Protein AF-0000000068717340 (afdb_homodimer)

Nearest PDB structures (foldseek):
  3ja6-assembly1_I  TM=9.117E-01  e=2.652E-09  Escherichia coli
  8c5v-assembly1_I  TM=5.045E-01  e=3.802E-14  Escherichia coli
  3ja6-assembly1_H  TM=8.418E-01  e=7.827E-09  Escherichia coli
  3g67-assembly1_B  TM=6.249E-01  e=1.106E-03  Thermotoga maritima
  6z9l-assembly1_A  TM=1.836E-01  e=1.788E+00  Enterococcus faecalis

InterPro domains:
  IPR003660 HAMP domain [PF00672] (213-261)
  IPR003660 HAMP domain [PS50885] (212-264)
  IPR003660 HAMP domain [SM00304] (212-264)
  IPR004089 Methyl-accepting chemotaxis protein (MCP) signalling domain [PF00015] (366-519)
  IPR004089 Methyl-accepting chemotaxis protein (MCP) signalling domain [PS50111] (283-519)
  IPR004089 Methyl-accepting chemotaxis protein (MCP) signalling domain [SM00283] (293-568)
  IPR004090 Chemotaxis methyl-accepting receptor [PR00260] (7-32)
  IPR004090 Chemotaxis methyl-accepting receptor [PR00260] (391-418)
  IPR004090 Chemotaxis methyl-accepting receptor [PR00260] (420-449)
  IPR024478 Chemotaxis methyl-accepting receptor HlyB-like, 4HB MCP domain [PF12729] (6-185)
  IPR047347 Putative sensory transducer protein YvaQ-like, ligand-binding sensor domain [cd19411] (45-179)

pLDDT: mean 88.01, std 4.66, range [60.34, 96.38]

Secondary structure (DSSP, 8-state):
-HHHHHS-HHHHHHHHHHHHHHHHHHHHHHHHHHHHHHHHHHHHIIIIIIHHHHHHHHHHHHHHHHHHHHHHHHH---HHHHHHHHHHHHHHHHHHHHHHHHHHHH--SHHHHHHHHHHHHHHHHHHHHHHHHHHHHTT-HHHHHHHIIIIIHHHHHHHHHHHHHHHHHHHHHHHHHHHHHHHHHHHHHHHHHHHHHHHHHHHHHHHHHHHHHHHHHHHHHHHHHHHHHTTBTT-------SSHHHHHHHHHHHHHHHHHHHHHHHHHHHHHHHHHHHHHHHHHHHHHHHHHHHHHHHHHHHHHHHHHHHHHHHHHHHHHHHHHHHHHHHHHHHHHHHHHHHHHHHHHHHHHHHHHHHHHHHHHHHHHHHHHHHHHHHHHHHHHHHHHHHHHHHHHHHHHHHHHHHHHHHHHTGGGGHHHHHHHHHHHHHHHHHHHHHHHHHHHHHHHHHHHHHHHHHHHHHHHHHHHHHHHHHHHHHHHHHHHHHHHHHHHHHHHHHHHHHHHHHHHHHHHHHHHHHHHHHHHHHHHHHHHHHHHHHHHHHHHHHHHHHHHHHHHHHHHHHHHHTSB-SGGGG-/-HHHHHS-HHHHHHHHHHHHHHHHHHHHHHHHHHHHHHHHHHHHHIIIIIHHHHHHHHHHHHHHHHHHHHHHHHH---HHHHHHHHHHHHHHHHHHHHHHHHHHHH--SHHHHHHHHHHHHHHHHHHHHHHHHHHHHTT-HHHHHHHIIIIIHHHHHHHHHHHHHHHHHHHHHHHHHHHHHHHHHHHHHHHHHHHHHHHHHHHHHHHHHHHHHHHHHHHHHHHHHHHHHTTBTT-------SSHHHHHHHHHHHHHHHHHHHHHHHHHHHHHHHHHHHHHHHHHHHHHHHHHHHHHHHHHHHHHHHHHHHHHHHHHHHHHHHHHHHHHHHHHHHHHHHHHHHHHHHHHHHHHHHHHHHHHHHHHHHHHHHHHHHHHHHHHHHHHHHHHHHHHHHHHHHHHHHHHHHHHHHHHTGGGGHHHHHHHHHHHHHHHHHHHHHHHHHHHHHHHHHHHHHHHHHHHHHHHHHHHHHHHHHHHHHHHHHHHHHHHHHHHHHHHHHHHHHHHHHHHHHHHHHHHHHHHHHHHHHHHHHHHHHHHHHHHHHHHHHHHHHHHHHHHHHHHHHHHHTSB-SGGGG-

Organism: Bacillus thuringiensis (NCBI:txid1428)

Structure (mmCIF, N/CA/C/O backbone):
data_AF-0000000068717340-model_v1
#
loop_
_entity.id
_entity.type
_entity.pdbx_description
1 polymer 'Methyl-accepting chemotaxis protein'
#
loop_
_atom_site.group_PDB
_atom_site.id
_atom_site.type_symbol
_atom_site.label_atom_id
_atom_site.label_alt_id
_atom_site.label_comp_id
_atom_site.label_asym_id
_atom_site.label_entity_id
_atom_site.label_seq_id
_atom_site.pdbx_PDB_ins_code
_atom_site.Cartn_x
_atom_site.Cartn_y
_atom_site.Cartn_z
_atom_site.occupancy
_atom_site.B_iso_or_equiv
_atom_site.auth_seq_id
_atom_site.auth_comp_id
_atom_site.auth_asym_id
_atom_site.auth_atom_id
_atom_site.pdbx_PDB_model_num
ATOM 1 N N . MET A 1 1 ? -13.602 -66.25 -31.016 1 65.56 1 MET A N 1
ATOM 2 C CA . MET A 1 1 ? -12.953 -65 -31.266 1 65.56 1 MET A CA 1
ATOM 3 C C . MET A 1 1 ? -12.812 -64.188 -29.984 1 65.56 1 MET A C 1
ATOM 5 O O . MET A 1 1 ? -11.758 -63.594 -29.719 1 65.56 1 MET A O 1
ATOM 9 N N . GLU A 1 2 ? -13.891 -64.25 -29.156 1 72 2 GLU A N 1
ATOM 10 C CA . GLU A 1 2 ? -13.859 -63.562 -27.891 1 72 2 GLU A CA 1
ATOM 11 C C . GLU A 1 2 ? -12.898 -64.25 -26.906 1 72 2 GLU A C 1
ATOM 13 O O . GLU A 1 2 ? -12.172 -63.562 -26.172 1 72 2 GLU A O 1
ATOM 18 N N . LEU A 1 3 ? -12.844 -65.562 -26.984 1 75.06 3 LEU A N 1
ATOM 19 C CA . LEU A 1 3 ? -11.961 -66.25 -26.078 1 75.06 3 LEU A CA 1
ATOM 20 C C . LEU A 1 3 ? -10.5 -66 -26.422 1 75.06 3 LEU A C 1
ATOM 22 O O . LEU A 1 3 ? -9.672 -65.812 -25.516 1 75.06 3 LEU A O 1
ATOM 26 N N . LEU A 1 4 ? -10.203 -65.875 -27.672 1 81.31 4 LEU A N 1
ATOM 27 C CA . LEU A 1 4 ? -8.844 -65.625 -28.109 1 81.31 4 LEU A CA 1
ATOM 28 C C . LEU A 1 4 ? -8.469 -64.125 -27.812 1 81.31 4 LEU A C 1
ATOM 30 O O . LEU A 1 4 ? -7.324 -63.875 -27.469 1 81.31 4 LEU A O 1
ATOM 34 N N . ARG A 1 5 ? -9.547 -63.375 -27.797 1 79.06 5 ARG A N 1
ATOM 35 C CA . ARG A 1 5 ? -9.32 -61.969 -27.547 1 79.06 5 ARG A CA 1
ATOM 36 C C . ARG A 1 5 ? -8.953 -61.719 -26.078 1 79.06 5 ARG A C 1
ATOM 38 O O . ARG A 1 5 ? -8.062 -60.938 -25.781 1 79.06 5 ARG A O 1
ATOM 45 N N . ASN A 1 6 ? -9.461 -62.469 -25.234 1 84.88 6 ASN A N 1
ATOM 46 C CA . ASN A 1 6 ? -9.266 -62.25 -23.812 1 84.88 6 ASN A CA 1
ATOM 47 C C . ASN A 1 6 ? -8.117 -63.062 -23.266 1 84.88 6 ASN A C 1
ATOM 49 O O . ASN A 1 6 ? -7.699 -62.906 -22.109 1 84.88 6 ASN A O 1
ATOM 53 N N . SER A 1 7 ? -7.59 -63.906 -24.078 1 85.88 7 SER A N 1
ATOM 54 C CA . SER A 1 7 ? -6.488 -64.75 -23.625 1 85.88 7 SER A CA 1
ATOM 55 C C . SER A 1 7 ? -5.168 -63.969 -23.641 1 85.88 7 SER A C 1
ATOM 57 O O . SER A 1 7 ? -5.004 -63.031 -24.406 1 85.88 7 SER A O 1
ATOM 59 N N . ARG A 1 8 ? -4.32 -64.312 -22.734 1 87.75 8 ARG A N 1
ATOM 60 C CA . ARG A 1 8 ? -3.004 -63.719 -22.656 1 87.75 8 ARG A CA 1
ATOM 61 C C . ARG A 1 8 ? -2.207 -63.969 -23.938 1 87.75 8 ARG A C 1
ATOM 63 O O . ARG A 1 8 ? -2.441 -64.938 -24.641 1 87.75 8 ARG A O 1
ATOM 70 N N . VAL A 1 9 ? -1.377 -63.062 -24.266 1 85.62 9 VAL A N 1
ATOM 71 C CA . VAL A 1 9 ? -0.556 -63.156 -25.469 1 85.62 9 VAL A CA 1
ATOM 72 C C . VAL A 1 9 ? 0.249 -64.438 -25.438 1 85.62 9 VAL A C 1
ATOM 74 O O . VAL A 1 9 ? 0.335 -65.125 -26.453 1 85.62 9 VAL A O 1
ATOM 77 N N . GLY A 1 10 ? 0.771 -64.875 -24.25 1 84 10 GLY A N 1
ATOM 78 C CA . GLY A 1 10 ? 1.481 -66.125 -24.125 1 84 10 GLY A CA 1
ATOM 79 C C . GLY A 1 10 ? 0.611 -67.312 -24.422 1 84 10 GLY A C 1
ATOM 80 O O . GLY A 1 10 ? 1.055 -68.25 -25.078 1 84 10 GLY A O 1
ATOM 81 N N . THR A 1 11 ? -0.577 -67.312 -24.031 1 86.5 11 THR A N 1
ATOM 82 C CA . THR A 1 11 ? -1.513 -68.438 -24.266 1 86.5 11 THR A CA 1
ATOM 83 C C . THR A 1 11 ? -1.879 -68.5 -25.734 1 86.5 11 THR A C 1
ATOM 85 O O . THR A 1 11 ? -1.993 -69.625 -26.281 1 86.5 11 THR A O 1
ATOM 88 N N . LYS A 1 12 ? -2.035 -67.312 -26.312 1 86.69 12 LYS A N 1
ATOM 89 C CA . LYS A 1 12 ? -2.332 -67.375 -27.75 1 86.69 12 LYS A CA 1
ATOM 90 C C . LYS A 1 12 ? -1.206 -68 -28.547 1 86.69 12 LYS A C 1
ATOM 92 O O . LYS A 1 12 ? -1.46 -68.812 -29.438 1 86.69 12 LYS A O 1
ATOM 97 N N . LEU A 1 13 ? -0.057 -67.688 -28.141 1 87 13 LEU A N 1
ATOM 98 C CA . LEU A 1 13 ? 1.099 -68.25 -28.828 1 87 13 LEU A CA 1
ATOM 99 C C . LEU A 1 13 ? 1.24 -69.75 -28.531 1 87 13 LEU A C 1
ATOM 101 O O . LEU A 1 13 ? 1.576 -70.562 -29.422 1 87 13 LEU A O 1
ATOM 105 N N . ASN A 1 14 ? 0.891 -70.125 -27.328 1 88 14 ASN A N 1
ATOM 106 C CA . ASN A 1 14 ? 0.913 -71.562 -26.969 1 88 14 ASN A CA 1
ATOM 107 C C . ASN A 1 14 ? -0.117 -72.375 -27.781 1 88 14 ASN A C 1
ATOM 109 O O . ASN A 1 14 ? 0.137 -73.5 -28.172 1 88 14 ASN A O 1
ATOM 113 N N . ILE A 1 15 ? -1.19 -71.75 -28 1 88.75 15 ILE A N 1
ATOM 114 C CA . ILE A 1 15 ? -2.23 -72.438 -28.797 1 88.75 15 ILE A CA 1
ATOM 115 C C . ILE A 1 15 ? -1.729 -72.688 -30.219 1 88.75 15 ILE A C 1
ATOM 117 O O . ILE A 1 15 ? -1.91 -73.75 -30.766 1 88.75 15 ILE A O 1
ATOM 121 N N . LEU A 1 16 ? -1.076 -71.625 -30.688 1 88.31 16 LEU A N 1
ATOM 122 C CA . LEU A 1 16 ? -0.549 -71.75 -32.031 1 88.31 16 LEU A CA 1
ATOM 123 C C . LEU A 1 16 ? 0.522 -72.875 -32.094 1 88.31 16 LEU A C 1
ATOM 125 O O . LEU A 1 16 ? 0.529 -73.688 -33.031 1 88.31 16 LEU A O 1
ATOM 129 N N . ILE A 1 17 ? 1.35 -72.938 -31.109 1 89.44 17 ILE A N 1
ATOM 130 C CA . ILE A 1 17 ? 2.404 -73.938 -31.031 1 89.44 17 ILE A CA 1
ATOM 131 C C . ILE A 1 17 ? 1.786 -75.312 -30.859 1 89.44 17 ILE A C 1
ATOM 133 O O . ILE A 1 17 ? 2.188 -76.25 -31.531 1 89.44 17 ILE A O 1
ATOM 137 N N . ALA A 1 18 ? 0.79 -75.438 -30.062 1 90.06 18 ALA A N 1
ATOM 138 C CA . ALA A 1 18 ? 0.145 -76.688 -29.781 1 90.06 18 ALA A CA 1
ATOM 139 C C . ALA A 1 18 ? -0.569 -77.25 -31.016 1 90.06 18 ALA A C 1
ATOM 141 O O . ALA A 1 18 ? -0.422 -78.438 -31.359 1 90.06 18 ALA A O 1
ATOM 142 N N . ILE A 1 19 ? -1.252 -76.375 -31.641 1 90.75 19 ILE A N 1
ATOM 143 C CA . ILE A 1 19 ? -2.006 -76.812 -32.812 1 90.75 19 ILE A CA 1
ATOM 144 C C . ILE A 1 19 ? -1.044 -77.25 -33.906 1 90.75 19 ILE A C 1
ATOM 146 O O . ILE A 1 19 ? -1.278 -78.25 -34.594 1 90.75 19 ILE A O 1
ATOM 150 N N . SER A 1 20 ? 0.04 -76.5 -34.031 1 89.44 20 SER A N 1
ATOM 151 C CA . SER A 1 20 ? 1.047 -76.812 -35.031 1 89.44 20 SER A CA 1
ATOM 152 C C . SER A 1 20 ? 1.71 -78.188 -34.688 1 89.44 20 SER A C 1
ATOM 154 O O . SER A 1 20 ? 1.909 -79 -35.594 1 89.44 20 SER A O 1
ATOM 156 N N . SER A 1 21 ? 1.943 -78.438 -33.469 1 89.31 21 SER A N 1
ATOM 157 C CA . SER A 1 21 ? 2.555 -79.688 -33.031 1 89.31 21 SER A CA 1
ATOM 158 C C . SER A 1 21 ? 1.597 -80.875 -33.188 1 89.31 21 SER A C 1
ATOM 160 O O . SER A 1 21 ? 2 -81.938 -33.656 1 89.31 21 SER A O 1
ATOM 162 N N . ILE A 1 22 ? 0.352 -80.688 -32.906 1 90.56 22 ILE A N 1
ATOM 163 C CA . ILE A 1 22 ? -0.655 -81.75 -33.062 1 90.56 22 ILE A CA 1
ATOM 164 C C . ILE A 1 22 ? -0.819 -82.125 -34.531 1 90.56 22 ILE A C 1
ATOM 166 O O . ILE A 1 22 ? -0.951 -83.312 -34.875 1 90.56 22 ILE A O 1
ATOM 170 N N . ALA A 1 23 ? -0.757 -81.062 -35.281 1 90.06 23 ALA A N 1
ATOM 171 C CA . ALA A 1 23 ? -0.844 -81.312 -36.719 1 90.06 23 ALA A CA 1
ATOM 172 C C . ALA A 1 23 ? 0.309 -82.188 -37.219 1 90.06 23 ALA A C 1
ATOM 174 O O . ALA A 1 23 ? 0.101 -83.125 -37.969 1 90.06 23 ALA A O 1
ATOM 175 N N . CYS A 1 24 ? 1.487 -82 -36.688 1 88.44 24 CYS A N 1
ATOM 176 C CA . CYS A 1 24 ? 2.66 -82.75 -37.031 1 88.44 24 CYS A CA 1
ATOM 177 C C . CYS A 1 24 ? 2.541 -84.188 -36.5 1 88.44 24 CYS A C 1
ATOM 179 O O . CYS A 1 24 ? 2.879 -85.125 -37.188 1 88.44 24 CYS A O 1
ATOM 181 N N . ILE A 1 25 ? 1.947 -84.375 -35.375 1 89.5 25 ILE A N 1
ATOM 182 C CA . ILE A 1 25 ? 1.808 -85.688 -34.75 1 89.5 25 ILE A CA 1
ATOM 183 C C . ILE A 1 25 ? 0.779 -86.5 -35.5 1 89.5 25 ILE A C 1
ATOM 185 O O . ILE A 1 25 ? 1.021 -87.688 -35.812 1 89.5 25 ILE A O 1
ATOM 189 N N . VAL A 1 26 ? -0.3 -85.938 -35.875 1 89.62 26 VAL A N 1
ATOM 190 C CA . VAL A 1 26 ? -1.361 -86.625 -36.594 1 89.62 26 VAL A CA 1
ATOM 191 C C . VAL A 1 26 ? -0.849 -87.062 -37.938 1 89.62 26 VAL A C 1
ATOM 193 O O . VAL A 1 26 ? -1.048 -88.25 -38.344 1 89.62 26 VAL A O 1
ATOM 196 N N . LEU A 1 27 ? -0.128 -86.188 -38.562 1 89.06 27 LEU A N 1
ATOM 197 C CA . LEU A 1 27 ? 0.427 -86.5 -39.875 1 89.06 27 LEU A CA 1
ATOM 198 C C . LEU A 1 27 ? 1.458 -87.625 -39.75 1 89.06 27 LEU A C 1
ATOM 200 O O . LEU A 1 27 ? 1.503 -88.562 -40.562 1 89.06 27 LEU A O 1
ATOM 204 N N . SER A 1 28 ? 2.211 -87.625 -38.594 1 88.44 28 SER A N 1
ATOM 205 C CA . SER A 1 28 ? 3.242 -88.625 -38.375 1 88.44 28 SER A CA 1
ATOM 206 C C . SER A 1 28 ? 2.629 -90 -38.062 1 88.44 28 SER A C 1
ATOM 208 O O . SER A 1 28 ? 3.109 -91 -38.531 1 88.44 28 SER A O 1
ATOM 210 N N . LEU A 1 29 ? 1.571 -90.062 -37.375 1 89.38 29 LEU A N 1
ATOM 211 C CA . LEU A 1 29 ? 0.937 -91.312 -37 1 89.38 29 LEU A CA 1
ATOM 212 C C . LEU A 1 29 ? 0.247 -91.938 -38.188 1 89.38 29 LEU A C 1
ATOM 214 O O . LEU A 1 29 ? 0.399 -93.188 -38.438 1 89.38 29 LEU A O 1
ATOM 218 N N . ILE A 1 30 ? -0.412 -91.188 -38.938 1 87.88 30 ILE A N 1
ATOM 219 C CA . ILE A 1 30 ? -1.126 -91.688 -40.125 1 87.88 30 ILE A CA 1
ATOM 220 C C . ILE A 1 30 ? -0.126 -92.125 -41.188 1 87.88 30 ILE A C 1
ATOM 222 O O . ILE A 1 30 ? -0.286 -93.25 -41.781 1 87.88 30 ILE A O 1
ATOM 226 N N . GLY A 1 31 ? 0.925 -91.25 -41.281 1 86 31 GLY A N 1
ATOM 227 C CA . GLY A 1 31 ? 1.973 -91.625 -42.219 1 86 31 GLY A CA 1
ATOM 228 C C . GLY A 1 31 ? 2.674 -92.938 -41.844 1 86 31 GLY A C 1
ATOM 229 O O . GLY A 1 31 ? 2.906 -93.812 -42.688 1 86 31 GLY A O 1
ATOM 230 N N . PHE A 1 32 ? 2.898 -93.125 -40.625 1 88.25 32 PHE A N 1
ATOM 231 C CA . PHE A 1 32 ? 3.564 -94.312 -40.125 1 88.25 32 PHE A CA 1
ATOM 232 C C . PHE A 1 32 ? 2.68 -95.5 -40.312 1 88.25 32 PHE A C 1
ATOM 234 O O . PHE A 1 32 ? 3.148 -96.562 -40.75 1 88.25 32 PHE A O 1
ATOM 241 N N . SER A 1 33 ? 1.429 -95.438 -40 1 89.25 33 SER A N 1
ATOM 242 C CA . SER A 1 33 ? 0.489 -96.562 -40.156 1 89.25 33 SER A CA 1
ATOM 243 C C . SER A 1 33 ? 0.353 -97 -41.625 1 89.25 33 SER A C 1
ATOM 245 O O . SER A 1 33 ? 0.288 -98.188 -41.938 1 89.25 33 SER A O 1
ATOM 247 N N . GLY A 1 34 ? 0.354 -95.938 -42.375 1 85.81 34 GLY A N 1
ATOM 248 C CA . GLY A 1 34 ? 0.297 -96.188 -43.812 1 85.81 34 GLY A CA 1
ATOM 249 C C . GLY A 1 34 ? 1.534 -96.938 -44.344 1 85.81 34 GLY A C 1
ATOM 250 O O . GLY A 1 34 ? 1.433 -97.875 -45.125 1 85.81 34 GLY A O 1
ATOM 251 N N . LEU A 1 35 ? 2.691 -96.625 -43.844 1 85.94 35 LEU A N 1
ATOM 252 C CA . LEU A 1 35 ? 3.951 -97.25 -44.219 1 85.94 35 LEU A CA 1
ATOM 253 C C . LEU A 1 35 ? 4.023 -98.688 -43.75 1 85.94 35 LEU A C 1
ATOM 255 O O . LEU A 1 35 ? 4.492 -99.562 -44.469 1 85.94 35 LEU A O 1
ATOM 259 N N . GLU A 1 36 ? 3.496 -98.875 -42.594 1 88.75 36 GLU A N 1
ATOM 260 C CA . GLU A 1 36 ? 3.463 -100.25 -42.031 1 88.75 36 GLU A CA 1
ATOM 261 C C . GLU A 1 36 ? 2.535 -101.188 -42.812 1 88.75 36 GLU A C 1
ATOM 263 O O . GLU A 1 36 ? 2.881 -102.312 -43.094 1 88.75 36 GLU A O 1
ATOM 268 N N . LYS A 1 37 ? 1.459 -100.688 -43.219 1 86.75 37 LYS A N 1
ATOM 269 C CA . LYS A 1 37 ? 0.515 -101.438 -44.062 1 86.75 37 LYS A CA 1
ATOM 270 C C . LYS A 1 37 ? 1.127 -101.812 -45.406 1 86.75 37 LYS A C 1
ATOM 272 O O . LYS A 1 37 ? 0.938 -102.938 -45.875 1 86.75 37 LYS A O 1
ATOM 277 N N . GLY A 1 38 ? 1.827 -100.875 -45.875 1 81.5 38 GLY A N 1
ATOM 278 C CA . GLY A 1 38 ? 2.508 -101.125 -47.125 1 81.5 38 GLY A CA 1
ATOM 279 C C . GLY A 1 38 ? 3.57 -102.188 -47.031 1 81.5 38 GLY A C 1
ATOM 280 O O . GLY A 1 38 ? 3.654 -103.062 -47.906 1 81.5 38 GLY A O 1
ATOM 281 N N . LYS A 1 39 ? 4.273 -102.312 -45.969 1 85 39 LYS A N 1
ATOM 282 C CA . LYS A 1 39 ? 5.297 -103.312 -45.719 1 85 39 LYS A CA 1
ATOM 283 C C . LYS A 1 39 ? 4.672 -104.688 -45.562 1 85 39 LYS A C 1
ATOM 285 O O . LYS A 1 39 ? 5.148 -105.625 -46.156 1 85 39 LYS A O 1
ATOM 290 N N . ASN A 1 40 ? 3.604 -104.75 -44.875 1 87.69 40 ASN A N 1
ATOM 291 C CA . ASN A 1 40 ? 2.928 -106.062 -44.625 1 87.69 40 ASN A CA 1
ATOM 292 C C . ASN A 1 40 ? 2.297 -106.625 -45.906 1 87.69 40 ASN A C 1
ATOM 294 O O . ASN A 1 40 ? 2.289 -107.812 -46.094 1 87.69 40 ASN A O 1
ATOM 298 N N . ALA A 1 41 ? 1.815 -105.688 -46.719 1 85.75 41 ALA A N 1
ATOM 299 C CA . ALA A 1 41 ? 1.2 -106.125 -47.969 1 85.75 41 ALA A CA 1
ATOM 300 C C . ALA A 1 41 ? 2.209 -106.812 -48.844 1 85.75 41 ALA A C 1
ATOM 302 O O . ALA A 1 41 ? 1.902 -107.875 -49.438 1 85.75 41 ALA A O 1
ATOM 303 N N . SER A 1 42 ? 3.426 -106.375 -48.875 1 84.12 42 SER A N 1
ATOM 304 C CA . SER A 1 42 ? 4.492 -107 -49.688 1 84.12 42 SER A CA 1
ATOM 305 C C . SER A 1 42 ? 4.941 -108.312 -49.094 1 84.12 42 SER A C 1
ATOM 307 O O . SER A 1 42 ? 5.109 -109.312 -49.781 1 84.12 42 SER A O 1
ATOM 309 N N . SER A 1 43 ? 5.004 -108.438 -47.812 1 86.62 43 SER A N 1
ATOM 310 C CA . SER A 1 43 ? 5.441 -109.688 -47.125 1 86.62 43 SER A CA 1
ATOM 311 C C . SER A 1 43 ? 4.398 -110.75 -47.219 1 86.62 43 SER A C 1
ATOM 313 O O . SER A 1 43 ? 4.742 -111.938 -47.438 1 86.62 43 SER A O 1
ATOM 315 N N . ASN A 1 44 ? 3.158 -110.375 -47.188 1 87.69 44 ASN A N 1
ATOM 316 C CA . ASN A 1 44 ? 2.07 -111.375 -47.281 1 87.69 44 ASN A CA 1
ATOM 317 C C . ASN A 1 44 ? 1.974 -111.938 -48.688 1 87.69 44 ASN A C 1
ATOM 319 O O . ASN A 1 44 ? 1.733 -113.125 -48.875 1 87.69 44 ASN A O 1
ATOM 323 N N . MET A 1 45 ? 2.246 -111.125 -49.688 1 89.5 45 MET A N 1
ATOM 324 C CA . MET A 1 45 ? 2.227 -111.625 -51.062 1 89.5 45 MET A CA 1
ATOM 325 C C . MET A 1 45 ? 3.311 -112.625 -51.312 1 89.5 45 MET A C 1
ATOM 327 O O . MET A 1 45 ? 3.061 -113.688 -51.938 1 89.5 45 MET A O 1
ATOM 331 N N . TYR A 1 46 ? 4.426 -112.5 -50.75 1 85.94 46 TYR A N 1
ATOM 332 C CA . TYR A 1 46 ? 5.543 -113.438 -50.906 1 85.94 46 TYR A CA 1
ATOM 333 C C . TYR A 1 46 ? 5.312 -114.688 -50.094 1 85.94 46 TYR A C 1
ATOM 335 O O . TYR A 1 46 ? 5.328 -115.812 -50.625 1 85.94 46 TYR A O 1
ATOM 343 N N . GLY A 1 47 ? 5.059 -114.562 -48.812 1 85.38 47 GLY A N 1
ATOM 344 C CA . GLY A 1 47 ? 5.027 -115.688 -47.906 1 85.38 47 GLY A CA 1
ATOM 345 C C . GLY A 1 47 ? 3.76 -116.5 -48 1 85.38 47 GLY A C 1
ATOM 346 O O . GLY A 1 47 ? 3.816 -117.75 -48 1 85.38 47 GLY A O 1
ATOM 347 N N . ASP A 1 48 ? 2.684 -115.812 -48.188 1 87 48 ASP A N 1
ATOM 348 C CA . ASP A 1 48 ? 1.404 -116.5 -48.062 1 87 48 ASP A CA 1
ATOM 349 C C . ASP A 1 48 ? 0.832 -116.875 -49.438 1 87 48 ASP A C 1
ATOM 351 O O . ASP A 1 48 ? -0.132 -117.625 -49.562 1 87 48 ASP A O 1
ATOM 355 N N . SER A 1 49 ? 1.4 -116.375 -50.562 1 89.06 49 SER A N 1
ATOM 356 C CA . SER A 1 49 ? 0.852 -116.625 -51.875 1 89.06 49 SER A CA 1
ATOM 357 C C . SER A 1 49 ? 1.911 -117.188 -52.812 1 89.06 49 SER A C 1
ATOM 359 O O . SER A 1 49 ? 1.77 -118.312 -53.281 1 89.06 49 SER A O 1
ATOM 361 N N . LEU A 1 50 ? 3.031 -116.562 -52.906 1 89.69 50 LEU A N 1
ATOM 362 C CA . LEU A 1 50 ? 4.051 -117 -53.844 1 89.69 50 LEU A CA 1
ATOM 363 C C . LEU A 1 50 ? 4.629 -118.375 -53.469 1 89.69 50 LEU A C 1
ATOM 365 O O . LEU A 1 50 ? 4.672 -119.25 -54.312 1 89.69 50 LEU A O 1
ATOM 369 N N . LEU A 1 51 ? 4.973 -118.688 -52.25 1 89.94 51 LEU A N 1
ATOM 370 C CA . LEU A 1 51 ? 5.648 -119.875 -51.812 1 89.94 51 LEU A CA 1
ATOM 371 C C . LEU A 1 51 ? 4.723 -121.062 -51.938 1 89.94 51 LEU A C 1
ATOM 373 O O . LEU A 1 51 ? 5.074 -122.062 -52.594 1 89.94 51 LEU A O 1
ATOM 377 N N . PRO A 1 52 ? 3.473 -120.938 -51.438 1 90 52 PRO A N 1
ATOM 378 C CA . PRO A 1 52 ? 2.564 -122.125 -51.594 1 90 52 PRO A CA 1
ATOM 379 C C . PRO A 1 52 ? 2.324 -122.438 -53.062 1 90 52 PRO A C 1
ATOM 381 O O . PRO A 1 52 ? 2.307 -123.625 -53.406 1 90 52 PRO A O 1
ATOM 384 N N . ILE A 1 53 ? 2.195 -121.5 -53.938 1 91.56 53 ILE A N 1
ATOM 385 C CA . ILE A 1 53 ? 1.962 -121.75 -55.344 1 91.56 53 ILE A CA 1
ATOM 386 C C . ILE A 1 53 ? 3.176 -122.438 -55.969 1 91.56 53 ILE A C 1
ATOM 388 O O . ILE A 1 53 ? 3.029 -123.375 -56.75 1 91.56 53 ILE A O 1
ATOM 392 N N . GLU A 1 54 ? 4.363 -122 -55.594 1 89.38 54 GLU A N 1
ATOM 393 C CA . GLU A 1 54 ? 5.605 -122.625 -56.062 1 89.38 54 GLU A CA 1
ATOM 394 C C . GLU A 1 54 ? 5.703 -124.062 -55.594 1 89.38 54 GLU A C 1
ATOM 396 O O . GLU A 1 54 ? 5.984 -125 -56.406 1 89.38 54 GLU A O 1
ATOM 401 N N . TRP A 1 55 ? 5.379 -124.438 -54.375 1 91.06 55 TRP A N 1
ATOM 402 C CA . TRP A 1 55 ? 5.52 -125.75 -53.812 1 91.06 55 TRP A CA 1
ATOM 403 C C . TRP A 1 55 ? 4.531 -126.75 -54.438 1 91.06 55 TRP A C 1
ATOM 405 O O . TRP A 1 55 ? 4.906 -127.812 -54.844 1 91.06 55 TRP A O 1
ATOM 415 N N . ILE A 1 56 ? 3.305 -126.375 -54.594 1 92.44 56 ILE A N 1
ATOM 416 C CA . ILE A 1 56 ? 2.295 -127.25 -55.156 1 92.44 56 ILE A CA 1
ATOM 417 C C . ILE A 1 56 ? 2.59 -127.5 -56.656 1 92.44 56 ILE A C 1
ATOM 419 O O . ILE A 1 56 ? 2.342 -128.5 -57.188 1 92.44 56 ILE A O 1
ATOM 423 N N . GLY A 1 57 ? 3.15 -126.438 -57.281 1 89.38 57 GLY A N 1
ATOM 424 C CA . GLY A 1 57 ? 3.586 -126.625 -58.656 1 89.38 57 GLY A CA 1
ATOM 425 C C . GLY A 1 57 ? 4.656 -127.688 -58.812 1 89.38 57 GLY A C 1
ATOM 426 O O . GLY A 1 57 ? 4.574 -128.5 -59.719 1 89.38 57 GLY A O 1
ATOM 427 N N . ILE A 1 58 ? 5.574 -127.75 -57.938 1 89.88 58 ILE A N 1
ATOM 428 C CA . ILE A 1 58 ? 6.633 -128.75 -57.938 1 89.88 58 ILE A CA 1
ATOM 429 C C . ILE A 1 58 ? 6.051 -130.125 -57.656 1 89.88 58 ILE A C 1
ATOM 431 O O . ILE A 1 58 ? 6.418 -131.125 -58.281 1 89.88 58 ILE A O 1
ATOM 435 N N . VAL A 1 59 ? 5.176 -130.25 -56.781 1 92.62 59 VAL A N 1
ATOM 436 C CA . VAL A 1 59 ? 4.527 -131.5 -56.406 1 92.62 59 VAL A CA 1
ATOM 437 C C . VAL A 1 59 ? 3.811 -132 -57.625 1 92.62 59 VAL A C 1
ATOM 439 O O . VAL A 1 59 ? 3.9 -133.25 -57.906 1 92.62 59 VAL A O 1
ATOM 442 N N . GLU A 1 60 ? 3.113 -131.25 -58.344 1 91.94 60 GLU A N 1
ATOM 443 C CA . GLU A 1 60 ? 2.43 -131.75 -59.562 1 91.94 60 GLU A CA 1
ATOM 444 C C . GLU A 1 60 ? 3.42 -132.25 -60.594 1 91.94 60 GLU A C 1
ATOM 446 O O . GLU A 1 60 ? 3.195 -133.25 -61.188 1 91.94 60 GLU A O 1
ATOM 451 N N . SER A 1 61 ? 4.461 -131.5 -60.75 1 91.5 61 SER A N 1
ATOM 452 C CA . SER A 1 61 ? 5.504 -131.875 -61.688 1 91.5 61 SER A CA 1
ATOM 453 C C . SER A 1 61 ? 6.086 -133.25 -61.281 1 91.5 61 SER A C 1
ATOM 455 O O . SER A 1 61 ? 6.207 -134.125 -62.094 1 91.5 61 SER A O 1
ATOM 457 N N . ASN A 1 62 ? 6.391 -133.375 -60.031 1 91.19 62 ASN A N 1
ATOM 458 C CA . ASN A 1 62 ? 6.945 -134.625 -59.5 1 91.19 62 ASN A CA 1
ATOM 459 C C . ASN A 1 62 ? 5.973 -135.75 -59.656 1 91.19 62 ASN A C 1
ATOM 461 O O . ASN A 1 62 ? 6.395 -136.875 -59.875 1 91.19 62 ASN A O 1
ATOM 465 N N . PHE A 1 63 ? 4.727 -135.5 -59.531 1 89.62 63 PHE A N 1
ATOM 466 C CA . PHE A 1 63 ? 3.682 -136.5 -59.719 1 89.62 63 PHE A CA 1
ATOM 467 C C . PHE A 1 63 ? 3.75 -137.125 -61.125 1 89.62 63 PHE A C 1
ATOM 469 O O . PHE A 1 63 ? 3.807 -138.375 -61.281 1 89.62 63 PHE A O 1
ATOM 476 N N . TYR A 1 64 ? 3.805 -136.375 -62.062 1 90 64 TYR A N 1
ATOM 477 C CA . TYR A 1 64 ? 3.879 -136.875 -63.438 1 90 64 TYR A CA 1
ATOM 478 C C . TYR A 1 64 ? 5.207 -137.5 -63.719 1 90 64 TYR A C 1
ATOM 480 O O . TYR A 1 64 ? 5.262 -138.5 -64.438 1 90 64 TYR A O 1
ATOM 488 N N . HIS A 1 65 ? 6.207 -137 -63.125 1 88.69 65 HIS A N 1
ATOM 489 C CA . HIS A 1 65 ? 7.523 -137.625 -63.281 1 88.69 65 HIS A CA 1
ATOM 490 C C . HIS A 1 65 ? 7.535 -139.125 -62.781 1 88.69 65 HIS A C 1
ATOM 492 O O . HIS A 1 65 ? 8.031 -140 -63.438 1 88.69 65 HIS A O 1
ATOM 498 N N . VAL A 1 66 ? 7.047 -139.25 -61.656 1 90.44 66 VAL A N 1
ATOM 499 C CA . VAL A 1 66 ? 6.965 -140.625 -61.031 1 90.44 66 VAL A CA 1
ATOM 500 C C . VAL A 1 66 ? 6.141 -141.5 -61.938 1 90.44 66 VAL A C 1
ATOM 502 O O . VAL A 1 66 ? 6.527 -142.625 -62.188 1 90.44 66 VAL A O 1
ATOM 505 N N . ASN A 1 67 ? 5.016 -141.125 -62.438 1 86.19 67 ASN A N 1
ATOM 506 C CA . ASN A 1 67 ? 4.137 -142 -63.25 1 86.19 67 ASN A CA 1
ATOM 507 C C . ASN A 1 67 ? 4.781 -142.25 -64.625 1 86.19 67 ASN A C 1
ATOM 509 O O . ASN A 1 67 ? 4.555 -143.375 -65.188 1 86.19 67 ASN A O 1
ATOM 513 N N . MET A 1 68 ? 5.535 -141.375 -65.062 1 86.56 68 MET A N 1
ATOM 514 C CA . MET A 1 68 ? 6.312 -141.625 -66.312 1 86.56 68 MET A CA 1
ATOM 515 C C . MET A 1 68 ? 7.297 -142.75 -66.062 1 86.56 68 MET A C 1
ATOM 517 O O . MET A 1 68 ? 7.387 -143.625 -66.875 1 86.56 68 MET A O 1
ATOM 521 N N . ASN A 1 69 ? 8.055 -142.625 -65 1 86.31 69 ASN A N 1
ATOM 522 C CA . ASN A 1 69 ? 9.008 -143.75 -64.688 1 86.31 69 ASN A CA 1
ATOM 523 C C . ASN A 1 69 ? 8.305 -145 -64.5 1 86.31 69 ASN A C 1
ATOM 525 O O . ASN A 1 69 ? 8.805 -146.125 -64.875 1 86.31 69 ASN A O 1
ATOM 529 N N . PHE A 1 70 ? 7.18 -144.875 -63.875 1 86.25 70 PHE A N 1
ATOM 530 C CA . PHE A 1 70 ? 6.371 -146.125 -63.656 1 86.25 70 PHE A CA 1
ATOM 531 C C . PHE A 1 70 ? 5.984 -146.75 -65 1 86.25 70 PHE A C 1
ATOM 533 O O . PHE A 1 70 ? 6.082 -148 -65.125 1 86.25 70 PHE A O 1
ATOM 540 N N . MET A 1 71 ? 5.547 -146 -65.938 1 85.06 71 MET A N 1
ATOM 541 C CA . MET A 1 71 ? 5.188 -146.5 -67.25 1 85.06 71 MET A CA 1
ATOM 542 C C . MET A 1 71 ? 6.391 -147.125 -68 1 85.06 71 MET A C 1
ATOM 544 O O . MET A 1 71 ? 6.258 -148.125 -68.688 1 85.06 71 MET A O 1
ATOM 548 N N . GLU A 1 72 ? 7.504 -146.625 -67.75 1 83.69 72 GLU A N 1
ATOM 549 C CA . GLU A 1 72 ? 8.719 -147.125 -68.375 1 83.69 72 GLU A CA 1
ATOM 550 C C . GLU A 1 72 ? 9.078 -148.5 -67.812 1 83.69 72 GLU A C 1
ATOM 552 O O . GLU A 1 72 ? 9.594 -149.375 -68.5 1 83.69 72 GLU A O 1
ATOM 557 N N . ILE A 1 73 ? 8.906 -148.625 -66.562 1 83.44 73 ILE A N 1
ATOM 558 C CA . ILE A 1 73 ? 9.172 -149.875 -65.938 1 83.44 73 ILE A CA 1
ATOM 559 C C . ILE A 1 73 ? 8.352 -151 -66.625 1 83.44 73 ILE A C 1
ATOM 561 O O . ILE A 1 73 ? 8.812 -152.125 -66.75 1 83.44 73 ILE A O 1
ATOM 565 N N . MET A 1 74 ? 7.191 -150.75 -67.188 1 80.25 74 MET A N 1
ATOM 566 C CA . MET A 1 74 ? 6.309 -151.75 -67.812 1 80.25 74 MET A CA 1
ATOM 567 C C . MET A 1 74 ? 6.77 -152.125 -69.25 1 80.25 74 MET A C 1
ATOM 569 O O . MET A 1 74 ? 6.348 -153.125 -69.812 1 80.25 74 MET A O 1
ATOM 573 N N . VAL A 1 75 ? 7.562 -151.25 -69.688 1 78.5 75 VAL A N 1
ATOM 574 C CA . VAL A 1 75 ? 8.047 -151.375 -71.062 1 78.5 75 VAL A CA 1
ATOM 575 C C . VAL A 1 75 ? 9.422 -152 -71.062 1 78.5 75 VAL A C 1
ATOM 577 O O . VAL A 1 75 ? 9.719 -152.875 -71.938 1 78.5 75 VAL A O 1
ATOM 580 N N . SER A 1 76 ? 10.25 -151.75 -70.125 1 80.31 76 SER A N 1
ATOM 581 C CA . SER A 1 76 ? 11.656 -152.125 -70.125 1 80.31 76 SER A CA 1
ATOM 582 C C . SER A 1 76 ? 11.789 -153.625 -69.75 1 80.31 76 SER A C 1
ATOM 584 O O . SER A 1 76 ? 11.008 -154.125 -69 1 80.31 76 SER A O 1
ATOM 586 N N . LYS A 1 77 ? 12.797 -154.375 -70.438 1 78.31 77 LYS A N 1
ATOM 587 C CA . LYS A 1 77 ? 13.102 -155.75 -70.188 1 78.31 77 LYS A CA 1
ATOM 588 C C . LYS A 1 77 ? 14.461 -155.875 -69.5 1 78.31 77 LYS A C 1
ATOM 590 O O . LYS A 1 77 ? 14.906 -157 -69.25 1 78.31 77 LYS A O 1
ATOM 595 N N . ASP A 1 78 ? 15.047 -154.75 -69.125 1 85.25 78 ASP A N 1
ATOM 596 C CA . ASP A 1 78 ? 16.359 -154.75 -68.5 1 85.25 78 ASP A CA 1
ATOM 597 C C . ASP A 1 78 ? 16.203 -154.5 -66.938 1 85.25 78 ASP A C 1
ATOM 599 O O . ASP A 1 78 ? 15.766 -153.5 -66.5 1 85.25 78 ASP A O 1
ATOM 603 N N . GLU A 1 79 ? 16.609 -155.5 -66.188 1 84.5 79 GLU A N 1
ATOM 604 C CA . GLU A 1 79 ? 16.453 -155.5 -64.75 1 84.5 79 GLU A CA 1
ATOM 605 C C . GLU A 1 79 ? 17.234 -154.375 -64.125 1 84.5 79 GLU A C 1
ATOM 607 O O . GLU A 1 79 ? 16.781 -153.75 -63.125 1 84.5 79 GLU A O 1
ATOM 612 N N . LYS A 1 80 ? 18.281 -154.125 -64.688 1 89.62 80 LYS A N 1
ATOM 613 C CA . LYS A 1 80 ? 19.094 -153 -64.125 1 89.62 80 LYS A CA 1
ATOM 614 C C . LYS A 1 80 ? 18.406 -151.625 -64.312 1 89.62 80 LYS A C 1
ATOM 616 O O . LYS A 1 80 ? 18.375 -150.875 -63.406 1 89.62 80 LYS A O 1
ATOM 621 N N . ARG A 1 81 ? 17.828 -151.5 -65.438 1 87.12 81 ARG A N 1
ATOM 622 C CA . ARG A 1 81 ? 17.109 -150.25 -65.75 1 87.12 81 ARG A CA 1
ATOM 623 C C . ARG A 1 81 ? 15.867 -150.125 -64.875 1 87.12 81 ARG A C 1
ATOM 625 O O . ARG A 1 81 ? 15.57 -149 -64.375 1 87.12 81 ARG A O 1
ATOM 632 N N . MET A 1 82 ? 15.25 -151.125 -64.625 1 85.56 82 MET A N 1
ATOM 633 C CA . MET A 1 82 ? 14.055 -151.125 -63.781 1 85.56 82 MET A CA 1
ATOM 634 C C . MET A 1 82 ? 14.414 -150.75 -62.344 1 85.56 82 MET A C 1
ATOM 636 O O . MET A 1 82 ? 13.688 -150 -61.719 1 85.56 82 MET A O 1
ATOM 640 N N . ASN A 1 83 ? 15.562 -151.25 -61.844 1 89.19 83 ASN A N 1
ATOM 641 C CA . ASN A 1 83 ? 15.992 -150.875 -60.5 1 89.19 83 ASN A CA 1
ATOM 642 C C . ASN A 1 83 ? 16.406 -149.375 -60.375 1 89.19 83 ASN A C 1
ATOM 644 O O . ASN A 1 83 ? 16.172 -148.75 -59.344 1 89.19 83 ASN A O 1
ATOM 648 N N . ASP A 1 84 ? 16.906 -148.875 -61.406 1 89.25 84 ASP A N 1
ATOM 649 C CA . ASP A 1 84 ? 17.281 -147.375 -61.406 1 89.25 84 ASP A CA 1
ATOM 650 C C . ASP A 1 84 ? 16.047 -146.5 -61.406 1 89.25 84 ASP A C 1
ATOM 652 O O . ASP A 1 84 ? 16.016 -145.5 -60.688 1 89.25 84 ASP A O 1
ATOM 656 N N . LEU A 1 85 ? 15.055 -146.875 -62.125 1 89.56 85 LEU A N 1
ATOM 657 C CA . LEU A 1 85 ? 13.805 -146.125 -62.156 1 89.56 85 LEU A CA 1
ATOM 658 C C . LEU A 1 85 ? 13.094 -146.125 -60.812 1 89.56 85 LEU A C 1
ATOM 660 O O . LEU A 1 85 ? 12.523 -145.125 -60.375 1 89.56 85 LEU A O 1
ATOM 664 N N . ILE A 1 86 ? 13.148 -147.25 -60.188 1 88.94 86 ILE A N 1
ATOM 665 C CA . ILE A 1 86 ? 12.516 -147.5 -58.875 1 88.94 86 ILE A CA 1
ATOM 666 C C . ILE A 1 86 ? 13.227 -146.5 -57.875 1 88.94 86 ILE A C 1
ATOM 668 O O . ILE A 1 86 ? 12.578 -145.875 -57.062 1 88.94 86 ILE A O 1
ATOM 672 N N . LYS A 1 87 ? 14.461 -146.5 -57.938 1 92.06 87 LYS A N 1
ATOM 673 C CA . LYS A 1 87 ? 15.234 -145.625 -57.031 1 92.06 87 LYS A CA 1
ATOM 674 C C . LYS A 1 87 ? 14.93 -144.125 -57.281 1 92.06 87 LYS A C 1
ATOM 676 O O . LYS A 1 87 ? 14.812 -143.375 -56.312 1 92.06 87 LYS A O 1
ATOM 681 N N . GLU A 1 88 ? 14.82 -143.75 -58.438 1 90.38 88 GLU A N 1
ATOM 682 C CA . GLU A 1 88 ? 14.469 -142.375 -58.781 1 90.38 88 GLU A CA 1
ATOM 683 C C . GLU A 1 88 ? 13.07 -142 -58.281 1 90.38 88 GLU A C 1
ATOM 685 O O . GLU A 1 88 ? 12.859 -141 -57.75 1 90.38 88 GLU A O 1
ATOM 690 N N . MET A 1 89 ? 12.141 -142.875 -58.469 1 91.31 89 MET A N 1
ATOM 691 C CA . MET A 1 89 ? 10.781 -142.75 -58 1 91.31 89 MET A CA 1
ATOM 692 C C . MET A 1 89 ? 10.75 -142.5 -56.5 1 91.31 89 MET A C 1
ATOM 694 O O . MET A 1 89 ? 10.047 -141.625 -56 1 91.31 89 MET A O 1
ATOM 698 N N . ASP A 1 90 ? 11.562 -143.375 -55.781 1 91.06 90 ASP A N 1
ATOM 699 C CA . ASP A 1 90 ? 11.625 -143.25 -54.344 1 91.06 90 ASP A CA 1
ATOM 700 C C . ASP A 1 90 ? 12.18 -141.875 -53.906 1 91.06 90 ASP A C 1
ATOM 702 O O . ASP A 1 90 ? 11.695 -141.25 -52.938 1 91.06 90 ASP A O 1
ATOM 706 N N . GLY A 1 91 ? 13.125 -141.375 -54.594 1 92.25 91 GLY A N 1
ATOM 707 C CA . GLY A 1 91 ? 13.68 -140.125 -54.312 1 92.25 91 GLY A CA 1
ATOM 708 C C . GLY A 1 91 ? 12.68 -139 -54.531 1 92.25 91 GLY A C 1
ATOM 709 O O . GLY A 1 91 ? 12.57 -138 -53.719 1 92.25 91 GLY A O 1
ATOM 710 N N . ILE A 1 92 ? 11.953 -139 -55.594 1 93.19 92 ILE A N 1
ATOM 711 C CA . ILE A 1 92 ? 10.953 -138 -55.938 1 93.19 92 ILE A CA 1
ATOM 712 C C . ILE A 1 92 ? 9.812 -138 -54.906 1 93.19 92 ILE A C 1
ATOM 714 O O . ILE A 1 92 ? 9.289 -137 -54.531 1 93.19 92 ILE A O 1
ATOM 718 N N . ARG A 1 93 ? 9.414 -139.25 -54.594 1 91 93 ARG A N 1
ATOM 719 C CA . ARG A 1 93 ? 8.367 -139.375 -53.594 1 91 93 ARG A CA 1
ATOM 720 C C . ARG A 1 93 ? 8.781 -138.75 -52.281 1 91 93 ARG A C 1
ATOM 722 O O . ARG A 1 93 ? 7.961 -138.125 -51.625 1 91 93 ARG A O 1
ATOM 729 N N . LYS A 1 94 ? 10.023 -138.875 -51.906 1 93.38 94 LYS A N 1
ATOM 730 C CA . LYS A 1 94 ? 10.539 -138.25 -50.688 1 93.38 94 LYS A CA 1
ATOM 731 C C . LYS A 1 94 ? 10.492 -136.75 -50.781 1 93.38 94 LYS A C 1
ATOM 733 O O . LYS A 1 94 ? 10.094 -136 -49.844 1 93.38 94 LYS A O 1
ATOM 738 N N . GLU A 1 95 ? 10.883 -136.125 -51.844 1 93.25 95 GLU A N 1
ATOM 739 C CA . GLU A 1 95 ? 10.812 -134.75 -52.094 1 93.25 95 GLU A CA 1
ATOM 740 C C . GLU A 1 95 ? 9.375 -134.25 -52 1 93.25 95 GLU A C 1
ATOM 742 O O . GLU A 1 95 ? 9.109 -133.25 -51.406 1 93.25 95 GLU A O 1
ATOM 747 N N . ASN A 1 96 ? 8.5 -134.875 -52.594 1 93.44 96 ASN A N 1
ATOM 748 C CA . ASN A 1 96 ? 7.086 -134.5 -52.562 1 93.44 96 ASN A CA 1
ATOM 749 C C . ASN A 1 96 ? 6.543 -134.5 -51.125 1 93.44 96 ASN A C 1
ATOM 751 O O . ASN A 1 96 ? 5.781 -133.625 -50.75 1 93.44 96 ASN A O 1
ATOM 755 N N . ASN A 1 97 ? 6.977 -135.625 -50.406 1 93.12 97 ASN A N 1
ATOM 756 C CA . ASN A 1 97 ? 6.547 -135.625 -49.031 1 93.12 97 ASN A CA 1
ATOM 757 C C . ASN A 1 97 ? 7.023 -134.375 -48.25 1 93.12 97 ASN A C 1
ATOM 759 O O . ASN A 1 97 ? 6.27 -133.75 -47.469 1 93.12 97 ASN A O 1
ATOM 763 N N . GLN A 1 98 ? 8.102 -133.875 -48.531 1 93.75 98 GLN A N 1
ATOM 764 C CA . GLN A 1 98 ? 8.648 -132.75 -47.875 1 93.75 98 GLN A CA 1
ATOM 765 C C . GLN A 1 98 ? 7.918 -131.5 -48.312 1 93.75 98 GLN A C 1
ATOM 767 O O . GLN A 1 98 ? 7.582 -130.625 -47.469 1 93.75 98 GLN A O 1
ATOM 772 N N . LEU A 1 99 ? 7.711 -131.25 -49.531 1 94 99 LEU A N 1
ATOM 773 C CA . LEU A 1 99 ? 7.027 -130.125 -50.062 1 94 99 LEU A CA 1
ATOM 774 C C . LEU A 1 99 ? 5.586 -130.125 -49.594 1 94 99 LEU A C 1
ATOM 776 O O . LEU A 1 99 ? 5.074 -129 -49.281 1 94 99 LEU A O 1
ATOM 780 N N . LEU A 1 100 ? 4.957 -131.25 -49.562 1 93.19 100 LEU A N 1
ATOM 781 C CA . LEU A 1 100 ? 3.582 -131.25 -49.062 1 93.19 100 LEU A CA 1
ATOM 782 C C . LEU A 1 100 ? 3.504 -130.875 -47.594 1 93.19 100 LEU A C 1
ATOM 784 O O . LEU A 1 100 ? 2.555 -130.25 -47.156 1 93.19 100 LEU A O 1
ATOM 788 N N . LYS A 1 101 ? 4.531 -131.25 -46.906 1 93 101 LYS A N 1
ATOM 789 C CA . LYS A 1 101 ? 4.602 -130.875 -45.5 1 93 101 LYS A CA 1
ATOM 790 C C . LYS A 1 101 ? 4.75 -129.375 -45.375 1 93 101 LYS A C 1
ATOM 792 O O . LYS A 1 101 ? 4.086 -128.75 -44.531 1 93 101 LYS A O 1
ATOM 797 N N . GLN A 1 102 ? 5.535 -128.875 -46.156 1 91.81 102 GLN A N 1
ATOM 798 C CA . GLN A 1 102 ? 5.719 -127.375 -46.188 1 91.81 102 GLN A CA 1
ATOM 799 C C . GLN A 1 102 ? 4.438 -126.688 -46.594 1 91.81 102 GLN A C 1
ATOM 801 O O . GLN A 1 102 ? 4.062 -125.625 -46 1 91.81 102 GLN A O 1
ATOM 806 N N . PHE A 1 103 ? 3.84 -127.125 -47.594 1 92.44 103 PHE A N 1
ATOM 807 C CA . PHE A 1 103 ? 2.598 -126.562 -48.094 1 92.44 103 PHE A CA 1
ATOM 808 C C . PHE A 1 103 ? 1.514 -126.625 -47.031 1 92.44 103 PHE A C 1
ATOM 810 O O . PHE A 1 103 ? 0.76 -125.625 -46.875 1 92.44 103 PHE A O 1
ATOM 817 N N . GLU A 1 104 ? 1.477 -127.75 -46.312 1 90.75 104 GLU A N 1
ATOM 818 C CA . GLU A 1 104 ? 0.474 -127.938 -45.281 1 90.75 104 GLU A CA 1
ATOM 819 C C . GLU A 1 104 ? 0.587 -126.812 -44.188 1 90.75 104 GLU A C 1
ATOM 821 O O . GLU A 1 104 ? -0.419 -126.438 -43.625 1 90.75 104 GLU A O 1
ATOM 826 N N . THR A 1 105 ? 1.741 -126.312 -44 1 90.94 105 THR A N 1
ATOM 827 C CA . THR A 1 105 ? 1.976 -125.312 -42.969 1 90.94 105 THR A CA 1
ATOM 828 C C . THR A 1 105 ? 1.456 -123.938 -43.406 1 90.94 105 THR A C 1
ATOM 830 O O . THR A 1 105 ? 1.265 -123.062 -42.562 1 90.94 105 THR A O 1
ATOM 833 N N . LYS A 1 106 ? 1.239 -123.812 -44.688 1 88.94 106 LYS A N 1
ATOM 834 C CA . LYS A 1 106 ? 0.844 -122.5 -45.219 1 88.94 106 LYS A CA 1
ATOM 835 C C . LYS A 1 106 ? -0.636 -122.5 -45.594 1 88.94 106 LYS A C 1
ATOM 837 O O . LYS A 1 106 ? -1.155 -121.438 -46.031 1 88.94 106 LYS A O 1
ATOM 842 N N . VAL A 1 107 ? -1.296 -123.688 -45.5 1 83.62 107 VAL A N 1
ATOM 843 C CA . VAL A 1 107 ? -2.715 -123.812 -45.844 1 83.62 107 VAL A CA 1
ATOM 844 C C . VAL A 1 107 ? -3.543 -123.062 -44.781 1 83.62 107 VAL A C 1
ATOM 846 O O . VAL A 1 107 ? -3.557 -123.5 -43.594 1 83.62 107 VAL A O 1
ATOM 849 N N . ILE A 1 108 ? -4.113 -122.125 -45.125 1 76.06 108 ILE A N 1
ATOM 850 C CA . ILE A 1 108 ? -4.766 -121.25 -44.156 1 76.06 108 ILE A CA 1
ATOM 851 C C . ILE A 1 108 ? -6.281 -121.375 -44.312 1 76.06 108 ILE A C 1
ATOM 853 O O . ILE A 1 108 ? -7.004 -121.625 -43.344 1 76.06 108 ILE A O 1
ATOM 857 N N . SER A 1 109 ? -6.801 -121.25 -45.531 1 86.62 109 SER A N 1
ATOM 858 C CA . SER A 1 109 ? -8.242 -121.125 -45.75 1 86.62 109 SER A CA 1
ATOM 859 C C . SER A 1 109 ? -8.891 -122.5 -45.656 1 86.62 109 SER A C 1
ATOM 861 O O . SER A 1 109 ? -8.242 -123.562 -45.969 1 86.62 109 SER A O 1
ATOM 863 N N . ASN A 1 110 ? -10.133 -122.562 -45.25 1 88.38 110 ASN A N 1
ATOM 864 C CA . ASN A 1 110 ? -10.891 -123.812 -45.125 1 88.38 110 ASN A CA 1
ATOM 865 C C . ASN A 1 110 ? -11.047 -124.5 -46.469 1 88.38 110 ASN A C 1
ATOM 867 O O . ASN A 1 110 ? -10.914 -125.75 -46.562 1 88.38 110 ASN A O 1
ATOM 871 N N . LYS A 1 111 ? -11.352 -123.812 -47.375 1 93.38 111 LYS A N 1
ATOM 872 C CA . LYS A 1 111 ? -11.508 -124.375 -48.719 1 93.38 111 LYS A CA 1
ATOM 873 C C . LYS A 1 111 ? -10.195 -125 -49.219 1 93.38 111 LYS A C 1
ATOM 875 O O . LYS A 1 111 ? -10.188 -126.062 -49.844 1 93.38 111 LYS A O 1
ATOM 880 N N . GLU A 1 112 ? -9.094 -124.188 -48.969 1 90.56 112 GLU A N 1
ATOM 881 C CA . GLU A 1 112 ? -7.773 -124.688 -49.344 1 90.56 112 GLU A CA 1
ATOM 882 C C . GLU A 1 112 ? -7.457 -126 -48.625 1 90.56 112 GLU A C 1
ATOM 884 O O . GLU A 1 112 ? -6.898 -126.938 -49.219 1 90.56 112 GLU A O 1
ATOM 889 N N . LYS A 1 113 ? -7.805 -126.125 -47.469 1 91.88 113 LYS A N 1
ATOM 890 C CA . LYS A 1 113 ? -7.617 -127.312 -46.656 1 91.88 113 LYS A CA 1
ATOM 891 C C . LYS A 1 113 ? -8.422 -128.5 -47.219 1 91.88 113 LYS A C 1
ATOM 893 O O . LYS A 1 113 ? -7.938 -129.625 -47.281 1 91.88 113 LYS A O 1
ATOM 898 N N . GLU A 1 114 ? -9.594 -128.125 -47.594 1 92.12 114 GLU A N 1
ATOM 899 C CA . GLU A 1 114 ? -10.461 -129.25 -48.188 1 92.12 114 GLU A CA 1
ATOM 900 C C . GLU A 1 114 ? -9.875 -129.75 -49.5 1 92.12 114 GLU A C 1
ATOM 902 O O . GLU A 1 114 ? -9.828 -131 -49.688 1 92.12 114 GLU A O 1
ATOM 907 N N . LEU A 1 115 ? -9.492 -128.75 -50.281 1 93.31 115 LEU A N 1
ATOM 908 C CA . LEU A 1 115 ? -8.914 -129.125 -51.562 1 93.31 115 LEU A CA 1
ATOM 909 C C . LEU A 1 115 ? -7.621 -129.875 -51.375 1 93.31 115 LEU A C 1
ATOM 911 O O . LEU A 1 115 ? -7.367 -130.875 -52.062 1 93.31 115 LEU A O 1
ATOM 915 N N . TYR A 1 116 ? -6.867 -129.5 -50.375 1 92.94 116 TYR A N 1
ATOM 916 C CA . TYR A 1 116 ? -5.609 -130.125 -50.062 1 92.94 116 TYR A CA 1
ATOM 917 C C . TYR A 1 116 ? -5.859 -131.625 -49.531 1 92.94 116 TYR A C 1
ATOM 919 O O . TYR A 1 116 ? -5.168 -132.5 -49.938 1 92.94 116 TYR A O 1
ATOM 927 N N . SER A 1 117 ? -6.781 -131.75 -48.719 1 92.12 117 SER A N 1
ATOM 928 C CA . SER A 1 117 ? -7.133 -133.125 -48.188 1 92.12 117 SER A CA 1
ATOM 929 C C . SER A 1 117 ? -7.617 -134 -49.281 1 92.12 117 SER A C 1
ATOM 931 O O . SER A 1 117 ? -7.254 -135.25 -49.312 1 92.12 117 SER A O 1
ATOM 933 N N . LYS A 1 118 ? -8.469 -133.5 -50.125 1 92.5 118 LYS A N 1
ATOM 934 C CA . LYS A 1 118 ? -8.953 -134.375 -51.25 1 92.5 118 LYS A CA 1
ATOM 935 C C . LYS A 1 118 ? -7.797 -134.875 -52.125 1 92.5 118 LYS A C 1
ATOM 937 O O . LYS A 1 118 ? -7.758 -136 -52.5 1 92.5 118 LYS A O 1
ATOM 942 N N . PHE A 1 119 ? -6.922 -133.875 -52.406 1 91.38 119 PHE A N 1
ATOM 943 C CA . PHE A 1 119 ? -5.738 -134.25 -53.188 1 91.38 119 PHE A CA 1
ATOM 944 C C . PHE A 1 119 ? -4.875 -135.25 -52.438 1 91.38 119 PHE A C 1
ATOM 946 O O . PHE A 1 119 ? -4.465 -136.25 -53 1 91.38 119 PHE A O 1
ATOM 953 N N . HIS A 1 120 ? -4.629 -135 -51.156 1 91.12 120 HIS A N 1
ATOM 954 C CA . HIS A 1 120 ? -3.754 -135.875 -50.344 1 91.12 120 HIS A CA 1
ATOM 955 C C . HIS A 1 120 ? -4.297 -137.25 -50.25 1 91.12 120 HIS A C 1
ATOM 957 O O . HIS A 1 120 ? -3.535 -138.25 -50.312 1 91.12 120 HIS A O 1
ATOM 963 N N . GLU A 1 121 ? -5.543 -137.5 -50.188 1 90.94 121 GLU A N 1
ATOM 964 C CA . GLU A 1 121 ? -6.191 -138.75 -50.125 1 90.94 121 GLU A CA 1
ATOM 965 C C . GLU A 1 121 ? -6.086 -139.5 -51.438 1 90.94 121 GLU A C 1
ATOM 967 O O . GLU A 1 121 ? -5.711 -140.625 -51.5 1 90.94 121 GLU A O 1
ATOM 972 N N . ALA A 1 122 ? -6.48 -138.75 -52.438 1 91.88 122 ALA A N 1
ATOM 973 C CA . ALA A 1 122 ? -6.406 -139.375 -53.75 1 91.88 122 ALA A CA 1
ATOM 974 C C . ALA A 1 122 ? -4.977 -139.75 -54.094 1 91.88 122 ALA A C 1
ATOM 976 O O . ALA A 1 122 ? -4.754 -140.875 -54.688 1 91.88 122 ALA A O 1
ATOM 977 N N . PHE A 1 123 ? -4.133 -139 -53.656 1 89.69 123 PHE A N 1
ATOM 978 C CA . PHE A 1 123 ? -2.707 -139.25 -53.906 1 89.69 123 PHE A CA 1
ATOM 979 C C . PHE A 1 123 ? -2.191 -140.375 -53.156 1 89.69 123 PHE A C 1
ATOM 981 O O . PHE A 1 123 ? -1.471 -141.25 -53.75 1 89.69 123 PHE A O 1
ATOM 988 N N . ASN A 1 124 ? -2.482 -140.625 -52 1 90.06 124 ASN A N 1
ATOM 989 C CA . ASN A 1 124 ? -2.072 -141.75 -51.219 1 90.06 124 ASN A CA 1
ATOM 990 C C . ASN A 1 124 ? -2.701 -143 -51.75 1 90.06 124 ASN A C 1
ATOM 992 O O . ASN A 1 124 ? -2.047 -144.125 -51.781 1 90.06 124 ASN A O 1
ATOM 996 N N . GLU A 1 125 ? -3.891 -143 -52.094 1 90.75 125 GLU A N 1
ATOM 997 C CA . GLU A 1 125 ? -4.551 -144.125 -52.688 1 90.75 125 GLU A CA 1
ATOM 998 C C . GLU A 1 125 ? -3.852 -144.625 -53.969 1 90.75 125 GLU A C 1
ATOM 1000 O O . GLU A 1 125 ? -3.641 -145.75 -54.156 1 90.75 125 GLU A O 1
ATOM 1005 N N . LEU A 1 126 ? -3.572 -143.625 -54.656 1 90.81 126 LEU A N 1
ATOM 1006 C CA . LEU A 1 126 ? -2.893 -143.875 -55.906 1 90.81 126 LEU A CA 1
ATOM 1007 C C . LEU A 1 126 ? -1.527 -144.5 -55.656 1 90.81 126 LEU A C 1
ATOM 1009 O O . LEU A 1 126 ? -1.129 -145.5 -56.375 1 90.81 126 LEU A O 1
ATOM 1013 N N . ARG A 1 127 ? -0.806 -144.125 -54.719 1 87.44 127 ARG A N 1
ATOM 1014 C CA . ARG A 1 127 ? 0.512 -144.625 -54.344 1 87.44 127 ARG A CA 1
ATOM 1015 C C . ARG A 1 127 ? 0.434 -146.125 -53.969 1 87.44 127 ARG A C 1
ATOM 1017 O O . ARG A 1 127 ? 1.305 -146.875 -54.344 1 87.44 127 ARG A O 1
ATOM 1024 N N . THR A 1 128 ? -0.583 -146.5 -53.375 1 88.62 128 THR A N 1
ATOM 1025 C CA . THR A 1 128 ? -0.794 -147.875 -53 1 88.62 128 THR A CA 1
ATOM 1026 C C . THR A 1 128 ? -1.089 -148.75 -54.188 1 88.62 128 THR A C 1
ATOM 1028 O O . THR A 1 128 ? -0.553 -149.875 -54.312 1 88.62 128 THR A O 1
ATOM 1031 N N . LEU A 1 129 ? -1.899 -148.25 -55.031 1 89.12 129 LEU A N 1
ATOM 1032 C CA . LEU A 1 129 ? -2.25 -149 -56.25 1 89.12 129 LEU A CA 1
ATOM 1033 C C . LEU A 1 129 ? -1.03 -149.125 -57.156 1 89.12 129 LEU A C 1
ATOM 1035 O O . LEU A 1 129 ? -0.841 -150.25 -57.719 1 89.12 129 LEU A O 1
ATOM 1039 N N . MET A 1 130 ? -0.243 -148.125 -57.156 1 88.06 130 MET A N 1
ATOM 1040 C CA . MET A 1 130 ? 0.95 -148.25 -58 1 88.06 130 MET A CA 1
ATOM 1041 C C . MET A 1 130 ? 1.978 -149.125 -57.469 1 88.06 130 MET A C 1
ATOM 1043 O O . MET A 1 130 ? 2.662 -149.875 -58.25 1 88.06 130 MET A O 1
ATOM 1047 N N . LYS A 1 131 ? 2.078 -149.25 -56.219 1 85.75 131 LYS A N 1
ATOM 1048 C CA . LYS A 1 131 ? 2.973 -150.25 -55.594 1 85.75 131 LYS A CA 1
ATOM 1049 C C . LYS A 1 131 ? 2.551 -151.625 -55.938 1 85.75 131 LYS A C 1
ATOM 1051 O O . LYS A 1 131 ? 3.396 -152.5 -56.219 1 85.75 131 LYS A O 1
ATOM 1056 N N . LYS A 1 132 ? 1.342 -151.875 -56 1 86.62 132 LYS A N 1
ATOM 1057 C CA . LYS A 1 132 ? 0.815 -153.25 -56.344 1 86.62 132 LYS A CA 1
ATOM 1058 C C . LYS A 1 132 ? 1.113 -153.5 -57.812 1 86.62 132 LYS A C 1
ATOM 1060 O O . LYS A 1 132 ? 1.494 -154.625 -58.125 1 86.62 132 LYS A O 1
ATOM 1065 N N . ALA A 1 133 ? 0.906 -152.625 -58.562 1 86.19 133 ALA A N 1
ATOM 1066 C CA . ALA A 1 133 ? 1.162 -152.75 -60 1 86.19 133 ALA A CA 1
ATOM 1067 C C . ALA A 1 133 ? 2.645 -153 -60.25 1 86.19 133 ALA A C 1
ATOM 1069 O O . ALA A 1 133 ? 3.006 -153.75 -61.156 1 86.19 133 ALA A O 1
ATOM 1070 N N . GLN A 1 134 ? 3.521 -152.375 -59.562 1 80.25 134 GLN A N 1
ATOM 1071 C CA . GLN A 1 134 ? 4.969 -152.5 -59.656 1 80.25 134 GLN A CA 1
ATOM 1072 C C . GLN A 1 134 ? 5.383 -154 -59.312 1 80.25 134 GLN A C 1
ATOM 1074 O O . GLN A 1 134 ? 6.246 -154.5 -60 1 80.25 134 GLN A O 1
ATOM 1079 N N . GLU A 1 135 ? 4.762 -154.5 -58.375 1 79.38 135 GLU A N 1
ATOM 1080 C CA . GLU A 1 135 ? 5.023 -155.875 -58 1 79.38 135 GLU A CA 1
ATOM 1081 C C . GLU A 1 135 ? 4.531 -156.875 -59.062 1 79.38 135 GLU A C 1
ATOM 1083 O O . GLU A 1 135 ? 5.203 -157.875 -59.344 1 79.38 135 GLU A O 1
ATOM 1088 N N . LEU A 1 136 ? 3.414 -156.625 -59.688 1 80.25 136 LEU A N 1
ATOM 1089 C CA . LEU A 1 136 ? 2.848 -157.5 -60.75 1 80.25 136 LEU A CA 1
ATOM 1090 C C . LEU A 1 136 ? 3.725 -157.375 -62 1 80.25 136 LEU A C 1
ATOM 1092 O O . LEU A 1 136 ? 3.883 -158.375 -62.688 1 80.25 136 LEU A O 1
ATOM 1096 N N . GLY A 1 137 ? 4.289 -156.375 -62.281 1 74.62 137 GLY A N 1
ATOM 1097 C CA . GLY A 1 137 ? 5.094 -156 -63.469 1 74.62 137 GLY A CA 1
ATOM 1098 C C . GLY A 1 137 ? 6.43 -156.75 -63.469 1 74.62 137 GLY A C 1
ATOM 1099 O O . GLY A 1 137 ? 7.012 -157 -64.5 1 74.62 137 GLY A O 1
ATOM 1100 N N . LYS A 1 138 ? 6.926 -157.125 -62.25 1 72.06 138 LYS A N 1
ATOM 1101 C CA . LYS A 1 138 ? 8.156 -158 -62.125 1 72.06 138 LYS A CA 1
ATOM 1102 C C . LYS A 1 138 ? 7.977 -159.375 -62.625 1 72.06 138 LYS A C 1
ATOM 1104 O O . LYS A 1 138 ? 8.938 -160 -63.094 1 72.06 138 LYS A O 1
ATOM 1109 N N . SER A 1 139 ? 6.707 -159.875 -62.656 1 74.12 139 SER A N 1
ATOM 1110 C CA . SER A 1 139 ? 6.445 -161.25 -63.031 1 74.12 139 SER A CA 1
ATOM 1111 C C . SER A 1 139 ? 5.82 -161.375 -64.438 1 74.12 139 SER A C 1
ATOM 1113 O O . SER A 1 139 ? 6.16 -162.25 -65.188 1 74.12 139 SER A O 1
ATOM 1115 N N . ASN A 1 140 ? 4.793 -160.375 -64.75 1 81.69 140 ASN A N 1
ATOM 1116 C CA . ASN A 1 140 ? 4.043 -160.5 -66 1 81.69 140 ASN A CA 1
ATOM 1117 C C . ASN A 1 140 ? 3.646 -159 -66.438 1 81.69 140 ASN A C 1
ATOM 1119 O O . ASN A 1 140 ? 2.701 -158.5 -65.875 1 81.69 140 ASN A O 1
ATOM 1123 N N . ASN A 1 141 ? 4.215 -158.5 -67.562 1 77.94 141 ASN A N 1
ATOM 1124 C CA . ASN A 1 141 ? 4.023 -157.125 -68 1 77.94 141 ASN A CA 1
ATOM 1125 C C . ASN A 1 141 ? 2.607 -157 -68.562 1 77.94 141 ASN A C 1
ATOM 1127 O O . ASN A 1 141 ? 2.043 -155.875 -68.375 1 77.94 141 ASN A O 1
ATOM 1131 N N . GLU A 1 142 ? 1.997 -157.875 -69.062 1 78.12 142 GLU A N 1
ATOM 1132 C CA . GLU A 1 142 ? 0.658 -157.75 -69.625 1 78.12 142 GLU A CA 1
ATOM 1133 C C . GLU A 1 142 ? -0.404 -157.625 -68.562 1 78.12 142 GLU A C 1
ATOM 1135 O O . GLU A 1 142 ? -1.374 -156.875 -68.688 1 78.12 142 GLU A O 1
ATOM 1140 N N . GLU A 1 143 ? -0.161 -158.375 -67.5 1 86 143 GLU A N 1
ATOM 1141 C CA . GLU A 1 143 ? -1.084 -158.375 -66.375 1 86 143 GLU A CA 1
ATOM 1142 C C . GLU A 1 143 ? -0.978 -157 -65.625 1 86 143 GLU A C 1
ATOM 1144 O O . GLU A 1 143 ? -1.982 -156.5 -65.125 1 86 143 GLU A O 1
ATOM 1149 N N . ALA A 1 144 ? 0.203 -156.5 -65.562 1 85.94 144 ALA A N 1
ATOM 1150 C CA . ALA A 1 144 ? 0.438 -155.25 -64.875 1 85.94 144 ALA A CA 1
ATOM 1151 C C . ALA A 1 144 ? -0.243 -154.125 -65.625 1 85.94 144 ALA A C 1
ATOM 1153 O O . ALA A 1 144 ? -0.85 -153.25 -65.062 1 85.94 144 ALA A O 1
ATOM 1154 N N . TYR A 1 145 ? -0.232 -154.125 -66.875 1 85.19 145 TYR A N 1
ATOM 1155 C CA . TYR A 1 145 ? -0.838 -153 -67.688 1 85.19 145 TYR A CA 1
ATOM 1156 C C . TYR A 1 145 ? -2.359 -153.125 -67.688 1 85.19 145 TYR A C 1
ATOM 1158 O O . TYR A 1 145 ? -3.043 -152.125 -67.688 1 85.19 145 TYR A O 1
ATOM 1166 N N . ALA A 1 146 ? -2.885 -154.375 -67.688 1 86.94 146 ALA A N 1
ATOM 1167 C CA . ALA A 1 146 ? -4.324 -154.5 -67.5 1 86.94 146 ALA A CA 1
ATOM 1168 C C . ALA A 1 146 ? -4.797 -154 -66.188 1 86.94 146 ALA A C 1
ATOM 1170 O O . ALA A 1 146 ? -5.855 -153.375 -66.125 1 86.94 146 ALA A O 1
ATOM 1171 N N . TYR A 1 147 ? -3.988 -154.125 -65.188 1 89.62 147 TYR A N 1
ATOM 1172 C CA . TYR A 1 147 ? -4.27 -153.625 -63.875 1 89.62 147 TYR A CA 1
ATOM 1173 C C . TYR A 1 147 ? -4.188 -152.125 -63.906 1 89.62 147 TYR A C 1
ATOM 1175 O O . TYR A 1 147 ? -4.992 -151.375 -63.25 1 89.62 147 TYR A O 1
ATOM 1183 N N . TYR A 1 148 ? -3.264 -151.5 -64.5 1 88.62 148 TYR A N 1
ATOM 1184 C CA . TYR A 1 148 ? -3.088 -150.125 -64.688 1 88.62 148 TYR A CA 1
ATOM 1185 C C . TYR A 1 148 ? -4.336 -149.5 -65.312 1 88.62 148 TYR A C 1
ATOM 1187 O O . TYR A 1 148 ? -4.84 -148.5 -64.812 1 88.62 148 TYR A O 1
ATOM 1195 N N . LEU A 1 149 ? -4.867 -150 -66.438 1 88.06 149 LEU A N 1
ATOM 1196 C CA . LEU A 1 149 ? -6.016 -149.5 -67.125 1 88.06 149 LEU A CA 1
ATOM 1197 C C . LEU A 1 149 ? -7.27 -149.5 -66.25 1 88.06 149 LEU A C 1
ATOM 1199 O O . LEU A 1 149 ? -8.102 -148.625 -66.312 1 88.06 149 LEU A O 1
ATOM 1203 N N . LYS A 1 150 ? -7.289 -150.625 -65.5 1 89.44 150 LYS A N 1
ATOM 1204 C CA . LYS A 1 150 ? -8.516 -150.75 -64.75 1 89.44 150 LYS A CA 1
ATOM 1205 C C . LYS A 1 150 ? -8.516 -150 -63.438 1 89.44 150 LYS A C 1
ATOM 1207 O O . LYS A 1 150 ? -9.523 -149.375 -63.062 1 89.44 150 LYS A O 1
ATOM 1212 N N . GLU A 1 151 ? -7.336 -149.875 -62.75 1 90.12 151 GLU A N 1
ATOM 1213 C CA . GLU A 1 151 ? -7.355 -149.375 -61.375 1 90.12 151 GLU A CA 1
ATOM 1214 C C . GLU A 1 151 ? -6.547 -148.125 -61.281 1 90.12 151 GLU A C 1
ATOM 1216 O O . GLU A 1 151 ? -6.922 -147.125 -60.531 1 90.12 151 GLU A O 1
ATOM 1221 N N . ILE A 1 152 ? -5.508 -147.875 -61.875 1 88.88 152 ILE A N 1
ATOM 1222 C CA . ILE A 1 152 ? -4.566 -146.75 -61.656 1 88.88 152 ILE A CA 1
ATOM 1223 C C . ILE A 1 152 ? -4.992 -145.625 -62.469 1 88.88 152 ILE A C 1
ATOM 1225 O O . ILE A 1 152 ? -5.059 -144.5 -61.969 1 88.88 152 ILE A O 1
ATOM 1229 N N . GLU A 1 153 ? -5.246 -145.75 -63.75 1 88.69 153 GLU A N 1
ATOM 1230 C CA . GLU A 1 153 ? -5.566 -144.625 -64.625 1 88.69 153 GLU A CA 1
ATOM 1231 C C . GLU A 1 153 ? -6.727 -143.875 -64.125 1 88.69 153 GLU A C 1
ATOM 1233 O O . GLU A 1 153 ? -6.645 -142.625 -64.062 1 88.69 153 GLU A O 1
ATOM 1238 N N . PRO A 1 154 ? -7.809 -144.5 -63.75 1 90.5 154 PRO A N 1
ATOM 1239 C CA . PRO A 1 154 ? -8.906 -143.625 -63.219 1 90.5 154 PRO A CA 1
ATOM 1240 C C . PRO A 1 154 ? -8.523 -142.875 -61.969 1 90.5 154 PRO A C 1
ATOM 1242 O O . PRO A 1 154 ? -8.938 -141.75 -61.781 1 90.5 154 PRO A O 1
ATOM 1245 N N . ASN A 1 155 ? -7.797 -143.5 -61.094 1 89.94 155 ASN A N 1
ATOM 1246 C CA . ASN A 1 155 ? -7.363 -142.75 -59.875 1 89.94 155 ASN A CA 1
ATOM 1247 C C . ASN A 1 155 ? -6.328 -141.75 -60.125 1 89.94 155 ASN A C 1
ATOM 1249 O O . ASN A 1 155 ? -6.266 -140.75 -59.406 1 89.94 155 ASN A O 1
ATOM 1253 N N . MET A 1 156 ? -5.59 -141.875 -61.094 1 90.25 156 MET A N 1
ATOM 1254 C CA . MET A 1 156 ? -4.648 -140.875 -61.531 1 90.25 156 MET A CA 1
ATOM 1255 C C . MET A 1 156 ? -5.387 -139.625 -62 1 90.25 156 MET A C 1
ATOM 1257 O O . MET A 1 156 ? -5.012 -138.5 -61.656 1 90.25 156 MET A O 1
ATOM 1261 N N . GLN A 1 157 ? -6.348 -139.75 -62.812 1 88.88 157 GLN A N 1
ATOM 1262 C CA . GLN A 1 157 ? -7.141 -138.625 -63.312 1 88.88 157 GLN A CA 1
ATOM 1263 C C . GLN A 1 157 ? -7.781 -137.875 -62.156 1 88.88 157 GLN A C 1
ATOM 1265 O O . GLN A 1 157 ? -7.832 -136.625 -62.156 1 88.88 157 GLN A O 1
ATOM 1270 N N . LYS A 1 158 ? -8.188 -138.625 -61.25 1 91.88 158 LYS A N 1
ATOM 1271 C CA . LYS A 1 158 ? -8.773 -138.125 -60.062 1 91.88 158 LYS A CA 1
ATOM 1272 C C . LYS A 1 158 ? -7.746 -137.25 -59.281 1 91.88 158 LYS A C 1
ATOM 1274 O O . LYS A 1 158 ? -8.047 -136.125 -58.844 1 91.88 158 LYS A O 1
ATOM 1279 N N . THR A 1 159 ? -6.605 -137.625 -59.094 1 90.81 159 THR A N 1
ATOM 1280 C CA . THR A 1 159 ? -5.531 -137 -58.406 1 90.81 159 THR A CA 1
ATOM 1281 C C . THR A 1 159 ? -5.09 -135.75 -59.156 1 90.81 159 THR A C 1
ATOM 1283 O O . THR A 1 159 ? -4.883 -134.625 -58.562 1 90.81 159 THR A O 1
ATOM 1286 N N . ILE A 1 160 ? -5.027 -135.875 -60.438 1 88.69 160 ILE A N 1
ATOM 1287 C CA . ILE A 1 160 ? -4.656 -134.75 -61.312 1 88.69 160 ILE A CA 1
ATOM 1288 C C . ILE A 1 160 ? -5.688 -133.625 -61.156 1 88.69 160 ILE A C 1
ATOM 1290 O O . ILE A 1 160 ? -5.328 -132.375 -61 1 88.69 160 ILE A O 1
ATOM 1294 N N . GLN A 1 161 ? -6.809 -134 -61.281 1 90.69 161 GLN A N 1
ATOM 1295 C CA . GLN A 1 161 ? -7.871 -133 -61.156 1 90.69 161 GLN A CA 1
ATOM 1296 C C . GLN A 1 161 ? -7.82 -132.25 -59.781 1 90.69 161 GLN A C 1
ATOM 1298 O O . GLN A 1 161 ? -7.992 -131.125 -59.719 1 90.69 161 GLN A O 1
ATOM 1303 N N . SER A 1 162 ? -7.547 -133 -58.781 1 92.44 162 SER A N 1
ATOM 1304 C CA . SER A 1 162 ? -7.531 -132.375 -57.438 1 92.44 162 SER A CA 1
ATOM 1305 C C . SER A 1 162 ? -6.355 -131.5 -57.25 1 92.44 162 SER A C 1
ATOM 1307 O O . SER A 1 162 ? -6.496 -130.375 -56.625 1 92.44 162 SER A O 1
ATOM 1309 N N . ILE A 1 163 ? -5.242 -131.75 -57.719 1 91.19 163 ILE A N 1
ATOM 1310 C CA . ILE A 1 163 ? -4.082 -130.875 -57.562 1 91.19 163 ILE A CA 1
ATOM 1311 C C . ILE A 1 163 ? -4.27 -129.625 -58.375 1 91.19 163 ILE A C 1
ATOM 1313 O O . ILE A 1 163 ? -3.891 -128.5 -57.969 1 91.19 163 ILE A O 1
ATOM 1317 N N . ARG A 1 164 ? -4.766 -129.75 -59.562 1 88.94 164 ARG A N 1
ATOM 1318 C CA . ARG A 1 164 ? -5.016 -128.625 -60.438 1 88.94 164 ARG A CA 1
ATOM 1319 C C . ARG A 1 164 ? -6.02 -127.625 -59.781 1 88.94 164 ARG A C 1
ATOM 1321 O O . ARG A 1 164 ? -5.863 -126.438 -59.875 1 88.94 164 ARG A O 1
ATOM 1328 N N . GLU A 1 165 ? -6.992 -128.25 -59.219 1 92.19 165 GLU A N 1
ATOM 1329 C CA . GLU A 1 165 ? -7.953 -127.375 -58.5 1 92.19 165 GLU A CA 1
ATOM 1330 C C . GLU A 1 165 ? -7.277 -126.625 -57.375 1 92.19 165 GLU A C 1
ATOM 1332 O O . GLU A 1 165 ? -7.594 -125.438 -57.125 1 92.19 165 GLU A O 1
ATOM 1337 N N . LEU A 1 166 ? -6.398 -127.25 -56.719 1 91.19 166 LEU A N 1
ATOM 1338 C CA . LEU A 1 166 ? -5.652 -126.625 -55.656 1 91.19 166 LEU A CA 1
ATOM 1339 C C . LEU A 1 166 ? -4.773 -125.5 -56.188 1 91.19 166 LEU A C 1
ATOM 1341 O O . LEU A 1 166 ? -4.727 -124.438 -55.594 1 91.19 166 LEU A O 1
ATOM 1345 N N . ILE A 1 167 ? -4.109 -125.625 -57.219 1 89.75 167 ILE A N 1
ATOM 1346 C CA . ILE A 1 167 ? -3.246 -124.625 -57.844 1 89.75 167 ILE A CA 1
ATOM 1347 C C . ILE A 1 167 ? -4.082 -123.438 -58.281 1 89.75 167 ILE A C 1
ATOM 1349 O O . ILE A 1 167 ? -3.732 -122.312 -58 1 89.75 167 ILE A O 1
ATOM 1353 N N . ILE A 1 168 ? -5.18 -123.75 -58.969 1 89.94 168 ILE A N 1
ATOM 1354 C CA . ILE A 1 168 ? -6.051 -122.688 -59.469 1 89.94 168 ILE A CA 1
ATOM 1355 C C . ILE A 1 168 ? -6.598 -121.875 -58.312 1 89.94 168 ILE A C 1
ATOM 1357 O O . ILE A 1 168 ? -6.652 -120.625 -58.375 1 89.94 168 ILE A O 1
ATOM 1361 N N . TYR A 1 169 ? -6.918 -122.5 -57.25 1 91.38 169 TYR A N 1
ATOM 1362 C CA . TYR A 1 169 ? -7.438 -121.812 -56.062 1 91.38 169 TYR A CA 1
ATOM 1363 C C . TYR A 1 169 ? -6.395 -120.875 -55.469 1 91.38 169 TYR A C 1
ATOM 1365 O O . TYR A 1 169 ? -6.695 -119.75 -55.188 1 91.38 169 TYR A O 1
ATOM 1373 N N . ASN A 1 170 ? -5.223 -121.312 -55.344 1 90.81 170 ASN A N 1
ATOM 1374 C CA . ASN A 1 170 ? -4.156 -120.5 -54.781 1 90.81 170 ASN A CA 1
ATOM 1375 C C . ASN A 1 170 ? -3.791 -119.375 -55.719 1 90.81 170 ASN A C 1
ATOM 1377 O O . ASN A 1 170 ? -3.506 -118.25 -55.25 1 90.81 170 ASN A O 1
ATOM 1381 N N . SER A 1 171 ? -3.768 -119.562 -56.969 1 90.38 171 SER A N 1
ATOM 1382 C CA . SER A 1 171 ? -3.502 -118.5 -57.969 1 90.38 171 SER A CA 1
ATOM 1383 C C . SER A 1 171 ? -4.574 -117.438 -57.906 1 90.38 171 SER A C 1
ATOM 1385 O O . SER A 1 171 ? -4.262 -116.25 -57.938 1 90.38 171 SER A O 1
ATOM 1387 N N . ASN A 1 172 ? -5.836 -117.812 -57.812 1 91.06 172 ASN A N 1
ATOM 1388 C CA . ASN A 1 172 ? -6.938 -116.875 -57.719 1 91.06 172 ASN A CA 1
ATOM 1389 C C . ASN A 1 172 ? -6.879 -116.062 -56.406 1 91.06 172 ASN A C 1
ATOM 1391 O O . ASN A 1 172 ? -7.148 -114.875 -56.406 1 91.06 172 ASN A O 1
ATOM 1395 N N . ASN A 1 173 ? -6.492 -116.688 -55.406 1 90.25 173 ASN A N 1
ATOM 1396 C CA . ASN A 1 173 ? -6.352 -116.062 -54.125 1 90.25 173 ASN A CA 1
ATOM 1397 C C . ASN A 1 173 ? -5.25 -115 -54.156 1 90.25 173 ASN A C 1
ATOM 1399 O O . ASN A 1 173 ? -5.387 -113.938 -53.562 1 90.25 173 ASN A O 1
ATOM 1403 N N . ALA A 1 174 ? -4.191 -115.25 -54.75 1 90.06 174 ALA A N 1
ATOM 1404 C CA . ALA A 1 174 ? -3.096 -114.312 -54.906 1 90.06 174 ALA A CA 1
ATOM 1405 C C . ALA A 1 174 ? -3.539 -113.125 -55.719 1 90.06 174 ALA A C 1
ATOM 1407 O O . ALA A 1 174 ? -3.195 -111.938 -55.375 1 90.06 174 ALA A O 1
ATOM 1408 N N . ASN A 1 175 ? -4.27 -113.312 -56.781 1 90.44 175 ASN A N 1
ATOM 1409 C CA . ASN A 1 175 ? -4.805 -112.188 -57.594 1 90.44 175 ASN A CA 1
ATOM 1410 C C . ASN A 1 175 ? -5.754 -111.312 -56.781 1 90.44 175 ASN A C 1
ATOM 1412 O O . ASN A 1 175 ? -5.684 -110.062 -56.844 1 90.44 175 ASN A O 1
ATOM 1416 N N . GLN A 1 176 ? -6.582 -112 -56 1 90.5 176 GLN A N 1
ATOM 1417 C CA . GLN A 1 176 ? -7.504 -111.25 -55.156 1 90.5 176 GLN A CA 1
ATOM 1418 C C . GLN A 1 176 ? -6.754 -110.438 -54.094 1 90.5 176 GLN A C 1
ATOM 1420 O O . GLN A 1 176 ? -7.098 -109.312 -53.812 1 90.5 176 GLN A O 1
ATOM 1425 N N . LEU A 1 177 ? -5.738 -111 -53.531 1 88.88 177 LEU A N 1
ATOM 1426 C CA . LEU A 1 177 ? -4.922 -110.312 -52.531 1 88.88 177 LEU A CA 1
ATOM 1427 C C . LEU A 1 177 ? -4.238 -109.062 -53.125 1 88.88 177 LEU A C 1
ATOM 1429 O O . LEU A 1 177 ? -4.168 -108.062 -52.5 1 88.88 177 LEU A O 1
ATOM 1433 N N . GLN A 1 178 ? -3.754 -109.312 -54.344 1 89.75 178 GLN A N 1
ATOM 1434 C CA . GLN A 1 178 ? -3.129 -108.188 -55.031 1 89.75 178 GLN A CA 1
ATOM 1435 C C . GLN A 1 178 ? -4.121 -107 -55.219 1 89.75 178 GLN A C 1
ATOM 1437 O O . GLN A 1 178 ? -3.787 -105.875 -54.969 1 89.75 178 GLN A O 1
ATOM 1442 N N . LYS A 1 179 ? -5.344 -107.312 -55.625 1 90.19 179 LYS A N 1
ATOM 1443 C CA . LYS A 1 179 ? -6.371 -106.25 -55.844 1 90.19 179 LYS A CA 1
ATOM 1444 C C . LYS A 1 179 ? -6.73 -105.625 -54.5 1 90.19 179 LYS A C 1
ATOM 1446 O O . LYS A 1 179 ? -6.848 -104.375 -54.438 1 90.19 179 LYS A O 1
ATOM 1451 N N . VAL A 1 180 ? -6.773 -106.25 -53.438 1 88.88 180 VAL A N 1
ATOM 1452 C CA . VAL A 1 180 ? -7.098 -105.75 -52.125 1 88.88 180 VAL A CA 1
ATOM 1453 C C . VAL A 1 180 ? -5.965 -104.875 -51.625 1 88.88 180 VAL A C 1
ATOM 1455 O O . VAL A 1 180 ? -6.207 -103.75 -51.125 1 88.88 180 VAL A O 1
ATOM 1458 N N . ASN A 1 181 ? -4.75 -105.375 -51.844 1 87 181 ASN A N 1
ATOM 1459 C CA . ASN A 1 181 ? -3.588 -104.562 -51.406 1 87 181 ASN A CA 1
ATOM 1460 C C . ASN A 1 181 ? -3.484 -103.25 -52.156 1 87 181 ASN A C 1
ATOM 1462 O O . ASN A 1 181 ? -3.205 -102.188 -51.562 1 87 181 ASN A O 1
ATOM 1466 N N . ASN A 1 182 ? -3.727 -103.25 -53.469 1 88.88 182 ASN A N 1
ATOM 1467 C CA . ASN A 1 182 ? -3.668 -102.062 -54.281 1 88.88 182 ASN A CA 1
ATOM 1468 C C . ASN A 1 182 ? -4.75 -101.062 -53.875 1 88.88 182 ASN A C 1
ATOM 1470 O O . ASN A 1 182 ? -4.48 -99.875 -53.75 1 88.88 182 ASN A O 1
ATOM 1474 N N . ASN A 1 183 ? -5.941 -101.562 -53.625 1 90.31 183 ASN A N 1
ATOM 1475 C CA . ASN A 1 183 ? -7.039 -100.688 -53.219 1 90.31 183 ASN A CA 1
ATOM 1476 C C . ASN A 1 183 ? -6.797 -100.062 -51.812 1 90.31 183 ASN A C 1
ATOM 1478 O O . ASN A 1 183 ? -7.055 -98.875 -51.594 1 90.31 183 ASN A O 1
ATOM 1482 N N . SER A 1 184 ? -6.223 -100.812 -50.969 1 87.88 184 SER A N 1
ATOM 1483 C CA . SER A 1 184 ? -5.922 -100.375 -49.625 1 87.88 184 SER A CA 1
ATOM 1484 C C . SER A 1 184 ? -4.84 -99.312 -49.625 1 87.88 184 SER A C 1
ATOM 1486 O O . SER A 1 184 ? -4.949 -98.312 -48.938 1 87.88 184 SER A O 1
ATOM 1488 N N . ALA A 1 185 ? -3.869 -99.562 -50.438 1 87.12 185 ALA A N 1
ATOM 1489 C CA . ALA A 1 185 ? -2.787 -98.562 -50.562 1 87.12 185 ALA A CA 1
ATOM 1490 C C . ALA A 1 185 ? -3.289 -97.25 -51.125 1 87.12 185 ALA A C 1
ATOM 1492 O O . ALA A 1 185 ? -2.945 -96.188 -50.656 1 87.12 185 ALA A O 1
ATOM 1493 N N . GLN A 1 186 ? -4.145 -97.312 -52.156 1 90 186 GLN A N 1
ATOM 1494 C CA . GLN A 1 186 ? -4.699 -96.125 -52.781 1 90 186 GLN A CA 1
ATOM 1495 C C . GLN A 1 186 ? -5.574 -95.312 -51.812 1 90 186 GLN A C 1
ATOM 1497 O O . GLN A 1 186 ? -5.477 -94.125 -51.719 1 90 186 GLN A O 1
ATOM 1502 N N . ASN A 1 187 ? -6.328 -96.062 -51 1 90.25 187 ASN A N 1
ATOM 1503 C CA . ASN A 1 187 ? -7.184 -95.438 -50.031 1 90.25 187 ASN A CA 1
ATOM 1504 C C . ASN A 1 187 ? -6.363 -94.75 -48.938 1 90.25 187 ASN A C 1
ATOM 1506 O O . ASN A 1 187 ? -6.691 -93.625 -48.5 1 90.25 187 ASN A O 1
ATOM 1510 N N . THR A 1 188 ? -5.309 -95.375 -48.531 1 88.12 188 THR A N 1
ATOM 1511 C CA . THR A 1 188 ? -4.445 -94.812 -47.5 1 88.12 188 THR A CA 1
ATOM 1512 C C . THR A 1 188 ? -3.74 -93.562 -48 1 88.12 188 THR A C 1
ATOM 1514 O O . THR A 1 188 ? -3.633 -92.562 -47.281 1 88.12 188 THR A O 1
ATOM 1517 N N . MET A 1 189 ? -3.311 -93.562 -49.188 1 90 189 MET A N 1
ATOM 1518 C CA . MET A 1 189 ? -2.627 -92.375 -49.781 1 90 189 MET A CA 1
ATOM 1519 C C . MET A 1 189 ? -3.568 -91.188 -49.906 1 90 189 MET A C 1
ATOM 1521 O O . MET A 1 189 ? -3.199 -90.062 -49.562 1 90 189 MET A O 1
ATOM 1525 N N . ILE A 1 190 ? -4.82 -91.438 -50.375 1 91.12 190 ILE A N 1
ATOM 1526 C CA . ILE A 1 190 ? -5.793 -90.312 -50.531 1 91.12 190 ILE A CA 1
ATOM 1527 C C . ILE A 1 190 ? -6.125 -89.75 -49.156 1 91.12 190 ILE A C 1
ATOM 1529 O O . ILE A 1 190 ? -6.164 -88.562 -49 1 91.12 190 ILE A O 1
ATOM 1533 N N . MET A 1 191 ? -6.277 -90.625 -48.188 1 88.69 191 MET A N 1
ATOM 1534 C CA . MET A 1 191 ? -6.57 -90.188 -46.844 1 88.69 191 MET A CA 1
ATOM 1535 C C . MET A 1 191 ? -5.418 -89.375 -46.281 1 88.69 191 MET A C 1
ATOM 1537 O O . MET A 1 191 ? -5.633 -88.312 -45.688 1 88.69 191 MET A O 1
ATOM 1541 N N . PHE A 1 192 ? -4.215 -89.812 -46.531 1 90 192 PHE A N 1
ATOM 1542 C CA . PHE A 1 192 ? -3.031 -89.125 -46.031 1 90 192 PHE A CA 1
ATOM 1543 C C . PHE A 1 192 ? -2.922 -87.75 -46.688 1 90 192 PHE A C 1
ATOM 1545 O O . PHE A 1 192 ? -2.658 -86.75 -45.969 1 90 192 PHE A O 1
ATOM 1552 N N . VAL A 1 193 ? -3.197 -87.562 -47.969 1 90 193 VAL A N 1
ATOM 1553 C CA . VAL A 1 193 ? -3.084 -86.312 -48.656 1 90 193 VAL A CA 1
ATOM 1554 C C . VAL A 1 193 ? -4.172 -85.375 -48.156 1 90 193 VAL A C 1
ATOM 1556 O O . VAL A 1 193 ? -3.9 -84.188 -47.906 1 90 193 VAL A O 1
ATOM 1559 N N . VAL A 1 194 ? -5.383 -85.812 -47.969 1 91 194 VAL A N 1
ATOM 1560 C CA . VAL A 1 194 ? -6.5 -85 -47.531 1 91 194 VAL A CA 1
ATOM 1561 C C . VAL A 1 194 ? -6.238 -84.5 -46.125 1 91 194 VAL A C 1
ATOM 1563 O O . VAL A 1 194 ? -6.402 -83.312 -45.844 1 91 194 VAL A O 1
ATOM 1566 N N . ILE A 1 195 ? -5.656 -85.312 -45.281 1 90.06 195 ILE A N 1
ATOM 1567 C CA . ILE A 1 195 ? -5.41 -84.875 -43.906 1 90.06 195 ILE A CA 1
ATOM 1568 C C . ILE A 1 195 ? -4.227 -83.938 -43.844 1 90.06 195 ILE A C 1
ATOM 1570 O O . ILE A 1 195 ? -4.219 -83 -43.062 1 90.06 195 ILE A O 1
ATOM 1574 N N . SER A 1 196 ? -3.285 -84.188 -44.719 1 91.06 196 SER A N 1
ATOM 1575 C CA . SER A 1 196 ? -2.139 -83.312 -44.781 1 91.06 196 SER A CA 1
ATOM 1576 C C . SER A 1 196 ? -2.559 -81.875 -45.188 1 91.06 196 SER A C 1
ATOM 1578 O O . SER A 1 196 ? -2.16 -80.938 -44.562 1 91.06 196 SER A O 1
ATOM 1580 N N . ILE A 1 197 ? -3.416 -81.688 -46.188 1 91.5 197 ILE A N 1
ATOM 1581 C CA . ILE A 1 197 ? -3.881 -80.438 -46.656 1 91.5 197 ILE A CA 1
ATOM 1582 C C . ILE A 1 197 ? -4.73 -79.75 -45.562 1 91.5 197 ILE A C 1
ATOM 1584 O O . ILE A 1 197 ? -4.582 -78.562 -45.312 1 91.5 197 ILE A O 1
ATOM 1588 N N . LEU A 1 198 ? -5.535 -80.5 -44.875 1 91 198 LEU A N 1
ATOM 1589 C CA . LEU A 1 198 ? -6.383 -80 -43.812 1 91 198 LEU A CA 1
ATOM 1590 C C . LEU A 1 198 ? -5.539 -79.438 -42.656 1 91 198 LEU A C 1
ATOM 1592 O O . LEU A 1 198 ? -5.828 -78.375 -42.125 1 91 198 LEU A O 1
ATOM 1596 N N . ALA A 1 199 ? -4.508 -80.125 -42.344 1 90.12 199 ALA A N 1
ATOM 1597 C CA . ALA A 1 199 ? -3.627 -79.75 -41.25 1 90.12 199 ALA A CA 1
ATOM 1598 C C . ALA A 1 199 ? -2.934 -78.438 -41.562 1 90.12 199 ALA A C 1
ATOM 1600 O O . ALA A 1 199 ? -2.861 -77.5 -40.75 1 90.12 199 ALA A O 1
ATOM 1601 N N . ILE A 1 200 ? -2.465 -78.25 -42.75 1 90.75 200 ILE A N 1
ATOM 1602 C CA . ILE A 1 200 ? -1.777 -77.062 -43.188 1 90.75 200 ILE A CA 1
ATOM 1603 C C . ILE A 1 200 ? -2.748 -75.875 -43.188 1 90.75 200 ILE A C 1
ATOM 1605 O O . ILE A 1 200 ? -2.418 -74.75 -42.688 1 90.75 200 ILE A O 1
ATOM 1609 N N . VAL A 1 201 ? -3.967 -76 -43.625 1 91.81 201 VAL A N 1
ATOM 1610 C CA . VAL A 1 201 ? -4.969 -74.938 -43.688 1 91.81 201 VAL A CA 1
ATOM 1611 C C . VAL A 1 201 ? -5.355 -74.5 -42.281 1 91.81 201 VAL A C 1
ATOM 1613 O O . VAL A 1 201 ? -5.5 -73.312 -42.031 1 91.81 201 VAL A O 1
ATOM 1616 N N . ILE A 1 202 ? -5.414 -75.5 -41.375 1 91.06 202 ILE A N 1
ATOM 1617 C CA . ILE A 1 202 ? -5.801 -75.188 -40 1 91.06 202 ILE A CA 1
ATOM 1618 C C . ILE A 1 202 ? -4.707 -74.375 -39.312 1 91.06 202 ILE A C 1
ATOM 1620 O O . ILE A 1 202 ? -4.996 -73.375 -38.625 1 91.06 202 ILE A O 1
ATOM 1624 N N . VAL A 1 203 ? -3.482 -74.625 -39.5 1 89.62 203 VAL A N 1
ATOM 1625 C CA . VAL A 1 203 ? -2.357 -73.938 -38.906 1 89.62 203 VAL A CA 1
ATOM 1626 C C . VAL A 1 203 ? -2.295 -72.5 -39.438 1 89.62 203 VAL A C 1
ATOM 1628 O O . VAL A 1 203 ? -2.143 -71.562 -38.688 1 89.62 203 VAL A O 1
ATOM 1631 N N . ILE A 1 204 ? -2.488 -72.375 -40.719 1 90.06 204 ILE A N 1
ATOM 1632 C CA . ILE A 1 204 ? -2.43 -71.062 -41.344 1 90.06 204 ILE A CA 1
ATOM 1633 C C . ILE A 1 204 ? -3.611 -70.188 -40.906 1 90.06 204 ILE A C 1
ATOM 1635 O O . ILE A 1 204 ? -3.449 -69 -40.562 1 90.06 204 ILE A O 1
ATOM 1639 N N . PHE A 1 205 ? -4.789 -70.812 -40.781 1 90.38 205 PHE A N 1
ATOM 1640 C CA . PHE A 1 205 ? -6.004 -70.062 -40.406 1 90.38 205 PHE A CA 1
ATOM 1641 C C . PHE A 1 205 ? -5.918 -69.625 -38.969 1 90.38 205 PHE A C 1
ATOM 1643 O O . PHE A 1 205 ? -6.145 -68.438 -38.688 1 90.38 205 PHE A O 1
ATOM 1650 N N . ILE A 1 206 ? -5.469 -70.375 -38 1 87.19 206 ILE A N 1
ATOM 1651 C CA . ILE A 1 206 ? -5.367 -70 -36.594 1 87.19 206 ILE A CA 1
ATOM 1652 C C . ILE A 1 206 ? -4.227 -69 -36.406 1 87.19 206 ILE A C 1
ATOM 1654 O O . ILE A 1 206 ? -4.344 -68.062 -35.594 1 87.19 206 ILE A O 1
ATOM 1658 N N . GLY A 1 207 ? -3.172 -69.25 -37.125 1 87.75 207 GLY A N 1
ATOM 1659 C CA . GLY A 1 207 ? -2.066 -68.312 -37.094 1 87.75 207 GLY A CA 1
ATOM 1660 C C . GLY A 1 207 ? -2.463 -66.875 -37.5 1 87.75 207 GLY A C 1
ATOM 1661 O O . GLY A 1 207 ? -2.064 -65.938 -36.875 1 87.75 207 GLY A O 1
ATOM 1662 N N . TYR A 1 208 ? -3.297 -66.75 -38.5 1 87.75 208 TYR A N 1
ATOM 1663 C CA . TYR A 1 208 ? -3.756 -65.438 -39 1 87.75 208 TYR A CA 1
ATOM 1664 C C . TYR A 1 208 ? -4.66 -64.75 -38 1 87.75 208 TYR A C 1
ATOM 1666 O O . TYR A 1 208 ? -4.551 -63.562 -37.781 1 87.75 208 TYR A O 1
ATOM 1674 N N . ILE A 1 209 ? -5.465 -65.438 -37.281 1 87.62 209 ILE A N 1
ATOM 1675 C CA . ILE A 1 209 ? -6.367 -64.875 -36.281 1 87.62 209 ILE A CA 1
ATOM 1676 C C . ILE A 1 209 ? -5.559 -64.375 -35.094 1 87.62 209 ILE A C 1
ATOM 1678 O O . ILE A 1 209 ? -5.793 -63.25 -34.625 1 87.62 209 ILE A O 1
ATOM 1682 N N . ILE A 1 210 ? -4.594 -65.062 -34.656 1 87.44 210 ILE A N 1
ATOM 1683 C CA . ILE A 1 210 ? -3.76 -64.688 -33.5 1 87.44 210 ILE A CA 1
ATOM 1684 C C . ILE A 1 210 ? -2.936 -63.438 -33.875 1 87.44 210 ILE A C 1
ATOM 1686 O O . ILE A 1 210 ? -2.811 -62.531 -33.062 1 87.44 210 ILE A O 1
ATOM 1690 N N . ARG A 1 211 ? -2.436 -63.375 -35.062 1 86.12 211 ARG A N 1
ATOM 1691 C CA . ARG A 1 211 ? -1.685 -62.219 -35.531 1 86.12 211 ARG A CA 1
ATOM 1692 C C . ARG A 1 211 ? -2.535 -60.969 -35.5 1 86.12 211 ARG A C 1
ATOM 1694 O O . ARG A 1 211 ? -2.078 -59.938 -35.031 1 86.12 211 ARG A O 1
ATOM 1701 N N . PHE A 1 212 ? -3.713 -61.125 -35.938 1 86.12 212 PHE A N 1
ATOM 1702 C CA . PHE A 1 212 ? -4.617 -59.969 -35.969 1 86.12 212 PHE A CA 1
ATOM 1703 C C . PHE A 1 212 ? -4.988 -59.5 -34.594 1 86.12 212 PHE A C 1
ATOM 1705 O O . PHE A 1 212 ? -5.016 -58.312 -34.312 1 86.12 212 PHE A O 1
ATOM 1712 N N . THR A 1 213 ? -5.156 -60.375 -33.625 1 85.56 213 THR A N 1
ATOM 1713 C CA . THR A 1 213 ? -5.609 -60.062 -32.281 1 85.56 213 THR A CA 1
ATOM 1714 C C . THR A 1 213 ? -4.484 -59.438 -31.453 1 85.56 213 THR A C 1
ATOM 1716 O O . THR A 1 213 ? -4.734 -58.688 -30.5 1 85.56 213 THR A O 1
ATOM 1719 N N . ILE A 1 214 ? -3.262 -59.562 -31.766 1 85.25 214 ILE A N 1
ATOM 1720 C CA . ILE A 1 214 ? -2.123 -59 -31.031 1 85.25 214 ILE A CA 1
ATOM 1721 C C . ILE A 1 214 ? -1.679 -57.719 -31.688 1 85.25 214 ILE A C 1
ATOM 1723 O O . ILE A 1 214 ? -1.418 -56.719 -31 1 85.25 214 ILE A O 1
ATOM 1727 N N . ARG A 1 215 ? -1.688 -57.625 -32.969 1 85.38 215 ARG A N 1
ATOM 1728 C CA . ARG A 1 215 ? -1.158 -56.5 -33.719 1 85.38 215 ARG A CA 1
ATOM 1729 C C . ARG A 1 215 ? -2.102 -55.281 -33.625 1 85.38 215 ARG A C 1
ATOM 1731 O O . ARG A 1 215 ? -1.654 -54.156 -33.5 1 85.38 215 ARG A O 1
ATOM 1738 N N . LYS A 1 216 ? -3.383 -55.438 -33.688 1 86.62 216 LYS A N 1
ATOM 1739 C CA . LYS A 1 216 ? -4.344 -54.344 -33.781 1 86.62 216 LYS A CA 1
ATOM 1740 C C . LYS A 1 216 ? -4.262 -53.469 -32.531 1 86.62 216 LYS A C 1
ATOM 1742 O O . LYS A 1 216 ? -4.07 -52.25 -32.656 1 86.62 216 LYS A O 1
ATOM 1747 N N . PRO A 1 217 ? -4.363 -54 -31.344 1 86.44 217 PRO A N 1
ATOM 1748 C CA . PRO A 1 217 ? -4.281 -53.156 -30.156 1 86.44 217 PRO A CA 1
ATOM 1749 C C . PRO A 1 217 ? -2.922 -52.5 -30 1 86.44 217 PRO A C 1
ATOM 1751 O O . PRO A 1 217 ? -2.834 -51.375 -29.469 1 86.44 217 PRO A O 1
ATOM 1754 N N . LEU A 1 218 ? -1.891 -53.031 -30.375 1 86.75 218 LEU A N 1
ATOM 1755 C CA . LEU A 1 218 ? -0.553 -52.469 -30.281 1 86.75 218 LEU A CA 1
ATOM 1756 C C . LEU A 1 218 ? -0.439 -51.219 -31.172 1 86.75 218 LEU A C 1
ATOM 1758 O O . LEU A 1 218 ? 0.13 -50.219 -30.75 1 86.75 218 LEU A O 1
ATOM 1762 N N . ILE A 1 219 ? -0.995 -51.312 -32.344 1 86.31 219 ILE A N 1
ATOM 1763 C CA . ILE A 1 219 ? -0.953 -50.188 -33.281 1 86.31 219 ILE A CA 1
ATOM 1764 C C . ILE A 1 219 ? -1.814 -49.062 -32.719 1 86.31 219 ILE A C 1
ATOM 1766 O O . ILE A 1 219 ? -1.431 -47.875 -32.812 1 86.31 219 ILE A O 1
ATOM 1770 N N . LEU A 1 220 ? -2.945 -49.406 -32.188 1 88.94 220 LEU A N 1
ATOM 1771 C CA . LEU A 1 220 ? -3.818 -48.406 -31.594 1 88.94 220 LEU A CA 1
ATOM 1772 C C . LEU A 1 220 ? -3.115 -47.688 -30.453 1 88.94 220 LEU A C 1
ATOM 1774 O O . LEU A 1 220 ? -3.156 -46.438 -30.375 1 88.94 220 LEU A O 1
ATOM 1778 N N . LEU A 1 221 ? -2.516 -48.375 -29.578 1 88.06 221 LEU A N 1
ATOM 1779 C CA . LEU A 1 221 ? -1.782 -47.812 -28.453 1 88.06 221 LEU A CA 1
ATOM 1780 C C . LEU A 1 221 ? -0.634 -46.938 -28.922 1 88.06 221 LEU A C 1
ATOM 1782 O O . LEU A 1 221 ? -0.408 -45.844 -28.391 1 88.06 221 LEU A O 1
ATOM 1786 N N . GLN A 1 222 ? 0.11 -47.438 -29.891 1 86.94 222 GLN A N 1
ATOM 1787 C CA . GLN A 1 222 ? 1.215 -46.688 -30.453 1 86.94 222 GLN A CA 1
ATOM 1788 C C . GLN A 1 222 ? 0.735 -45.344 -31 1 86.94 222 GLN A C 1
ATOM 1790 O O . GLN A 1 222 ? 1.322 -44.312 -30.688 1 86.94 222 GLN A O 1
ATOM 1795 N N . ASN A 1 223 ? -0.329 -45.312 -31.797 1 88.94 223 ASN A N 1
ATOM 1796 C CA . ASN A 1 223 ? -0.889 -44.094 -32.375 1 88.94 223 ASN A CA 1
ATOM 1797 C C . ASN A 1 223 ? -1.36 -43.125 -31.297 1 88.94 223 ASN A C 1
ATOM 1799 O O . ASN A 1 223 ? -1.066 -41.938 -31.359 1 88.94 223 ASN A O 1
ATOM 1803 N N . ASP A 1 224 ? -2.027 -43.625 -30.281 1 90 224 ASP A N 1
ATOM 1804 C CA . ASP A 1 224 ? -2.551 -42.812 -29.203 1 90 224 ASP A CA 1
ATOM 1805 C C . ASP A 1 224 ? -1.417 -42.219 -28.359 1 90 224 ASP A C 1
ATOM 1807 O O . ASP A 1 224 ? -1.459 -41.062 -27.969 1 90 224 ASP A O 1
ATOM 1811 N N . MET A 1 225 ? -0.408 -42.969 -28.094 1 86.12 225 MET A N 1
ATOM 1812 C CA . MET A 1 225 ? 0.737 -42.5 -27.312 1 86.12 225 MET A CA 1
ATOM 1813 C C . MET A 1 225 ? 1.483 -41.406 -28.047 1 86.12 225 MET A C 1
ATOM 1815 O O . MET A 1 225 ? 1.987 -40.469 -27.422 1 86.12 225 MET A O 1
ATOM 1819 N N . GLU A 1 226 ? 1.545 -41.5 -29.375 1 85.94 226 GLU A N 1
ATOM 1820 C CA . GLU A 1 226 ? 2.186 -40.469 -30.172 1 85.94 226 GLU A CA 1
ATOM 1821 C C . GLU A 1 226 ? 1.422 -39.156 -30.078 1 85.94 226 GLU A C 1
ATOM 1823 O O . GLU A 1 226 ? 2.027 -38.094 -29.969 1 85.94 226 GLU A O 1
ATOM 1828 N N . LYS A 1 227 ? 0.138 -39.219 -30.094 1 88 227 LYS A N 1
ATOM 1829 C CA . LYS A 1 227 ? -0.693 -38.031 -29.969 1 88 227 LYS A CA 1
ATOM 1830 C C . LYS A 1 227 ? -0.551 -37.406 -28.578 1 88 227 LYS A C 1
ATOM 1832 O O . LYS A 1 227 ? -0.504 -36.188 -28.438 1 88 227 LYS A O 1
ATOM 1837 N N . VAL A 1 228 ? -0.516 -38.219 -27.594 1 87.12 228 VAL A N 1
ATOM 1838 C CA . VAL A 1 228 ? -0.358 -37.75 -26.219 1 87.12 228 VAL A CA 1
ATOM 1839 C C . VAL A 1 228 ? 1.022 -37.125 -26.047 1 87.12 228 VAL A C 1
ATOM 1841 O O . VAL A 1 228 ? 1.161 -36.094 -25.391 1 87.12 228 VAL A O 1
ATOM 1844 N N . ALA A 1 229 ? 2.051 -37.781 -26.625 1 81.94 229 ALA A N 1
ATOM 1845 C CA . ALA A 1 229 ? 3.4 -37.219 -26.594 1 81.94 229 ALA A CA 1
ATOM 1846 C C . ALA A 1 229 ? 3.439 -35.844 -27.234 1 81.94 229 ALA A C 1
ATOM 1848 O O . ALA A 1 229 ? 4.254 -35 -26.859 1 81.94 229 ALA A O 1
ATOM 1849 N N . ALA A 1 230 ? 2.498 -35.594 -28.219 1 82.69 230 ALA A N 1
ATOM 1850 C CA . ALA A 1 230 ? 2.412 -34.312 -28.906 1 82.69 230 ALA A CA 1
ATOM 1851 C C . ALA A 1 230 ? 1.604 -33.281 -28.094 1 82.69 230 ALA A C 1
ATOM 1853 O O . ALA A 1 230 ? 1.479 -32.125 -28.469 1 82.69 230 ALA A O 1
ATOM 1854 N N . GLY A 1 231 ? 0.958 -33.781 -27.016 1 85.56 231 GLY A N 1
ATOM 1855 C CA . GLY A 1 231 ? 0.331 -32.844 -26.109 1 85.56 231 GLY A CA 1
ATOM 1856 C C . GLY A 1 231 ? -1.166 -33.031 -25.984 1 85.56 231 GLY A C 1
ATOM 1857 O O . GLY A 1 231 ? -1.82 -32.375 -25.188 1 85.56 231 GLY A O 1
ATOM 1858 N N . ASP A 1 232 ? -1.8 -34 -26.703 1 89.25 232 ASP A N 1
ATOM 1859 C CA . ASP A 1 232 ? -3.238 -34.25 -26.641 1 89.25 232 ASP A CA 1
ATOM 1860 C C . ASP A 1 232 ? -3.576 -35.25 -25.531 1 89.25 232 ASP A C 1
ATOM 1862 O O . ASP A 1 232 ? -3.471 -36.438 -25.719 1 89.25 232 ASP A O 1
ATOM 1866 N N . LEU A 1 233 ? -4.082 -34.688 -24.438 1 88.81 233 LEU A N 1
ATOM 1867 C CA . LEU A 1 233 ? -4.375 -35.531 -23.281 1 88.81 233 LEU A CA 1
ATOM 1868 C C . LEU A 1 233 ? -5.836 -36 -23.297 1 88.81 233 LEU A C 1
ATOM 1870 O O . LEU A 1 233 ? -6.285 -36.656 -22.375 1 88.81 233 LEU A O 1
ATOM 1874 N N . THR A 1 234 ? -6.578 -35.656 -24.391 1 91.38 234 THR A N 1
ATOM 1875 C CA . THR A 1 234 ? -7.988 -36.031 -24.469 1 91.38 234 THR A CA 1
ATOM 1876 C C . THR A 1 234 ? -8.156 -37.406 -25.062 1 91.38 234 THR A C 1
ATOM 1878 O O . THR A 1 234 ? -9.242 -38 -25 1 91.38 234 THR A O 1
ATOM 1881 N N . ILE A 1 235 ? -7.082 -37.938 -25.578 1 90.25 235 ILE A N 1
ATOM 1882 C CA . ILE A 1 235 ? -7.109 -39.219 -26.266 1 90.25 235 ILE A CA 1
ATOM 1883 C C . ILE A 1 235 ? -7.32 -40.344 -25.266 1 90.25 235 ILE A C 1
ATOM 1885 O O . ILE A 1 235 ? -6.789 -40.312 -24.156 1 90.25 235 ILE A O 1
ATOM 1889 N N . ARG A 1 236 ? -8.141 -41.344 -25.625 1 92.06 236 ARG A N 1
ATOM 1890 C CA . ARG A 1 236 ? -8.305 -42.594 -24.891 1 92.06 236 ARG A CA 1
ATOM 1891 C C . ARG A 1 236 ? -8.297 -43.781 -25.828 1 92.06 236 ARG A C 1
ATOM 1893 O O . ARG A 1 236 ? -9.008 -43.781 -26.844 1 92.06 236 ARG A O 1
ATOM 1900 N N . THR A 1 237 ? -7.449 -44.688 -25.531 1 90.75 237 THR A N 1
ATOM 1901 C CA . THR A 1 237 ? -7.391 -45.875 -26.375 1 90.75 237 THR A CA 1
ATOM 1902 C C . THR A 1 237 ? -8.625 -46.75 -26.172 1 90.75 237 THR A C 1
ATOM 1904 O O . THR A 1 237 ? -8.953 -47.094 -25.031 1 90.75 237 THR A O 1
ATOM 1907 N N . SER A 1 238 ? -9.352 -47.031 -27.25 1 89.62 238 SER A N 1
ATOM 1908 C CA . SER A 1 238 ? -10.586 -47.781 -27.203 1 89.62 238 SER A CA 1
ATOM 1909 C C . SER A 1 238 ? -10.312 -49.281 -27.375 1 89.62 238 SER A C 1
ATOM 1911 O O . SER A 1 238 ? -10.625 -49.844 -28.422 1 89.62 238 SER A O 1
ATOM 1913 N N . TYR A 1 239 ? -9.648 -49.938 -26.5 1 89.12 239 TYR A N 1
ATOM 1914 C CA . TYR A 1 239 ? -9.414 -51.375 -26.484 1 89.12 239 TYR A CA 1
ATOM 1915 C C . TYR A 1 239 ? -9.688 -51.969 -25.109 1 89.12 239 TYR A C 1
ATOM 1917 O O . TYR A 1 239 ? -9.117 -51.5 -24.109 1 89.12 239 TYR A O 1
ATOM 1925 N N . LYS A 1 240 ? -10.695 -52.906 -25.047 1 90.12 240 LYS A N 1
ATOM 1926 C CA . LYS A 1 240 ? -11.047 -53.531 -23.781 1 90.12 240 LYS A CA 1
ATOM 1927 C C . LYS A 1 240 ? -10.812 -55.031 -23.859 1 90.12 240 LYS A C 1
ATOM 1929 O O . LYS A 1 240 ? -11.297 -55.719 -24.781 1 90.12 240 LYS A O 1
ATOM 1934 N N . ALA A 1 241 ? -9.883 -55.531 -23.156 1 87.44 241 ALA A N 1
ATOM 1935 C CA . ALA A 1 241 ? -9.609 -56.938 -23.031 1 87.44 241 ALA A CA 1
ATOM 1936 C C . ALA A 1 241 ? -9.031 -57.281 -21.656 1 87.44 241 ALA A C 1
ATOM 1938 O O . ALA A 1 241 ? -8.547 -56.375 -20.953 1 87.44 241 ALA A O 1
ATOM 1939 N N . ASN A 1 242 ? -9.188 -58.531 -21.188 1 84.62 242 ASN A N 1
ATOM 1940 C CA . ASN A 1 242 ? -8.703 -58.906 -19.875 1 84.62 242 ASN A CA 1
ATOM 1941 C C . ASN A 1 242 ? -7.281 -59.469 -19.922 1 84.62 242 ASN A C 1
ATOM 1943 O O . ASN A 1 242 ? -6.777 -60 -18.938 1 84.62 242 ASN A O 1
ATOM 1947 N N . ASN A 1 243 ? -6.523 -59.219 -20.984 1 83.44 243 ASN A N 1
ATOM 1948 C CA . ASN A 1 243 ? -5.152 -59.719 -21.109 1 83.44 243 ASN A CA 1
ATOM 1949 C C . ASN A 1 243 ? -4.133 -58.625 -20.859 1 83.44 243 ASN A C 1
ATOM 1951 O O . ASN A 1 243 ? -4.492 -57.531 -20.391 1 83.44 243 ASN A O 1
ATOM 1955 N N . GLU A 1 244 ? -2.797 -58.812 -21.094 1 84.5 244 GLU A N 1
ATOM 1956 C CA . GLU A 1 244 ? -1.714 -57.875 -20.844 1 84.5 244 GLU A CA 1
ATOM 1957 C C . GLU A 1 244 ? -1.924 -56.562 -21.625 1 84.5 244 GLU A C 1
ATOM 1959 O O . GLU A 1 244 ? -1.687 -55.5 -21.094 1 84.5 244 GLU A O 1
ATOM 1964 N N . LEU A 1 245 ? -2.455 -56.688 -22.766 1 85.81 245 LEU A N 1
ATOM 1965 C CA . LEU A 1 245 ? -2.668 -55.5 -23.594 1 85.81 245 LEU A CA 1
ATOM 1966 C C . LEU A 1 245 ? -3.82 -54.656 -23.062 1 85.81 245 LEU A C 1
ATOM 1968 O O . LEU A 1 245 ? -3.75 -53.438 -23.062 1 85.81 245 LEU A O 1
ATOM 1972 N N . GLY A 1 246 ? -4.848 -55.344 -22.672 1 87.19 246 GLY A N 1
ATOM 1973 C CA . GLY A 1 246 ? -5.953 -54.625 -22.047 1 87.19 246 GLY A CA 1
ATOM 1974 C C . GLY A 1 246 ? -5.551 -53.875 -20.781 1 87.19 246 GLY A C 1
ATOM 1975 O O . GLY A 1 246 ? -5.941 -52.719 -20.578 1 87.19 246 GLY A O 1
ATOM 1976 N N . ILE A 1 247 ? -4.762 -54.469 -19.906 1 86.44 247 ILE A N 1
ATOM 1977 C CA . ILE A 1 247 ? -4.293 -53.875 -18.656 1 86.44 247 ILE A CA 1
ATOM 1978 C C . ILE A 1 247 ? -3.396 -52.656 -18.984 1 86.44 247 ILE A C 1
ATOM 1980 O O . ILE A 1 247 ? -3.48 -51.625 -18.312 1 86.44 247 ILE A O 1
ATOM 1984 N N . ILE A 1 248 ? -2.621 -52.781 -19.953 1 87.19 248 ILE A N 1
ATOM 1985 C CA . ILE A 1 248 ? -1.747 -51.688 -20.391 1 87.19 248 ILE A CA 1
ATOM 1986 C C . ILE A 1 248 ? -2.59 -50.5 -20.844 1 87.19 248 ILE A C 1
ATOM 1988 O O . ILE A 1 248 ? -2.32 -49.375 -20.453 1 87.19 248 ILE A O 1
ATOM 1992 N N . VAL A 1 249 ? -3.588 -50.75 -21.672 1 89.75 249 VAL A N 1
ATOM 1993 C CA . VAL A 1 249 ? -4.469 -49.719 -22.172 1 89.75 249 VAL A CA 1
ATOM 1994 C C . VAL A 1 249 ? -5.199 -49.062 -21 1 89.75 249 VAL A C 1
ATOM 1996 O O . VAL A 1 249 ? -5.301 -47.812 -20.938 1 89.75 249 VAL A O 1
ATOM 1999 N N . GLN A 1 250 ? -5.66 -49.875 -20.062 1 88.44 250 GLN A N 1
ATOM 2000 C CA . GLN A 1 250 ? -6.352 -49.344 -18.891 1 88.44 250 GLN A CA 1
ATOM 2001 C C . GLN A 1 250 ? -5.422 -48.438 -18.062 1 88.44 250 GLN A C 1
ATOM 2003 O O . GLN A 1 250 ? -5.82 -47.375 -17.609 1 88.44 250 GLN A O 1
ATOM 2008 N N . SER A 1 251 ? -4.223 -48.938 -17.859 1 86.12 251 SER A N 1
ATOM 2009 C CA . SER A 1 251 ? -3.234 -48.156 -17.109 1 86.12 251 SER A CA 1
ATOM 2010 C C . SER A 1 251 ? -2.881 -46.875 -17.844 1 86.12 251 SER A C 1
ATOM 2012 O O . SER A 1 251 ? -2.732 -45.812 -17.203 1 86.12 251 SER A O 1
ATOM 2014 N N . PHE A 1 252 ? -2.76 -46.938 -19.109 1 89.81 252 PHE A N 1
ATOM 2015 C CA . PHE A 1 252 ? -2.482 -45.781 -19.953 1 89.81 252 PHE A CA 1
ATOM 2016 C C . PHE A 1 252 ? -3.609 -44.781 -19.859 1 89.81 252 PHE A C 1
ATOM 2018 O O . PHE A 1 252 ? -3.363 -43.594 -19.594 1 89.81 252 PHE A O 1
ATOM 2025 N N . ASN A 1 253 ? -4.824 -45.188 -19.969 1 90.75 253 ASN A N 1
ATOM 2026 C CA . ASN A 1 253 ? -5.977 -44.281 -19.875 1 90.75 253 ASN A CA 1
ATOM 2027 C C . ASN A 1 253 ? -6.09 -43.688 -18.5 1 90.75 253 ASN A C 1
ATOM 2029 O O . ASN A 1 253 ? -6.387 -42.469 -18.359 1 90.75 253 ASN A O 1
ATOM 2033 N N . SER A 1 254 ? -5.883 -44.469 -17.422 1 87.56 254 SER A N 1
ATOM 2034 C CA . SER A 1 254 ? -5.922 -43.938 -16.062 1 87.56 254 SER A CA 1
ATOM 2035 C C . SER A 1 254 ? -4.852 -42.875 -15.836 1 87.56 254 SER A C 1
ATOM 2037 O O . SER A 1 254 ? -5.105 -41.875 -15.188 1 87.56 254 SER A O 1
ATOM 2039 N N . MET A 1 255 ? -3.715 -43.156 -16.312 1 83.75 255 MET A N 1
ATOM 2040 C CA . MET A 1 255 ? -2.633 -42.188 -16.25 1 83.75 255 MET A CA 1
ATOM 2041 C C . MET A 1 255 ? -3.035 -40.875 -16.938 1 83.75 255 MET A C 1
ATOM 2043 O O . MET A 1 255 ? -2.807 -39.781 -16.406 1 83.75 255 MET A O 1
ATOM 2047 N N . LEU A 1 256 ? -3.615 -40.969 -18.109 1 88.19 256 LEU A N 1
ATOM 2048 C CA . LEU A 1 256 ? -4.043 -39.781 -18.859 1 88.19 256 LEU A CA 1
ATOM 2049 C C . LEU A 1 256 ? -5.133 -39.031 -18.109 1 88.19 256 LEU A C 1
ATOM 2051 O O . LEU A 1 256 ? -5.148 -37.781 -18.094 1 88.19 256 LEU A O 1
ATOM 2055 N N . ASP A 1 257 ? -6.012 -39.75 -17.438 1 89.06 257 ASP A N 1
ATOM 2056 C CA . ASP A 1 257 ? -7.047 -39.125 -16.625 1 89.06 257 ASP A CA 1
ATOM 2057 C C . ASP A 1 257 ? -6.434 -38.312 -15.492 1 89.06 257 ASP A C 1
ATOM 2059 O O . ASP A 1 257 ? -6.824 -37.156 -15.281 1 89.06 257 ASP A O 1
ATOM 2063 N N . ASN A 1 258 ? -5.484 -38.844 -14.859 1 83.75 258 ASN A N 1
ATOM 2064 C CA . ASN A 1 258 ? -4.816 -38.188 -13.758 1 83.75 258 ASN A CA 1
ATOM 2065 C C . ASN A 1 258 ? -4.047 -36.938 -14.234 1 83.75 258 ASN A C 1
ATOM 2067 O O . ASN A 1 258 ? -4.094 -35.906 -13.602 1 83.75 258 ASN A O 1
ATOM 2071 N N . LEU A 1 259 ? -3.459 -37.094 -15.328 1 83.38 259 LEU A N 1
ATOM 2072 C CA . LEU A 1 259 ? -2.684 -35.969 -15.891 1 83.38 259 LEU A CA 1
ATOM 2073 C C . LEU A 1 259 ? -3.602 -34.875 -16.375 1 83.38 259 LEU A C 1
ATOM 2075 O O . LEU A 1 259 ? -3.311 -33.688 -16.172 1 83.38 259 LEU A O 1
ATOM 2079 N N . GLN A 1 260 ? -4.605 -35.312 -17.094 1 88.94 260 GLN A N 1
ATOM 2080 C CA . GLN A 1 260 ? -5.582 -34.344 -17.562 1 88.94 260 GLN A CA 1
ATOM 2081 C C . GLN A 1 260 ? -6.172 -33.531 -16.391 1 88.94 260 GLN A C 1
ATOM 2083 O O . GLN A 1 260 ? -6.305 -32.312 -16.469 1 88.94 260 GLN A O 1
ATOM 2088 N N . GLN A 1 261 ? -6.492 -34.188 -15.258 1 86.81 261 GLN A N 1
ATOM 2089 C CA . GLN A 1 261 ? -7.031 -33.531 -14.07 1 86.81 261 GLN A CA 1
ATOM 2090 C C . GLN A 1 261 ? -6 -32.594 -13.438 1 86.81 261 GLN A C 1
ATOM 2092 O O . GLN A 1 261 ? -6.34 -31.484 -13.016 1 86.81 261 GLN A O 1
ATOM 2097 N N . LEU A 1 262 ? -4.832 -33 -13.398 1 82.69 262 LEU A N 1
ATOM 2098 C CA . LEU A 1 262 ? -3.764 -32.188 -12.844 1 82.69 262 LEU A CA 1
ATOM 2099 C C . LEU A 1 262 ? -3.58 -30.906 -13.656 1 82.69 262 LEU A C 1
ATOM 2101 O O . LEU A 1 262 ? -3.564 -29.797 -13.102 1 82.69 262 LEU A O 1
ATOM 2105 N N . ILE A 1 263 ? -3.459 -31.062 -14.984 1 85.81 263 ILE A N 1
ATOM 2106 C CA . ILE A 1 263 ? -3.234 -29.922 -15.852 1 85.81 263 ILE A CA 1
ATOM 2107 C C . ILE A 1 263 ? -4.438 -28.984 -15.797 1 85.81 263 ILE A C 1
ATOM 2109 O O . ILE A 1 263 ? -4.285 -27.766 -15.805 1 85.81 263 ILE A O 1
ATOM 2113 N N . ALA A 1 264 ? -5.594 -29.578 -15.688 1 88.81 264 ALA A N 1
ATOM 2114 C CA . ALA A 1 264 ? -6.805 -28.766 -15.547 1 88.81 264 ALA A CA 1
ATOM 2115 C C . ALA A 1 264 ? -6.758 -27.922 -14.273 1 88.81 264 ALA A C 1
ATOM 2117 O O . ALA A 1 264 ? -7.047 -26.719 -14.297 1 88.81 264 ALA A O 1
ATOM 2118 N N . ASN A 1 265 ? -6.379 -28.484 -13.172 1 86.81 265 ASN A N 1
ATOM 2119 C CA . ASN A 1 265 ? -6.277 -27.781 -11.898 1 86.81 265 ASN A CA 1
ATOM 2120 C C . ASN A 1 265 ? -5.195 -26.719 -11.938 1 86.81 265 ASN A C 1
ATOM 2122 O O . ASN A 1 265 ? -5.379 -25.625 -11.398 1 86.81 265 ASN A O 1
ATOM 2126 N N . VAL A 1 266 ? -4.121 -27.031 -12.578 1 85.44 266 VAL A N 1
ATOM 2127 C CA . VAL A 1 266 ? -3.043 -26.047 -12.703 1 85.44 266 VAL A CA 1
ATOM 2128 C C . VAL A 1 266 ? -3.51 -24.859 -13.547 1 85.44 266 VAL A C 1
ATOM 2130 O O . VAL A 1 266 ? -3.242 -23.703 -13.203 1 85.44 266 VAL A O 1
ATOM 2133 N N . LYS A 1 267 ? -4.195 -25.188 -14.617 1 87.44 267 LYS A N 1
ATOM 2134 C CA . LYS A 1 267 ? -4.703 -24.125 -15.477 1 87.44 267 LYS A CA 1
ATOM 2135 C C . LYS A 1 267 ? -5.672 -23.219 -14.719 1 87.44 267 LYS A C 1
ATOM 2137 O O . LYS A 1 267 ? -5.59 -21.984 -14.812 1 87.44 267 LYS A O 1
ATOM 2142 N N . VAL A 1 268 ? -6.562 -23.734 -13.891 1 87.38 268 VAL A N 1
ATOM 2143 C CA . VAL A 1 268 ? -7.531 -22.984 -13.109 1 87.38 268 VAL A CA 1
ATOM 2144 C C . VAL A 1 268 ? -6.801 -22.125 -12.07 1 87.38 268 VAL A C 1
ATOM 2146 O O . VAL A 1 268 ? -7.086 -20.938 -11.922 1 87.38 268 VAL A O 1
ATOM 2149 N N . THR A 1 269 ? -5.875 -22.75 -11.367 1 83.56 269 THR A N 1
ATOM 2150 C CA . THR A 1 269 ? -5.121 -22.047 -10.344 1 83.56 269 THR A CA 1
ATOM 2151 C C . THR A 1 269 ? -4.316 -20.906 -10.953 1 83.56 269 THR A C 1
ATOM 2153 O O . THR A 1 269 ? -4.262 -19.812 -10.391 1 83.56 269 THR A O 1
ATOM 2156 N N . THR A 1 270 ? -3.697 -21.172 -12.086 1 85.56 270 THR A N 1
ATOM 2157 C CA . THR A 1 270 ? -2.92 -20.141 -12.766 1 85.56 270 THR A CA 1
ATOM 2158 C C . THR A 1 270 ? -3.805 -18.953 -13.156 1 85.56 270 THR A C 1
ATOM 2160 O O . THR A 1 270 ? -3.408 -17.797 -13 1 85.56 270 THR A O 1
ATOM 2163 N N . GLN A 1 271 ? -5.008 -19.25 -13.594 1 86.56 271 GLN A N 1
ATOM 2164 C CA . GLN A 1 271 ? -5.934 -18.172 -13.953 1 86.56 271 GLN A CA 1
ATOM 2165 C C . GLN A 1 271 ? -6.344 -17.375 -12.719 1 86.56 271 GLN A C 1
ATOM 2167 O O . GLN A 1 271 ? -6.465 -16.141 -12.789 1 86.56 271 GLN A O 1
ATOM 2172 N N . GLU A 1 272 ? -6.543 -18 -11.672 1 85.06 272 GLU A N 1
ATOM 2173 C CA . GLU A 1 272 ? -6.914 -17.328 -10.43 1 85.06 272 GLU A CA 1
ATOM 2174 C C . GLU A 1 272 ? -5.77 -16.453 -9.914 1 85.06 272 GLU A C 1
ATOM 2176 O O . GLU A 1 272 ? -5.992 -15.352 -9.422 1 85.06 272 GLU A O 1
ATOM 2181 N N . VAL A 1 273 ? -4.555 -16.953 -10.008 1 83.81 273 VAL A N 1
ATOM 2182 C CA . VAL A 1 273 ? -3.385 -16.188 -9.586 1 83.81 273 VAL A CA 1
ATOM 2183 C C . VAL A 1 273 ? -3.229 -14.945 -10.469 1 83.81 273 VAL A C 1
ATOM 2185 O O . VAL A 1 273 ? -2.934 -13.859 -9.977 1 83.81 273 VAL A O 1
ATOM 2188 N N . ILE A 1 274 ? -3.473 -15.094 -11.766 1 86.19 274 ILE A N 1
ATOM 2189 C CA . ILE A 1 274 ? -3.396 -13.961 -12.68 1 86.19 274 ILE A CA 1
ATOM 2190 C C . ILE A 1 274 ? -4.426 -12.906 -12.289 1 86.19 274 ILE A C 1
ATOM 2192 O O . ILE A 1 274 ? -4.098 -11.719 -12.18 1 86.19 274 ILE A O 1
ATOM 2196 N N . SER A 1 275 ? -5.637 -13.32 -12.031 1 87.69 275 SER A N 1
ATOM 2197 C CA . SER A 1 275 ? -6.703 -12.398 -11.641 1 87.69 275 SER A CA 1
ATOM 2198 C C . SER A 1 275 ? -6.371 -11.695 -10.328 1 87.69 275 SER A C 1
ATOM 2200 O O . SER A 1 275 ? -6.547 -10.477 -10.211 1 87.69 275 SER A O 1
ATOM 2202 N N . SER A 1 276 ? -5.906 -12.469 -9.375 1 85.25 276 SER A N 1
ATOM 2203 C CA . SER A 1 276 ? -5.531 -11.891 -8.086 1 85.25 276 SER A CA 1
ATOM 2204 C C . SER A 1 276 ? -4.375 -10.906 -8.234 1 85.25 276 SER A C 1
ATOM 2206 O O . SER A 1 276 ? -4.371 -9.852 -7.605 1 85.25 276 SER A O 1
ATOM 2208 N N . THR A 1 277 ? -3.377 -11.234 -9.023 1 85.88 277 THR A N 1
ATOM 2209 C CA . THR A 1 277 ? -2.234 -10.359 -9.266 1 85.88 277 THR A CA 1
ATOM 2210 C C . THR A 1 277 ? -2.68 -9.062 -9.922 1 85.88 277 THR A C 1
ATOM 2212 O O . THR A 1 277 ? -2.191 -7.984 -9.57 1 85.88 277 THR A O 1
ATOM 2215 N N . GLU A 1 278 ? -3.646 -9.172 -10.844 1 87.31 278 GLU A N 1
ATOM 2216 C CA . GLU A 1 278 ? -4.195 -7.969 -11.461 1 87.31 278 GLU A CA 1
ATOM 2217 C C . GLU A 1 278 ? -4.914 -7.098 -10.438 1 87.31 278 GLU A C 1
ATOM 2219 O O . GLU A 1 278 ? -4.812 -5.867 -10.477 1 87.31 278 GLU A O 1
ATOM 2224 N N . GLY A 1 279 ? -5.598 -7.766 -9.562 1 85.75 279 GLY A N 1
ATOM 2225 C CA . GLY A 1 279 ? -6.223 -7.035 -8.469 1 85.75 279 GLY A CA 1
ATOM 2226 C C . GLY A 1 279 ? -5.223 -6.32 -7.582 1 85.75 279 GLY A C 1
ATOM 2227 O O . GLY A 1 279 ? -5.414 -5.148 -7.242 1 85.75 279 GLY A O 1
ATOM 2228 N N . VAL A 1 280 ? -4.152 -6.949 -7.227 1 87 280 VAL A N 1
ATOM 2229 C CA . VAL A 1 280 ? -3.092 -6.359 -6.418 1 87 280 VAL A CA 1
ATOM 2230 C C . VAL A 1 280 ? -2.5 -5.152 -7.145 1 87 280 VAL A C 1
ATOM 2232 O O . VAL A 1 280 ? -2.299 -4.094 -6.547 1 87 280 VAL A O 1
ATOM 2235 N N . LEU A 1 281 ? -2.252 -5.316 -8.438 1 88.44 281 LEU A N 1
ATOM 2236 C CA . LEU A 1 281 ? -1.651 -4.242 -9.227 1 88.44 281 LEU A CA 1
ATOM 2237 C C . LEU A 1 281 ? -2.576 -3.033 -9.289 1 88.44 281 LEU A C 1
ATOM 2239 O O . LEU A 1 281 ? -2.119 -1.892 -9.188 1 88.44 281 LEU A O 1
ATOM 2243 N N . GLN A 1 282 ? -3.877 -3.234 -9.461 1 89.81 282 GLN A N 1
ATOM 2244 C CA . GLN A 1 282 ? -4.844 -2.141 -9.469 1 89.81 282 GLN A CA 1
ATOM 2245 C C . GLN A 1 282 ? -4.883 -1.427 -8.125 1 89.81 282 GLN A C 1
ATOM 2247 O O . GLN A 1 282 ? -4.883 -0.195 -8.062 1 89.81 282 GLN A O 1
ATOM 2252 N N . ASP A 1 283 ? -4.871 -2.205 -7.062 1 87.25 283 ASP A N 1
ATOM 2253 C CA . ASP A 1 283 ? -4.922 -1.63 -5.719 1 87.25 283 ASP A CA 1
ATOM 2254 C C . ASP A 1 283 ? -3.623 -0.896 -5.391 1 87.25 283 ASP A C 1
ATOM 2256 O O . ASP A 1 283 ? -3.643 0.131 -4.707 1 87.25 283 ASP A O 1
ATOM 2260 N N . THR A 1 284 ? -2.516 -1.396 -5.824 1 87.5 284 THR A N 1
ATOM 2261 C CA . THR A 1 284 ? -1.229 -0.741 -5.625 1 87.5 284 THR A CA 1
ATOM 2262 C C . THR A 1 284 ? -1.183 0.596 -6.359 1 87.5 284 THR A C 1
ATOM 2264 O O . THR A 1 284 ? -0.664 1.583 -5.836 1 87.5 284 THR A O 1
ATOM 2267 N N . LYS A 1 285 ? -1.758 0.602 -7.594 1 87.88 285 LYS A N 1
ATOM 2268 C CA . LYS A 1 285 ? -1.834 1.857 -8.336 1 87.88 285 LYS A CA 1
ATOM 2269 C C . LYS A 1 285 ? -2.682 2.885 -7.59 1 87.88 285 LYS A C 1
ATOM 2271 O O . LYS A 1 285 ? -2.301 4.055 -7.484 1 87.88 285 LYS A O 1
ATOM 2276 N N . ARG A 1 286 ? -3.775 2.611 -7.07 1 90.94 286 ARG A N 1
ATOM 2277 C CA . ARG A 1 286 ? -4.641 3.48 -6.277 1 90.94 286 ARG A CA 1
ATOM 2278 C C . ARG A 1 286 ? -3.918 3.988 -5.035 1 90.94 286 ARG A C 1
ATOM 2280 O O . ARG A 1 286 ? -3.951 5.184 -4.738 1 90.94 286 ARG A O 1
ATOM 2287 N N . ALA A 1 287 ? -3.25 2.967 -4.312 1 83.44 287 ALA A N 1
ATOM 2288 C CA . ALA A 1 287 ? -2.508 3.342 -3.111 1 83.44 287 ALA A CA 1
ATOM 2289 C C . ALA A 1 287 ? -1.4 4.34 -3.439 1 83.44 287 ALA A C 1
ATOM 2291 O O . ALA A 1 287 ? -1.166 5.285 -2.686 1 83.44 287 ALA A O 1
ATOM 2292 N N . SER A 1 288 ? -0.749 4.129 -4.555 1 86.94 288 SER A N 1
ATOM 2293 C CA . SER A 1 288 ? 0.307 5.031 -5.004 1 86.94 288 SER A CA 1
ATOM 2294 C C . SER A 1 288 ? -0.244 6.422 -5.305 1 86.94 288 SER A C 1
ATOM 2296 O O . SER A 1 288 ? 0.355 7.43 -4.922 1 86.94 288 SER A O 1
ATOM 2298 N N . ASN A 1 289 ? -1.415 6.547 -5.977 1 90 289 ASN A N 1
ATOM 2299 C CA . ASN A 1 289 ? -2.051 7.824 -6.281 1 90 289 ASN A CA 1
ATOM 2300 C C . ASN A 1 289 ? -2.436 8.578 -5.008 1 90 289 ASN A C 1
ATOM 2302 O O . ASN A 1 289 ? -2.24 9.789 -4.918 1 90 289 ASN A O 1
ATOM 2306 N N . ILE A 1 290 ? -2.963 7.84 -4.066 1 87.12 290 ILE A N 1
ATOM 2307 C CA . ILE A 1 290 ? -3.352 8.445 -2.797 1 87.12 290 ILE A CA 1
ATOM 2308 C C . ILE A 1 290 ? -2.113 8.984 -2.08 1 87.12 290 ILE A C 1
ATOM 2310 O O . ILE A 1 290 ? -2.143 10.078 -1.51 1 87.12 290 ILE A O 1
ATOM 2314 N N . SER A 1 291 ? -0.994 8.219 -2.107 1 85.19 291 SER A N 1
ATOM 2315 C CA . SER A 1 291 ? 0.261 8.656 -1.509 1 85.19 291 SER A CA 1
ATOM 2316 C C . SER A 1 291 ? 0.733 9.969 -2.123 1 85.19 291 SER A C 1
ATOM 2318 O O . SER A 1 291 ? 1.157 10.883 -1.406 1 85.19 291 SER A O 1
ATOM 2320 N N . ASN A 1 292 ? 0.623 10.078 -3.453 1 86.12 292 ASN A N 1
ATOM 2321 C CA . ASN A 1 292 ? 1.021 11.297 -4.141 1 86.12 292 ASN A CA 1
ATOM 2322 C C . ASN A 1 292 ? 0.15 12.484 -3.73 1 86.12 292 ASN A C 1
ATOM 2324 O O . ASN A 1 292 ? 0.648 13.594 -3.562 1 86.12 292 ASN A O 1
ATOM 2328 N N . GLU A 1 293 ? -1.104 12.258 -3.598 1 87.75 293 GLU A N 1
ATOM 2329 C CA . GLU A 1 293 ? -2.029 13.297 -3.145 1 87.75 293 GLU A CA 1
ATOM 2330 C C . GLU A 1 293 ? -1.678 13.773 -1.737 1 87.75 293 GLU A C 1
ATOM 2332 O O . GLU A 1 293 ? -1.69 14.969 -1.462 1 87.75 293 GLU A O 1
ATOM 2337 N N . ILE A 1 294 ? -1.325 12.844 -0.864 1 85.12 294 ILE A N 1
ATOM 2338 C CA . ILE A 1 294 ? -0.985 13.172 0.516 1 85.12 294 ILE A CA 1
ATOM 2339 C C . ILE A 1 294 ? 0.293 14.008 0.547 1 85.12 294 ILE A C 1
ATOM 2341 O O . ILE A 1 294 ? 0.388 14.977 1.296 1 85.12 294 ILE A O 1
ATOM 2345 N N . VAL A 1 295 ? 1.281 13.641 -0.269 1 84.62 295 VAL A N 1
ATOM 2346 C CA . VAL A 1 295 ? 2.533 14.383 -0.341 1 84.62 295 VAL A CA 1
ATOM 2347 C C . VAL A 1 295 ? 2.25 15.828 -0.751 1 84.62 295 VAL A C 1
ATOM 2349 O O . VAL A 1 295 ? 2.828 16.766 -0.193 1 84.62 295 VAL A O 1
ATOM 2352 N N . GLN A 1 296 ? 1.32 16.078 -1.69 1 88.44 296 GLN A N 1
ATOM 2353 C CA . GLN A 1 296 ? 0.962 17.406 -2.146 1 88.44 296 GLN A CA 1
ATOM 2354 C C . GLN A 1 296 ? 0.289 18.203 -1.033 1 88.44 296 GLN A C 1
ATOM 2356 O O . GLN A 1 296 ? 0.631 19.375 -0.801 1 88.44 296 GLN A O 1
ATOM 2361 N N . ILE A 1 297 ? -0.647 17.578 -0.336 1 87.75 297 ILE A N 1
ATOM 2362 C CA . ILE A 1 297 ? -1.37 18.234 0.749 1 87.75 297 ILE A CA 1
ATOM 2363 C C . ILE A 1 297 ? -0.393 18.641 1.848 1 87.75 297 ILE A C 1
ATOM 2365 O O . ILE A 1 297 ? -0.434 19.781 2.332 1 87.75 297 ILE A O 1
ATOM 2369 N N . ILE A 1 298 ? 0.523 17.766 2.174 1 86.38 298 ILE A N 1
ATOM 2370 C CA . ILE A 1 298 ? 1.445 18 3.281 1 86.38 298 ILE A CA 1
ATOM 2371 C C . ILE A 1 298 ? 2.449 19.078 2.896 1 86.38 298 ILE A C 1
ATOM 2373 O O . ILE A 1 298 ? 2.859 19.891 3.74 1 86.38 298 ILE A O 1
ATOM 2377 N N . SER A 1 299 ? 2.846 19.109 1.612 1 87.12 299 SER A N 1
ATOM 2378 C CA . SER A 1 299 ? 3.719 20.188 1.138 1 87.12 299 SER A CA 1
ATOM 2379 C C . SER A 1 299 ? 3.053 21.547 1.284 1 87.12 299 SER A C 1
ATOM 2381 O O . SER A 1 299 ? 3.709 22.531 1.643 1 87.12 299 SER A O 1
ATOM 2383 N N . GLU A 1 300 ? 1.778 21.641 1.003 1 89.62 300 GLU A N 1
ATOM 2384 C CA . GLU A 1 300 ? 1.01 22.859 1.176 1 89.62 300 GLU A CA 1
ATOM 2385 C C . GLU A 1 300 ? 0.911 23.25 2.648 1 89.62 300 GLU A C 1
ATOM 2387 O O . GLU A 1 300 ? 1.048 24.422 3 1 89.62 300 GLU A O 1
ATOM 2392 N N . VAL A 1 301 ? 0.698 22.266 3.471 1 87.38 301 VAL A N 1
ATOM 2393 C CA . VAL A 1 301 ? 0.619 22.484 4.91 1 87.38 301 VAL A CA 1
ATOM 2394 C C . VAL A 1 301 ? 1.951 23.031 5.418 1 87.38 301 VAL A C 1
ATOM 2396 O O . VAL A 1 301 ? 1.979 23.969 6.215 1 87.38 301 VAL A O 1
ATOM 2399 N N . LYS A 1 302 ? 3.043 22.453 4.949 1 87 302 LYS A N 1
ATOM 2400 C CA . LYS A 1 302 ? 4.379 22.891 5.336 1 87 302 LYS A CA 1
ATOM 2401 C C . LYS A 1 302 ? 4.598 24.359 4.984 1 87 302 LYS A C 1
ATOM 2403 O O . LYS A 1 302 ? 5.105 25.125 5.801 1 87 302 LYS A O 1
ATOM 2408 N N . GLU A 1 303 ? 4.23 24.828 3.797 1 90.19 303 GLU A N 1
ATOM 2409 C CA . GLU A 1 303 ? 4.363 26.203 3.35 1 90.19 303 GLU A CA 1
ATOM 2410 C C . GLU A 1 303 ? 3.508 27.141 4.195 1 90.19 303 GLU A C 1
ATOM 2412 O O . GLU A 1 303 ? 3.955 28.234 4.57 1 90.19 303 GLU A O 1
ATOM 2417 N N . LYS A 1 304 ? 2.33 26.703 4.48 1 89.5 304 LYS A N 1
ATOM 2418 C CA . LYS A 1 304 ? 1.404 27.5 5.273 1 89.5 304 LYS A CA 1
ATOM 2419 C C . LYS A 1 304 ? 1.913 27.672 6.703 1 89.5 304 LYS A C 1
ATOM 2421 O O . LYS A 1 304 ? 1.84 28.766 7.266 1 89.5 304 LYS A O 1
ATOM 2426 N N . ILE A 1 305 ? 2.461 26.641 7.262 1 87.88 305 ILE A N 1
ATOM 2427 C CA . ILE A 1 305 ? 2.988 26.688 8.617 1 87.88 305 ILE A CA 1
ATOM 2428 C C . ILE A 1 305 ? 4.199 27.609 8.672 1 87.88 305 ILE A C 1
ATOM 2430 O O . ILE A 1 305 ? 4.379 28.359 9.633 1 87.88 305 ILE A O 1
ATOM 2434 N N . ALA A 1 306 ? 5.07 27.578 7.609 1 87.31 306 ALA A N 1
ATOM 2435 C CA . ALA A 1 306 ? 6.203 28.5 7.539 1 87.31 306 ALA A CA 1
ATOM 2436 C C . ALA A 1 306 ? 5.738 29.953 7.547 1 87.31 306 ALA A C 1
ATOM 2438 O O . ALA A 1 306 ? 6.32 30.797 8.234 1 87.31 306 ALA A O 1
ATOM 2439 N N . GLY A 1 307 ? 4.672 30.203 6.793 1 88.19 307 GLY A N 1
ATOM 2440 C CA . GLY A 1 307 ? 4.066 31.531 6.805 1 88.19 307 GLY A CA 1
ATOM 2441 C C . GLY A 1 307 ? 3.48 31.906 8.156 1 88.19 307 GLY A C 1
ATOM 2442 O O . GLY A 1 307 ? 3.615 33.062 8.602 1 88.19 307 GLY A O 1
ATOM 2443 N N . GLN A 1 308 ? 2.92 30.938 8.781 1 86.88 308 GLN A N 1
ATOM 2444 C CA . GLN A 1 308 ? 2.344 31.156 10.109 1 86.88 308 GLN A CA 1
ATOM 2445 C C . GLN A 1 308 ? 3.42 31.531 11.125 1 86.88 308 GLN A C 1
ATOM 2447 O O . GLN A 1 308 ? 3.232 32.438 11.938 1 86.88 308 GLN A O 1
ATOM 2452 N N . VAL A 1 309 ? 4.543 30.859 11.086 1 88.44 309 VAL A N 1
ATOM 2453 C CA . VAL A 1 309 ? 5.656 31.125 11.992 1 88.44 309 VAL A CA 1
ATOM 2454 C C . VAL A 1 309 ? 6.156 32.562 11.805 1 88.44 309 VAL A C 1
ATOM 2456 O O . VAL A 1 309 ? 6.402 33.25 12.781 1 88.44 309 VAL A O 1
ATOM 2459 N N . THR A 1 310 ? 6.25 33.031 10.562 1 90.19 310 THR A N 1
ATOM 2460 C CA . THR A 1 310 ? 6.684 34.375 10.242 1 90.19 310 THR A CA 1
ATOM 2461 C C . THR A 1 310 ? 5.695 35.406 10.789 1 90.19 310 THR A C 1
ATOM 2463 O O . THR A 1 310 ? 6.094 36.406 11.391 1 90.19 310 THR A O 1
ATOM 2466 N N . SER A 1 311 ? 4.414 35.094 10.57 1 90.38 311 SER A N 1
ATOM 2467 C CA . SER A 1 311 ? 3.369 36 11.047 1 90.38 311 SER A CA 1
ATOM 2468 C C . SER A 1 311 ? 3.375 36.094 12.562 1 90.38 311 SER A C 1
ATOM 2470 O O . SER A 1 311 ? 3.156 37.188 13.117 1 90.38 311 SER A O 1
ATOM 2472 N N . ILE A 1 312 ? 3.637 35.031 13.258 1 90.56 312 ILE A N 1
ATOM 2473 C CA . ILE A 1 312 ? 3.695 35 14.719 1 90.56 312 ILE A CA 1
ATOM 2474 C C . ILE A 1 312 ? 4.891 35.844 15.203 1 90.56 312 ILE A C 1
ATOM 2476 O O . ILE A 1 312 ? 4.789 36.562 16.188 1 90.56 312 ILE A O 1
ATOM 2480 N N . GLN A 1 313 ? 6.016 35.719 14.492 1 90.12 313 GLN A N 1
ATOM 2481 C CA . GLN A 1 313 ? 7.203 36.5 14.852 1 90.12 313 GLN A CA 1
ATOM 2482 C C . GLN A 1 313 ? 6.949 38 14.688 1 90.12 313 GLN A C 1
ATOM 2484 O O . GLN A 1 313 ? 7.348 38.781 15.547 1 90.12 313 GLN A O 1
ATOM 2489 N N . GLU A 1 314 ? 6.273 38.344 13.617 1 90.5 314 GLU A N 1
ATOM 2490 C CA . GLU A 1 314 ? 5.91 39.75 13.391 1 90.5 314 GLU A CA 1
ATOM 2491 C C . GLU A 1 314 ? 4.969 40.25 14.477 1 90.5 314 GLU A C 1
ATOM 2493 O O . GLU A 1 314 ? 5.137 41.375 14.984 1 90.5 314 GLU A O 1
ATOM 2498 N N . SER A 1 315 ? 4.027 39.438 14.844 1 91.56 315 SER A N 1
ATOM 2499 C CA . SER A 1 315 ? 3.088 39.781 15.898 1 91.56 315 SER A CA 1
ATOM 2500 C C . SER A 1 315 ? 3.803 39.969 17.234 1 91.56 315 SER A C 1
ATOM 2502 O O . SER A 1 315 ? 3.506 40.906 17.984 1 91.56 315 SER A O 1
ATOM 2504 N N . SER A 1 316 ? 4.734 39.031 17.516 1 92.88 316 SER A N 1
ATOM 2505 C CA . SER A 1 316 ? 5.5 39.125 18.75 1 92.88 316 SER A CA 1
ATOM 2506 C C . SER A 1 316 ? 6.312 40.406 18.828 1 92.88 316 SER A C 1
ATOM 2508 O O . SER A 1 316 ? 6.391 41.062 19.875 1 92.88 316 SER A O 1
ATOM 2510 N N . SER A 1 317 ? 6.941 40.844 17.703 1 93.38 317 SER A N 1
ATOM 2511 C CA . SER A 1 317 ? 7.711 42.062 17.641 1 93.38 317 SER A CA 1
ATOM 2512 C C . SER A 1 317 ? 6.816 43.281 17.859 1 93.38 317 SER A C 1
ATOM 2514 O O . SER A 1 317 ? 7.199 44.219 18.578 1 93.38 317 SER A O 1
ATOM 2516 N N . SER A 1 318 ? 5.645 43.25 17.219 1 93.44 318 SER A N 1
ATOM 2517 C CA . SER A 1 318 ? 4.691 44.344 17.375 1 93.44 318 SER A CA 1
ATOM 2518 C C . SER A 1 318 ? 4.184 44.406 18.812 1 93.44 318 SER A C 1
ATOM 2520 O O . SER A 1 318 ? 3.982 45.5 19.344 1 93.44 318 SER A O 1
ATOM 2522 N N . MET A 1 319 ? 4.012 43.312 19.422 1 92.44 319 MET A N 1
ATOM 2523 C CA . MET A 1 319 ? 3.547 43.25 20.812 1 92.44 319 MET A CA 1
ATOM 2524 C C . MET A 1 319 ? 4.605 43.812 21.75 1 92.44 319 MET A C 1
ATOM 2526 O O . MET A 1 319 ? 4.277 44.438 22.766 1 92.44 319 MET A O 1
ATOM 2530 N N . GLU A 1 320 ? 5.902 43.594 21.438 1 92.94 320 GLU A N 1
ATOM 2531 C CA . GLU A 1 320 ? 6.977 44.188 22.219 1 92.94 320 GLU A CA 1
ATOM 2532 C C . GLU A 1 320 ? 6.91 45.719 22.172 1 92.94 320 GLU A C 1
ATOM 2534 O O . GLU A 1 320 ? 7.113 46.375 23.188 1 92.94 320 GLU A O 1
ATOM 2539 N N . GLU A 1 321 ? 6.586 46.219 21 1 93.5 321 GLU A N 1
ATOM 2540 C CA . GLU A 1 321 ? 6.445 47.656 20.844 1 93.5 321 GLU A CA 1
ATOM 2541 C C . GLU A 1 321 ? 5.266 48.188 21.656 1 93.5 321 GLU A C 1
ATOM 2543 O O . GLU A 1 321 ? 5.355 49.25 22.266 1 93.5 321 GLU A O 1
ATOM 2548 N N . ILE A 1 322 ? 4.195 47.469 21.625 1 93.5 322 ILE A N 1
ATOM 2549 C CA . ILE A 1 322 ? 3.014 47.844 22.391 1 93.5 322 ILE A CA 1
ATOM 2550 C C . ILE A 1 322 ? 3.332 47.812 23.875 1 93.5 322 ILE A C 1
ATOM 2552 O O . ILE A 1 322 ? 2.926 48.719 24.625 1 93.5 322 ILE A O 1
ATOM 2556 N N . THR A 1 323 ? 4.086 46.812 24.328 1 94.56 323 THR A N 1
ATOM 2557 C CA . THR A 1 323 ? 4.48 46.688 25.734 1 94.56 323 THR A CA 1
ATOM 2558 C C . THR A 1 323 ? 5.301 47.906 26.156 1 94.56 323 THR A C 1
ATOM 2560 O O . THR A 1 323 ? 5.066 48.469 27.234 1 94.56 323 THR A O 1
ATOM 2563 N N . ILE A 1 324 ? 6.219 48.344 25.312 1 94.38 324 ILE A N 1
ATOM 2564 C CA . ILE A 1 324 ? 7.043 49.5 25.578 1 94.38 324 ILE A CA 1
ATOM 2565 C C . ILE A 1 324 ? 6.164 50.75 25.625 1 94.38 324 ILE A C 1
ATOM 2567 O O . ILE A 1 324 ? 6.34 51.625 26.5 1 94.38 324 ILE A O 1
ATOM 2571 N N . GLY A 1 325 ? 5.207 50.75 24.656 1 94.44 325 GLY A N 1
ATOM 2572 C CA . GLY A 1 325 ? 4.27 51.875 24.641 1 94.44 325 GLY A CA 1
ATOM 2573 C C . GLY A 1 325 ? 3.432 51.969 25.906 1 94.44 325 GLY A C 1
ATOM 2574 O O . GLY A 1 325 ? 3.256 53.031 26.469 1 94.44 325 GLY A O 1
ATOM 2575 N N . VAL A 1 326 ? 2.967 50.875 26.422 1 95 326 VAL A N 1
ATOM 2576 C CA . VAL A 1 326 ? 2.162 50.812 27.625 1 95 326 VAL A CA 1
ATOM 2577 C C . VAL A 1 326 ? 2.99 51.281 28.828 1 95 326 VAL A C 1
ATOM 2579 O O . VAL A 1 326 ? 2.492 52 29.688 1 95 326 VAL A O 1
ATOM 2582 N N . GLN A 1 327 ? 4.266 50.906 28.922 1 93.56 327 GLN A N 1
ATOM 2583 C CA . GLN A 1 327 ? 5.156 51.312 30 1 93.56 327 GLN A CA 1
ATOM 2584 C C . GLN A 1 327 ? 5.402 52.844 29.953 1 93.56 327 GLN A C 1
ATOM 2586 O O . GLN A 1 327 ? 5.406 53.5 31 1 93.56 327 GLN A O 1
ATOM 2591 N N . THR A 1 328 ? 5.578 53.344 28.75 1 95 328 THR A N 1
ATOM 2592 C CA . THR A 1 328 ? 5.797 54.781 28.578 1 95 328 THR A CA 1
ATOM 2593 C C . THR A 1 328 ? 4.582 55.562 29.062 1 95 328 THR A C 1
ATOM 2595 O O . THR A 1 328 ? 4.727 56.562 29.75 1 95 328 THR A O 1
ATOM 2598 N N . VAL A 1 329 ? 3.418 55.094 28.734 1 96 329 VAL A N 1
ATOM 2599 C CA . VAL A 1 329 ? 2.186 55.781 29.125 1 96 329 VAL A CA 1
ATOM 2600 C C . VAL A 1 329 ? 2.041 55.719 30.656 1 96 329 VAL A C 1
ATOM 2602 O O . VAL A 1 329 ? 1.652 56.719 31.281 1 96 329 VAL A O 1
ATOM 2605 N N . ALA A 1 330 ? 2.342 54.531 31.203 1 93.69 330 ALA A N 1
ATOM 2606 C CA . ALA A 1 330 ? 2.252 54.375 32.656 1 93.69 330 ALA A CA 1
ATOM 2607 C C . ALA A 1 330 ? 3.178 55.375 33.375 1 93.69 330 ALA A C 1
ATOM 2609 O O . ALA A 1 330 ? 2.771 56 34.344 1 93.69 330 ALA A O 1
ATOM 2610 N N . GLU A 1 331 ? 4.418 55.531 32.938 1 94.5 331 GLU A N 1
ATOM 2611 C CA . GLU A 1 331 ? 5.402 56.406 33.531 1 94.5 331 GLU A CA 1
ATOM 2612 C C . GLU A 1 331 ? 4.996 57.875 33.406 1 94.5 331 GLU A C 1
ATOM 2614 O O . GLU A 1 331 ? 5.059 58.656 34.344 1 94.5 331 GLU A O 1
ATOM 2619 N N . SER A 1 332 ? 4.551 58.156 32.156 1 95.38 332 SER A N 1
ATOM 2620 C CA . SER A 1 332 ? 4.137 59.531 31.906 1 95.38 332 SER A CA 1
ATOM 2621 C C . SER A 1 332 ? 2.904 59.906 32.719 1 95.38 332 SER A C 1
ATOM 2623 O O . SER A 1 332 ? 2.803 61.031 33.25 1 95.38 332 SER A O 1
ATOM 2625 N N . SER A 1 333 ? 2.01 58.969 32.844 1 94.62 333 SER A N 1
ATOM 2626 C CA . SER A 1 333 ? 0.805 59.188 33.625 1 94.62 333 SER A CA 1
ATOM 2627 C C . SER A 1 333 ? 1.141 59.406 35.125 1 94.62 333 SER A C 1
ATOM 2629 O O . SER A 1 333 ? 0.524 60.219 35.781 1 94.62 333 SER A O 1
ATOM 2631 N N . ALA A 1 334 ? 2.113 58.656 35.625 1 93.44 334 ALA A N 1
ATOM 2632 C CA . ALA A 1 334 ? 2.543 58.812 37.031 1 93.44 334 ALA A CA 1
ATOM 2633 C C . ALA A 1 334 ? 3.143 60.188 37.281 1 93.44 334 ALA A C 1
ATOM 2635 O O . ALA A 1 334 ? 2.877 60.812 38.312 1 93.44 334 ALA A O 1
ATOM 2636 N N . VAL A 1 335 ? 3.92 60.656 36.312 1 95.06 335 VAL A N 1
ATOM 2637 C CA . VAL A 1 335 ? 4.535 61.969 36.438 1 95.06 335 VAL A CA 1
ATOM 2638 C C . VAL A 1 335 ? 3.457 63.062 36.406 1 95.06 335 VAL A C 1
ATOM 2640 O O . VAL A 1 335 ? 3.486 64 37.25 1 95.06 335 VAL A O 1
ATOM 2643 N N . VAL A 1 336 ? 2.486 62.906 35.562 1 95.75 336 VAL A N 1
ATOM 2644 C CA . VAL A 1 336 ? 1.414 63.875 35.438 1 95.75 336 VAL A CA 1
ATOM 2645 C C . VAL A 1 336 ? 0.611 63.906 36.75 1 95.75 336 VAL A C 1
ATOM 2647 O O . VAL A 1 336 ? 0.237 65 37.219 1 95.75 336 VAL A O 1
ATOM 2650 N N . ALA A 1 337 ? 0.361 62.75 37.281 1 93.69 337 ALA A N 1
ATOM 2651 C CA . ALA A 1 337 ? -0.379 62.656 38.531 1 93.69 337 ALA A CA 1
ATOM 2652 C C . ALA A 1 337 ? 0.372 63.344 39.656 1 93.69 337 ALA A C 1
ATOM 2654 O O . ALA A 1 337 ? -0.227 64.062 40.438 1 93.69 337 ALA A O 1
ATOM 2655 N N . GLU A 1 338 ? 1.656 63.219 39.781 1 95.06 338 GLU A N 1
ATOM 2656 C CA . GLU A 1 338 ? 2.486 63.844 40.781 1 95.06 338 GLU A CA 1
ATOM 2657 C C . GLU A 1 338 ? 2.512 65.375 40.625 1 95.06 338 GLU A C 1
ATOM 2659 O O . GLU A 1 338 ? 2.369 66.062 41.625 1 95.06 338 GLU A O 1
ATOM 2664 N N . VAL A 1 339 ? 2.652 65.75 39.375 1 96.19 339 VAL A N 1
ATOM 2665 C CA . VAL A 1 339 ? 2.713 67.188 39.094 1 96.19 339 VAL A CA 1
ATOM 2666 C C . VAL A 1 339 ? 1.364 67.812 39.406 1 96.19 339 VAL A C 1
ATOM 2668 O O . VAL A 1 339 ? 1.31 68.938 39.906 1 96.19 339 VAL A O 1
ATOM 2671 N N . ALA A 1 340 ? 0.311 67.062 39.125 1 95.12 340 ALA A N 1
ATOM 2672 C CA . ALA A 1 340 ? -1.026 67.625 39.406 1 95.12 340 ALA A CA 1
ATOM 2673 C C . ALA A 1 340 ? -1.228 67.812 40.906 1 95.12 340 ALA A C 1
ATOM 2675 O O . ALA A 1 340 ? -1.804 68.812 41.312 1 95.12 340 ALA A O 1
ATOM 2676 N N . VAL A 1 341 ? -0.748 66.938 41.75 1 93.75 341 VAL A N 1
ATOM 2677 C CA . VAL A 1 341 ? -0.86 67.062 43.219 1 93.75 341 VAL A CA 1
ATOM 2678 C C . VAL A 1 341 ? -0.066 68.25 43.688 1 93.75 341 VAL A C 1
ATOM 2680 O O . VAL A 1 341 ? -0.567 69.062 44.5 1 93.75 341 VAL A O 1
ATOM 2683 N N . THR A 1 342 ? 1.157 68.438 43.219 1 95.38 342 THR A N 1
ATOM 2684 C CA . THR A 1 342 ? 2.008 69.562 43.594 1 95.38 342 THR A CA 1
ATOM 2685 C C . THR A 1 342 ? 1.382 70.875 43.156 1 95.38 342 THR A C 1
ATOM 2687 O O . THR A 1 342 ? 1.409 71.812 43.906 1 95.38 342 THR A O 1
ATOM 2690 N N . THR A 1 343 ? 0.812 70.812 41.969 1 95.88 343 THR A N 1
ATOM 2691 C CA . THR A 1 343 ? 0.181 72 41.438 1 95.88 343 THR A CA 1
ATOM 2692 C C . THR A 1 343 ? -1.025 72.375 42.281 1 95.88 343 THR A C 1
ATOM 2694 O O . THR A 1 343 ? -1.246 73.562 42.531 1 95.88 343 THR A O 1
ATOM 2697 N N . THR A 1 344 ? -1.781 71.438 42.688 1 94.5 344 THR A N 1
ATOM 2698 C CA . THR A 1 344 ? -2.932 71.688 43.562 1 94.5 344 THR A CA 1
ATOM 2699 C C . THR A 1 344 ? -2.504 72.375 44.844 1 94.5 344 THR A C 1
ATOM 2701 O O . THR A 1 344 ? -3.145 73.312 45.312 1 94.5 344 THR A O 1
ATOM 2704 N N . GLU A 1 345 ? -1.436 72 45.469 1 94.5 345 GLU A N 1
ATOM 2705 C CA . GLU A 1 345 ? -0.914 72.625 46.688 1 94.5 345 GLU A CA 1
ATOM 2706 C C . GLU A 1 345 ? -0.465 74.062 46.438 1 94.5 345 GLU A C 1
ATOM 2708 O O . GLU A 1 345 ? -0.719 74.938 47.281 1 94.5 345 GLU A O 1
ATOM 2713 N N . GLN A 1 346 ? 0.151 74.188 45.344 1 93.75 346 GLN A N 1
ATOM 2714 C CA . GLN A 1 346 ? 0.614 75.562 45 1 93.75 346 GLN A CA 1
ATOM 2715 C C . GLN A 1 346 ? -0.561 76.5 44.781 1 93.75 346 GLN A C 1
ATOM 2717 O O . GLN A 1 346 ? -0.509 77.625 45.188 1 93.75 346 GLN A O 1
ATOM 2722 N N . ILE A 1 347 ? -1.609 76 44.156 1 94.69 347 ILE A N 1
ATOM 2723 C CA . ILE A 1 347 ? -2.807 76.75 43.938 1 94.69 347 ILE A CA 1
ATOM 2724 C C . ILE A 1 347 ? -3.441 77.188 45.25 1 94.69 347 ILE A C 1
ATOM 2726 O O . ILE A 1 347 ? -3.848 78.312 45.438 1 94.69 347 ILE A O 1
ATOM 2730 N N . HIS A 1 348 ? -3.488 76.25 46.25 1 93.19 348 HIS A N 1
ATOM 2731 C CA . HIS A 1 348 ? -4.039 76.562 47.562 1 93.19 348 HIS A CA 1
ATOM 2732 C C . HIS A 1 348 ? -3.232 77.625 48.281 1 93.19 348 HIS A C 1
ATOM 2734 O O . HIS A 1 348 ? -3.803 78.562 48.844 1 93.19 348 HIS A O 1
ATOM 2740 N N . THR A 1 349 ? -1.971 77.562 48.188 1 92.44 349 THR A N 1
ATOM 2741 C CA . THR A 1 349 ? -1.091 78.5 48.812 1 92.44 349 THR A CA 1
ATOM 2742 C C . THR A 1 349 ? -1.252 79.875 48.125 1 92.44 349 THR A C 1
ATOM 2744 O O . THR A 1 349 ? -1.334 80.938 48.812 1 92.44 349 THR A O 1
ATOM 2747 N N . GLY A 1 350 ? -1.315 79.75 46.781 1 90.5 350 GLY A N 1
ATOM 2748 C CA . GLY A 1 350 ? -1.496 81 46.031 1 90.5 350 GLY A CA 1
ATOM 2749 C C . GLY A 1 350 ? -2.809 81.688 46.344 1 90.5 350 GLY A C 1
ATOM 2750 O O . GLY A 1 350 ? -2.842 82.875 46.531 1 90.5 350 GLY A O 1
ATOM 2751 N N . SER A 1 351 ? -3.84 80.938 46.438 1 91.81 351 SER A N 1
ATOM 2752 C CA . SER A 1 351 ? -5.16 81.5 46.781 1 91.81 351 SER A CA 1
ATOM 2753 C C . SER A 1 351 ? -5.18 82.125 48.156 1 91.81 351 SER A C 1
ATOM 2755 O O . SER A 1 351 ? -5.766 83.188 48.375 1 91.81 351 SER A O 1
ATOM 2757 N N . GLU A 1 352 ? -4.52 81.562 49.156 1 93.38 352 GLU A N 1
ATOM 2758 C CA . GLU A 1 352 ? -4.461 82.062 50.531 1 93.38 352 GLU A CA 1
ATOM 2759 C C . GLU A 1 352 ? -3.707 83.438 50.562 1 93.38 352 GLU A C 1
ATOM 2761 O O . GLU A 1 352 ? -4.145 84.375 51.25 1 93.38 352 GLU A O 1
ATOM 2766 N N . VAL A 1 353 ? -2.641 83.375 49.844 1 92 353 VAL A N 1
ATOM 2767 C CA . VAL A 1 353 ? -1.794 84.562 49.875 1 92 353 VAL A CA 1
ATOM 2768 C C . VAL A 1 353 ? -2.529 85.688 49.219 1 92 353 VAL A C 1
ATOM 2770 O O . VAL A 1 353 ? -2.449 86.875 49.688 1 92 353 VAL A O 1
ATOM 2773 N N . ILE A 1 354 ? -3.254 85.438 48.188 1 92.44 354 ILE A N 1
ATOM 2774 C CA . ILE A 1 354 ? -3.961 86.5 47.469 1 92.44 354 ILE A CA 1
ATOM 2775 C C . ILE A 1 354 ? -5.137 86.938 48.312 1 92.44 354 ILE A C 1
ATOM 2777 O O . ILE A 1 354 ? -5.473 88.125 48.281 1 92.44 354 ILE A O 1
ATOM 2781 N N . LYS A 1 355 ? -5.781 86.188 49.062 1 91.31 355 LYS A N 1
ATOM 2782 C CA . LYS A 1 355 ? -6.855 86.562 49.969 1 91.31 355 LYS A CA 1
ATOM 2783 C C . LYS A 1 355 ? -6.328 87.5 51.094 1 91.31 355 LYS A C 1
ATOM 2785 O O . LYS A 1 355 ? -6.992 88.438 51.5 1 91.31 355 LYS A O 1
ATOM 2790 N N . HIS A 1 356 ? -5.164 87.188 51.531 1 90.25 356 HIS A N 1
ATOM 2791 C CA . HIS A 1 356 ? -4.512 88 52.5 1 90.25 356 HIS A CA 1
ATOM 2792 C C . HIS A 1 356 ? -4.223 89.375 51.906 1 90.25 356 HIS A C 1
ATOM 2794 O O . HIS A 1 356 ? -4.375 90.438 52.594 1 90.25 356 HIS A O 1
ATOM 2800 N N . SER A 1 357 ? -3.84 89.375 50.688 1 89.06 357 SER A N 1
ATOM 2801 C CA . SER A 1 357 ? -3.592 90.625 50 1 89.06 357 SER A CA 1
ATOM 2802 C C . SER A 1 357 ? -4.863 91.5 49.906 1 89.06 357 SER A C 1
ATOM 2804 O O . SER A 1 357 ? -4.828 92.688 50.062 1 89.06 357 SER A O 1
ATOM 2806 N N . ILE A 1 358 ? -5.926 90.812 49.656 1 88.81 358 ILE A N 1
ATOM 2807 C CA . ILE A 1 358 ? -7.223 91.5 49.531 1 88.81 358 ILE A CA 1
ATOM 2808 C C . ILE A 1 358 ? -7.602 92.125 50.875 1 88.81 358 ILE A C 1
ATOM 2810 O O . ILE A 1 358 ? -8.062 93.25 50.938 1 88.81 358 ILE A O 1
ATOM 2814 N N . LEU A 1 359 ? -7.305 91.5 51.969 1 89.44 359 LEU A N 1
ATOM 2815 C CA . LEU A 1 359 ? -7.602 92 53.312 1 89.44 359 LEU A CA 1
ATOM 2816 C C . LEU A 1 359 ? -6.758 93.188 53.656 1 89.44 359 LEU A C 1
ATOM 2818 O O . LEU A 1 359 ? -7.25 94.188 54.281 1 89.44 359 LEU A O 1
ATOM 2822 N N . GLN A 1 360 ? -5.551 93.062 53.219 1 85.06 360 GLN A N 1
ATOM 2823 C CA . GLN A 1 360 ? -4.656 94.188 53.469 1 85.06 360 GLN A CA 1
ATOM 2824 C C . GLN A 1 360 ? -5.098 95.438 52.688 1 85.06 360 GLN A C 1
ATOM 2826 O O . GLN A 1 360 ? -5.047 96.562 53.219 1 85.06 360 GLN A O 1
ATOM 2831 N N . MET A 1 361 ? -5.633 95.25 51.562 1 83.56 361 MET A N 1
ATOM 2832 C CA . MET A 1 361 ? -6.113 96.375 50.719 1 83.56 361 MET A CA 1
ATOM 2833 C C . MET A 1 361 ? -7.383 97 51.312 1 83.56 361 MET A C 1
ATOM 2835 O O . MET A 1 361 ? -7.605 98.188 51.219 1 83.56 361 MET A O 1
ATOM 2839 N N . ASN A 1 362 ? -8.18 96.188 51.969 1 85.81 362 ASN A N 1
ATOM 2840 C CA . ASN A 1 362 ? -9.344 96.688 52.719 1 85.81 362 ASN A CA 1
ATOM 2841 C C . ASN A 1 362 ? -8.93 97.562 53.875 1 85.81 362 ASN A C 1
ATOM 2843 O O . ASN A 1 362 ? -9.57 98.562 54.156 1 85.81 362 ASN A O 1
ATOM 2847 N N . SER A 1 363 ? -7.891 97.188 54.469 1 84.94 363 SER A N 1
ATOM 2848 C CA . SER A 1 363 ? -7.391 97.938 55.594 1 84.94 363 SER A CA 1
ATOM 2849 C C . SER A 1 363 ? -6.863 99.312 55.156 1 84.94 363 SER A C 1
ATOM 2851 O O . SER A 1 363 ? -6.934 100.312 55.906 1 84.94 363 SER A O 1
ATOM 2853 N N . VAL A 1 364 ? -6.348 99.312 53.938 1 81.62 364 VAL A N 1
ATOM 2854 C CA . VAL A 1 364 ? -5.875 100.625 53.375 1 81.62 364 VAL A CA 1
ATOM 2855 C C . VAL A 1 364 ? -7.059 101.562 53.156 1 81.62 364 VAL A C 1
ATOM 2857 O O . VAL A 1 364 ? -6.961 102.75 53.438 1 81.62 364 VAL A O 1
ATOM 2860 N N . HIS A 1 365 ? -8.164 101 52.719 1 79 365 HIS A N 1
ATOM 2861 C CA . HIS A 1 365 ? -9.391 101.75 52.562 1 79 365 HIS A CA 1
ATOM 2862 C C . HIS A 1 365 ? -9.828 102.375 53.906 1 79 365 HIS A C 1
ATOM 2864 O O . HIS A 1 365 ? -10.188 103.562 53.969 1 79 365 HIS A O 1
ATOM 2870 N N . ASP A 1 366 ? -9.695 101.625 54.969 1 82.25 366 ASP A N 1
ATOM 2871 C CA . ASP A 1 366 ? -10.102 102.125 56.281 1 82.25 366 ASP A CA 1
ATOM 2872 C C . ASP A 1 366 ? -9.195 103.25 56.781 1 82.25 366 ASP A C 1
ATOM 2874 O O . ASP A 1 366 ? -9.664 104.188 57.375 1 82.25 366 ASP A O 1
ATOM 2878 N N . VAL A 1 367 ? -7.973 103.062 56.438 1 79.44 367 VAL A N 1
ATOM 2879 C CA . VAL A 1 367 ? -6.984 104.062 56.844 1 79.44 367 VAL A CA 1
ATOM 2880 C C . VAL A 1 367 ? -7.262 105.375 56.125 1 79.44 367 VAL A 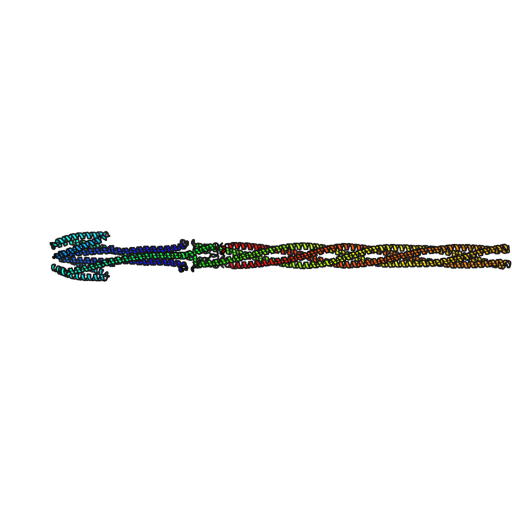C 1
ATOM 2882 O O . VAL A 1 367 ? -7.184 106.438 56.75 1 79.44 367 VAL A O 1
ATOM 2885 N N . VAL A 1 368 ? -7.676 105.375 54.906 1 77.62 368 VAL A N 1
ATOM 2886 C CA . VAL A 1 368 ? -7.977 106.562 54.125 1 77.62 368 VAL A CA 1
ATOM 2887 C C . VAL A 1 368 ? -9.242 107.188 54.656 1 77.62 368 VAL A C 1
ATOM 2889 O O . VAL A 1 368 ? -9.297 108.438 54.781 1 77.62 368 VAL A O 1
ATOM 2892 N N . GLU A 1 369 ? -10.156 106.375 55.094 1 79.31 369 GLU A N 1
ATOM 2893 C CA . GLU A 1 369 ? -11.383 106.938 55.656 1 79.31 369 GLU A CA 1
ATOM 2894 C C . GLU A 1 369 ? -11.109 107.625 57 1 79.31 369 GLU A C 1
ATOM 2896 O O . GLU A 1 369 ? -11.633 108.688 57.25 1 79.31 369 GLU A O 1
ATOM 2901 N N . GLU A 1 370 ? -10.305 107 57.75 1 82.62 370 GLU A N 1
ATOM 2902 C CA . GLU A 1 370 ? -9.953 107.625 59.062 1 82.62 370 GLU A CA 1
ATOM 2903 C C . GLU A 1 370 ? -9.18 108.875 58.875 1 82.62 370 GLU A C 1
ATOM 2905 O O . GLU A 1 370 ? -9.398 109.875 59.594 1 82.62 370 GLU A O 1
ATOM 2910 N N . THR A 1 371 ? -8.336 108.875 57.906 1 78.38 371 THR A N 1
ATOM 2911 C CA . THR A 1 371 ? -7.555 110.062 57.625 1 78.38 371 THR A CA 1
ATOM 2912 C C . THR A 1 371 ? -8.461 111.188 57.156 1 78.38 371 THR A C 1
ATOM 2914 O O . THR A 1 371 ? -8.258 112.312 57.531 1 78.38 371 THR A O 1
ATOM 2917 N N . SER A 1 372 ? -9.508 110.875 56.406 1 78.31 372 SER A N 1
ATOM 2918 C CA . SER A 1 372 ? -10.469 111.875 55.938 1 78.31 372 SER A CA 1
ATOM 2919 C C . SER A 1 372 ? -11.211 112.5 57.094 1 78.31 372 SER A C 1
ATOM 2921 O O . SER A 1 372 ? -11.469 113.688 57.094 1 78.31 372 SER A O 1
ATOM 2923 N N . LYS A 1 373 ? -11.453 111.812 58.125 1 82.5 373 LYS A N 1
ATOM 2924 C CA . LYS A 1 373 ? -12.156 112.312 59.312 1 82.5 373 LYS A CA 1
ATOM 2925 C C . LYS A 1 373 ? -11.273 113.312 60.094 1 82.5 373 LYS A C 1
ATOM 2927 O O . LYS A 1 373 ? -11.742 114.312 60.562 1 82.5 373 LYS A O 1
ATOM 2932 N N . VAL A 1 374 ? -10.062 112.812 60.156 1 80.06 374 VAL A N 1
ATOM 2933 C CA . VAL A 1 374 ? -9.117 113.688 60.875 1 80.06 374 VAL A CA 1
ATOM 2934 C C . VAL A 1 374 ? -8.945 115 60.125 1 80.06 374 VAL A C 1
ATOM 2936 O O . VAL A 1 374 ? -8.906 116.062 60.719 1 80.06 374 VAL A O 1
ATOM 2939 N N . ILE A 1 375 ? -8.953 114.875 58.812 1 77.88 375 ILE A N 1
ATOM 2940 C CA . ILE A 1 375 ? -8.781 116.062 57.969 1 77.88 375 ILE A CA 1
ATOM 2941 C C . ILE A 1 375 ? -10 117 58.094 1 77.88 375 ILE A C 1
ATOM 2943 O O . ILE A 1 375 ? -9.867 118.188 58.125 1 77.88 375 ILE A O 1
ATOM 2947 N N . ASP A 1 376 ? -11.133 116.438 58.25 1 81.44 376 ASP A N 1
ATOM 2948 C CA . ASP A 1 376 ? -12.359 117.25 58.438 1 81.44 376 ASP A CA 1
ATOM 2949 C C . ASP A 1 376 ? -12.32 118 59.75 1 81.44 376 ASP A C 1
ATOM 2951 O O . ASP A 1 376 ? -12.727 119.188 59.781 1 81.44 376 ASP A O 1
ATOM 2955 N N . ARG A 1 377 ? -11.781 117.438 60.719 1 83.69 377 ARG A N 1
ATOM 2956 C CA . ARG A 1 377 ? -11.633 118.125 62 1 83.69 377 ARG A CA 1
ATOM 2957 C C . ARG A 1 377 ? -10.656 119.312 61.906 1 83.69 377 ARG A C 1
ATOM 2959 O O . ARG A 1 377 ? -10.898 120.375 62.469 1 83.69 377 ARG A O 1
ATOM 2966 N N . LEU A 1 378 ? -9.68 119 61.125 1 80.94 378 LEU A N 1
ATOM 2967 C CA . LEU A 1 378 ? -8.672 120 60.938 1 80.94 378 LEU A CA 1
ATOM 2968 C C . LEU A 1 378 ? -9.266 121.25 60.219 1 80.94 378 LEU A C 1
ATOM 2970 O O . LEU A 1 378 ? -8.977 122.375 60.562 1 80.94 378 LEU A O 1
ATOM 2974 N N . VAL A 1 379 ? -10.094 121 59.25 1 80.56 379 VAL A N 1
ATOM 2975 C CA . VAL A 1 379 ? -10.75 122.062 58.5 1 80.56 379 VAL A CA 1
ATOM 2976 C C . VAL A 1 379 ? -11.664 122.875 59.406 1 80.56 379 VAL A C 1
ATOM 2978 O O . VAL A 1 379 ? -11.664 124.062 59.375 1 80.56 379 VAL A O 1
ATOM 2981 N N . THR A 1 380 ? -12.352 122.25 60.281 1 87.31 380 THR A N 1
ATOM 2982 C CA . THR A 1 380 ? -13.273 122.938 61.219 1 87.31 380 THR A CA 1
ATOM 2983 C C . THR A 1 380 ? -12.508 123.812 62.219 1 87.31 380 THR A C 1
ATOM 2985 O O . THR A 1 380 ? -12.898 124.938 62.469 1 87.31 380 THR A O 1
ATOM 2988 N N . ARG A 1 381 ? -11.43 123.25 62.625 1 85.62 381 ARG A N 1
ATOM 2989 C CA . ARG A 1 381 ? -10.625 123.938 63.594 1 85.62 381 ARG A CA 1
ATOM 2990 C C . ARG A 1 381 ? -9.984 125.188 62.969 1 85.62 381 ARG A C 1
ATOM 2992 O O . ARG A 1 381 ? -9.914 126.25 63.625 1 85.62 381 ARG A O 1
ATOM 2999 N N . THR A 1 382 ? -9.578 125 61.75 1 84.62 382 THR A N 1
ATOM 3000 C CA . THR A 1 382 ? -8.961 126.188 61.094 1 84.62 382 THR A CA 1
ATOM 3001 C C . THR A 1 382 ? -9.992 127.25 60.812 1 84.62 382 THR A C 1
ATOM 3003 O O . THR A 1 382 ? -9.664 128.5 60.844 1 84.62 382 THR A O 1
ATOM 3006 N N . GLN A 1 383 ? -11.211 126.938 60.75 1 85.5 383 GLN A N 1
ATOM 3007 C CA . GLN A 1 383 ? -12.281 127.938 60.594 1 85.5 383 GLN A CA 1
ATOM 3008 C C . GLN A 1 383 ? -12.547 128.625 61.875 1 85.5 383 GLN A C 1
ATOM 3010 O O . GLN A 1 383 ? -12.828 129.875 61.875 1 85.5 383 GLN A O 1
ATOM 3015 N N . GLN A 1 384 ? -12.398 128 62.938 1 88.5 384 GLN A N 1
ATOM 3016 C CA . GLN A 1 384 ? -12.57 128.625 64.25 1 88.5 384 GLN A CA 1
ATOM 3017 C C . GLN A 1 384 ? -11.445 129.625 64.562 1 88.5 384 GLN A C 1
ATOM 3019 O O . GLN A 1 384 ? -11.68 130.625 65.188 1 88.5 384 GLN A O 1
ATOM 3024 N N . ILE A 1 385 ? -10.398 129.125 64.062 1 88.19 385 ILE A N 1
ATOM 3025 C CA . ILE A 1 385 ? -9.25 130 64.188 1 88.19 385 ILE A CA 1
ATOM 3026 C C . ILE A 1 385 ? -9.461 131.375 63.406 1 88.19 385 ILE A C 1
ATOM 3028 O O . ILE A 1 385 ? -9.148 132.375 63.875 1 88.19 385 ILE A O 1
ATOM 3032 N N . ASP A 1 386 ? -10.016 131.125 62.281 1 85.19 386 ASP A N 1
ATOM 3033 C CA . ASP A 1 386 ? -10.32 132.25 61.438 1 85.19 386 ASP A CA 1
ATOM 3034 C C . ASP A 1 386 ? -11.242 133.25 62.156 1 85.19 386 ASP A C 1
ATOM 3036 O O . ASP A 1 386 ? -11 134.5 62.156 1 85.19 386 ASP A O 1
ATOM 3040 N N . THR A 1 387 ? -12.148 132.875 62.938 1 88.62 387 THR A N 1
ATOM 3041 C CA . THR A 1 387 ? -13.109 133.75 63.656 1 88.62 387 THR A CA 1
ATOM 3042 C C . THR A 1 387 ? -12.445 134.375 64.812 1 88.62 387 THR A C 1
ATOM 3044 O O . THR A 1 387 ? -12.656 135.625 65.062 1 88.62 387 THR A O 1
ATOM 3047 N N . ALA A 1 388 ? -11.688 133.625 65.438 1 87.94 388 ALA A N 1
ATOM 3048 C CA . ALA A 1 388 ? -11 134.25 66.625 1 87.94 388 ALA A CA 1
ATOM 3049 C C . ALA A 1 388 ? -9.977 135.25 66.188 1 87.94 388 ALA A C 1
ATOM 3051 O O . ALA A 1 388 ? -9.789 136.25 66.875 1 87.94 388 ALA A O 1
ATOM 3052 N N . LEU A 1 389 ? -9.445 135 65.125 1 90.56 389 LEU A N 1
ATOM 3053 C CA . LEU A 1 389 ? -8.438 135.875 64.562 1 90.56 389 LEU A CA 1
ATOM 3054 C C . LEU A 1 389 ? -9.078 137.25 64.125 1 90.56 389 LEU A C 1
ATOM 3056 O O . LEU A 1 389 ? -8.5 138.25 64.25 1 90.56 389 LEU A O 1
ATOM 3060 N N . ASP A 1 390 ? -10.219 137.125 63.625 1 89.38 390 ASP A N 1
ATOM 3061 C CA . ASP A 1 390 ? -10.984 138.375 63.25 1 89.38 390 ASP A CA 1
ATOM 3062 C C . ASP A 1 390 ? -11.297 139.125 64.5 1 89.38 390 ASP A C 1
ATOM 3064 O O . ASP A 1 390 ? -11.242 140.375 64.438 1 89.38 390 ASP A O 1
ATOM 3068 N N . ALA A 1 391 ? -11.57 138.625 65.5 1 89.44 391 ALA A N 1
ATOM 3069 C CA . ALA A 1 391 ? -11.828 139.375 66.75 1 89.44 391 ALA A CA 1
ATOM 3070 C C . ALA A 1 391 ? -10.578 140 67.25 1 89.44 391 ALA A C 1
ATOM 3072 O O . ALA A 1 391 ? -10.656 141.25 67.625 1 89.44 391 ALA A O 1
ATOM 3073 N N . ILE A 1 392 ? -9.547 139.375 67 1 89.56 392 ILE A N 1
ATOM 3074 C CA . ILE A 1 392 ? -8.281 139.875 67.438 1 89.56 392 ILE A CA 1
ATOM 3075 C C . ILE A 1 392 ? -7.945 141.125 66.562 1 89.56 392 ILE A C 1
ATOM 3077 O O . ILE A 1 392 ? -7.516 142.125 67.062 1 89.56 392 ILE A O 1
ATOM 3081 N N . THR A 1 393 ? -8.141 141 65.375 1 90.62 393 THR A N 1
ATOM 3082 C CA . THR A 1 393 ? -7.875 142.125 64.438 1 90.62 393 THR A CA 1
ATOM 3083 C C . THR A 1 393 ? -8.781 143.25 64.688 1 90.62 393 THR A C 1
ATOM 3085 O O . THR A 1 393 ? -8.328 144.5 64.688 1 90.62 393 THR A O 1
ATOM 3088 N N . ASN A 1 394 ? -9.914 143.125 65.062 1 91.5 394 ASN A N 1
ATOM 3089 C CA . ASN A 1 394 ? -10.859 144.125 65.375 1 91.5 394 ASN A CA 1
ATOM 3090 C C . ASN A 1 394 ? -10.492 144.875 66.688 1 91.5 394 ASN A C 1
ATOM 3092 O O . ASN A 1 394 ? -10.602 146 66.812 1 91.5 394 ASN A O 1
ATOM 3096 N N . ILE A 1 395 ? -10.133 144 67.438 1 90.12 395 ILE A N 1
ATOM 3097 C CA . ILE A 1 395 ? -9.734 144.5 68.75 1 90.12 395 ILE A CA 1
ATOM 3098 C C . ILE A 1 395 ? -8.5 145.375 68.625 1 90.12 395 ILE A C 1
ATOM 3100 O O . ILE A 1 395 ? -8.406 146.5 69.25 1 90.12 395 ILE A O 1
ATOM 3104 N N . ALA A 1 396 ? -7.637 145 67.875 1 91.56 396 ALA A N 1
ATOM 3105 C CA . ALA A 1 396 ? -6.434 145.75 67.562 1 91.56 396 ALA A CA 1
ATOM 3106 C C . ALA A 1 396 ? -6.773 147.125 66.875 1 91.56 396 ALA A C 1
ATOM 3108 O O . ALA A 1 396 ? -6.207 148.125 67.25 1 91.56 396 ALA A O 1
ATOM 3109 N N . GLU A 1 397 ? -7.707 147.125 66.125 1 91 397 GLU A N 1
ATOM 3110 C CA . GLU A 1 397 ? -8.148 148.375 65.438 1 91 397 GLU A CA 1
ATOM 3111 C C . GLU A 1 397 ? -8.867 149.375 66.375 1 91 397 GLU A C 1
ATOM 3113 O O . GLU A 1 397 ? -8.664 150.5 66.375 1 91 397 GLU A O 1
ATOM 3118 N N . GLN A 1 398 ? -9.625 148.75 67.125 1 91.69 398 GLN A N 1
ATOM 3119 C CA . GLN A 1 398 ? -10.359 149.5 68.125 1 91.69 398 GLN A CA 1
ATOM 3120 C C . GLN A 1 398 ? -9.422 150.125 69.125 1 91.69 398 GLN A C 1
ATOM 3122 O O . GLN A 1 398 ? -9.586 151.375 69.5 1 91.69 398 GLN A O 1
ATOM 3127 N N . THR A 1 399 ? -8.5 149.25 69.438 1 88.31 399 THR A N 1
ATOM 3128 C CA . THR A 1 399 ? -7.492 149.75 70.375 1 88.31 399 THR A CA 1
ATOM 3129 C C . THR A 1 399 ? -6.656 150.875 69.812 1 88.31 399 THR A C 1
ATOM 3131 O O . THR A 1 399 ? -6.34 151.875 70.438 1 88.31 399 THR A O 1
ATOM 3134 N N . ASN A 1 400 ? -6.344 150.75 68.625 1 89.88 400 ASN A N 1
ATOM 3135 C CA . ASN A 1 400 ? -5.613 151.75 67.875 1 89.88 400 ASN A CA 1
ATOM 3136 C C . ASN A 1 400 ? -6.414 153.125 67.75 1 89.88 400 ASN A C 1
ATOM 3138 O O . ASN A 1 400 ? -5.867 154.125 67.938 1 89.88 400 ASN A O 1
ATOM 3142 N N . LEU A 1 401 ? -7.605 153 67.688 1 90.12 401 LEU A N 1
ATOM 3143 C CA . LEU A 1 401 ? -8.484 154.25 67.562 1 90.12 401 LEU A CA 1
ATOM 3144 C C . LEU A 1 401 ? -8.641 154.875 68.875 1 90.12 401 LEU A C 1
ATOM 3146 O O . LEU A 1 401 ? -8.641 156.125 69 1 90.12 401 LEU A O 1
ATOM 3150 N N . LEU A 1 402 ? -8.789 154.125 69.75 1 88.19 402 LEU A N 1
ATOM 3151 C CA . LEU A 1 402 ? -8.906 154.625 71.125 1 88.19 402 LEU A CA 1
ATOM 3152 C C . LEU A 1 402 ? -7.621 155.375 71.562 1 88.19 402 LEU A C 1
ATOM 3154 O O . LEU A 1 402 ? -7.664 156.375 72.188 1 88.19 402 LEU A O 1
ATOM 3158 N N . ALA A 1 403 ? -6.547 154.75 71.125 1 86.56 403 ALA A N 1
ATOM 3159 C CA . ALA A 1 403 ? -5.242 155.375 71.375 1 86.56 403 ALA A CA 1
ATOM 3160 C C . ALA A 1 403 ? -5.047 156.75 70.625 1 86.56 403 ALA A C 1
ATOM 3162 O O . ALA A 1 403 ? -4.473 157.625 71.125 1 86.56 403 ALA A O 1
ATOM 3163 N N . LEU A 1 404 ? -5.562 156.875 69.562 1 87.5 404 LEU A N 1
ATOM 3164 C CA . LEU A 1 404 ? -5.504 158.125 68.75 1 87.5 404 LEU A CA 1
ATOM 3165 C C . LEU A 1 404 ? -6.344 159.125 69.375 1 87.5 404 LEU A C 1
ATOM 3167 O O . LEU A 1 404 ? -5.906 160.375 69.5 1 87.5 404 LEU A O 1
ATOM 3171 N N . ASN A 1 405 ? -7.363 158.875 69.812 1 84.44 405 ASN A N 1
ATOM 3172 C CA . ASN A 1 405 ? -8.242 159.875 70.438 1 84.44 405 ASN A CA 1
ATOM 3173 C C . ASN A 1 405 ? -7.648 160.375 71.75 1 84.44 405 ASN A C 1
ATOM 3175 O O . ASN A 1 405 ? -7.781 161.5 72.125 1 84.44 405 ASN A O 1
ATOM 3179 N N . ALA A 1 406 ? -7.082 159.375 72.375 1 83.5 406 ALA A N 1
ATOM 3180 C CA . ALA A 1 406 ? -6.414 159.625 73.625 1 83.5 406 ALA A CA 1
ATOM 3181 C C . ALA A 1 406 ? -5.215 160.625 73.375 1 83.5 406 ALA A C 1
ATOM 3183 O O . ALA A 1 406 ? -4.938 161.5 74.125 1 83.5 406 ALA A O 1
ATOM 3184 N N . ALA A 1 407 ? -4.59 160.5 72.312 1 86.12 407 ALA A N 1
ATOM 3185 C CA . ALA A 1 407 ? -3.467 161.375 71.938 1 86.12 407 ALA A CA 1
ATOM 3186 C C . ALA A 1 407 ? -3.939 162.75 71.562 1 86.12 407 ALA A C 1
ATOM 3188 O O . ALA A 1 407 ? -3.283 163.75 71.875 1 86.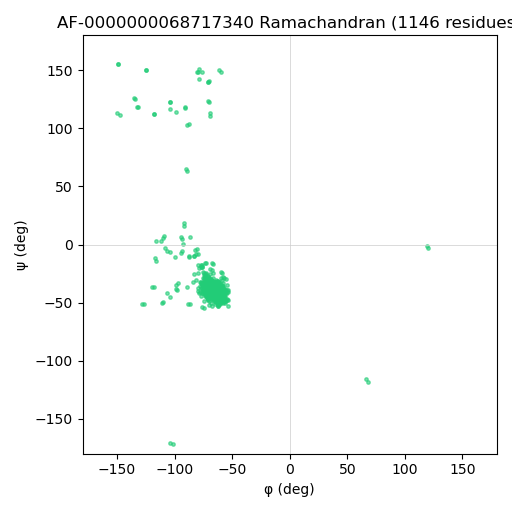12 407 ALA A O 1
ATOM 3189 N N . ILE A 1 408 ? -4.977 162.875 71.062 1 82.5 408 ILE A N 1
ATOM 3190 C CA . ILE A 1 408 ? -5.555 164.125 70.688 1 82.5 408 ILE A CA 1
ATOM 3191 C C . ILE A 1 408 ? -5.988 164.875 71.938 1 82.5 408 ILE A C 1
ATOM 3193 O O . ILE A 1 408 ? -5.734 166.125 72 1 82.5 408 ILE A O 1
ATOM 3197 N N . GLU A 1 409 ? -6.59 164.25 72.75 1 77.25 409 GLU A N 1
ATOM 3198 C CA . GLU A 1 409 ? -7.059 164.875 73.938 1 77.25 409 GLU A CA 1
ATOM 3199 C C . GLU A 1 409 ? -5.891 165.25 74.812 1 77.25 409 GLU A C 1
ATOM 3201 O O . GLU A 1 409 ? -5.949 166.375 75.5 1 77.25 409 GLU A O 1
ATOM 3206 N N . ALA A 1 410 ? -4.887 164.375 74.812 1 82.12 410 ALA A N 1
ATOM 3207 C CA . ALA A 1 410 ? -3.678 164.75 75.562 1 82.12 410 ALA A CA 1
ATOM 3208 C C . ALA A 1 410 ? -3 166 75 1 82.12 410 ALA A C 1
ATOM 3210 O O . ALA A 1 410 ? -2.473 166.875 75.75 1 82.12 410 ALA A O 1
ATOM 3211 N N . ALA A 1 411 ? -3.035 166.25 73.812 1 80.12 411 ALA A N 1
ATOM 3212 C CA . ALA A 1 411 ? -2.484 167.5 73.188 1 80.12 411 ALA A CA 1
ATOM 3213 C C . ALA A 1 411 ? -3.295 168.75 73.5 1 80.12 411 ALA A C 1
ATOM 3215 O O . ALA A 1 411 ? -2.732 169.75 73.688 1 80.12 411 ALA A O 1
ATOM 3216 N N . ARG A 1 412 ? -4.5 168.625 73.625 1 78.94 412 ARG A N 1
ATOM 3217 C CA . ARG A 1 412 ? -5.426 169.625 73.938 1 78.94 412 ARG A CA 1
ATOM 3218 C C . ARG A 1 412 ? -5.27 170.125 75.375 1 78.94 412 ARG A C 1
ATOM 3220 O O . ARG A 1 412 ? -5.523 171.375 75.625 1 78.94 412 ARG A O 1
ATOM 3227 N N . ALA A 1 413 ? -4.832 169.25 76.188 1 79.75 413 ALA A N 1
ATOM 3228 C CA . ALA A 1 413 ? -4.703 169.5 77.625 1 79.75 413 ALA A CA 1
ATOM 3229 C C . ALA A 1 413 ? -3.375 170.25 77.938 1 79.75 413 ALA A C 1
ATOM 3231 O O . ALA A 1 413 ? -3.104 170.625 79.062 1 79.75 413 ALA A O 1
ATOM 3232 N N . GLY A 1 414 ? -2.471 170.5 76.938 1 77.88 414 GLY A N 1
ATOM 3233 C CA . GLY A 1 414 ? -1.244 171.25 77 1 77.88 414 GLY A CA 1
ATOM 3234 C C . GLY A 1 414 ? -0.186 170.625 77.875 1 77.88 414 GLY A C 1
ATOM 3235 O O . GLY A 1 414 ? 0.158 169.375 77.688 1 77.88 414 GLY A O 1
ATOM 3236 N N . GLU A 1 415 ? 0.219 171.375 79.062 1 75.81 415 GLU A N 1
ATOM 3237 C CA . GLU A 1 415 ? 1.31 171 79.938 1 75.81 415 GLU A CA 1
ATOM 3238 C C . GLU A 1 415 ? 0.87 169.875 80.875 1 75.81 415 GLU A C 1
ATOM 3240 O O . GLU A 1 415 ? 1.683 169 81.25 1 75.81 415 GLU A O 1
ATOM 3245 N N . ASN A 1 416 ? -0.401 169.625 81.125 1 74.69 416 ASN A N 1
ATOM 3246 C CA . ASN A 1 416 ? -0.957 168.625 82.062 1 74.69 416 ASN A CA 1
ATOM 3247 C C . ASN A 1 416 ? -1.211 167.375 81.312 1 74.69 416 ASN A C 1
ATOM 3249 O O . ASN A 1 416 ? -1.438 166.375 82 1 74.69 416 ASN A O 1
ATOM 3253 N N . GLY A 1 417 ? -0.934 167.25 79.938 1 77.69 417 GLY A N 1
ATOM 3254 C CA . GLY A 1 417 ? -1.258 166.125 79.188 1 77.69 417 GLY A CA 1
ATOM 3255 C C . GLY A 1 417 ? -0.032 165.375 78.625 1 77.69 417 GLY A C 1
ATOM 3256 O O . GLY A 1 417 ? -0.151 164.375 77.938 1 77.69 417 GLY A O 1
ATOM 3257 N N . LYS A 1 418 ? 1.079 165.875 79 1 83.06 418 LYS A N 1
ATOM 3258 C CA . LYS A 1 418 ? 2.32 165.25 78.438 1 83.06 418 LYS A CA 1
ATOM 3259 C C . LYS A 1 418 ? 2.516 163.875 78.812 1 83.06 418 LYS A C 1
ATOM 3261 O O . LYS A 1 418 ? 2.928 163 78 1 83.06 418 LYS A O 1
ATOM 3266 N N . GLY A 1 419 ? 2.135 163.5 79.938 1 80.75 419 GLY A N 1
ATOM 3267 C CA . GLY A 1 419 ? 2.246 162.125 80.438 1 80.75 419 GLY A CA 1
ATOM 3268 C C . GLY A 1 419 ? 1.269 161.125 79.75 1 80.75 419 GLY A C 1
ATOM 3269 O O . GLY A 1 419 ? 1.631 160 79.375 1 80.75 419 GLY A O 1
ATOM 3270 N N . PHE A 1 420 ? 0.098 161.625 79.375 1 82.19 420 PHE A N 1
ATOM 3271 C CA . PHE A 1 420 ? -0.946 160.875 78.75 1 82.19 420 PHE A CA 1
ATOM 3272 C C . PHE A 1 420 ? -0.656 160.625 77.25 1 82.19 420 PHE A C 1
ATOM 3274 O O . PHE A 1 420 ? -0.99 159.625 76.688 1 82.19 420 PHE A O 1
ATOM 3281 N N . ALA A 1 421 ? 0.02 161.625 76.688 1 84.56 421 ALA A N 1
ATOM 3282 C CA . ALA A 1 421 ? 0.408 161.625 75.312 1 84.56 421 ALA A CA 1
ATOM 3283 C C . ALA A 1 421 ? 1.405 160.375 75.062 1 84.56 421 ALA A C 1
ATOM 3285 O O . ALA A 1 421 ? 1.324 159.75 74.062 1 84.56 421 ALA A O 1
ATOM 3286 N N . VAL A 1 422 ? 2.191 160.125 76.062 1 87.88 422 VAL A N 1
ATOM 3287 C CA . VAL A 1 422 ? 3.189 159.125 76 1 87.88 422 VAL A CA 1
ATOM 3288 C C . VAL A 1 422 ? 2.508 157.75 76.125 1 87.88 422 VAL A C 1
ATOM 3290 O O . VAL A 1 422 ? 2.807 156.75 75.312 1 87.88 422 VAL A O 1
ATOM 3293 N N . VAL A 1 423 ? 1.569 157.625 76.938 1 86.69 423 VAL A N 1
ATOM 3294 C CA . VAL A 1 423 ? 0.826 156.5 77.125 1 86.69 423 VAL A CA 1
ATOM 3295 C C . VAL A 1 423 ? -0.02 156.125 75.875 1 86.69 423 VAL A C 1
ATOM 3297 O O . VAL A 1 423 ? -0.067 155 75.375 1 86.69 423 VAL A O 1
ATOM 3300 N N . ALA A 1 424 ? -0.657 157.125 75.312 1 84.88 424 ALA A N 1
ATOM 3301 C CA . ALA A 1 424 ? -1.487 156.875 74.125 1 84.88 424 ALA A CA 1
ATOM 3302 C C . ALA A 1 424 ? -0.651 156.5 72.938 1 84.88 424 ALA A C 1
ATOM 3304 O O . ALA A 1 424 ? -1.078 155.625 72.125 1 84.88 424 ALA A O 1
ATOM 3305 N N . ALA A 1 425 ? 0.597 157 72.875 1 86.88 425 ALA A N 1
ATOM 3306 C CA . ALA A 1 425 ? 1.484 156.625 71.812 1 86.88 425 ALA A CA 1
ATOM 3307 C C . ALA A 1 425 ? 1.964 155.25 71.938 1 86.88 425 ALA A C 1
ATOM 3309 O O . ALA A 1 425 ? 2.072 154.5 70.938 1 86.88 425 ALA A O 1
ATOM 3310 N N . GLU A 1 426 ? 2.117 154.875 73.062 1 91.31 426 GLU A N 1
ATOM 3311 C CA . GLU A 1 426 ? 2.58 153.5 73.312 1 91.31 426 GLU A CA 1
ATOM 3312 C C . GLU A 1 426 ? 1.467 152.5 73.062 1 91.31 426 GLU A C 1
ATOM 3314 O O . GLU A 1 426 ? 1.706 151.375 72.5 1 91.31 426 GLU A O 1
ATOM 3319 N N . VAL A 1 427 ? 0.305 152.75 73.438 1 88.62 427 VAL A N 1
ATOM 3320 C CA . VAL A 1 427 ? -0.845 151.875 73.25 1 88.62 427 VAL A CA 1
ATOM 3321 C C . VAL A 1 427 ? -1.135 151.75 71.75 1 88.62 427 VAL A C 1
ATOM 3323 O O . VAL A 1 427 ? -1.505 150.75 71.25 1 88.62 427 VAL A O 1
ATOM 3326 N N . ARG A 1 428 ? -0.931 152.875 71.062 1 91.12 428 ARG A N 1
ATOM 3327 C CA . ARG A 1 428 ? -1.105 152.875 69.625 1 91.12 428 ARG A CA 1
ATOM 3328 C C . ARG A 1 428 ? -0.09 151.875 68.938 1 91.12 428 ARG A C 1
ATOM 3330 O O . ARG A 1 428 ? -0.442 151.125 68.062 1 91.12 428 ARG A O 1
ATOM 3337 N N . ASP A 1 429 ? 1.133 152 69.375 1 91 429 ASP A N 1
ATOM 3338 C CA . ASP A 1 429 ? 2.193 151.125 68.812 1 91 429 ASP A CA 1
ATOM 3339 C C . ASP A 1 429 ? 1.919 149.625 69.125 1 91 429 ASP A C 1
ATOM 3341 O O . ASP A 1 429 ? 2.131 148.75 68.25 1 91 429 ASP A O 1
ATOM 3345 N N . LEU A 1 430 ? 1.346 149.375 70.188 1 90.25 430 LEU A N 1
ATOM 3346 C CA . LEU A 1 430 ? 1.033 148 70.562 1 90.25 430 LEU A CA 1
ATOM 3347 C C . LEU A 1 430 ? -0.156 147.5 69.75 1 90.25 430 LEU A C 1
ATOM 3349 O O . LEU A 1 430 ? -0.187 146.25 69.375 1 90.25 430 LEU A O 1
ATOM 3353 N N . ALA A 1 431 ? -1.095 148.25 69.562 1 90.56 431 ALA A N 1
ATOM 3354 C CA . ALA A 1 431 ? -2.238 147.875 68.75 1 90.56 431 ALA A CA 1
ATOM 3355 C C . ALA A 1 431 ? -1.802 147.625 67.312 1 90.56 431 ALA A C 1
ATOM 3357 O O . ALA A 1 431 ? -2.297 146.625 66.688 1 90.56 431 ALA A O 1
ATOM 3358 N N . GLU A 1 432 ? -0.821 148.375 66.812 1 90.06 432 GLU A N 1
ATOM 3359 C CA . GLU A 1 432 ? -0.303 148.125 65.5 1 90.06 432 GLU A CA 1
ATOM 3360 C C . GLU A 1 432 ? 0.484 146.875 65.438 1 90.06 432 GLU A C 1
ATOM 3362 O O . GLU A 1 432 ? 0.401 146.125 64.438 1 90.06 432 GLU A O 1
ATOM 3367 N N . LYS A 1 433 ? 1.16 146.5 66.438 1 91.31 433 LYS A N 1
ATOM 3368 C CA . LYS A 1 433 ? 1.907 145.25 66.5 1 91.31 433 LYS A CA 1
ATOM 3369 C C . LYS A 1 433 ? 0.966 144.125 66.625 1 91.31 433 LYS A C 1
ATOM 3371 O O . LYS A 1 433 ? 1.222 143 66 1 91.31 433 LYS A O 1
ATOM 3376 N N . SER A 1 434 ? -0.081 144.25 67.25 1 89.69 434 SER A N 1
ATOM 3377 C CA . SER A 1 434 ? -1.075 143.125 67.375 1 89.69 434 SER A CA 1
ATOM 3378 C C . SER A 1 434 ? -1.762 142.875 66.062 1 89.69 434 SER A C 1
ATOM 3380 O O . SER A 1 434 ? -1.986 141.75 65.688 1 89.69 434 SER A O 1
ATOM 3382 N N . LYS A 1 435 ? -2.021 143.875 65.438 1 89.69 435 LYS A N 1
ATOM 3383 C CA . LYS A 1 435 ? -2.625 143.75 64.062 1 89.69 435 LYS A CA 1
ATOM 3384 C C . LYS A 1 435 ? -1.682 143 63.125 1 89.69 435 LYS A C 1
ATOM 3386 O O . LYS A 1 435 ? -2.109 142.25 62.344 1 89.69 435 LYS A O 1
ATOM 3391 N N . GLU A 1 436 ? -0.4 143.375 63.219 1 91.38 436 GLU A N 1
ATOM 3392 C CA . GLU A 1 436 ? 0.597 142.75 62.375 1 91.38 436 GLU A CA 1
ATOM 3393 C C . GLU A 1 436 ? 0.723 141.25 62.688 1 91.38 436 GLU A C 1
ATOM 3395 O O . GLU A 1 436 ? 0.803 140.375 61.781 1 91.38 436 GLU A O 1
ATOM 3400 N N . SER A 1 437 ? 0.611 141 63.875 1 90.19 437 SER A N 1
ATOM 3401 C CA . SER A 1 437 ? 0.686 139.625 64.312 1 90.19 437 SER A CA 1
ATOM 3402 C C . SER A 1 437 ? -0.565 138.75 63.875 1 90.19 437 SER A C 1
ATOM 3404 O O . SER A 1 437 ? -0.48 137.625 63.469 1 90.19 437 SER A O 1
ATOM 3406 N N . ALA A 1 438 ? -1.677 139.375 63.969 1 87.81 438 ALA A N 1
ATOM 3407 C CA . ALA A 1 438 ? -2.932 138.75 63.531 1 87.81 438 ALA A CA 1
ATOM 3408 C C . ALA A 1 438 ? -2.924 138.5 62.031 1 87.81 438 ALA A C 1
ATOM 3410 O O . ALA A 1 438 ? -3.398 137.375 61.594 1 87.81 438 ALA A O 1
ATOM 3411 N N . ASN A 1 439 ? -2.32 139.5 61.375 1 90.75 439 ASN A N 1
ATOM 3412 C CA . ASN A 1 439 ? -2.207 139.25 59.938 1 90.75 439 ASN A CA 1
ATOM 3413 C C . ASN A 1 439 ? -1.27 138.125 59.562 1 90.75 439 ASN A C 1
ATOM 3415 O O . ASN A 1 439 ? -1.519 137.375 58.625 1 90.75 439 ASN A O 1
ATOM 3419 N N . GLU A 1 440 ? -0.308 138 60.375 1 91.38 440 GLU A N 1
ATOM 3420 C CA . GLU A 1 440 ? 0.609 136.875 60.156 1 91.38 440 GLU A CA 1
ATOM 3421 C C . GLU A 1 440 ? -0.08 135.5 60.438 1 91.38 440 GLU A C 1
ATOM 3423 O O . GLU A 1 440 ? 0.078 134.625 59.656 1 91.38 440 GLU A O 1
ATOM 3428 N N . ILE A 1 441 ? -0.85 135.375 61.281 1 90.38 441 ILE A N 1
ATOM 3429 C CA . ILE A 1 441 ? -1.574 134.125 61.625 1 90.38 441 ILE A CA 1
ATOM 3430 C C . ILE A 1 441 ? -2.611 133.875 60.531 1 90.38 441 ILE A C 1
ATOM 3432 O O . ILE A 1 441 ? -2.822 132.75 60.156 1 90.38 441 ILE A O 1
ATOM 3436 N N . ASN A 1 442 ? -3.186 135 60.156 1 89.06 442 ASN A N 1
ATOM 3437 C CA . ASN A 1 442 ? -4.164 134.875 59.094 1 89.06 442 ASN A CA 1
ATOM 3438 C C . ASN A 1 442 ? -3.545 134.25 57.844 1 89.06 442 ASN A C 1
ATOM 3440 O O . ASN A 1 442 ? -4.148 133.375 57.25 1 89.06 442 ASN A O 1
ATOM 3444 N N . HIS A 1 443 ? -2.301 134.625 57.562 1 91.81 443 HIS A N 1
ATOM 3445 C CA . HIS A 1 443 ? -1.596 134 56.406 1 91.81 443 HIS A CA 1
ATOM 3446 C C . HIS A 1 443 ? -1.255 132.5 56.656 1 91.81 443 HIS A C 1
ATOM 3448 O O . HIS A 1 443 ? -1.396 131.75 55.75 1 91.81 443 HIS A O 1
ATOM 3454 N N . LEU A 1 444 ? -0.982 132.25 57.781 1 88.88 444 LEU A N 1
ATOM 3455 C CA . LEU A 1 444 ? -0.611 130.875 58.125 1 88.88 444 LEU A CA 1
ATOM 3456 C C . LEU A 1 444 ? -1.832 130 58.125 1 88.88 444 LEU A C 1
ATOM 3458 O O . LEU A 1 444 ? -1.755 128.875 57.656 1 88.88 444 LEU A O 1
ATOM 3462 N N . ILE A 1 445 ? -2.902 130.5 58.531 1 87.44 445 ILE A N 1
ATOM 3463 C CA . ILE A 1 445 ? -4.133 129.75 58.562 1 87.44 445 ILE A CA 1
ATOM 3464 C C . ILE A 1 445 ? -4.598 129.375 57.125 1 87.44 445 ILE A C 1
ATOM 3466 O O . ILE A 1 445 ? -5.066 128.25 56.844 1 87.44 445 ILE A O 1
ATOM 3470 N N . LYS A 1 446 ? -4.402 130.375 56.312 1 88.56 446 LYS A N 1
ATOM 3471 C CA . LYS A 1 446 ? -4.762 130.25 54.906 1 88.56 446 LYS A CA 1
ATOM 3472 C C . LYS A 1 446 ? -3.877 129.125 54.281 1 88.56 446 LYS A C 1
ATOM 3474 O O . LYS A 1 446 ? -4.355 128.25 53.5 1 88.56 446 LYS A O 1
ATOM 3479 N N . SER A 1 447 ? -2.688 129.125 54.719 1 87.19 447 SER A N 1
ATOM 3480 C CA . SER A 1 447 ? -1.764 128.125 54.219 1 87.19 447 SER A CA 1
ATOM 3481 C C . SER A 1 447 ? -2.115 126.688 54.781 1 87.19 447 SER A C 1
ATOM 3483 O O . SER A 1 447 ? -2.037 125.688 54.062 1 87.19 447 SER A O 1
ATOM 348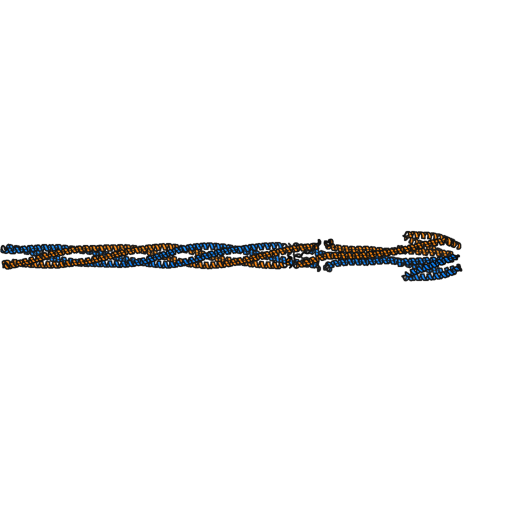5 N N . ILE A 1 448 ? -2.586 126.562 55.906 1 83.88 448 ILE A N 1
ATOM 3486 C CA . ILE A 1 448 ? -2.977 125.312 56.531 1 83.88 448 ILE A CA 1
ATOM 3487 C C . ILE A 1 448 ? -4.227 124.75 55.844 1 83.88 448 ILE A C 1
ATOM 3489 O O . ILE A 1 448 ? -4.332 123.562 55.594 1 83.88 448 ILE A O 1
ATOM 3493 N N . GLN A 1 449 ? -5.145 125.75 55.594 1 83.44 449 GLN A N 1
ATOM 3494 C CA . GLN A 1 449 ? -6.359 125.312 54.875 1 83.44 449 GLN A CA 1
ATOM 3495 C C . GLN A 1 449 ? -6.031 124.75 53.5 1 83.44 449 GLN A C 1
ATOM 3497 O O . GLN A 1 449 ? -6.609 123.75 53.094 1 83.44 449 GLN A O 1
ATOM 3502 N N . GLN A 1 450 ? -4.965 125.312 52.875 1 86.38 450 GLN A N 1
ATOM 3503 C CA . GLN A 1 450 ? -4.555 124.812 51.562 1 86.38 450 GLN A CA 1
ATOM 3504 C C . GLN A 1 450 ? -3.854 123.438 51.688 1 86.38 450 GLN A C 1
ATOM 3506 O O . GLN A 1 450 ? -4.113 122.562 50.875 1 86.38 450 GLN A O 1
ATOM 3511 N N . ASP A 1 451 ? -3.074 123.312 52.656 1 80.88 451 ASP A N 1
ATOM 3512 C CA . ASP A 1 451 ? -2.363 122.062 52.875 1 80.88 451 ASP A CA 1
ATOM 3513 C C . ASP A 1 451 ? -3.332 120.938 53.219 1 80.88 451 ASP A C 1
ATOM 3515 O O . ASP A 1 451 ? -3.143 119.75 52.812 1 80.88 451 ASP A O 1
ATOM 3519 N N . THR A 1 452 ? -4.359 121.25 53.938 1 78.94 452 THR A N 1
ATOM 3520 C CA . THR A 1 452 ? -5.371 120.25 54.312 1 78.94 452 THR A CA 1
ATOM 3521 C C . THR A 1 452 ? -6.145 119.75 53.062 1 78.94 452 THR A C 1
ATOM 3523 O O . THR A 1 452 ? -6.414 118.562 52.938 1 78.94 452 THR A O 1
ATOM 3526 N N . GLN A 1 453 ? -6.371 120.75 52.219 1 81.38 453 GLN A N 1
ATOM 3527 C CA . GLN A 1 453 ? -7.074 120.375 51 1 81.38 453 GLN A CA 1
ATOM 3528 C C . GLN A 1 453 ? -6.207 119.5 50.094 1 81.38 453 GLN A C 1
ATOM 3530 O O . GLN A 1 453 ? -6.703 118.562 49.469 1 81.38 453 GLN A O 1
ATOM 3535 N N . ASP A 1 454 ? -4.926 119.75 50.125 1 82.06 454 ASP A N 1
ATOM 3536 C CA . ASP A 1 454 ? -3.988 118.938 49.344 1 82.06 454 ASP A CA 1
ATOM 3537 C C . ASP A 1 454 ? -3.893 117.562 49.906 1 82.06 454 ASP A C 1
ATOM 3539 O O . ASP A 1 454 ? -3.811 116.562 49.156 1 82.06 454 ASP A O 1
ATOM 3543 N N . THR A 1 455 ? -4.012 117.312 51.156 1 79.94 455 THR A N 1
ATOM 3544 C CA . THR A 1 455 ? -3.943 116 51.781 1 79.94 455 THR A CA 1
ATOM 3545 C C . THR A 1 455 ? -5.168 115.188 51.438 1 79.94 455 THR A C 1
ATOM 3547 O O . THR A 1 455 ? -5.047 114 51.156 1 79.94 455 THR A O 1
ATOM 3550 N N . VAL A 1 456 ? -6.273 115.875 51.438 1 76.25 456 VAL A N 1
ATOM 3551 C CA . VAL A 1 456 ? -7.508 115.188 51.094 1 76.25 456 VAL A CA 1
ATOM 3552 C C . VAL A 1 456 ? -7.426 114.625 49.656 1 76.25 456 VAL A C 1
ATOM 3554 O O . VAL A 1 456 ? -7.824 113.5 49.406 1 76.25 456 VAL A O 1
ATOM 3557 N N . GLN A 1 457 ? -6.848 115.438 48.75 1 81.81 457 GLN A N 1
ATOM 3558 C CA . GLN A 1 457 ? -6.762 115.062 47.344 1 81.81 457 GLN A CA 1
ATOM 3559 C C . GLN A 1 457 ? -5.809 113.875 47.156 1 81.81 457 GLN A C 1
ATOM 3561 O O . GLN A 1 457 ? -6.102 112.938 46.406 1 81.81 457 GLN A O 1
ATOM 3566 N N . VAL A 1 458 ? -4.777 113.875 47.875 1 79.5 458 VAL A N 1
ATOM 3567 C CA . VAL A 1 458 ? -3.785 112.812 47.781 1 79.5 458 VAL A CA 1
ATOM 3568 C C . VAL A 1 458 ? -4.348 111.5 48.375 1 79.5 458 VAL A C 1
ATOM 3570 O O . VAL A 1 458 ? -4.145 110.438 47.812 1 79.5 458 VAL A O 1
ATOM 3573 N N . MET A 1 459 ? -5.141 111.562 49.344 1 76.19 459 MET A N 1
ATOM 3574 C CA . MET A 1 459 ? -5.723 110.375 50 1 76.19 459 MET A CA 1
ATOM 3575 C C . MET A 1 459 ? -6.805 109.75 49.125 1 76.19 459 MET A C 1
ATOM 3577 O O . MET A 1 459 ? -6.961 108.562 49.094 1 76.19 459 MET A O 1
ATOM 3581 N N . GLN A 1 460 ? -7.473 110.688 48.5 1 81.12 460 GLN A N 1
ATOM 3582 C CA . GLN A 1 460 ? -8.492 110.188 47.594 1 81.12 460 GLN A CA 1
ATOM 3583 C C . GLN A 1 460 ? -7.871 109.438 46.438 1 81.12 460 GLN A C 1
ATOM 3585 O O . GLN A 1 460 ? -8.406 108.438 46 1 81.12 460 GLN A O 1
ATOM 3590 N N . LYS A 1 461 ? -6.727 109.875 46.031 1 82.44 461 LYS A N 1
ATOM 3591 C CA . LYS A 1 461 ? -6 109.125 45 1 82.44 461 LYS A CA 1
ATOM 3592 C C . LYS A 1 461 ? -5.5 107.812 45.531 1 82.44 461 LYS A C 1
ATOM 3594 O O . LYS A 1 461 ? -5.555 106.812 44.844 1 82.44 461 LYS A O 1
ATOM 3599 N N . GLY A 1 462 ? -5.074 107.75 46.719 1 76.06 462 GLY A N 1
ATOM 3600 C CA . GLY A 1 462 ? -4.629 106.562 47.312 1 76.06 462 GLY A CA 1
ATOM 3601 C C . GLY A 1 462 ? -5.742 105.5 47.5 1 76.06 462 GLY A C 1
ATOM 3602 O O . GLY A 1 462 ? -5.543 104.312 47.281 1 76.06 462 GLY A O 1
ATOM 3603 N N . GLU A 1 463 ? -6.855 106.062 47.875 1 81.31 463 GLU A N 1
ATOM 3604 C CA . GLU A 1 463 ? -8.016 105.188 48.031 1 81.31 463 GLU A CA 1
ATOM 3605 C C . GLU A 1 463 ? -8.422 104.562 46.719 1 81.31 463 GLU A C 1
ATOM 3607 O O . GLU A 1 463 ? -8.781 103.375 46.656 1 81.31 463 GLU A O 1
ATOM 3612 N N . GLN A 1 464 ? -8.328 105.312 45.688 1 86.94 464 GLN A N 1
ATOM 3613 C CA . GLN A 1 464 ? -8.68 104.812 44.344 1 86.94 464 GLN A CA 1
ATOM 3614 C C . GLN A 1 464 ? -7.699 103.75 43.875 1 86.94 464 GLN A C 1
ATOM 3616 O O . GLN A 1 464 ? -8.102 102.75 43.312 1 86.94 464 GLN A O 1
ATOM 3621 N N . LYS A 1 465 ? -6.504 103.938 44.188 1 83.38 465 LYS A N 1
ATOM 3622 C CA . LYS A 1 465 ? -5.484 102.938 43.812 1 83.38 465 LYS A CA 1
ATOM 3623 C C . LYS A 1 465 ? -5.625 101.688 44.594 1 83.38 465 LYS A C 1
ATOM 3625 O O . LYS A 1 465 ? -5.457 100.562 44.062 1 83.38 465 LYS A O 1
ATOM 3630 N N . ALA A 1 466 ? -5.93 101.75 45.844 1 82.25 466 ALA A N 1
ATOM 3631 C CA . ALA A 1 466 ? -6.16 100.562 46.688 1 82.25 466 ALA A CA 1
ATOM 3632 C C . ALA A 1 466 ? -7.371 99.75 46.188 1 82.25 466 ALA A C 1
ATOM 3634 O O . ALA A 1 466 ? -7.363 98.5 46.188 1 82.25 466 ALA A O 1
ATOM 3635 N N . ALA A 1 467 ? -8.367 100.562 45.75 1 87.19 467 ALA A N 1
ATOM 3636 C CA . ALA A 1 467 ? -9.57 99.938 45.25 1 87.19 467 ALA A CA 1
ATOM 3637 C C . ALA A 1 467 ? -9.273 99.188 43.938 1 87.19 467 ALA A C 1
ATOM 3639 O O . ALA A 1 467 ? -9.766 98.062 43.75 1 87.19 467 ALA A O 1
ATOM 3640 N N . GLU A 1 468 ? -8.414 99.75 43.156 1 88.19 468 GLU A N 1
ATOM 3641 C CA . GLU A 1 468 ? -8 99.062 41.906 1 88.19 468 GLU A CA 1
ATOM 3642 C C . GLU A 1 468 ? -7.141 97.875 42.188 1 88.19 468 GLU A C 1
ATOM 3644 O O . GLU A 1 468 ? -7.281 96.812 41.531 1 88.19 468 GLU A O 1
ATOM 3649 N N . GLY A 1 469 ? -6.332 97.938 43.125 1 83.81 469 GLY A N 1
ATOM 3650 C CA . GLY A 1 469 ? -5.516 96.812 43.531 1 83.81 469 GLY A CA 1
ATOM 3651 C C . GLY A 1 469 ? -6.328 95.688 44.125 1 83.81 469 GLY A C 1
ATOM 3652 O O . GLY A 1 469 ? -6.047 94.5 43.844 1 83.81 469 GLY A O 1
ATOM 3653 N N . LYS A 1 470 ? -7.309 96 44.844 1 87.31 470 LYS A N 1
ATOM 3654 C CA . LYS A 1 470 ? -8.211 95 45.406 1 87.31 470 LYS A CA 1
ATOM 3655 C C . LYS A 1 470 ? -8.961 94.25 44.312 1 87.31 470 LYS A C 1
ATOM 3657 O O . LYS A 1 470 ? -9.094 93.062 44.375 1 87.31 470 LYS A O 1
ATOM 3662 N N . GLU A 1 471 ? -9.367 95 43.281 1 91.75 471 GLU A N 1
ATOM 3663 C CA . GLU A 1 471 ? -10.07 94.375 42.156 1 91.75 471 GLU A CA 1
ATOM 3664 C C . GLU A 1 471 ? -9.156 93.438 41.406 1 91.75 471 GLU A C 1
ATOM 3666 O O . GLU A 1 471 ? -9.578 92.375 41 1 91.75 471 GLU A O 1
ATOM 3671 N N . ALA A 1 472 ? -7.953 93.812 41.25 1 89.56 472 ALA A N 1
ATOM 3672 C CA . ALA A 1 472 ? -6.977 93 40.562 1 89.56 472 ALA A CA 1
ATOM 3673 C C . ALA A 1 472 ? -6.695 91.75 41.375 1 89.56 472 ALA A C 1
A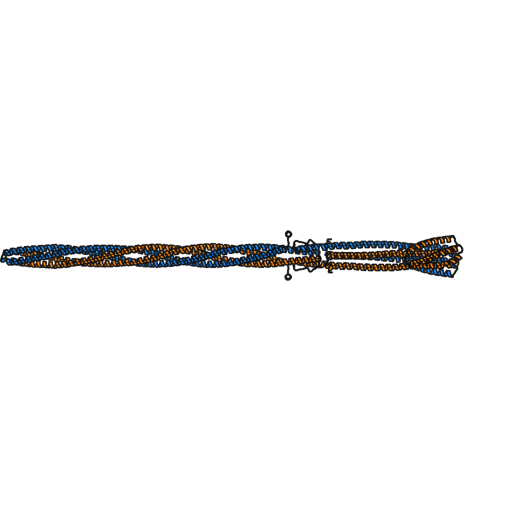TOM 3675 O O . ALA A 1 472 ? -6.59 90.625 40.812 1 89.56 472 ALA A O 1
ATOM 3676 N N . ALA A 1 473 ? -6.613 91.75 42.656 1 89.06 473 ALA A N 1
ATOM 3677 C CA . ALA A 1 473 ? -6.379 90.625 43.531 1 89.06 473 ALA A CA 1
ATOM 3678 C C . ALA A 1 473 ? -7.566 89.688 43.5 1 89.06 473 ALA A C 1
ATOM 3680 O O . ALA A 1 473 ? -7.387 88.438 43.562 1 89.06 473 ALA A O 1
ATOM 3681 N N . HIS A 1 474 ? -8.758 90.312 43.375 1 91.44 474 HIS A N 1
ATOM 3682 C CA . HIS A 1 474 ? -9.953 89.5 43.25 1 91.44 474 HIS A CA 1
ATOM 3683 C C . HIS A 1 474 ? -9.953 88.688 41.969 1 91.44 474 HIS A C 1
ATOM 3685 O O . HIS A 1 474 ? -10.312 87.5 41.938 1 91.44 474 HIS A O 1
ATOM 3691 N N . LYS A 1 475 ? -9.516 89.25 40.938 1 92.94 475 LYS A N 1
ATOM 3692 C CA . LYS A 1 475 ? -9.43 88.562 39.656 1 92.94 475 LYS A CA 1
ATOM 3693 C C . LYS A 1 475 ? -8.375 87.5 39.688 1 92.94 475 LYS A C 1
ATOM 3695 O O . LYS A 1 475 ? -8.555 86.438 39.094 1 92.94 475 LYS A O 1
ATOM 3700 N N . ALA A 1 476 ? -7.324 87.688 40.344 1 91.56 476 ALA A N 1
ATOM 3701 C CA . ALA A 1 476 ? -6.293 86.688 40.5 1 91.56 476 ALA A CA 1
ATOM 3702 C C . ALA A 1 476 ? -6.82 85.5 41.312 1 91.56 476 ALA A C 1
ATOM 3704 O O . ALA A 1 476 ? -6.504 84.312 41 1 91.56 476 ALA A O 1
ATOM 3705 N N . ASP A 1 477 ? -7.512 85.812 42.312 1 91.62 477 ASP A N 1
ATOM 3706 C CA . ASP A 1 477 ? -8.117 84.75 43.125 1 91.62 477 ASP A CA 1
ATOM 3707 C C . ASP A 1 477 ? -9.055 83.938 42.281 1 91.62 477 ASP A C 1
ATOM 3709 O O . ASP A 1 477 ? -9.07 82.688 42.406 1 91.62 477 ASP A O 1
ATOM 3713 N N . GLN A 1 478 ? -9.844 84.562 41.375 1 93.88 478 GLN A N 1
ATOM 3714 C CA . GLN A 1 478 ? -10.727 83.812 40.469 1 93.88 478 GLN A CA 1
ATOM 3715 C C . GLN A 1 478 ? -9.93 82.938 39.469 1 93.88 478 GLN A C 1
ATOM 3717 O O . GLN A 1 478 ? -10.352 81.875 39.125 1 93.88 478 GLN A O 1
ATOM 3722 N N . THR A 1 479 ? -8.859 83.438 39.094 1 94.25 479 THR A N 1
ATOM 3723 C CA . THR A 1 479 ? -7.996 82.688 38.188 1 94.25 479 THR A CA 1
ATOM 3724 C C . THR A 1 479 ? -7.457 81.438 38.875 1 94.25 479 THR A C 1
ATOM 3726 O O . THR A 1 479 ? -7.422 80.375 38.25 1 94.25 479 THR A O 1
ATOM 3729 N N . PHE A 1 480 ? -7.031 81.562 40.156 1 93.75 480 PHE A N 1
ATOM 3730 C CA . PHE A 1 480 ? -6.574 80.375 40.906 1 93.75 480 PHE A CA 1
ATOM 3731 C C . PHE A 1 480 ? -7.68 79.312 41 1 93.75 480 PHE A C 1
ATOM 3733 O O . PHE A 1 480 ? -7.418 78.125 40.844 1 93.75 480 PHE A O 1
ATOM 3740 N N . SER A 1 481 ? -8.891 79.875 41.156 1 94.38 481 SER A N 1
ATOM 3741 C CA . SER A 1 481 ? -10.023 78.938 41.219 1 94.38 481 SER A CA 1
ATOM 3742 C C . SER A 1 481 ? -10.25 78.188 39.906 1 94.38 481 SER A C 1
ATOM 3744 O O . SER A 1 481 ? -10.57 77 39.875 1 94.38 481 SER A O 1
ATOM 3746 N N . SER A 1 482 ? -10.086 78.938 38.844 1 94.75 482 SER A N 1
ATOM 3747 C CA . SER A 1 482 ? -10.242 78.375 37.5 1 94.75 482 SER A CA 1
ATOM 3748 C C . SER A 1 482 ? -9.148 77.312 37.219 1 94.75 482 SER A C 1
ATOM 3750 O O . SER A 1 482 ? -9.422 76.25 36.688 1 94.75 482 SER A O 1
ATOM 3752 N N . ILE A 1 483 ? -8 77.562 37.594 1 94.5 483 ILE A N 1
ATOM 3753 C CA . ILE A 1 483 ? -6.875 76.688 37.406 1 94.5 483 ILE A CA 1
ATOM 3754 C C . ILE A 1 483 ? -7.078 75.438 38.25 1 94.5 483 ILE A C 1
ATOM 3756 O O . ILE A 1 483 ? -6.734 74.312 37.812 1 94.5 483 ILE A O 1
ATOM 3760 N N . MET A 1 484 ? -7.602 75.625 39.438 1 94.88 484 MET A N 1
ATOM 3761 C CA . MET A 1 484 ? -7.891 74.5 40.312 1 94.88 484 MET A CA 1
ATOM 3762 C C . MET A 1 484 ? -8.852 73.5 39.625 1 94.88 484 MET A C 1
ATOM 3764 O O . MET A 1 484 ? -8.648 72.312 39.656 1 94.88 484 MET A O 1
ATOM 3768 N N . ARG A 1 485 ? -9.883 73.938 38.844 1 95.69 485 ARG A N 1
ATOM 3769 C CA . ARG A 1 485 ? -10.836 73.125 38.125 1 95.69 485 ARG A CA 1
ATOM 3770 C C . ARG A 1 485 ? -10.164 72.375 36.969 1 95.69 485 ARG A C 1
ATOM 3772 O O . ARG A 1 485 ? -10.477 71.25 36.688 1 95.69 485 ARG A O 1
ATOM 3779 N N . ASP A 1 486 ? -9.281 73.188 36.375 1 95.75 486 ASP A N 1
ATOM 3780 C CA . ASP A 1 486 ? -8.555 72.562 35.25 1 95.75 486 ASP A CA 1
ATOM 3781 C C . ASP A 1 486 ? -7.66 71.438 35.719 1 95.75 486 ASP A C 1
ATOM 3783 O O . ASP A 1 486 ? -7.602 70.375 35.094 1 95.75 486 ASP A O 1
ATOM 3787 N N . ILE A 1 487 ? -6.969 71.562 36.812 1 95.88 487 ILE A N 1
ATOM 3788 C CA . ILE A 1 487 ? -6.078 70.562 37.344 1 95.88 487 ILE A CA 1
ATOM 3789 C C . ILE A 1 487 ? -6.895 69.375 37.844 1 95.88 487 ILE A C 1
ATOM 3791 O O . ILE A 1 487 ? -6.461 68.188 37.719 1 95.88 487 ILE A O 1
ATOM 3795 N N . ASP A 1 488 ? -8.078 69.688 38.375 1 95.56 488 ASP A N 1
ATOM 3796 C CA . ASP A 1 488 ? -8.977 68.625 38.75 1 95.56 488 ASP A CA 1
ATOM 3797 C C . ASP A 1 488 ? -9.367 67.75 37.531 1 95.56 488 ASP A C 1
ATOM 3799 O O . ASP A 1 488 ? -9.438 66.562 37.625 1 95.56 488 ASP A O 1
ATOM 3803 N N . LYS A 1 489 ? -9.625 68.438 36.469 1 96.19 489 LYS A N 1
ATOM 3804 C CA . LYS A 1 489 ? -9.961 67.688 35.219 1 96.19 489 LYS A CA 1
ATOM 3805 C C . LYS A 1 489 ? -8.773 66.875 34.719 1 96.19 489 LYS A C 1
ATOM 3807 O O . LYS A 1 489 ? -8.953 65.75 34.312 1 96.19 489 LYS A O 1
ATOM 3812 N N . ILE A 1 490 ? -7.59 67.375 34.781 1 95.38 490 ILE A N 1
ATOM 3813 C CA . ILE A 1 490 ? -6.379 66.688 34.375 1 95.38 490 ILE A CA 1
ATOM 3814 C C . ILE A 1 490 ? -6.195 65.438 35.281 1 95.38 490 ILE A C 1
ATOM 3816 O O . ILE A 1 490 ? -5.906 64.375 34.781 1 95.38 490 ILE A O 1
ATOM 3820 N N . THR A 1 491 ? -6.379 65.688 36.562 1 95.12 491 THR A N 1
ATOM 3821 C CA . THR A 1 491 ? -6.234 64.562 37.531 1 95.12 491 THR A CA 1
ATOM 3822 C C . THR A 1 491 ? -7.215 63.469 37.188 1 95.12 491 THR A C 1
ATOM 3824 O O . THR A 1 491 ? -6.844 62.281 37.219 1 95.12 491 THR A O 1
ATOM 3827 N N . SER A 1 492 ? -8.445 63.812 36.844 1 95 492 SER A N 1
ATOM 3828 C CA . SER A 1 492 ? -9.461 62.812 36.5 1 95 492 SER A CA 1
ATOM 3829 C C . SER A 1 492 ? -9.094 62.062 35.25 1 95 492 SER A C 1
ATOM 3831 O O . SER A 1 492 ? -9.219 60.844 35.188 1 95 492 SER A O 1
ATOM 3833 N N . GLN A 1 493 ? -8.648 62.75 34.25 1 93.12 493 GLN A N 1
ATOM 3834 C CA . GLN A 1 493 ? -8.289 62.156 33 1 93.12 493 GLN A CA 1
ATOM 3835 C C . GLN A 1 493 ? -7.07 61.25 33.125 1 93.12 493 GLN A C 1
ATOM 3837 O O . GLN A 1 493 ? -7.004 60.188 32.531 1 93.12 493 GLN A O 1
ATOM 3842 N N . ILE A 1 494 ? -6.133 61.625 33.906 1 93.56 494 ILE A N 1
ATOM 3843 C CA . ILE A 1 494 ? -4.914 60.844 34.062 1 93.56 494 ILE A CA 1
ATOM 3844 C C . ILE A 1 494 ? -5.219 59.562 34.875 1 93.56 494 ILE A C 1
ATOM 3846 O O . ILE A 1 494 ? -4.57 58.531 34.656 1 93.56 494 ILE A O 1
ATOM 3850 N N . GLN A 1 495 ? -6.219 59.656 35.75 1 92.44 495 GLN A N 1
ATOM 3851 C CA . GLN A 1 495 ? -6.664 58.469 36.469 1 92.44 495 GLN A CA 1
ATOM 3852 C C . GLN A 1 495 ? -7.27 57.469 35.469 1 92.44 495 GLN A C 1
ATOM 3854 O O . GLN A 1 495 ? -7.055 56.25 35.625 1 92.44 495 GLN A O 1
ATOM 3859 N N . GLU A 1 496 ? -7.965 57.969 34.531 1 93.31 496 GLU A N 1
ATOM 3860 C CA . GLU A 1 496 ? -8.523 57.125 33.469 1 93.31 496 GLU A CA 1
ATOM 3861 C C . GLU A 1 496 ? -7.418 56.5 32.625 1 93.31 496 GLU A C 1
ATOM 3863 O O . GLU A 1 496 ? -7.492 55.312 32.281 1 93.31 496 GLU A O 1
ATOM 3868 N N . VAL A 1 497 ? -6.414 57.25 32.281 1 94.44 497 VAL A N 1
ATOM 3869 C CA . VAL A 1 497 ? -5.273 56.75 31.516 1 94.44 497 VAL A CA 1
ATOM 3870 C C . VAL A 1 497 ? -4.559 55.656 32.312 1 94.44 497 VAL A C 1
ATOM 3872 O O . VAL A 1 497 ? -4.18 54.625 31.75 1 94.44 497 VAL A O 1
ATOM 3875 N N . SER A 1 498 ? -4.367 55.906 33.594 1 94.06 498 SER A N 1
ATOM 3876 C CA . SER A 1 498 ? -3.697 54.938 34.438 1 94.06 498 SER A CA 1
ATOM 3877 C C . SER A 1 498 ? -4.469 53.625 34.5 1 94.06 498 SER A C 1
ATOM 3879 O O . SER A 1 498 ? -3.879 52.562 34.406 1 94.06 498 SER A O 1
ATOM 3881 N N . ALA A 1 499 ? -5.793 53.688 34.625 1 92.69 499 ALA A N 1
ATOM 3882 C CA . ALA A 1 499 ? -6.633 52.5 34.656 1 92.69 499 ALA A CA 1
ATOM 3883 C C . ALA A 1 499 ? -6.574 51.75 33.312 1 92.69 499 ALA A C 1
ATOM 3885 O O . ALA A 1 499 ? -6.457 50.5 33.312 1 92.69 499 ALA A O 1
ATOM 3886 N N . ALA A 1 500 ? -6.68 52.469 32.25 1 94 500 ALA A N 1
ATOM 3887 C CA . ALA A 1 500 ? -6.598 51.844 30.906 1 94 500 ALA A CA 1
ATOM 3888 C C . ALA A 1 500 ? -5.234 51.219 30.688 1 94 500 ALA A C 1
ATOM 3890 O O . ALA A 1 500 ? -5.141 50.125 30.062 1 94 500 ALA A O 1
ATOM 3891 N N . THR A 1 501 ? -4.234 51.844 31.141 1 95 501 THR A N 1
ATOM 3892 C CA . THR A 1 501 ? -2.871 51.344 30.984 1 95 501 THR A CA 1
ATOM 3893 C C . THR A 1 501 ? -2.678 50.031 31.75 1 95 501 THR A C 1
ATOM 3895 O O . THR A 1 501 ? -1.988 49.125 31.297 1 95 501 THR A O 1
ATOM 3898 N N . GLU A 1 502 ? -3.264 49.938 32.969 1 93.12 502 GLU A N 1
ATOM 3899 C CA . GLU A 1 502 ? -3.205 48.719 33.75 1 93.12 502 GLU A CA 1
ATOM 3900 C C . GLU A 1 502 ? -3.896 47.562 33.031 1 93.12 502 GLU A C 1
ATOM 3902 O O . GLU A 1 502 ? -3.379 46.438 32.969 1 93.12 502 GLU A O 1
ATOM 3907 N N . GLU A 1 503 ? -5.004 47.875 32.469 1 93 503 GLU A N 1
ATOM 3908 C CA . GLU A 1 503 ? -5.73 46.875 31.703 1 93 503 GLU A CA 1
ATOM 3909 C C . GLU A 1 503 ? -4.941 46.469 30.469 1 93 503 GLU A C 1
ATOM 3911 O O . GLU A 1 503 ? -4.879 45.281 30.125 1 93 503 GLU A O 1
ATOM 3916 N N . MET A 1 504 ? -4.336 47.406 29.797 1 93.19 504 MET A N 1
ATOM 3917 C CA . MET A 1 504 ? -3.529 47.125 28.625 1 93.19 504 MET A CA 1
ATOM 3918 C C . MET A 1 504 ? -2.309 46.281 28.984 1 93.19 504 MET A C 1
ATOM 3920 O O . MET A 1 504 ? -1.912 45.406 28.219 1 93.19 504 MET A O 1
ATOM 3924 N N . SER A 1 505 ? -1.716 46.594 30.125 1 94.81 505 SER A N 1
ATOM 3925 C CA . SER A 1 505 ? -0.574 45.812 30.578 1 94.81 505 SER A CA 1
ATOM 3926 C C . SER A 1 505 ? -0.954 44.344 30.781 1 94.81 505 SER A C 1
ATOM 3928 O O . SER A 1 505 ? -0.226 43.469 30.359 1 94.81 505 SER A O 1
ATOM 3930 N N . ALA A 1 506 ? -2.098 44.094 31.422 1 92.62 506 ALA A N 1
ATOM 3931 C CA . ALA A 1 506 ? -2.6 42.75 31.594 1 92.62 506 ALA A CA 1
ATOM 3932 C C . ALA A 1 506 ? -2.904 42.094 30.25 1 92.62 506 ALA A C 1
ATOM 3934 O O . ALA A 1 506 ? -2.619 40.906 30.047 1 92.62 506 ALA A O 1
ATOM 3935 N N . GLY A 1 507 ? -3.492 42.875 29.422 1 92.75 507 GLY A N 1
ATOM 3936 C CA . GLY A 1 507 ? -3.787 42.406 28.078 1 92.75 507 GLY A CA 1
ATOM 3937 C C . GLY A 1 507 ? -2.543 42.031 27.297 1 92.75 507 GLY A C 1
ATOM 3938 O O . GLY A 1 507 ? -2.523 41 26.609 1 92.75 507 GLY A O 1
ATOM 3939 N N . THR A 1 508 ? -1.513 42.812 27.344 1 94.06 508 THR A N 1
ATOM 3940 C CA . THR A 1 508 ? -0.263 42.531 26.641 1 94.06 508 THR A CA 1
ATOM 3941 C C . THR A 1 508 ? 0.377 41.25 27.156 1 94.06 508 THR A C 1
ATOM 3943 O O . THR A 1 508 ? 0.948 40.469 26.391 1 94.06 508 THR A O 1
ATOM 3946 N N . GLU A 1 509 ? 0.276 41 28.484 1 92.88 509 GLU A N 1
ATOM 3947 C CA . GLU A 1 509 ? 0.797 39.75 29.062 1 92.88 509 GLU A CA 1
ATOM 3948 C C . GLU A 1 509 ? 0.04 38.562 28.531 1 92.88 509 GLU A C 1
ATOM 3950 O O . GLU A 1 509 ? 0.646 37.531 28.203 1 92.88 509 GLU A O 1
ATOM 3955 N N . GLU A 1 510 ? -1.228 38.656 28.406 1 92.75 510 GLU A N 1
ATOM 3956 C CA . GLU A 1 510 ? -2.064 37.562 27.906 1 92.75 510 GLU A CA 1
ATOM 3957 C C . GLU A 1 510 ? -1.772 37.281 26.453 1 92.75 510 GLU A C 1
ATOM 3959 O O . GLU A 1 510 ? -1.644 36.125 26.062 1 92.75 510 GLU A O 1
ATOM 3964 N N . VAL A 1 511 ? -1.677 38.312 25.609 1 92.5 511 VAL A N 1
ATOM 3965 C CA . VAL A 1 511 ? -1.415 38.125 24.188 1 92.5 511 VAL A CA 1
ATOM 3966 C C . VAL A 1 511 ? -0.027 37.5 23.984 1 92.5 511 VAL A C 1
ATOM 3968 O O . VAL A 1 511 ? 0.155 36.625 23.156 1 92.5 511 VAL A O 1
ATOM 3971 N N . ASN A 1 512 ? 0.929 38 24.75 1 93.44 512 ASN A N 1
ATOM 3972 C CA . ASN A 1 512 ? 2.281 37.469 24.656 1 93.44 512 ASN A CA 1
ATOM 3973 C C . ASN A 1 512 ? 2.316 36 25.016 1 93.44 512 ASN A C 1
ATOM 3975 O O . ASN A 1 512 ? 3 35.219 24.344 1 93.44 512 ASN A O 1
ATOM 3979 N N . ALA A 1 513 ? 1.626 35.594 26.078 1 91.75 513 ALA A N 1
ATOM 3980 C CA . ALA A 1 513 ? 1.546 34.188 26.469 1 91.75 513 ALA A CA 1
ATOM 3981 C C . ALA A 1 513 ? 0.89 33.344 25.391 1 91.75 513 ALA A C 1
ATOM 3983 O O . ALA A 1 513 ? 1.362 32.25 25.062 1 91.75 513 ALA A O 1
ATOM 3984 N N . SER A 1 514 ? -0.151 33.844 24.828 1 91.06 514 SER A N 1
ATOM 3985 C CA . SER A 1 514 ? -0.873 33.156 23.766 1 91.06 514 SER A CA 1
ATOM 3986 C C . SER A 1 514 ? -0.016 33.031 22.516 1 91.06 514 SER A C 1
ATOM 3988 O O . SER A 1 514 ? 0.006 31.969 21.891 1 91.06 514 SER A O 1
ATOM 3990 N N . LEU A 1 515 ? 0.653 34.094 22.141 1 90.38 515 LEU A N 1
ATOM 3991 C CA . LEU A 1 515 ? 1.518 34.062 20.969 1 90.38 515 LEU A CA 1
ATOM 3992 C C . LEU A 1 515 ? 2.662 33.094 21.156 1 90.38 515 LEU A C 1
ATOM 3994 O O . LEU A 1 515 ? 3.072 32.406 20.203 1 90.38 515 LEU A O 1
ATOM 3998 N N . SER A 1 516 ? 3.184 33 22.375 1 91.88 516 SER A N 1
ATOM 3999 C CA . SER A 1 516 ? 4.223 32.031 22.672 1 91.88 516 SER A CA 1
ATOM 4000 C C . SER A 1 516 ? 3.711 30.609 22.484 1 91.88 516 SER A C 1
ATOM 4002 O O . SER A 1 516 ? 4.406 29.766 21.906 1 91.88 516 SER A O 1
ATOM 4004 N N . LEU A 1 517 ? 2.529 30.297 22.953 1 90.38 517 LEU A N 1
ATOM 4005 C CA . LEU A 1 517 ? 1.912 28.984 22.781 1 90.38 517 LEU A CA 1
ATOM 4006 C C . LEU A 1 517 ? 1.678 28.672 21.312 1 90.38 517 LEU A C 1
ATOM 4008 O O . LEU A 1 517 ? 1.928 27.547 20.859 1 90.38 517 LEU A O 1
ATOM 4012 N N . VAL A 1 518 ? 1.161 29.625 20.578 1 89.69 518 VAL A N 1
ATOM 4013 C CA . VAL A 1 518 ? 0.893 29.453 19.156 1 89.69 518 VAL A CA 1
ATOM 4014 C C . VAL A 1 518 ? 2.199 29.188 18.406 1 89.69 518 VAL A C 1
ATOM 4016 O O . VAL A 1 518 ? 2.248 28.344 17.516 1 89.69 518 VAL A O 1
ATOM 4019 N N . SER A 1 519 ? 3.225 29.953 18.75 1 90.94 519 SER A N 1
ATOM 4020 C CA . SER A 1 519 ? 4.539 29.75 18.156 1 90.94 519 SER A CA 1
ATOM 4021 C C . SER A 1 519 ? 5.059 28.344 18.422 1 90.94 519 SER A C 1
ATOM 4023 O O . SER A 1 519 ? 5.535 27.672 17.5 1 90.94 519 SER A O 1
ATOM 4025 N N . ASP A 1 520 ? 4.992 27.844 19.641 1 91.88 520 ASP A N 1
ATOM 4026 C CA . ASP A 1 520 ? 5.414 26.5 20.016 1 91.88 520 ASP A CA 1
ATOM 4027 C C . ASP A 1 520 ? 4.625 25.438 19.234 1 91.88 520 ASP A C 1
ATOM 4029 O O . ASP A 1 520 ? 5.199 24.469 18.734 1 91.88 520 ASP A O 1
ATOM 4033 N N . THR A 1 521 ? 3.355 25.641 19.219 1 89.19 521 THR A N 1
ATOM 4034 C CA . THR A 1 521 ? 2.49 24.703 18.516 1 89.19 521 THR A CA 1
ATOM 4035 C C . THR A 1 521 ? 2.832 24.672 17.031 1 89.19 521 THR A C 1
ATOM 4037 O O . THR A 1 521 ? 2.887 23.594 16.422 1 89.19 521 THR A O 1
ATOM 4040 N N . ALA A 1 522 ? 3.012 25.844 16.406 1 87.62 522 ALA A N 1
ATOM 4041 C CA . ALA A 1 522 ? 3.381 25.922 15 1 87.62 522 ALA A CA 1
ATOM 4042 C C . ALA A 1 522 ? 4.684 25.172 14.727 1 87.62 522 ALA A C 1
ATOM 4044 O O . ALA A 1 522 ? 4.797 24.453 13.742 1 87.62 522 ALA A O 1
ATOM 4045 N N . THR A 1 523 ? 5.676 25.312 15.625 1 88.75 523 THR A N 1
ATOM 4046 C CA . THR A 1 523 ? 6.949 24.609 15.5 1 88.75 523 THR A CA 1
ATOM 4047 C C . THR A 1 523 ? 6.746 23.109 15.594 1 88.75 523 THR A C 1
ATOM 4049 O O . THR A 1 523 ? 7.352 22.344 14.836 1 88.75 523 THR A O 1
ATOM 4052 N N . GLN A 1 524 ? 5.926 22.656 16.531 1 90.19 524 GLN A N 1
ATOM 4053 C CA . GLN A 1 524 ? 5.629 21.234 16.688 1 90.19 524 GLN A CA 1
ATOM 4054 C C . GLN A 1 524 ? 4.918 20.688 15.445 1 90.19 524 GLN A C 1
ATOM 4056 O O . GLN A 1 524 ? 5.25 19.594 14.969 1 90.19 524 GLN A O 1
ATOM 4061 N N . VAL A 1 525 ? 3.953 21.375 14.938 1 88.56 525 VAL A N 1
ATOM 4062 C CA . VAL A 1 525 ? 3.211 20.969 13.75 1 88.56 525 VAL A CA 1
ATOM 4063 C C . VAL A 1 525 ? 4.152 20.875 12.555 1 88.56 525 VAL A C 1
ATOM 4065 O O . VAL A 1 525 ? 4.047 19.969 11.734 1 88.56 525 VAL A O 1
ATOM 4068 N N . GLU A 1 526 ? 5.039 21.844 12.445 1 87.94 526 GLU A N 1
ATOM 4069 C CA . GLU A 1 526 ? 6.047 21.797 11.391 1 87.94 526 GLU A CA 1
ATOM 4070 C C . GLU A 1 526 ? 6.863 20.5 11.461 1 87.94 526 GLU A C 1
ATOM 4072 O O . GLU A 1 526 ? 7.055 19.828 10.453 1 87.94 526 GLU A O 1
ATOM 4077 N N . ARG A 1 527 ? 7.367 20.125 12.656 1 89.94 527 ARG A N 1
ATOM 4078 C CA . ARG A 1 527 ? 8.156 18.922 12.852 1 89.94 527 ARG A CA 1
ATOM 4079 C C . ARG A 1 527 ? 7.348 17.672 12.508 1 89.94 527 ARG A C 1
ATOM 4081 O O . ARG A 1 527 ? 7.852 16.766 11.844 1 89.94 527 ARG A O 1
ATOM 4088 N N . GLU A 1 528 ? 6.145 17.656 12.977 1 89.19 528 GLU A N 1
ATOM 4089 C CA . GLU A 1 528 ? 5.277 16.516 12.727 1 89.19 528 GLU A CA 1
ATOM 4090 C C . GLU A 1 528 ? 4.938 16.391 11.242 1 89.19 528 GLU A C 1
ATOM 4092 O O . GLU A 1 528 ? 4.82 15.289 10.711 1 89.19 528 GLU A O 1
ATOM 4097 N N . THR A 1 529 ? 4.754 17.5 10.562 1 86.12 529 THR A N 1
ATOM 4098 C CA . THR A 1 529 ? 4.512 17.516 9.125 1 86.12 529 THR A CA 1
ATOM 4099 C C . THR A 1 529 ? 5.711 16.938 8.367 1 86.12 529 THR A C 1
ATOM 4101 O O . THR A 1 529 ? 5.547 16.141 7.445 1 86.12 529 THR A O 1
ATOM 4104 N N . ILE A 1 530 ? 6.93 17.328 8.789 1 87.25 530 ILE A N 1
ATOM 4105 C CA . ILE A 1 530 ? 8.141 16.797 8.18 1 87.25 530 ILE A CA 1
ATOM 4106 C C . ILE A 1 530 ? 8.203 15.281 8.383 1 87.25 530 ILE A C 1
ATOM 4108 O O . ILE A 1 530 ? 8.5 14.531 7.449 1 87.25 530 ILE A O 1
ATOM 4112 N N . GLN A 1 531 ? 7.91 14.828 9.562 1 89.12 531 GLN A N 1
ATOM 4113 C CA . GLN A 1 531 ? 7.883 13.398 9.867 1 89.12 531 GLN A CA 1
ATOM 4114 C C . GLN A 1 531 ? 6.848 12.672 9.016 1 89.12 531 GLN A C 1
ATOM 4116 O O . GLN A 1 531 ? 7.098 11.562 8.539 1 89.12 531 GLN A O 1
ATOM 4121 N N . THR A 1 532 ? 5.68 13.242 8.859 1 85.88 532 THR A N 1
ATOM 4122 C CA . THR A 1 532 ? 4.621 12.664 8.039 1 85.88 532 THR A CA 1
ATOM 4123 C C . THR A 1 532 ? 5.078 12.5 6.594 1 85.88 532 THR A C 1
ATOM 4125 O O . THR A 1 532 ? 4.855 11.461 5.977 1 85.88 532 THR A O 1
ATOM 4128 N N . VAL A 1 533 ? 5.742 13.57 6.023 1 84.81 533 VAL A N 1
ATOM 4129 C CA . VAL A 1 533 ? 6.262 13.516 4.66 1 84.81 533 VAL A CA 1
ATOM 4130 C C . VAL A 1 533 ? 7.23 12.344 4.531 1 84.81 533 VAL A C 1
ATOM 4132 O O . VAL A 1 533 ? 7.148 11.57 3.572 1 84.81 533 VAL A O 1
ATOM 4135 N N . GLN A 1 534 ? 8.117 12.164 5.5 1 88.94 534 GLN A N 1
ATOM 4136 C CA . GLN A 1 534 ? 9.086 11.07 5.484 1 88.94 534 GLN A CA 1
ATOM 4137 C C . GLN A 1 534 ? 8.391 9.711 5.527 1 88.94 534 GLN A C 1
ATOM 4139 O O . GLN A 1 534 ? 8.766 8.797 4.793 1 88.94 534 GLN A O 1
ATOM 4144 N N . SER A 1 535 ? 7.398 9.602 6.371 1 87.94 535 SER A N 1
ATOM 4145 C CA . SER A 1 535 ? 6.645 8.359 6.5 1 87.94 535 SER A CA 1
ATOM 4146 C C . SER A 1 535 ? 5.902 8.031 5.211 1 87.94 535 SER A C 1
ATOM 4148 O O . SER A 1 535 ? 5.891 6.875 4.773 1 87.94 535 SER A O 1
ATOM 4150 N N . ILE A 1 536 ? 5.328 8.992 4.555 1 85.56 536 ILE A N 1
ATOM 4151 C CA . ILE A 1 536 ? 4.586 8.797 3.314 1 85.56 536 ILE A CA 1
ATOM 4152 C C . ILE A 1 536 ? 5.543 8.391 2.197 1 85.56 536 ILE A C 1
ATOM 4154 O O . ILE A 1 536 ? 5.203 7.559 1.354 1 85.56 536 ILE A O 1
ATOM 4158 N N . GLN A 1 537 ? 6.742 9.023 2.168 1 85.62 537 GLN A N 1
ATOM 4159 C CA . GLN A 1 537 ? 7.746 8.641 1.182 1 85.62 537 GLN A CA 1
ATOM 4160 C C . GLN A 1 537 ? 8.172 7.188 1.362 1 85.62 537 GLN A C 1
ATOM 4162 O O . GLN A 1 537 ? 8.297 6.445 0.385 1 85.62 537 GLN A O 1
ATOM 4167 N N . SER A 1 538 ? 8.398 6.773 2.584 1 88.31 538 SER A N 1
ATOM 4168 C CA . SER A 1 538 ? 8.719 5.383 2.887 1 88.31 538 SER A CA 1
ATOM 4169 C C . SER A 1 538 ? 7.59 4.449 2.459 1 88.31 538 SER A C 1
ATOM 4171 O O . SER A 1 538 ? 7.84 3.377 1.908 1 88.31 538 SER A O 1
ATOM 4173 N N . GLN A 1 539 ? 6.371 4.871 2.701 1 83.94 539 GLN A N 1
ATOM 4174 C CA . GLN A 1 539 ? 5.199 4.098 2.301 1 83.94 539 GLN A CA 1
ATOM 4175 C C . GLN A 1 539 ? 5.121 3.963 0.784 1 83.94 539 GLN A C 1
ATOM 4177 O O . GLN A 1 539 ? 4.812 2.889 0.266 1 83.94 539 GLN A O 1
ATOM 4182 N N . ALA A 1 540 ? 5.391 5.07 0.084 1 85 540 ALA A N 1
ATOM 4183 C CA . ALA A 1 540 ? 5.395 5.062 -1.376 1 85 540 ALA A CA 1
ATOM 4184 C C . ALA A 1 540 ? 6.41 4.062 -1.917 1 85 540 ALA A C 1
ATOM 4186 O O . ALA A 1 540 ? 6.141 3.359 -2.895 1 85 540 ALA A O 1
ATOM 4187 N N . VAL A 1 541 ? 7.59 3.922 -1.317 1 88.31 541 VAL A N 1
ATOM 4188 C CA . VAL A 1 541 ? 8.617 2.959 -1.706 1 88.31 541 VAL A CA 1
ATOM 4189 C C . VAL A 1 541 ? 8.102 1.538 -1.496 1 88.31 541 VAL A C 1
ATOM 4191 O O . VAL A 1 541 ? 8.266 0.676 -2.361 1 88.31 541 VAL A O 1
ATOM 4194 N N . SER A 1 542 ? 7.445 1.309 -0.305 1 86.62 542 SER A N 1
ATOM 4195 C CA . SER A 1 542 ? 6.871 -0.002 -0.016 1 86.62 542 SER A CA 1
ATOM 4196 C C . SER A 1 542 ? 5.82 -0.385 -1.053 1 86.62 542 SER A C 1
ATOM 4198 O O . SER A 1 542 ? 5.793 -1.523 -1.526 1 86.62 542 SER A O 1
ATOM 4200 N N . ILE A 1 543 ? 4.961 0.495 -1.47 1 86.88 543 ILE A N 1
ATOM 4201 C CA . ILE A 1 543 ? 3.908 0.277 -2.455 1 86.88 543 ILE A CA 1
ATOM 4202 C C . ILE A 1 543 ? 4.531 -0.019 -3.818 1 86.88 543 ILE A C 1
ATOM 4204 O O . ILE A 1 543 ? 4.059 -0.896 -4.547 1 86.88 543 ILE A O 1
ATOM 4208 N N . LYS A 1 544 ? 5.598 0.697 -4.18 1 87.88 544 LYS A N 1
ATOM 4209 C CA . LYS A 1 544 ? 6.316 0.433 -5.422 1 87.88 544 LYS A CA 1
ATOM 4210 C C . LYS A 1 544 ? 6.902 -0.976 -5.426 1 87.88 544 LYS A C 1
ATOM 4212 O O . LYS A 1 544 ? 6.844 -1.675 -6.441 1 87.88 544 LYS A O 1
ATOM 4217 N N . GLU A 1 545 ? 7.449 -1.401 -4.301 1 89.12 545 GLU A N 1
ATOM 4218 C CA . GLU A 1 545 ? 7.996 -2.75 -4.18 1 89.12 545 GLU A CA 1
ATOM 4219 C C . GLU A 1 545 ? 6.902 -3.803 -4.348 1 89.12 545 GLU A C 1
ATOM 4221 O O . GLU A 1 545 ? 7.117 -4.832 -4.992 1 89.12 545 GLU A O 1
ATOM 4226 N N . ILE A 1 546 ? 5.738 -3.58 -3.779 1 86.38 546 ILE A N 1
ATOM 4227 C CA . ILE A 1 546 ? 4.59 -4.461 -3.957 1 86.38 546 ILE A CA 1
ATOM 4228 C C . ILE A 1 546 ? 4.25 -4.57 -5.441 1 86.38 546 ILE A C 1
ATOM 4230 O O . ILE A 1 546 ? 4.023 -5.672 -5.953 1 86.38 546 ILE A O 1
ATOM 4234 N N . SER A 1 547 ? 4.25 -3.41 -6.133 1 87.75 547 SER A N 1
ATOM 4235 C CA . SER A 1 547 ? 3.963 -3.373 -7.566 1 87.75 547 SER A CA 1
ATOM 4236 C C . SER A 1 547 ? 4.992 -4.176 -8.359 1 87.75 547 SER A C 1
ATOM 4238 O O . SER A 1 547 ? 4.633 -4.957 -9.234 1 8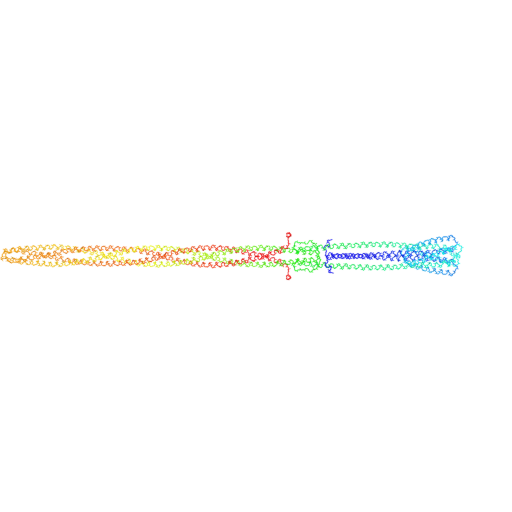7.75 547 SER A O 1
ATOM 4240 N N . ILE A 1 548 ? 6.273 -4.066 -8.078 1 87.88 548 ILE A N 1
ATOM 4241 C CA . ILE A 1 548 ? 7.352 -4.762 -8.766 1 87.88 548 ILE A CA 1
ATOM 4242 C C . ILE A 1 548 ? 7.211 -6.27 -8.555 1 87.88 548 ILE A C 1
ATOM 4244 O O . ILE A 1 548 ? 7.27 -7.043 -9.508 1 87.88 548 ILE A O 1
ATOM 4248 N N . GLN A 1 549 ? 6.977 -6.629 -7.293 1 85.31 549 GLN A N 1
ATOM 4249 C CA . GLN A 1 549 ? 6.809 -8.039 -6.965 1 85.31 549 GLN A CA 1
ATOM 4250 C C . GLN A 1 549 ? 5.586 -8.625 -7.664 1 85.31 549 GLN A C 1
ATOM 4252 O O . GLN A 1 549 ? 5.621 -9.758 -8.148 1 85.31 549 GLN A O 1
ATOM 4257 N N . SER A 1 550 ? 4.512 -7.91 -7.727 1 86.31 550 SER A N 1
ATOM 4258 C CA . SER A 1 550 ? 3.281 -8.344 -8.383 1 86.31 550 SER A CA 1
ATOM 4259 C C . SER A 1 550 ? 3.488 -8.508 -9.891 1 86.31 550 SER A C 1
ATOM 4261 O O . SER A 1 550 ? 2.996 -9.469 -10.484 1 86.31 550 SER A O 1
ATOM 4263 N N . ASN A 1 551 ? 4.219 -7.598 -10.539 1 86.5 551 ASN A N 1
ATOM 4264 C CA . ASN A 1 551 ? 4.531 -7.715 -11.961 1 86.5 551 ASN A CA 1
ATOM 4265 C C . ASN A 1 551 ? 5.402 -8.938 -12.242 1 86.5 551 ASN A C 1
ATOM 4267 O O . ASN A 1 551 ? 5.191 -9.633 -13.234 1 86.5 551 ASN A O 1
ATOM 4271 N N . ARG A 1 552 ? 6.355 -9.188 -11.398 1 84.06 552 ARG A N 1
ATOM 4272 C CA . ARG A 1 552 ? 7.188 -10.375 -11.523 1 84.06 552 ARG A CA 1
ATOM 4273 C C . ARG A 1 552 ? 6.348 -11.648 -11.422 1 84.06 552 ARG A C 1
ATOM 4275 O O . ARG A 1 552 ? 6.539 -12.586 -12.203 1 84.06 552 ARG A O 1
ATOM 4282 N N . MET A 1 553 ? 5.422 -11.68 -10.477 1 83.06 553 MET A N 1
ATOM 4283 C CA . MET A 1 553 ? 4.496 -12.797 -10.32 1 83.06 553 MET A CA 1
ATOM 4284 C C . MET A 1 553 ? 3.658 -12.984 -11.586 1 83.06 553 MET A C 1
ATOM 4286 O O . MET A 1 553 ? 3.51 -14.109 -12.07 1 83.06 553 MET A O 1
ATOM 4290 N N . LYS A 1 554 ? 3.158 -11.914 -12.141 1 84.88 554 LYS A N 1
ATOM 4291 C CA . LYS A 1 554 ? 2.35 -11.953 -13.359 1 84.88 554 LYS A CA 1
ATOM 4292 C C . LYS A 1 554 ? 3.135 -12.539 -14.523 1 84.88 554 LYS A C 1
ATOM 4294 O O . LYS A 1 554 ? 2.633 -13.406 -15.242 1 84.88 554 LYS A O 1
ATOM 4299 N N . GLU A 1 555 ? 4.367 -12.117 -14.672 1 87.19 555 GLU A N 1
ATOM 4300 C CA . GLU A 1 555 ? 5.223 -12.625 -15.742 1 87.19 555 GLU A CA 1
ATOM 4301 C C . GLU A 1 555 ? 5.453 -14.125 -15.602 1 87.19 555 GLU A C 1
ATOM 4303 O O . GLU A 1 555 ? 5.395 -14.859 -16.594 1 87.19 555 GLU A O 1
ATOM 4308 N N . LYS A 1 556 ? 5.688 -14.539 -14.398 1 83.56 556 LYS A N 1
ATOM 4309 C CA . LYS A 1 556 ? 5.949 -15.953 -14.148 1 83.56 556 LYS A CA 1
ATOM 4310 C C . LYS A 1 556 ? 4.703 -16.797 -14.406 1 83.56 556 LYS A C 1
ATOM 4312 O O . LYS A 1 556 ? 4.789 -17.875 -14.984 1 83.56 556 LYS A O 1
ATOM 4317 N N . VAL A 1 557 ? 3.578 -16.312 -14.031 1 85.44 557 VAL A N 1
ATOM 4318 C CA . VAL A 1 557 ? 2.328 -17.047 -14.195 1 85.44 557 VAL A CA 1
ATOM 4319 C C . VAL A 1 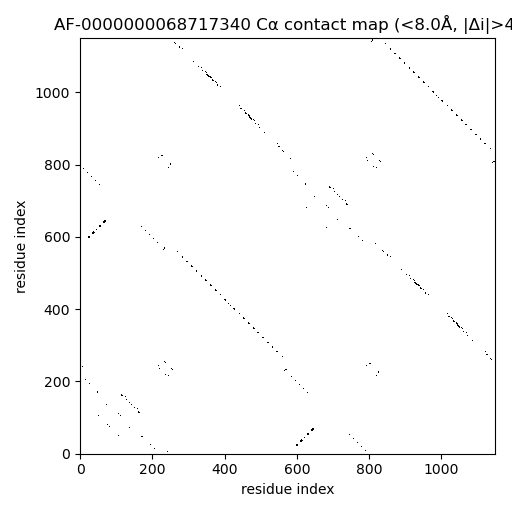557 ? 1.938 -17.062 -15.672 1 85.44 557 VAL A C 1
ATOM 4321 O O . VAL A 1 557 ? 1.417 -18.062 -16.172 1 85.44 557 VAL A O 1
ATOM 4324 N N . GLU A 1 558 ? 2.188 -16 -16.406 1 86.06 558 GLU A N 1
ATOM 4325 C CA . GLU A 1 558 ? 1.936 -15.961 -17.844 1 86.06 558 GLU A CA 1
ATOM 4326 C C . GLU A 1 558 ? 2.832 -16.953 -18.578 1 86.06 558 GLU A C 1
ATOM 4328 O O . GLU A 1 558 ? 2.379 -17.641 -19.5 1 86.06 558 GLU A O 1
ATOM 4333 N N . ALA A 1 559 ? 4.098 -17.031 -18.125 1 83.44 559 ALA A N 1
ATOM 4334 C CA . ALA A 1 559 ? 5.004 -18.016 -18.703 1 83.44 559 ALA A CA 1
ATOM 4335 C C . ALA A 1 559 ? 4.512 -19.438 -18.453 1 83.44 559 ALA A C 1
ATOM 4337 O O . ALA A 1 559 ? 4.586 -20.297 -19.328 1 83.44 559 ALA A O 1
ATOM 4338 N N . LEU A 1 560 ? 3.961 -19.672 -17.297 1 82.81 560 LEU A N 1
ATOM 4339 C CA . LEU A 1 560 ? 3.387 -20.969 -16.953 1 82.81 560 LEU A CA 1
ATOM 4340 C C . LEU A 1 560 ? 2.164 -21.266 -17.812 1 82.81 560 LEU A C 1
ATOM 4342 O O . LEU A 1 560 ? 2 -22.375 -18.297 1 82.81 560 LEU A O 1
ATOM 4346 N N . THR A 1 561 ? 1.322 -20.234 -18.047 1 86.56 561 THR A N 1
ATOM 4347 C CA . THR A 1 561 ? 0.136 -20.375 -18.891 1 86.56 561 THR A CA 1
ATOM 4348 C C . THR A 1 561 ? 0.522 -20.766 -20.312 1 86.56 561 THR A C 1
ATOM 4350 O O . THR A 1 561 ? -0.133 -21.609 -20.922 1 86.56 561 THR A O 1
ATOM 4353 N N . GLU A 1 562 ? 1.589 -20.25 -20.812 1 86.06 562 GLU A N 1
ATOM 4354 C CA . GLU A 1 562 ? 2.072 -20.578 -22.156 1 86.06 562 GLU A CA 1
ATOM 4355 C C . GLU A 1 562 ? 2.535 -22.016 -22.234 1 86.06 562 GLU A C 1
ATOM 4357 O O . GLU A 1 562 ? 2.215 -22.734 -23.188 1 86.06 562 GLU A O 1
ATOM 4362 N N . LEU A 1 563 ? 3.195 -22.469 -21.172 1 81.19 563 LEU A N 1
ATOM 4363 C CA . LEU A 1 563 ? 3.664 -23.859 -21.125 1 81.19 563 LEU A CA 1
ATOM 4364 C C . LEU A 1 563 ? 2.49 -24.828 -21.062 1 81.19 563 LEU A C 1
ATOM 4366 O O . LEU A 1 563 ? 2.502 -25.859 -21.719 1 81.19 563 LEU A O 1
ATOM 4370 N N . LEU A 1 564 ? 1.446 -24.438 -20.328 1 85.5 564 LEU A N 1
ATOM 4371 C CA . LEU A 1 564 ? 0.267 -25.281 -20.156 1 85.5 564 LEU A CA 1
ATOM 4372 C C . LEU A 1 564 ? -0.574 -25.312 -21.422 1 85.5 564 LEU A C 1
ATOM 4374 O O . LEU A 1 564 ? -1.292 -26.281 -21.688 1 85.5 564 LEU A O 1
ATOM 4378 N N . SER A 1 565 ? -0.503 -24.25 -22.266 1 87.19 565 SER A N 1
ATOM 4379 C CA . SER A 1 565 ? -1.301 -24.141 -23.484 1 87.19 565 SER A CA 1
ATOM 4380 C C . SER A 1 565 ? -0.887 -25.203 -24.516 1 87.19 565 SER A C 1
ATOM 4382 O O . SER A 1 565 ? -1.646 -25.5 -25.422 1 87.19 565 SER A O 1
ATOM 4384 N N . ARG A 1 566 ? 0.3 -25.828 -24.359 1 82.94 566 ARG A N 1
ATOM 4385 C CA . ARG A 1 566 ? 0.784 -26.875 -25.25 1 82.94 566 ARG A CA 1
ATOM 4386 C C . ARG A 1 566 ? 0.023 -28.172 -25.031 1 82.94 566 ARG A C 1
ATOM 4388 O O . ARG A 1 566 ? 0.048 -29.062 -25.891 1 82.94 566 ARG A O 1
ATOM 4395 N N . PHE A 1 567 ? -0.691 -28.25 -23.891 1 85.25 567 PHE A N 1
ATOM 4396 C CA . PHE A 1 567 ? -1.429 -29.453 -23.562 1 85.25 567 PHE A CA 1
ATOM 4397 C C . PHE A 1 567 ? -2.922 -29.266 -23.797 1 85.25 567 PHE A C 1
ATOM 4399 O O . PHE A 1 567 ? -3.516 -28.312 -23.281 1 85.25 567 PHE A O 1
ATOM 4406 N N . ILE A 1 568 ? -3.502 -30.047 -24.578 1 88.44 568 ILE A N 1
ATOM 4407 C CA . ILE A 1 568 ? -4.934 -30.016 -24.859 1 88.44 568 ILE A CA 1
ATOM 4408 C C . ILE A 1 568 ? -5.672 -30.922 -23.891 1 88.44 568 ILE A C 1
ATOM 4410 O O . ILE A 1 568 ? -5.473 -32.156 -23.875 1 88.44 568 ILE A O 1
ATOM 4414 N N . ILE A 1 569 ? -6.555 -30.359 -23.094 1 88.88 569 ILE A N 1
ATOM 4415 C CA . ILE A 1 569 ? -7.211 -31.172 -22.078 1 88.88 569 ILE A CA 1
ATOM 4416 C C . ILE A 1 569 ? -8.711 -31.25 -22.359 1 88.88 569 ILE A C 1
ATOM 4418 O O . ILE A 1 569 ? -9.438 -32 -21.719 1 88.88 569 ILE A O 1
ATOM 4422 N N . THR A 1 570 ? -9.25 -30.391 -23.25 1 87.25 570 THR A N 1
ATOM 4423 C CA . THR A 1 570 ? -10.648 -30.453 -23.672 1 87.25 570 THR A CA 1
ATOM 4424 C C . THR A 1 570 ? -10.75 -30.562 -25.188 1 87.25 570 THR A C 1
ATOM 4426 O O . THR A 1 570 ? -9.836 -30.141 -25.906 1 87.25 570 THR A O 1
ATOM 4429 N N . GLU A 1 571 ? -11.828 -31.219 -25.656 1 84.94 571 GLU A N 1
ATOM 4430 C CA . GLU A 1 571 ? -12.047 -31.391 -27.094 1 84.94 571 GLU A CA 1
ATOM 4431 C C . GLU A 1 571 ? -12.148 -30.031 -27.797 1 84.94 571 GLU A C 1
ATOM 4433 O O . GLU A 1 571 ? -11.766 -29.906 -28.969 1 84.94 571 GLU A O 1
ATOM 4438 N N . GLN A 1 572 ? -12.469 -29.062 -27.156 1 79.31 572 GLN A N 1
ATOM 4439 C CA . GLN A 1 572 ? -12.633 -27.734 -27.719 1 79.31 572 GLN A CA 1
ATOM 4440 C C . GLN A 1 572 ? -11.289 -27.078 -28.031 1 79.31 572 GLN A C 1
ATOM 4442 O O . GLN A 1 572 ? -11.18 -26.234 -28.922 1 79.31 572 GLN A O 1
ATOM 4447 N N . GLU A 1 573 ? -10.312 -27.516 -27.359 1 75.88 573 GLU A N 1
ATOM 4448 C CA . GLU A 1 573 ? -8.984 -26.922 -27.516 1 75.88 573 GLU A CA 1
ATOM 4449 C C . GLU A 1 573 ? -8.289 -27.5 -28.75 1 75.88 573 GLU A C 1
ATOM 4451 O O . GLU A 1 573 ? -7.207 -27.031 -29.125 1 75.88 573 GLU A O 1
ATOM 4456 N N . LYS A 1 574 ? -8.859 -28.531 -29.391 1 71.5 574 LYS A N 1
ATOM 4457 C CA . LYS A 1 574 ? -8.273 -29.172 -30.562 1 71.5 574 LYS A CA 1
ATOM 4458 C C . LYS A 1 574 ? -8.414 -28.297 -31.797 1 71.5 574 LYS A C 1
ATOM 4460 O O . LYS A 1 574 ? -7.578 -28.359 -32.719 1 71.5 574 LYS A O 1
ATOM 4465 N N . ASN A 1 575 ? -9.461 -27.609 -31.812 1 60.38 575 ASN A N 1
ATOM 4466 C CA . ASN A 1 575 ? -9.742 -26.734 -32.938 1 60.38 575 ASN A CA 1
ATOM 4467 C C . ASN A 1 575 ? -8.93 -25.438 -32.875 1 60.38 575 ASN A C 1
ATOM 4469 O O . ASN A 1 575 ? -8.836 -24.828 -31.812 1 60.38 575 ASN A O 1
ATOM 4473 N N . MET B 1 1 ? 18.703 -64.25 -32.75 1 65.56 1 MET B N 1
ATOM 4474 C CA . MET B 1 1 ? 17.984 -63.688 -31.594 1 65.56 1 MET B CA 1
ATOM 4475 C C . MET B 1 1 ? 17.75 -62.188 -31.766 1 65.56 1 MET B C 1
ATOM 4477 O O . MET B 1 1 ? 16.656 -61.688 -31.5 1 65.56 1 MET B O 1
ATOM 4481 N N . GLU B 1 2 ? 18.828 -61.562 -32.312 1 72.19 2 GLU B N 1
ATOM 4482 C CA . GLU B 1 2 ? 18.703 -60.125 -32.531 1 72.19 2 GLU B CA 1
ATOM 4483 C C . GLU B 1 2 ? 17.766 -59.812 -33.719 1 72.19 2 GLU B C 1
ATOM 4485 O O . GLU B 1 2 ? 16.969 -58.875 -33.656 1 72.19 2 GLU B O 1
ATOM 4490 N N . L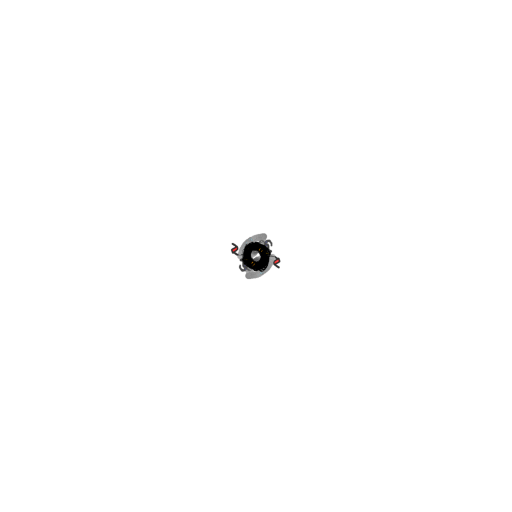EU B 1 3 ? 17.781 -60.688 -34.688 1 75 3 LEU B N 1
ATOM 4491 C CA . LEU B 1 3 ? 16.922 -60.5 -35.844 1 75 3 LEU B CA 1
ATOM 4492 C C . LEU B 1 3 ? 15.453 -60.688 -35.438 1 75 3 LEU B C 1
ATOM 4494 O O . LEU B 1 3 ? 14.594 -59.906 -35.906 1 75 3 LEU B O 1
ATOM 4498 N N . LEU B 1 4 ? 15.188 -61.625 -34.594 1 81.56 4 LEU B N 1
ATOM 4499 C CA . LEU B 1 4 ? 13.82 -61.844 -34.156 1 81.56 4 LEU B CA 1
ATOM 4500 C C . LEU B 1 4 ? 13.359 -60.75 -33.219 1 81.56 4 LEU B C 1
ATOM 4502 O O . LEU B 1 4 ? 12.188 -60.375 -33.219 1 81.56 4 LEU B O 1
ATOM 4506 N N . ARG B 1 5 ? 14.383 -60.188 -32.594 1 79 5 ARG B N 1
ATOM 4507 C CA . ARG B 1 5 ? 14.055 -59.156 -31.641 1 79 5 ARG B CA 1
ATOM 4508 C C . ARG B 1 5 ? 13.641 -57.875 -32.375 1 79 5 ARG B C 1
ATOM 4510 O O . ARG B 1 5 ? 12.695 -57.188 -31.938 1 79 5 ARG B O 1
ATOM 4517 N N . ASN B 1 6 ? 14.18 -57.625 -33.438 1 85.06 6 ASN B N 1
ATOM 4518 C CA . ASN B 1 6 ? 13.93 -56.375 -34.156 1 85.06 6 ASN B CA 1
ATOM 4519 C C . ASN B 1 6 ? 12.812 -56.531 -35.188 1 85.06 6 ASN B C 1
ATOM 4521 O O . ASN B 1 6 ? 12.359 -55.531 -35.75 1 85.06 6 ASN B O 1
ATOM 4525 N N . SER B 1 7 ? 12.359 -57.719 -35.344 1 86 7 SER B N 1
ATOM 4526 C CA . SER B 1 7 ? 11.297 -57.938 -36.312 1 86 7 SER B CA 1
ATOM 4527 C C . SER B 1 7 ? 9.93 -57.562 -35.75 1 86 7 SER B C 1
ATOM 4529 O O . SER B 1 7 ? 9.734 -57.594 -34.531 1 86 7 SER B O 1
ATOM 4531 N N . ARG B 1 8 ? 9.086 -57.125 -36.625 1 87.94 8 ARG B N 1
ATOM 4532 C CA . ARG B 1 8 ? 7.734 -56.75 -36.219 1 87.94 8 ARG B CA 1
ATOM 4533 C C . ARG B 1 8 ? 6.992 -57.969 -35.625 1 87.94 8 ARG B C 1
ATOM 4535 O O . ARG B 1 8 ? 7.301 -59.094 -35.969 1 87.94 8 ARG B O 1
ATOM 4542 N N . VAL B 1 9 ? 6.117 -57.719 -34.75 1 85.69 9 VAL B N 1
ATOM 4543 C CA . VAL B 1 9 ? 5.336 -58.75 -34.094 1 85.69 9 VAL B CA 1
ATOM 4544 C C . VAL B 1 9 ? 4.605 -59.594 -35.156 1 85.69 9 VAL B C 1
ATOM 4546 O O . VAL B 1 9 ? 4.586 -60.812 -35.062 1 85.69 9 VAL B O 1
ATOM 4549 N N . GLY B 1 10 ? 4.09 -58.938 -36.219 1 84 10 GLY B N 1
ATOM 4550 C CA . GLY B 1 10 ? 3.449 -59.656 -37.281 1 84 10 GLY B CA 1
ATOM 4551 C C . GLY B 1 10 ? 4.395 -60.594 -38.031 1 84 10 GLY B C 1
ATOM 4552 O O . GLY B 1 10 ? 4.023 -61.688 -38.375 1 84 10 GLY B O 1
ATOM 4553 N N . THR B 1 11 ? 5.566 -60.219 -38.25 1 86.69 11 THR B N 1
ATOM 4554 C CA . THR B 1 11 ? 6.57 -61 -38.938 1 86.69 11 THR B CA 1
ATOM 4555 C C . THR B 1 11 ? 6.98 -62.219 -38.094 1 86.69 11 THR B C 1
ATOM 4557 O O . THR B 1 11 ? 7.172 -63.312 -38.625 1 86.69 11 THR B O 1
ATOM 4560 N N . LYS B 1 12 ? 7.086 -61.938 -36.812 1 86.81 12 LYS B N 1
ATOM 4561 C CA . LYS B 1 12 ? 7.422 -63.062 -35.906 1 86.81 12 LYS B CA 1
ATOM 4562 C C . LYS B 1 12 ? 6.355 -64.125 -35.969 1 86.81 12 LYS B C 1
ATOM 4564 O O . LYS B 1 12 ? 6.68 -65.312 -36.031 1 86.81 12 LYS B O 1
ATOM 4569 N N . LEU B 1 13 ? 5.188 -63.719 -36 1 87.06 13 LEU B N 1
ATOM 4570 C CA . LEU B 1 13 ? 4.086 -64.688 -36.062 1 87.06 13 LEU B CA 1
ATOM 4571 C C . LEU B 1 13 ? 4.02 -65.375 -37.406 1 87.06 13 LEU B C 1
ATOM 4573 O O . LEU B 1 13 ? 3.75 -66.562 -37.5 1 87.06 13 LEU B O 1
ATOM 4577 N N . ASN B 1 14 ? 4.359 -64.625 -38.469 1 88.19 14 ASN B N 1
ATOM 4578 C CA . ASN B 1 14 ? 4.41 -65.25 -39.781 1 88.19 14 ASN B CA 1
ATOM 4579 C C . ASN B 1 14 ? 5.5 -66.312 -39.875 1 88.19 14 ASN B C 1
ATOM 4581 O O . ASN B 1 14 ? 5.32 -67.312 -40.531 1 88.19 14 ASN B O 1
ATOM 4585 N N . ILE B 1 15 ? 6.543 -66.062 -39.25 1 89 15 ILE B N 1
ATOM 4586 C CA . ILE B 1 15 ? 7.637 -67 -39.25 1 89 15 ILE B CA 1
ATOM 4587 C C . ILE B 1 15 ? 7.191 -68.312 -38.562 1 89 15 ILE B C 1
ATOM 4589 O O . ILE B 1 15 ? 7.445 -69.438 -39.062 1 89 15 ILE B O 1
ATOM 4593 N N . LEU B 1 16 ? 6.492 -68.062 -37.469 1 88.31 16 LEU B N 1
ATOM 4594 C CA . LEU B 1 16 ? 6.008 -69.25 -36.75 1 88.31 16 LEU B CA 1
ATOM 4595 C C . LEU B 1 16 ? 5.004 -70.062 -37.594 1 88.31 16 LEU B C 1
ATOM 4597 O O . LEU B 1 16 ? 5.066 -71.25 -37.656 1 88.31 16 LEU B O 1
ATOM 4601 N N . ILE B 1 17 ? 4.156 -69.375 -38.281 1 89.69 17 ILE B N 1
ATOM 4602 C CA . ILE B 1 17 ? 3.158 -70 -39.156 1 89.69 17 ILE B CA 1
ATOM 4603 C C . ILE B 1 17 ? 3.852 -70.688 -40.312 1 89.69 17 ILE B C 1
ATOM 4605 O O . ILE B 1 17 ? 3.525 -71.812 -40.656 1 89.69 17 ILE B O 1
ATOM 4609 N N . ALA B 1 18 ? 4.836 -70.062 -40.875 1 90.19 18 ALA B N 1
ATOM 4610 C CA . ALA B 1 18 ? 5.543 -70.625 -42.031 1 90.19 18 ALA B CA 1
ATOM 4611 C C . ALA B 1 18 ? 6.32 -71.875 -41.656 1 90.19 18 ALA B C 1
ATOM 4613 O O . ALA B 1 18 ? 6.25 -72.875 -42.375 1 90.19 18 ALA B O 1
ATOM 4614 N N . ILE B 1 19 ? 6.965 -71.812 -40.594 1 90.75 19 ILE B N 1
ATOM 4615 C CA . ILE B 1 19 ? 7.777 -72.938 -40.188 1 90.75 19 ILE B CA 1
ATOM 4616 C C . ILE B 1 19 ? 6.871 -74.125 -39.844 1 90.75 19 ILE B C 1
ATOM 4618 O O . ILE B 1 19 ? 7.18 -75.25 -40.219 1 90.75 19 ILE B O 1
ATOM 4622 N N . SER B 1 20 ? 5.75 -73.812 -39.219 1 89.56 20 SER B N 1
ATOM 4623 C CA . SER B 1 20 ? 4.793 -74.875 -38.906 1 89.56 20 SER B CA 1
ATOM 4624 C C . SER B 1 20 ? 4.195 -75.438 -40.156 1 89.56 20 SER B C 1
ATOM 4626 O O . SER B 1 20 ? 4.07 -76.688 -40.281 1 89.56 20 SER B O 1
ATOM 4628 N N . SER B 1 21 ? 3.941 -74.688 -41.156 1 89.56 21 SER B N 1
ATOM 4629 C CA . SER B 1 21 ? 3.389 -75.125 -42.406 1 89.56 21 SER B CA 1
ATOM 4630 C C . SER B 1 21 ? 4.414 -75.938 -43.219 1 89.56 21 SER B C 1
ATOM 4632 O O . SER B 1 21 ? 4.086 -77 -43.781 1 89.56 21 SER B O 1
ATOM 4634 N N . ILE B 1 22 ? 5.648 -75.562 -43.219 1 90.62 22 ILE B N 1
ATOM 4635 C CA . ILE B 1 22 ? 6.715 -76.25 -43.906 1 90.62 22 ILE B CA 1
ATOM 4636 C C . ILE B 1 22 ? 6.941 -77.625 -43.281 1 90.62 22 ILE B C 1
ATOM 4638 O O . ILE B 1 22 ? 7.145 -78.625 -44 1 90.62 22 ILE B O 1
ATOM 4642 N N . ALA B 1 23 ? 6.84 -77.562 -41.969 1 90.12 23 ALA B N 1
ATOM 4643 C CA . ALA B 1 23 ? 6.98 -78.812 -41.25 1 90.12 23 ALA B CA 1
ATOM 4644 C C . ALA B 1 23 ? 5.895 -79.812 -41.688 1 90.12 23 ALA B C 1
ATOM 4646 O O . ALA B 1 23 ? 6.176 -81 -41.969 1 90.12 23 ALA B O 1
ATOM 4647 N N . CYS B 1 24 ? 4.691 -79.375 -41.875 1 88.44 24 CYS B N 1
ATOM 4648 C CA . CYS B 1 24 ? 3.574 -80.188 -42.312 1 88.44 24 CYS B CA 1
ATOM 4649 C C . CYS B 1 24 ? 3.76 -80.625 -43.75 1 88.44 24 CYS B C 1
ATOM 4651 O O . CYS B 1 24 ? 3.494 -81.812 -44.094 1 88.44 24 CYS B O 1
ATOM 4653 N N . ILE B 1 25 ? 4.336 -79.875 -44.594 1 89.56 25 ILE B N 1
ATOM 4654 C CA . ILE B 1 25 ? 4.531 -80.188 -46 1 89.56 25 ILE B CA 1
ATOM 4655 C C . ILE B 1 25 ? 5.625 -81.25 -46.156 1 89.56 25 ILE B C 1
ATOM 4657 O O . ILE B 1 25 ? 5.457 -82.188 -46.906 1 89.56 25 ILE B O 1
ATOM 4661 N N . VAL B 1 26 ? 6.684 -81.062 -45.438 1 89.88 26 VAL B N 1
ATOM 4662 C CA . VAL B 1 26 ? 7.801 -82 -45.5 1 89.88 26 VAL B CA 1
ATOM 4663 C C . VAL B 1 26 ? 7.355 -83.375 -45.031 1 89.88 26 VAL B C 1
ATOM 4665 O O . VAL B 1 26 ? 7.625 -84.375 -45.688 1 89.88 26 VAL B O 1
ATOM 4668 N N . LEU B 1 27 ? 6.598 -83.375 -43.938 1 89.12 27 LEU B N 1
ATOM 4669 C CA . LEU B 1 27 ? 6.102 -84.625 -43.406 1 89.12 27 LEU B CA 1
ATOM 4670 C C . LEU B 1 27 ? 5.129 -85.25 -44.406 1 89.12 27 LEU B C 1
ATOM 4672 O O . LEU B 1 27 ? 5.16 -86.5 -44.594 1 89.12 27 LEU B O 1
ATOM 4676 N N . SER B 1 28 ? 4.344 -84.438 -45.094 1 88.62 28 SER B N 1
ATOM 4677 C CA . SER B 1 28 ? 3.365 -84.875 -46.062 1 88.62 28 SER B CA 1
ATOM 4678 C C . SER B 1 28 ? 4.047 -85.5 -47.312 1 88.62 28 SER B C 1
ATOM 4680 O O . SER B 1 28 ? 3.639 -86.5 -47.812 1 88.62 28 SER B O 1
ATOM 4682 N N . LEU B 1 29 ? 5.09 -84.938 -47.75 1 89.44 29 LEU B N 1
ATOM 4683 C CA . LEU B 1 29 ? 5.785 -85.375 -48.938 1 89.44 29 LEU B CA 1
ATOM 4684 C C . LEU B 1 29 ? 6.543 -86.688 -48.688 1 89.44 29 LEU B C 1
ATOM 4686 O O . LEU B 1 29 ? 6.469 -87.625 -49.5 1 89.44 29 LEU B O 1
ATOM 4690 N N . ILE B 1 30 ? 7.184 -86.75 -47.594 1 88.06 30 ILE B N 1
ATOM 4691 C CA . ILE B 1 30 ? 7.957 -87.938 -47.25 1 88.06 30 ILE B CA 1
ATOM 4692 C C . ILE B 1 30 ? 7.016 -89.125 -46.969 1 88.06 30 ILE B C 1
ATOM 4694 O O . ILE B 1 30 ? 7.25 -90.25 -47.438 1 88.06 30 ILE B O 1
ATOM 4698 N N . GLY B 1 31 ? 5.918 -88.688 -46.25 1 86.19 31 GLY B N 1
ATOM 4699 C CA . GLY B 1 31 ? 4.922 -89.75 -45.969 1 86.19 31 GLY B CA 1
ATOM 4700 C C . GLY B 1 31 ? 4.281 -90.312 -47.25 1 86.19 31 GLY B C 1
ATOM 4701 O O . GLY B 1 31 ? 4.125 -91.5 -47.406 1 86.19 31 GLY B O 1
ATOM 4702 N N . PHE B 1 32 ? 4.031 -89.438 -48.125 1 88.62 32 PHE B N 1
ATOM 4703 C CA . PHE B 1 32 ? 3.422 -89.812 -49.375 1 88.62 32 PHE B CA 1
ATOM 4704 C C . PHE B 1 32 ? 4.379 -90.688 -50.188 1 88.62 32 PHE B C 1
ATOM 4706 O O . PHE B 1 32 ? 3.982 -91.688 -50.75 1 88.62 32 PHE B O 1
ATOM 4713 N N . SER B 1 33 ? 5.617 -90.375 -50.312 1 89.25 33 SER B N 1
ATOM 4714 C CA . SER B 1 33 ? 6.625 -91.125 -51.062 1 89.25 33 SER B CA 1
ATOM 4715 C C . SER B 1 33 ? 6.824 -92.5 -50.469 1 89.25 33 SER B C 1
ATOM 4717 O O . SER B 1 33 ? 6.965 -93.5 -51.188 1 89.25 33 SER B O 1
ATOM 4719 N N . GLY B 1 34 ? 6.789 -92.438 -49.156 1 85.94 34 GLY B N 1
ATOM 4720 C CA . GLY B 1 34 ? 6.902 -93.75 -48.469 1 85.94 34 GLY B CA 1
ATOM 4721 C C . GLY B 1 34 ? 5.723 -94.688 -48.75 1 85.94 34 GLY B C 1
ATOM 4722 O O . GLY B 1 34 ? 5.902 -95.875 -48.969 1 85.94 34 GLY B O 1
ATOM 4723 N N . LEU B 1 35 ? 4.527 -94.125 -48.844 1 86.19 35 LEU B N 1
ATOM 4724 C CA . LEU B 1 35 ? 3.316 -94.938 -49.125 1 86.19 35 LEU B CA 1
ATOM 4725 C C . LEU B 1 35 ? 3.316 -95.438 -50.562 1 86.19 35 LEU B C 1
ATOM 4727 O O . LEU B 1 35 ? 2.916 -96.562 -50.812 1 86.19 35 LEU B O 1
ATOM 4731 N N . GLU B 1 36 ? 3.818 -94.625 -51.438 1 88.94 36 GLU B N 1
ATOM 4732 C CA . GLU B 1 36 ? 3.914 -95.062 -52.844 1 88.94 36 GLU B CA 1
ATOM 4733 C C . GLU B 1 36 ? 4.914 -96.188 -53.031 1 88.94 36 GLU B C 1
ATOM 4735 O O . GLU B 1 36 ? 4.645 -97.125 -53.75 1 88.94 36 GLU B O 1
ATOM 4740 N N . LYS B 1 37 ? 5.977 -96.125 -52.375 1 86.94 37 LYS B N 1
ATOM 4741 C CA . LYS B 1 37 ? 6.984 -97.188 -52.406 1 86.94 37 LYS B CA 1
ATOM 4742 C C . LYS B 1 37 ? 6.434 -98.5 -51.875 1 86.94 37 LYS B C 1
ATOM 4744 O O . LYS B 1 37 ? 6.703 -99.562 -52.438 1 86.94 37 LYS B O 1
ATOM 4749 N N . GLY B 1 38 ? 5.691 -98.375 -50.844 1 81.62 38 GLY B N 1
ATOM 4750 C CA . GLY B 1 38 ? 5.062 -99.562 -50.281 1 81.62 38 GLY B CA 1
ATOM 4751 C C . GLY B 1 38 ? 4.059 -100.188 -51.219 1 81.62 38 GLY B C 1
ATOM 4752 O O . GLY B 1 38 ? 4.051 -101.438 -51.375 1 81.62 38 GLY B O 1
ATOM 4753 N N . LYS B 1 39 ? 3.334 -99.438 -51.938 1 85.12 39 LYS B N 1
ATOM 4754 C CA . LYS B 1 39 ? 2.367 -99.938 -52.938 1 85.12 39 LYS B CA 1
ATOM 4755 C C . LYS B 1 39 ? 3.066 -100.625 -54.094 1 85.12 39 LYS B C 1
ATOM 4757 O O . LYS B 1 39 ? 2.666 -101.75 -54.469 1 85.12 39 LYS B O 1
ATOM 4762 N N . ASN B 1 40 ? 4.109 -100.125 -54.562 1 87.75 40 ASN B N 1
ATOM 4763 C CA . ASN B 1 40 ? 4.852 -100.688 -55.688 1 87.75 40 ASN B CA 1
ATOM 4764 C C . ASN B 1 40 ? 5.547 -102 -55.312 1 87.75 40 ASN B C 1
ATOM 4766 O O . ASN B 1 40 ? 5.633 -102.938 -56.125 1 87.75 40 ASN B O 1
ATOM 4770 N N . ALA B 1 41 ? 6 -102.062 -54.062 1 85.75 41 ALA B N 1
ATOM 4771 C CA . ALA B 1 41 ? 6.672 -103.25 -53.594 1 85.75 41 ALA B CA 1
ATOM 4772 C C . ALA B 1 41 ? 5.727 -104.438 -53.625 1 85.75 41 ALA B C 1
ATOM 4774 O O . ALA B 1 41 ? 6.109 -105.5 -54.062 1 85.75 41 ALA B O 1
ATOM 4775 N N . SER B 1 42 ? 4.484 -104.25 -53.281 1 84.31 42 SER B N 1
ATOM 4776 C CA . SER B 1 42 ? 3.477 -105.312 -53.281 1 84.31 42 SER B CA 1
ATOM 4777 C C . SER B 1 42 ? 3.088 -105.688 -54.688 1 84.31 42 SER B C 1
ATOM 4779 O O . SER B 1 42 ? 2.998 -106.875 -55.031 1 84.31 42 SER B O 1
ATOM 4781 N N . SER B 1 43 ? 3.008 -104.812 -55.594 1 86.88 43 SER B N 1
ATOM 4782 C CA . SER B 1 43 ? 2.625 -105.062 -56.969 1 86.88 43 SER B CA 1
ATOM 4783 C C . SER B 1 43 ? 3.73 -105.75 -57.75 1 86.88 43 SER B C 1
ATOM 4785 O O . SER B 1 43 ? 3.463 -106.688 -58.5 1 86.88 43 SER B O 1
ATOM 4787 N N . ASN B 1 44 ? 4.938 -105.438 -57.469 1 88.06 44 ASN B N 1
ATOM 4788 C CA . ASN B 1 44 ? 6.086 -106.062 -58.094 1 88.06 44 ASN B CA 1
ATOM 4789 C C . ASN B 1 44 ? 6.25 -107.5 -57.656 1 88.06 44 ASN B C 1
ATOM 4791 O O . ASN B 1 44 ? 6.562 -108.375 -58.469 1 88.06 44 ASN B O 1
ATOM 4795 N N . MET B 1 45 ? 5.953 -107.812 -56.438 1 89.62 45 MET B N 1
ATOM 4796 C CA . MET B 1 45 ? 6.035 -109.125 -55.906 1 89.62 45 MET B CA 1
ATOM 4797 C C . MET B 1 45 ? 5.02 -110.062 -56.594 1 89.62 45 MET B C 1
ATOM 4799 O O . MET B 1 45 ? 5.344 -111.188 -56.969 1 89.62 45 MET B O 1
ATOM 4803 N N . TYR B 1 46 ? 3.885 -109.625 -56.844 1 86.38 46 TYR B N 1
ATOM 4804 C CA . TYR B 1 46 ? 2.826 -110.375 -57.5 1 86.38 46 TYR B CA 1
ATOM 4805 C C . TYR B 1 46 ? 3.109 -110.5 -59 1 86.38 46 TYR B C 1
ATOM 4807 O O . TYR B 1 46 ? 3.172 -111.625 -59.5 1 86.38 46 TYR B O 1
ATOM 4815 N N . GLY B 1 47 ? 3.32 -109.438 -59.688 1 85.69 47 GLY B N 1
ATOM 4816 C CA . GLY B 1 47 ? 3.395 -109.438 -61.125 1 85.69 47 GLY B CA 1
ATOM 4817 C C . GLY B 1 47 ? 4.707 -109.938 -61.656 1 85.69 47 GLY B C 1
ATOM 4818 O O . GLY B 1 47 ? 4.723 -110.688 -62.625 1 85.69 47 GLY B O 1
ATOM 4819 N N . ASP B 1 48 ? 5.738 -109.625 -60.969 1 87.12 48 ASP B N 1
ATOM 4820 C CA . ASP B 1 48 ? 7.051 -109.875 -61.562 1 87.12 48 ASP B CA 1
ATOM 4821 C C . ASP B 1 48 ? 7.676 -111.125 -60.906 1 87.12 48 ASP B C 1
ATOM 4823 O O . ASP B 1 48 ? 8.688 -111.625 -61.406 1 87.12 48 ASP B O 1
ATOM 4827 N N . SER B 1 49 ? 7.113 -111.75 -59.875 1 89 49 SER B N 1
ATOM 4828 C CA . SER B 1 49 ? 7.707 -112.875 -59.219 1 89 49 SER B CA 1
ATOM 4829 C C . SER B 1 49 ? 6.707 -114.062 -59.125 1 89 49 SER B C 1
ATOM 4831 O O . SER B 1 49 ? 6.922 -115.125 -59.688 1 89 49 SER B O 1
ATOM 4833 N N . LEU B 1 50 ? 5.555 -113.75 -58.625 1 89.81 50 LEU B N 1
ATOM 4834 C CA . LEU B 1 50 ? 4.586 -114.812 -58.375 1 89.81 50 LEU B CA 1
ATOM 4835 C C . LEU B 1 50 ? 4.074 -115.438 -59.688 1 89.81 50 LEU B C 1
ATOM 4837 O O . LEU B 1 50 ? 4.105 -116.625 -59.844 1 89.81 50 LEU B O 1
ATOM 4841 N N . LEU B 1 51 ? 3.723 -114.688 -60.688 1 90 51 LEU B N 1
ATOM 4842 C CA . LEU B 1 51 ? 3.109 -115.125 -61.938 1 90 51 LEU B CA 1
ATOM 4843 C C . LEU B 1 51 ? 4.105 -115.938 -62.75 1 90 51 LEU B C 1
ATOM 4845 O O . LEU B 1 51 ? 3.824 -117.125 -63.125 1 90 51 LEU B O 1
ATOM 4849 N N . PRO B 1 52 ? 5.32 -115.375 -62.938 1 90.25 52 PRO B N 1
ATOM 4850 C CA . PRO B 1 52 ? 6.297 -116.188 -63.688 1 90.25 52 PRO B CA 1
ATOM 4851 C C . PRO B 1 52 ? 6.598 -117.562 -63.031 1 90.25 52 PRO B C 1
ATOM 4853 O O . PRO B 1 52 ? 6.691 -118.562 -63.719 1 90.25 52 PRO B O 1
ATOM 4856 N N . ILE B 1 53 ? 6.699 -117.625 -61.75 1 91.62 53 ILE B N 1
ATOM 4857 C CA . ILE B 1 53 ? 6.98 -118.875 -61.031 1 91.62 53 ILE B CA 1
ATOM 4858 C C . ILE B 1 53 ? 5.82 -119.812 -61.219 1 91.62 53 ILE B C 1
ATOM 4860 O O . ILE B 1 53 ? 6.039 -121 -61.438 1 91.62 53 ILE B O 1
ATOM 4864 N N . GLU B 1 54 ? 4.605 -119.375 -61.156 1 89.75 54 GLU B N 1
ATOM 4865 C CA . GLU B 1 54 ? 3.408 -120.188 -61.375 1 89.75 54 GLU B CA 1
ATOM 4866 C C . GLU B 1 54 ? 3.383 -120.75 -62.781 1 89.75 54 GLU B C 1
ATOM 4868 O O . GLU B 1 54 ? 3.17 -121.938 -62.969 1 89.75 54 GLU B O 1
ATOM 4873 N N . TRP B 1 55 ? 3.691 -120 -63.781 1 91.25 55 TRP B N 1
ATOM 4874 C CA . TRP B 1 55 ? 3.609 -120.375 -65.188 1 91.25 55 TRP B CA 1
ATOM 4875 C C . TRP B 1 55 ? 4.664 -121.438 -65.5 1 91.25 55 TRP B C 1
ATOM 4877 O O . TRP B 1 55 ? 4.359 -122.438 -66.125 1 91.25 55 TRP B O 1
ATOM 4887 N N . ILE B 1 56 ? 5.867 -121.25 -65.062 1 92.5 56 ILE B N 1
ATOM 4888 C CA . ILE B 1 56 ? 6.938 -122.188 -65.375 1 92.5 56 ILE B CA 1
ATOM 4889 C C . ILE B 1 56 ? 6.699 -123.5 -64.625 1 92.5 56 ILE B C 1
ATOM 4891 O O . ILE B 1 56 ? 7.023 -124.562 -65.125 1 92.5 56 ILE B O 1
ATOM 4895 N N . GLY B 1 57 ? 6.105 -123.375 -63.469 1 89.56 57 GLY B N 1
ATOM 4896 C CA . GLY B 1 57 ? 5.715 -124.625 -62.75 1 89.56 57 GLY B CA 1
ATOM 4897 C C . GLY B 1 57 ? 4.711 -125.438 -63.5 1 89.56 57 GLY B C 1
ATOM 4898 O O . GLY B 1 57 ? 4.859 -126.688 -63.562 1 89.56 57 GLY B O 1
ATOM 4899 N N . ILE B 1 58 ? 3.77 -124.812 -64.125 1 90.06 58 ILE B N 1
ATOM 4900 C CA . ILE B 1 58 ? 2.766 -125.562 -64.875 1 90.06 58 ILE B CA 1
ATOM 4901 C C . ILE B 1 58 ? 3.418 -126.125 -66.125 1 90.06 58 ILE B C 1
ATOM 4903 O O . ILE B 1 58 ? 3.121 -127.312 -66.5 1 90.06 58 ILE B O 1
ATOM 4907 N N . VAL B 1 59 ? 4.273 -125.5 -66.75 1 92.56 59 VAL B N 1
ATOM 4908 C CA . VAL B 1 59 ? 4.98 -125.938 -67.938 1 92.56 59 VAL B CA 1
ATOM 4909 C C . VAL B 1 59 ? 5.758 -127.25 -67.625 1 92.56 59 VAL B C 1
ATOM 4911 O O . VAL B 1 59 ? 5.742 -128.25 -68.375 1 92.56 59 VAL B O 1
ATOM 4914 N N . GLU B 1 60 ? 6.43 -127.25 -66.5 1 92.06 60 GLU B N 1
ATOM 4915 C CA . GLU B 1 60 ? 7.172 -128.375 -66.062 1 92.06 60 GLU B CA 1
ATOM 4916 C C . GLU B 1 60 ? 6.242 -129.625 -65.875 1 92.06 60 GLU B C 1
ATOM 4918 O O . GLU B 1 60 ? 6.539 -130.75 -66.25 1 92.06 60 GLU B O 1
ATOM 4923 N N . SER B 1 61 ? 5.156 -129.375 -65.188 1 91.5 61 SER B N 1
ATOM 4924 C CA . SER B 1 61 ? 4.164 -130.375 -64.938 1 91.5 61 SER B CA 1
ATOM 4925 C C . SER B 1 61 ? 3.645 -131 -66.25 1 91.5 61 SER B C 1
ATOM 4927 O O . SER B 1 61 ? 3.598 -132.125 -66.438 1 91.5 61 SER B O 1
ATOM 4929 N N . ASN B 1 62 ? 3.328 -130.125 -67.125 1 91.12 62 ASN B N 1
ATOM 4930 C CA . ASN B 1 62 ? 2.83 -130.5 -68.438 1 91.12 62 ASN B CA 1
ATOM 4931 C C . ASN B 1 62 ? 3.865 -131.25 -69.25 1 91.12 62 ASN B C 1
ATOM 4933 O O . ASN B 1 62 ? 3.512 -132.25 -70 1 91.12 62 ASN B O 1
ATOM 4937 N N . PHE B 1 63 ? 5.078 -131 -69.062 1 89.88 63 PHE B N 1
ATOM 4938 C CA . PHE B 1 63 ? 6.184 -131.625 -69.688 1 89.88 63 PHE B CA 1
ATOM 4939 C C . PHE B 1 63 ? 6.188 -133.125 -69.312 1 89.88 63 PHE B C 1
ATOM 4941 O O . PHE B 1 63 ? 6.203 -134 -70.125 1 89.88 63 PHE B O 1
ATOM 4948 N N . TYR B 1 64 ? 6.125 -133.375 -68.062 1 90.31 64 TYR B N 1
ATOM 4949 C CA . TYR B 1 64 ? 6.117 -134.75 -67.562 1 90.31 64 TYR B CA 1
ATOM 4950 C C . TYR B 1 64 ? 4.84 -135.5 -68 1 90.31 64 TYR B C 1
ATOM 4952 O O . TYR B 1 64 ? 4.859 -136.625 -68.25 1 90.31 64 TYR B O 1
ATOM 4960 N N . HIS B 1 65 ? 3.785 -134.75 -68 1 88.94 65 HIS B N 1
ATOM 4961 C CA . HIS B 1 65 ? 2.508 -135.375 -68.375 1 88.94 65 HIS B CA 1
ATOM 4962 C C . HIS B 1 65 ? 2.562 -135.875 -69.812 1 88.94 65 HIS B C 1
ATOM 4964 O O . HIS B 1 65 ? 2.141 -137 -70.125 1 88.94 65 HIS B O 1
ATOM 4970 N N . VAL B 1 66 ? 3.02 -135.125 -70.688 1 90.56 66 VAL B N 1
ATOM 4971 C CA . VAL B 1 66 ? 3.16 -135.5 -72.062 1 90.56 66 VAL B CA 1
ATOM 4972 C C . VAL B 1 66 ? 4.059 -136.75 -72.188 1 90.56 66 VAL B C 1
ATOM 4974 O O . VAL B 1 66 ? 3.74 -137.625 -72.938 1 90.56 66 VAL B O 1
ATOM 4977 N N . ASN B 1 67 ? 5.188 -136.75 -71.562 1 86.06 67 ASN B N 1
ATOM 4978 C CA . ASN B 1 67 ? 6.133 -137.875 -71.625 1 86.06 67 ASN B CA 1
ATOM 4979 C C . ASN B 1 67 ? 5.543 -139.125 -71.062 1 86.06 67 ASN B C 1
ATOM 4981 O O . ASN B 1 67 ? 5.848 -140.25 -71.562 1 86.06 67 ASN B O 1
ATOM 4985 N N . MET B 1 68 ? 4.746 -139 -70.062 1 86.69 68 MET B N 1
ATOM 4986 C CA . MET B 1 68 ? 4.02 -140.125 -69.5 1 86.69 68 MET B CA 1
ATOM 4987 C C . MET B 1 68 ? 3.09 -140.75 -70.562 1 86.69 68 MET B C 1
ATOM 4989 O O . MET B 1 68 ? 3.078 -142 -70.75 1 86.69 68 MET B O 1
ATOM 4993 N N . ASN B 1 69 ? 2.297 -139.875 -71.188 1 86.5 69 ASN B N 1
ATOM 4994 C CA . ASN B 1 69 ? 1.4 -140.375 -72.25 1 86.5 69 ASN B CA 1
ATOM 4995 C C . ASN B 1 69 ? 2.17 -141 -73.375 1 86.5 69 ASN B C 1
ATOM 4997 O O . ASN B 1 69 ? 1.735 -142 -73.938 1 86.5 69 ASN B O 1
ATOM 5001 N N . PHE B 1 70 ? 3.256 -140.375 -73.625 1 86.38 70 PHE B N 1
ATOM 5002 C CA . PHE B 1 70 ? 4.121 -141 -74.688 1 86.38 70 PHE B CA 1
ATOM 5003 C C . PHE B 1 70 ? 4.574 -142.375 -74.312 1 86.38 70 PHE B C 1
ATOM 5005 O O . PHE B 1 70 ? 4.543 -143.25 -75.188 1 86.38 70 PHE B O 1
ATOM 5012 N N . MET B 1 71 ? 5.008 -142.625 -73.125 1 85.19 71 MET B N 1
ATOM 5013 C CA . MET B 1 71 ? 5.43 -144 -72.688 1 85.19 71 MET B CA 1
ATOM 5014 C C . MET B 1 71 ? 4.273 -145 -72.75 1 85.19 71 MET B C 1
ATOM 5016 O O . MET B 1 71 ? 4.48 -146.125 -73.062 1 85.19 71 MET B O 1
ATOM 5020 N N . GLU B 1 72 ? 3.125 -144.5 -72.438 1 84.06 72 GLU B N 1
ATOM 5021 C CA . GLU B 1 72 ? 1.961 -145.375 -72.5 1 84.06 72 GLU B CA 1
ATOM 5022 C C . GLU B 1 72 ? 1.654 -145.875 -73.938 1 84.06 72 GLU B C 1
ATOM 5024 O O . GLU B 1 72 ? 1.205 -147 -74.125 1 84.06 72 GLU B O 1
ATOM 5029 N N . ILE B 1 73 ? 1.806 -145 -74.812 1 83.56 73 ILE B N 1
ATOM 5030 C CA . ILE B 1 73 ? 1.591 -145.25 -76.188 1 83.56 73 ILE B CA 1
ATOM 5031 C C . ILE B 1 73 ? 2.48 -146.5 -76.625 1 83.56 73 ILE B C 1
ATOM 5033 O O . ILE B 1 73 ? 2.076 -147.375 -77.375 1 83.56 73 ILE B O 1
ATOM 5037 N N . MET B 1 74 ? 3.633 -146.625 -76.062 1 80.31 74 MET B N 1
ATOM 5038 C CA . MET B 1 74 ? 4.582 -147.75 -76.375 1 80.31 74 MET B CA 1
ATOM 5039 C C . MET B 1 74 ? 4.176 -149 -75.75 1 80.31 74 MET B C 1
ATOM 5041 O O . MET B 1 74 ? 4.672 -150.125 -76.125 1 80.31 74 MET B O 1
ATOM 5045 N N . VAL B 1 75 ? 3.35 -148.875 -74.75 1 78.69 75 VAL B N 1
ATOM 5046 C CA . VAL B 1 75 ? 2.916 -150.125 -74.062 1 78.69 75 VAL B CA 1
ATOM 5047 C C . VAL B 1 75 ? 1.573 -150.625 -74.562 1 78.69 75 VAL B C 1
ATOM 5049 O O . VAL B 1 75 ? 1.338 -151.75 -74.688 1 78.69 75 VAL B O 1
ATOM 5052 N N . SER B 1 76 ? 0.699 -149.75 -74.938 1 80.5 76 SER B N 1
ATOM 5053 C CA . SER B 1 76 ? -0.68 -150 -75.312 1 80.5 76 SER B CA 1
ATOM 5054 C C . SER B 1 76 ? -0.746 -150.75 -76.688 1 80.5 76 SER B C 1
ATOM 5056 O O . SER B 1 76 ? 0.046 -150.5 -77.562 1 80.5 76 SER B O 1
ATOM 5058 N N . LYS B 1 77 ? -1.701 -151.75 -76.812 1 78.38 77 LYS B N 1
ATOM 5059 C CA . LYS B 1 77 ? -1.938 -152.5 -78.062 1 78.38 77 LYS B CA 1
ATOM 5060 C C . LYS B 1 77 ? -3.303 -152.125 -78.688 1 78.38 77 LYS B C 1
ATOM 5062 O O . LYS B 1 77 ? -3.699 -152.625 -79.688 1 78.38 77 LYS B O 1
ATOM 5067 N N . ASP B 1 78 ? -3.963 -151.125 -78.062 1 85.19 78 ASP B N 1
ATOM 5068 C CA . ASP B 1 78 ? -5.285 -150.625 -78.5 1 85.19 78 ASP B CA 1
ATOM 5069 C C . ASP B 1 78 ? -5.184 -149.375 -79.312 1 85.19 78 ASP B C 1
ATOM 5071 O O . ASP B 1 78 ? -4.805 -148.375 -78.75 1 85.19 78 ASP B O 1
ATOM 5075 N N . GLU B 1 79 ? -5.551 -149.5 -80.562 1 84.75 79 GLU B N 1
ATOM 5076 C CA . GLU B 1 79 ? -5.445 -148.375 -81.5 1 84.75 79 GLU B CA 1
ATOM 5077 C C . GLU B 1 79 ? -6.293 -147.125 -81 1 84.75 79 GLU B C 1
ATOM 5079 O O . GLU B 1 79 ? -5.902 -146 -81.125 1 84.75 79 GLU B O 1
ATOM 5084 N N . LYS B 1 80 ? -7.34 -147.5 -80.5 1 89.56 80 LYS B N 1
ATOM 5085 C CA . LYS B 1 80 ? -8.219 -146.375 -80 1 89.56 80 LYS B CA 1
ATOM 5086 C C . LYS B 1 80 ? -7.59 -145.625 -78.812 1 89.56 80 LYS B C 1
ATOM 5088 O O . LYS B 1 80 ? -7.633 -144.375 -78.75 1 89.56 80 LYS B O 1
ATOM 5093 N N . ARG B 1 81 ? -7.004 -146.375 -77.938 1 86.75 81 ARG B N 1
ATOM 5094 C CA . ARG B 1 81 ? -6.34 -145.75 -76.75 1 86.75 81 ARG B CA 1
ATOM 5095 C C . ARG B 1 81 ? -5.133 -145 -77.188 1 86.75 81 ARG B C 1
ATOM 5097 O O . ARG B 1 81 ? -4.898 -143.875 -76.625 1 86.75 81 ARG B O 1
ATOM 5104 N N . MET B 1 82 ? -4.461 -145.375 -78.125 1 85.44 82 MET B N 1
ATOM 5105 C CA . MET B 1 82 ? -3.295 -144.625 -78.625 1 85.44 82 MET B CA 1
ATOM 5106 C C . MET B 1 82 ? -3.705 -143.375 -79.25 1 85.44 82 MET B C 1
ATOM 5108 O O . MET B 1 82 ? -3.039 -142.25 -79 1 85.44 82 MET B O 1
ATOM 5112 N N . ASN B 1 83 ? -4.836 -143.25 -79.938 1 88.94 83 ASN B N 1
ATOM 5113 C CA . ASN B 1 83 ? -5.32 -142.125 -80.562 1 88.94 83 ASN B CA 1
ATOM 5114 C C . ASN B 1 83 ? -5.805 -141.125 -79.5 1 88.94 83 ASN B C 1
ATOM 5116 O O . ASN B 1 83 ? -5.629 -139.875 -79.688 1 88.94 83 ASN B O 1
ATOM 5120 N N . ASP B 1 84 ? -6.309 -141.5 -78.438 1 89.19 84 ASP B N 1
ATOM 5121 C CA . ASP B 1 84 ? -6.754 -140.625 -77.312 1 89.19 84 ASP B CA 1
ATOM 5122 C C . ASP B 1 84 ? -5.57 -140 -76.625 1 89.19 84 ASP B C 1
ATOM 5124 O O . ASP B 1 84 ? -5.621 -138.75 -76.25 1 89.19 84 ASP B O 1
ATOM 5128 N N . LEU B 1 85 ? -4.551 -140.75 -76.438 1 89.44 85 LEU B N 1
ATOM 5129 C CA . LEU B 1 85 ? -3.342 -140.25 -75.812 1 89.44 85 LEU B CA 1
ATOM 5130 C C . LEU B 1 85 ? -2.662 -139.125 -76.688 1 89.44 85 LEU B C 1
ATOM 5132 O O . LEU B 1 85 ? -2.158 -138.125 -76.125 1 89.44 85 LEU B O 1
ATOM 5136 N N . ILE B 1 86 ? -2.67 -139.375 -77.938 1 88.94 86 ILE B N 1
ATOM 5137 C CA . ILE B 1 86 ? -2.07 -138.5 -78.875 1 88.94 86 ILE B CA 1
ATOM 5138 C C . ILE B 1 86 ? -2.852 -137.125 -78.875 1 88.94 86 ILE B C 1
ATOM 5140 O O . ILE B 1 86 ? -2.258 -136 -78.812 1 88.94 86 ILE B O 1
ATOM 5144 N N . LYS B 1 87 ? -4.082 -137.25 -78.75 1 92 87 LYS B N 1
ATOM 5145 C CA . LYS B 1 87 ? -4.926 -136 -78.688 1 92 87 LYS B CA 1
ATOM 5146 C C . LYS B 1 87 ? -4.691 -135.25 -77.438 1 92 87 LYS B C 1
ATOM 5148 O O . LYS B 1 87 ? -4.648 -134 -77.438 1 92 87 LYS B O 1
ATOM 5153 N N . GLU B 1 88 ? -4.582 -135.875 -76.375 1 90.38 88 GLU B N 1
ATOM 5154 C CA . GLU B 1 88 ? -4.289 -135.25 -75.062 1 90.38 88 GLU B CA 1
ATOM 5155 C C . GLU B 1 88 ? -2.932 -134.625 -75.125 1 90.38 88 GLU B C 1
ATOM 5157 O O . GLU B 1 88 ? -2.791 -133.5 -74.562 1 90.38 88 GLU B O 1
ATOM 5162 N N . MET B 1 89 ? -1.943 -135.25 -75.625 1 91.19 89 MET B N 1
ATOM 5163 C CA . MET B 1 89 ? -0.606 -134.625 -75.75 1 91.19 89 MET B CA 1
ATOM 5164 C C . MET B 1 89 ? -0.631 -133.375 -76.562 1 91.19 89 MET B C 1
ATOM 5166 O O . MET B 1 89 ? 0.013 -132.375 -76.188 1 91.19 89 MET B O 1
ATOM 5170 N N . ASP B 1 90 ? -1.423 -133.375 -77.625 1 91 90 ASP B N 1
ATOM 5171 C CA . ASP B 1 90 ? -1.532 -132.125 -78.5 1 91 90 ASP B CA 1
ATOM 5172 C C . ASP B 1 90 ? -2.168 -131 -77.688 1 91 90 ASP B C 1
ATOM 5174 O O . ASP B 1 90 ? -1.746 -129.875 -77.875 1 91 90 ASP B O 1
ATOM 5178 N N . GLY B 1 91 ? -3.111 -131.375 -76.938 1 92.25 91 GLY B N 1
ATOM 5179 C CA . GLY B 1 91 ? -3.74 -130.25 -76.125 1 92.25 91 GLY B CA 1
ATOM 5180 C C . GLY B 1 91 ? -2.803 -129.75 -75.125 1 92.25 91 GLY B C 1
ATOM 5181 O O . GLY B 1 91 ? -2.76 -128.5 -74.938 1 92.25 91 GLY B O 1
ATOM 5182 N N . ILE B 1 92 ? -2.055 -130.5 -74.375 1 93.25 92 ILE B N 1
ATOM 5183 C CA . ILE B 1 92 ? -1.097 -130 -73.375 1 93.25 92 ILE B CA 1
ATOM 5184 C C . ILE B 1 92 ? 0.009 -129.25 -74 1 93.25 92 ILE B C 1
ATOM 5186 O O . ILE B 1 92 ? 0.468 -128.25 -73.438 1 93.25 92 ILE B O 1
ATOM 5190 N N . ARG B 1 93 ? 0.49 -129.75 -75.188 1 91.06 93 ARG B N 1
ATOM 5191 C CA . ARG B 1 93 ? 1.513 -129 -75.938 1 91.06 93 ARG B CA 1
ATOM 5192 C C . ARG B 1 93 ? 1.03 -127.625 -76.312 1 91.06 93 ARG B C 1
ATOM 5194 O O . ARG B 1 93 ? 1.793 -126.625 -76.188 1 91.06 93 ARG B O 1
ATOM 5201 N N . LYS B 1 94 ? -0.229 -127.438 -76.625 1 93.44 94 LYS B N 1
ATOM 5202 C CA . LYS B 1 94 ? -0.81 -126.125 -76.875 1 93.44 94 LYS B CA 1
ATOM 5203 C C . LYS B 1 94 ? -0.842 -125.25 -75.625 1 93.44 94 LYS B C 1
ATOM 5205 O O . LYS B 1 94 ? -0.505 -124.062 -75.688 1 93.44 94 LYS B O 1
ATOM 5210 N N . GLU B 1 95 ? -1.231 -125.75 -74.562 1 93.31 95 GLU B N 1
ATOM 5211 C CA . GLU B 1 95 ? -1.23 -125 -73.312 1 93.31 95 GLU B CA 1
ATOM 5212 C C . GLU B 1 95 ? 0.176 -124.562 -72.938 1 93.31 95 GLU B C 1
ATOM 5214 O O . GLU B 1 95 ? 0.368 -123.438 -72.5 1 93.31 95 GLU B O 1
ATOM 5219 N N . ASN B 1 96 ? 1.109 -125.375 -73.062 1 93.25 96 ASN B N 1
ATOM 5220 C CA . ASN B 1 96 ? 2.496 -125 -72.75 1 93.25 96 ASN B CA 1
ATOM 5221 C C . ASN B 1 96 ? 3 -123.875 -73.625 1 93.25 96 ASN B C 1
ATOM 5223 O O . ASN B 1 96 ? 3.703 -123 -73.188 1 93.25 96 ASN B O 1
ATOM 5227 N N . ASN B 1 97 ? 2.602 -124 -74.938 1 93.19 97 ASN B N 1
ATOM 5228 C CA . ASN B 1 97 ? 2.994 -122.938 -75.812 1 93.19 97 ASN B CA 1
ATOM 5229 C C . ASN B 1 97 ? 2.436 -121.625 -75.375 1 93.19 97 ASN B C 1
ATOM 5231 O O . ASN B 1 97 ? 3.137 -120.625 -75.438 1 93.19 97 ASN B O 1
ATOM 5235 N N . GLN B 1 98 ? 1.347 -121.562 -74.875 1 93.75 98 GLN B N 1
ATOM 5236 C CA . GLN B 1 98 ? 0.717 -120.312 -74.375 1 93.75 98 GLN B CA 1
ATOM 5237 C C . GLN B 1 98 ? 1.391 -119.812 -73.125 1 93.75 98 GLN B C 1
ATOM 5239 O O . GLN B 1 98 ? 1.658 -118.625 -72.938 1 93.75 98 GLN B O 1
ATOM 5244 N N . LEU B 1 99 ? 1.604 -120.688 -72.188 1 94.06 99 LEU B N 1
ATOM 5245 C CA . LEU B 1 99 ? 2.24 -120.312 -70.938 1 94.06 99 LEU B CA 1
ATOM 5246 C C . LEU B 1 99 ? 3.662 -119.812 -71.188 1 94.06 99 LEU B C 1
ATOM 5248 O O . LEU B 1 99 ? 4.105 -118.875 -70.5 1 94.06 99 LEU B O 1
ATOM 5252 N N . LEU B 1 100 ? 4.355 -120.5 -72.062 1 93.19 100 LEU B N 1
ATOM 5253 C CA . LEU B 1 100 ? 5.719 -120.062 -72.375 1 93.19 100 LEU B CA 1
ATOM 5254 C C . LEU B 1 100 ? 5.734 -118.688 -73 1 93.19 100 LEU B C 1
ATOM 5256 O O . LEU B 1 100 ? 6.633 -117.875 -72.75 1 93.19 100 LEU B O 1
ATOM 5260 N N . LYS B 1 101 ? 4.715 -118.438 -73.812 1 93.06 101 LYS B N 1
ATOM 5261 C CA . LYS B 1 101 ? 4.582 -117.125 -74.375 1 93.06 101 LYS B CA 1
ATOM 5262 C C . LYS B 1 101 ? 4.352 -116.062 -73.25 1 93.06 101 LYS B C 1
ATOM 5264 O O . LYS B 1 101 ? 4.957 -115 -73.312 1 93.06 101 LYS B O 1
ATOM 5269 N N . GLN B 1 102 ? 3.561 -116.375 -72.375 1 91.88 102 GLN B N 1
ATOM 5270 C CA . GLN B 1 102 ? 3.299 -115.5 -71.25 1 91.88 102 GLN B CA 1
ATOM 5271 C C . GLN B 1 102 ? 4.551 -115.312 -70.375 1 91.88 102 GLN B C 1
ATOM 5273 O O . GLN B 1 102 ? 4.852 -114.188 -70 1 91.88 102 GLN B O 1
ATOM 5278 N N . PHE B 1 103 ? 5.195 -116.312 -70.125 1 92.56 103 PHE B N 1
ATOM 5279 C CA . PHE B 1 103 ? 6.414 -116.312 -69.312 1 92.56 103 PHE B CA 1
ATOM 5280 C C . PHE B 1 103 ? 7.473 -115.438 -70 1 92.56 103 PHE B C 1
ATOM 5282 O O . PHE B 1 103 ? 8.164 -114.688 -69.312 1 92.56 103 PHE B O 1
ATOM 5289 N N . GLU B 1 104 ? 7.559 -115.562 -71.312 1 90.88 104 GLU B N 1
ATOM 5290 C CA . GLU B 1 104 ? 8.547 -114.812 -72.125 1 90.88 104 GLU B CA 1
ATOM 5291 C C . GLU B 1 104 ? 8.344 -113.312 -71.938 1 90.88 104 GLU B C 1
ATOM 5293 O O . GLU B 1 104 ? 9.312 -112.562 -71.938 1 90.88 104 GLU B O 1
ATOM 5298 N N . THR B 1 105 ? 7.152 -112.875 -71.688 1 91 105 THR B N 1
ATOM 5299 C CA . THR B 1 105 ? 6.84 -111.5 -71.562 1 91 105 THR B CA 1
ATOM 5300 C C . THR B 1 105 ? 7.293 -110.938 -70.188 1 91 105 THR B C 1
ATOM 5302 O O . THR B 1 105 ? 7.41 -109.688 -70 1 91 105 THR B O 1
ATOM 5305 N N . LYS B 1 106 ? 7.527 -111.812 -69.312 1 88.88 106 LYS B N 1
ATOM 5306 C CA . LYS B 1 106 ? 7.863 -111.375 -67.938 1 88.88 106 LYS B CA 1
ATOM 5307 C C . LYS B 1 106 ? 9.352 -111.625 -67.625 1 88.88 106 LYS B C 1
ATOM 5309 O O . LYS B 1 106 ? 9.828 -111.25 -66.562 1 88.88 106 LYS B O 1
ATOM 5314 N N . VAL B 1 107 ? 10.07 -112.25 -68.625 1 83.5 107 VAL B N 1
ATOM 5315 C CA . VAL B 1 107 ? 11.5 -112.5 -68.5 1 83.5 107 VAL B CA 1
ATOM 5316 C C . VAL B 1 107 ? 12.258 -111.188 -68.562 1 83.5 107 VAL B C 1
ATOM 5318 O O . VAL B 1 107 ? 12.258 -110.562 -69.625 1 83.5 107 VAL B O 1
ATOM 5321 N N . ILE B 1 108 ? 12.781 -110.812 -67.562 1 75.81 108 ILE B N 1
ATOM 5322 C CA . ILE B 1 108 ? 13.359 -109.5 -67.5 1 75.81 108 ILE B CA 1
ATOM 5323 C C . ILE B 1 108 ? 14.883 -109.625 -67.438 1 75.81 108 ILE B C 1
ATOM 5325 O O . ILE B 1 108 ? 15.594 -109 -68.25 1 75.81 108 ILE B O 1
ATOM 5329 N N . SER B 1 109 ? 15.445 -110.438 -66.562 1 86.81 109 SER B N 1
ATOM 5330 C CA . SER B 1 109 ? 16.875 -110.5 -66.312 1 86.81 109 SER B CA 1
ATOM 5331 C C . SER B 1 109 ? 17.609 -111.25 -67.438 1 86.81 109 SER B C 1
ATOM 5333 O O . SER B 1 109 ? 17.031 -112.188 -68.062 1 86.81 109 SER B O 1
ATOM 5335 N N . ASN B 1 110 ? 18.812 -110.875 -67.688 1 88.5 110 ASN B N 1
ATOM 5336 C CA . ASN B 1 110 ? 19.625 -111.562 -68.688 1 88.5 110 ASN B CA 1
ATOM 5337 C C . ASN B 1 110 ? 19.859 -113 -68.375 1 88.5 110 ASN B C 1
ATOM 5339 O O . ASN B 1 110 ? 19.781 -113.875 -69.312 1 88.5 110 ASN B O 1
ATOM 5343 N N . LYS B 1 111 ? 20.172 -113.25 -67.25 1 93.19 111 LYS B N 1
ATOM 5344 C CA . LYS B 1 111 ? 20.391 -114.625 -66.875 1 93.19 111 LYS B CA 1
ATOM 5345 C C . LYS B 1 111 ? 19.125 -115.5 -67.062 1 93.19 111 LYS B C 1
ATOM 5347 O O . LYS B 1 111 ? 19.188 -116.625 -67.5 1 93.19 111 LYS B O 1
ATOM 5352 N N . GLU B 1 112 ? 17.969 -114.875 -66.625 1 90.62 112 GLU B N 1
ATOM 5353 C CA . GLU B 1 112 ? 16.688 -115.562 -66.812 1 90.62 112 GLU B CA 1
ATOM 5354 C C . GLU B 1 112 ? 16.438 -115.812 -68.312 1 90.62 112 GLU B C 1
ATOM 5356 O O . GLU B 1 112 ? 15.945 -116.875 -68.625 1 90.62 112 GLU B O 1
ATOM 5361 N N . LYS B 1 113 ? 16.766 -114.938 -69.062 1 91.88 113 LYS B N 1
ATOM 5362 C CA . LYS B 1 113 ? 16.625 -115.125 -70.562 1 91.88 113 LYS B CA 1
ATOM 5363 C C . LYS B 1 113 ? 17.5 -116.25 -71.062 1 91.88 113 LYS B C 1
ATOM 5365 O O . LYS B 1 113 ? 17.094 -117 -71.938 1 91.88 113 LYS B O 1
ATOM 5370 N N . GLU B 1 114 ? 18.641 -116.25 -70.562 1 92.31 114 GLU B N 1
ATOM 5371 C CA . GLU B 1 114 ? 19.578 -117.312 -70.938 1 92.31 114 GLU B CA 1
ATOM 5372 C C . GLU B 1 114 ? 19.062 -118.688 -70.562 1 92.31 114 GLU B C 1
ATOM 5374 O O . GLU B 1 114 ? 19.094 -119.625 -71.375 1 92.31 114 GLU B O 1
ATOM 5379 N N . LEU B 1 115 ? 18.672 -118.75 -69.312 1 93.38 115 LEU B N 1
ATOM 5380 C CA . LEU B 1 115 ? 18.141 -120 -68.812 1 93.38 115 LEU B CA 1
ATOM 5381 C C . LEU B 1 115 ? 16.891 -120.438 -69.625 1 93.38 115 LEU B C 1
ATOM 5383 O O . LEU B 1 115 ? 16.703 -121.562 -69.938 1 93.38 115 LEU B O 1
ATOM 5387 N N . TYR B 1 116 ? 16.078 -119.438 -69.938 1 92.94 116 TYR B N 1
ATOM 5388 C CA . TYR B 1 116 ? 14.852 -119.688 -70.688 1 92.94 116 TYR B CA 1
ATOM 5389 C C . TYR B 1 116 ? 15.164 -120.125 -72.062 1 92.94 116 TYR B C 1
ATOM 5391 O O . TYR B 1 116 ? 14.539 -121.062 -72.562 1 92.94 116 TYR B O 1
ATOM 5399 N N . SER B 1 117 ? 16.078 -119.562 -72.688 1 92.06 117 SER B N 1
ATOM 5400 C CA . SER B 1 117 ? 16.5 -119.938 -74.062 1 92.06 117 SER B CA 1
ATOM 5401 C C . SER B 1 117 ? 17.062 -121.375 -74.062 1 92.06 117 SER B C 1
ATOM 5403 O O . SER B 1 117 ? 16.766 -122.125 -75 1 92.06 117 SER B O 1
ATOM 5405 N N . LYS B 1 118 ? 17.891 -121.688 -73.125 1 92.5 118 LYS B N 1
ATOM 5406 C CA . LYS B 1 118 ? 18.453 -123 -73 1 92.5 118 LYS B CA 1
ATOM 5407 C C . LYS B 1 118 ? 17.344 -124.062 -72.875 1 92.5 118 LYS B C 1
ATOM 5409 O O . LYS B 1 118 ? 17.391 -125.125 -73.562 1 92.5 118 LYS B O 1
ATOM 5414 N N . PHE B 1 119 ? 16.422 -123.75 -72 1 91.5 119 PHE B N 1
ATOM 5415 C CA . PHE B 1 119 ? 15.281 -124.625 -71.812 1 91.5 119 PHE B CA 1
ATOM 5416 C C . PHE B 1 119 ? 14.461 -124.75 -73.125 1 91.5 119 PHE B C 1
ATOM 5418 O O . PHE B 1 119 ? 14.117 -125.875 -73.562 1 91.5 119 PHE B O 1
ATOM 5425 N N . HIS B 1 120 ? 14.18 -123.625 -73.688 1 90.88 120 HIS B N 1
ATOM 5426 C CA . HIS B 1 120 ? 13.336 -123.562 -74.875 1 90.88 120 HIS B CA 1
ATOM 5427 C C . HIS B 1 120 ? 13.953 -124.375 -76.062 1 90.88 120 HIS B C 1
ATOM 5429 O O . HIS B 1 120 ? 13.242 -125.062 -76.75 1 90.88 120 HIS B O 1
ATOM 5435 N N . GLU B 1 121 ? 15.18 -124.375 -76.25 1 91 121 GLU B N 1
ATOM 5436 C CA . GLU B 1 121 ? 15.898 -125.125 -77.25 1 91 121 GLU B CA 1
ATOM 5437 C C . GLU B 1 121 ? 15.867 -126.625 -77 1 91 121 GLU B C 1
ATOM 5439 O O . GLU B 1 121 ? 15.562 -127.375 -77.875 1 91 121 GLU B O 1
ATOM 5444 N N . ALA B 1 122 ? 16.266 -126.875 -75.812 1 92 122 ALA B N 1
ATOM 5445 C CA . ALA B 1 122 ? 16.266 -128.25 -75.375 1 92 122 ALA B CA 1
ATOM 5446 C C . ALA B 1 122 ? 14.867 -128.875 -75.562 1 92 122 ALA B C 1
ATOM 5448 O O . ALA B 1 122 ? 14.719 -130 -76 1 92 122 ALA B O 1
ATOM 5449 N N . PHE B 1 123 ? 13.969 -128.125 -75.25 1 89.75 123 PHE B N 1
ATOM 5450 C CA . PHE B 1 123 ? 12.562 -128.5 -75.25 1 89.75 123 PHE B CA 1
ATOM 5451 C C . PHE B 1 123 ? 12.094 -128.75 -76.688 1 89.75 123 PHE B C 1
ATOM 5453 O O . PHE B 1 123 ? 11.438 -129.75 -77 1 89.75 123 PHE B O 1
ATOM 5460 N N . ASN B 1 124 ? 12.375 -127.938 -77.562 1 89.56 124 ASN B N 1
ATOM 5461 C CA . ASN B 1 124 ? 12.008 -128.125 -79 1 89.56 124 ASN B CA 1
ATOM 5462 C C . ASN B 1 124 ? 12.719 -129.25 -79.625 1 89.56 124 ASN B C 1
ATOM 5464 O O . ASN B 1 124 ? 12.125 -130 -80.438 1 89.56 124 ASN B O 1
ATOM 5468 N N . GLU B 1 125 ? 13.906 -129.375 -79.312 1 90.81 125 GLU B N 1
ATOM 5469 C CA . GLU B 1 125 ? 14.641 -130.625 -79.875 1 90.81 125 GLU B CA 1
ATOM 5470 C C . GLU B 1 125 ? 14.008 -131.875 -79.375 1 90.81 125 GLU B C 1
ATOM 5472 O O . GLU B 1 125 ? 13.867 -132.875 -80.188 1 90.81 125 GLU B O 1
ATOM 5477 N N . LEU B 1 126 ? 13.695 -131.875 -78.188 1 91 126 LEU B N 1
ATOM 5478 C CA . LEU B 1 126 ? 13.062 -133 -77.625 1 91 126 LEU B CA 1
ATOM 5479 C C . LEU B 1 126 ? 11.734 -133.375 -78.312 1 91 126 LEU B C 1
ATOM 5481 O O . LEU B 1 126 ? 11.406 -134.5 -78.625 1 91 126 LEU B O 1
ATOM 5485 N N . ARG B 1 127 ? 10.961 -132.375 -78.625 1 87.5 127 ARG B N 1
ATOM 5486 C CA . ARG B 1 127 ? 9.664 -132.5 -79.25 1 87.5 127 ARG B CA 1
ATOM 5487 C C . ARG B 1 127 ? 9.812 -133.125 -80.625 1 87.5 127 ARG B C 1
ATOM 5489 O O . ARG B 1 127 ? 8.992 -134 -81.062 1 87.5 127 ARG B O 1
ATOM 5496 N N . THR B 1 128 ? 10.828 -132.875 -81.312 1 88.44 128 THR B N 1
ATOM 5497 C CA . THR B 1 128 ? 11.102 -133.375 -82.625 1 88.44 128 THR B CA 1
ATOM 5498 C C . THR B 1 128 ? 11.477 -134.875 -82.5 1 88.44 128 THR B C 1
ATOM 5500 O O . THR B 1 128 ? 11 -135.75 -83.312 1 88.44 128 THR B O 1
ATOM 5503 N N . LEU B 1 129 ? 12.273 -135.125 -81.562 1 89.44 129 LEU B N 1
ATOM 5504 C CA . LEU B 1 129 ? 12.695 -136.5 -81.375 1 89.44 129 LEU B CA 1
ATOM 5505 C C . LEU B 1 129 ? 11.508 -137.375 -80.938 1 89.44 129 LEU B C 1
ATOM 5507 O O . LEU B 1 129 ? 11.391 -138.5 -81.375 1 89.44 129 LEU B O 1
ATOM 5511 N N . MET B 1 130 ? 10.664 -136.875 -80.188 1 88.06 130 MET B N 1
ATOM 5512 C CA . MET B 1 130 ? 9.5 -137.625 -79.688 1 88.06 130 MET B CA 1
ATOM 5513 C C . MET B 1 130 ? 8.516 -137.875 -80.812 1 88.06 130 MET B C 1
ATOM 5515 O O . MET B 1 130 ? 7.887 -138.875 -80.875 1 88.06 130 MET B O 1
ATOM 5519 N N . LYS B 1 131 ? 8.391 -137 -81.688 1 85.38 131 LYS B N 1
ATOM 5520 C CA . LYS B 1 131 ? 7.531 -137.125 -82.875 1 85.38 131 LYS B CA 1
ATOM 5521 C C . LYS B 1 131 ? 8.039 -138.25 -83.75 1 85.38 131 LYS B C 1
ATOM 5523 O O . LYS B 1 131 ? 7.25 -139.125 -84.25 1 85.38 131 LYS B O 1
ATOM 5528 N N . LYS B 1 132 ? 9.25 -138.375 -83.875 1 86.5 132 LYS B N 1
ATOM 5529 C CA . LYS B 1 132 ? 9.852 -139.5 -84.625 1 86.5 132 LYS B CA 1
ATOM 5530 C C . LYS B 1 132 ? 9.609 -140.875 -83.938 1 86.5 132 LYS B C 1
ATOM 5532 O O . LYS B 1 132 ? 9.297 -141.875 -84.625 1 86.5 132 LYS B O 1
ATOM 5537 N N . ALA B 1 133 ? 9.789 -140.75 -82.75 1 86.12 133 ALA B N 1
ATOM 5538 C CA . ALA B 1 133 ? 9.578 -142 -82 1 86.12 133 ALA B CA 1
ATOM 5539 C C . ALA B 1 133 ? 8.117 -142.5 -82 1 86.12 133 ALA B C 1
ATOM 5541 O O . ALA B 1 133 ? 7.82 -143.625 -82.062 1 86.12 133 ALA B O 1
ATOM 5542 N N . GLN B 1 134 ? 7.191 -141.625 -82 1 80.31 134 GLN B N 1
ATOM 5543 C CA . GLN B 1 134 ? 5.762 -141.875 -82.062 1 80.31 134 GLN B CA 1
ATOM 5544 C C . GLN B 1 134 ? 5.414 -142.5 -83.375 1 80.31 134 GLN B C 1
ATOM 5546 O O . GLN B 1 134 ? 4.602 -143.375 -83.438 1 80.31 134 GLN B O 1
ATOM 5551 N N . GLU B 1 135 ? 6.051 -142.125 -84.438 1 79.31 135 GLU B N 1
ATOM 5552 C CA . GLU B 1 135 ? 5.852 -142.75 -85.75 1 79.31 135 GLU B CA 1
ATOM 5553 C C . GLU B 1 135 ? 6.426 -144.125 -85.812 1 79.31 135 GLU B C 1
ATOM 5555 O O . GLU B 1 135 ? 5.812 -145 -86.438 1 79.31 135 GLU B O 1
ATOM 5560 N N . LEU B 1 136 ? 7.523 -144.375 -85.188 1 80.25 136 LEU B N 1
ATOM 5561 C CA . LEU B 1 136 ? 8.156 -145.625 -85.125 1 80.25 136 LEU B CA 1
ATOM 5562 C C . LEU B 1 136 ? 7.316 -146.625 -84.312 1 80.25 136 LEU B C 1
ATOM 5564 O O . LEU B 1 136 ? 7.23 -147.875 -84.625 1 80.25 136 LEU B O 1
ATOM 5568 N N . GLY B 1 137 ? 6.699 -146.25 -83.25 1 74.56 137 GLY B N 1
ATOM 5569 C CA . GLY B 1 137 ? 5.91 -147 -82.375 1 74.56 137 GLY B CA 1
ATOM 5570 C C . GLY B 1 137 ? 4.621 -147.5 -82.938 1 74.56 137 GLY B C 1
ATOM 5571 O O . GLY B 1 137 ? 4.09 -148.5 -82.5 1 74.56 137 GLY B O 1
ATOM 5572 N N . LYS B 1 138 ? 4.113 -146.875 -84 1 72 138 LYS B N 1
ATOM 5573 C CA . LYS B 1 138 ? 2.93 -147.375 -84.75 1 72 138 LYS B CA 1
ATOM 5574 C C . LYS B 1 138 ? 3.209 -148.625 -85.5 1 72 138 LYS B C 1
ATOM 5576 O O . LYS B 1 138 ? 2.303 -149.375 -85.75 1 72 138 LYS B O 1
ATOM 5581 N N . SER B 1 139 ? 4.492 -148.875 -85.875 1 74.19 139 SER B N 1
ATOM 5582 C CA . SER B 1 139 ? 4.852 -150 -86.688 1 74.19 139 SER B CA 1
ATOM 5583 C C . SER B 1 139 ? 5.512 -151.125 -85.875 1 74.19 139 SER B C 1
ATOM 5585 O O . SER B 1 139 ? 5.242 -152.25 -86.062 1 74.19 139 SER B O 1
ATOM 5587 N N . ASN B 1 140 ? 6.516 -150.75 -84.938 1 81.69 140 ASN B N 1
ATOM 5588 C CA . ASN B 1 140 ? 7.293 -151.75 -84.125 1 81.69 140 ASN B CA 1
ATOM 5589 C C . ASN B 1 140 ? 7.625 -151.125 -82.75 1 81.69 140 ASN B C 1
ATOM 5591 O O . ASN B 1 140 ? 8.516 -150.25 -82.625 1 81.69 140 ASN B O 1
ATOM 5595 N N . ASN B 1 141 ? 7.031 -151.625 -81.688 1 77.56 141 ASN B N 1
ATOM 5596 C CA . ASN B 1 141 ? 7.16 -151.125 -80.312 1 77.56 141 ASN B CA 1
ATOM 5597 C C . ASN B 1 141 ? 8.578 -151.375 -79.75 1 77.56 141 ASN B C 1
ATOM 5599 O O . ASN B 1 141 ? 9.078 -150.5 -79 1 77.56 141 ASN B O 1
ATOM 5603 N N . GLU B 1 142 ? 9.266 -152.375 -80.125 1 78.12 142 GLU B N 1
ATOM 5604 C CA . GLU B 1 142 ? 10.617 -152.625 -79.688 1 78.12 142 GLU B CA 1
ATOM 5605 C C . GLU B 1 142 ? 11.641 -151.625 -80.25 1 78.12 142 GLU B C 1
ATOM 5607 O O . GLU B 1 142 ? 12.57 -151.25 -79.562 1 78.12 142 GLU B O 1
ATOM 5612 N N . GLU B 1 143 ? 11.406 -151.375 -81.5 1 85.94 143 GLU B N 1
ATOM 5613 C CA . GLU B 1 143 ? 12.297 -150.375 -82.125 1 85.94 143 GLU B CA 1
ATOM 5614 C C . GLU B 1 143 ? 12.094 -149 -81.562 1 85.94 143 GLU B C 1
ATOM 5616 O O . GLU B 1 143 ? 13.055 -148.25 -81.438 1 85.94 143 GLU B O 1
ATOM 5621 N N . ALA B 1 144 ? 10.898 -148.625 -81.312 1 86 144 ALA B N 1
ATOM 5622 C CA . ALA B 1 144 ? 10.57 -147.375 -80.75 1 86 144 ALA B CA 1
ATOM 5623 C C . ALA B 1 144 ? 11.203 -147.25 -79.375 1 86 144 ALA B C 1
ATOM 5625 O O . ALA B 1 144 ? 11.75 -146.125 -79.062 1 86 144 ALA B O 1
ATOM 5626 N N . TYR B 1 145 ? 11.219 -148.125 -78.562 1 84.81 145 TYR B N 1
ATOM 5627 C CA . TYR B 1 145 ? 11.789 -148 -77.188 1 84.81 145 TYR B CA 1
ATOM 5628 C C . TYR B 1 145 ? 13.305 -148 -77.25 1 84.81 145 TYR B C 1
ATOM 5630 O O . TYR B 1 145 ? 13.938 -147.375 -76.438 1 84.81 145 TYR B O 1
ATOM 5638 N N . ALA B 1 146 ? 13.922 -148.75 -78.25 1 86.69 146 ALA B N 1
ATOM 5639 C CA . ALA B 1 146 ? 15.367 -148.625 -78.438 1 86.69 146 ALA B CA 1
ATOM 5640 C C . ALA B 1 146 ? 15.766 -147.25 -78.812 1 86.69 146 ALA B C 1
ATOM 5642 O O . ALA B 1 146 ? 16.781 -146.75 -78.375 1 86.69 146 ALA B O 1
ATOM 5643 N N . TYR B 1 147 ? 14.938 -146.625 -79.625 1 89.69 147 TYR B N 1
ATOM 5644 C CA . TYR B 1 147 ? 15.156 -145.25 -80 1 89.69 147 TYR B CA 1
ATOM 5645 C C . TYR B 1 147 ? 14.992 -144.375 -78.812 1 89.69 147 TYR B C 1
ATOM 5647 O O . TYR B 1 147 ? 15.742 -143.375 -78.688 1 89.69 147 TYR B O 1
ATOM 5655 N N . TYR B 1 148 ? 14.047 -144.5 -78 1 88.44 148 TYR B N 1
ATOM 5656 C CA . TYR B 1 148 ? 13.797 -143.75 -76.812 1 88.44 148 TYR B CA 1
ATOM 5657 C C . TYR B 1 148 ? 15.023 -143.75 -75.875 1 88.44 148 TYR B C 1
ATOM 5659 O O . TYR B 1 148 ? 15.461 -142.625 -75.438 1 88.44 148 TYR B O 1
ATOM 5667 N N . LEU B 1 149 ? 15.617 -144.875 -75.625 1 87.88 149 LEU B N 1
ATOM 5668 C CA . LEU B 1 149 ? 16.75 -145 -74.688 1 87.88 149 LEU B CA 1
ATOM 5669 C C . LEU B 1 149 ? 17.984 -144.375 -75.25 1 87.88 149 LEU B C 1
ATOM 5671 O O . LEU B 1 149 ? 18.766 -143.75 -74.5 1 87.88 149 LEU B O 1
ATOM 5675 N N . LYS B 1 150 ? 18.062 -144.375 -76.562 1 89.38 150 LYS B N 1
ATOM 5676 C CA . LYS B 1 150 ? 19.281 -143.875 -77.188 1 89.38 150 LYS B CA 1
ATOM 5677 C C . LYS B 1 150 ? 19.203 -142.375 -77.438 1 89.38 150 LYS B C 1
ATOM 5679 O O . LYS B 1 150 ? 20.172 -141.75 -77.125 1 89.38 150 LYS B O 1
ATOM 5684 N N . GLU B 1 151 ? 18 -141.875 -77.812 1 90.12 151 GLU B N 1
ATOM 5685 C CA . GLU B 1 151 ? 17.953 -140.5 -78.25 1 90.12 151 GLU B CA 1
ATOM 5686 C C . GLU B 1 151 ? 17.078 -139.625 -77.375 1 90.12 151 GLU B C 1
ATOM 5688 O O . GLU B 1 151 ? 17.391 -138.5 -77.125 1 90.12 151 GLU B O 1
ATOM 5693 N N . ILE B 1 152 ? 16.047 -140 -76.875 1 89.5 152 ILE B N 1
ATOM 5694 C CA . ILE B 1 152 ? 15.039 -139.25 -76.188 1 89.5 152 ILE B CA 1
ATOM 5695 C C . ILE B 1 152 ? 15.414 -139.125 -74.688 1 89.5 152 ILE B C 1
ATOM 5697 O O . ILE B 1 152 ? 15.406 -138 -74.188 1 89.5 152 ILE B O 1
ATOM 5701 N N . GLU B 1 153 ? 15.703 -140.125 -74.062 1 88.62 153 GLU B N 1
ATOM 5702 C CA . GLU B 1 153 ? 15.984 -140.125 -72.625 1 88.62 153 GLU B CA 1
ATOM 5703 C C . GLU B 1 153 ? 17.078 -139.125 -72.25 1 88.62 153 GLU B C 1
ATOM 5705 O O . GLU B 1 153 ? 16.938 -138.375 -71.375 1 88.62 153 GLU B O 1
ATOM 5710 N N . PRO B 1 154 ? 18.203 -139.125 -73 1 90.44 154 PRO B N 1
ATOM 5711 C CA . PRO B 1 154 ? 19.234 -138.125 -72.625 1 90.44 154 PRO B CA 1
ATOM 5712 C C . PRO B 1 154 ? 18.781 -136.75 -72.875 1 90.44 154 PRO B C 1
ATOM 5714 O O . PRO B 1 154 ? 19.125 -135.875 -72.125 1 90.44 154 PRO B O 1
ATOM 5717 N N . ASN B 1 155 ? 18.078 -136.5 -73.875 1 89.75 155 ASN B N 1
ATOM 5718 C CA . ASN B 1 155 ? 17.578 -135.125 -74.188 1 89.75 155 ASN B CA 1
ATOM 5719 C C . ASN B 1 155 ? 16.484 -134.75 -73.188 1 89.75 155 ASN B C 1
ATOM 5721 O O . ASN B 1 155 ? 16.359 -133.5 -72.875 1 89.75 155 ASN B O 1
ATOM 5725 N N . MET B 1 156 ? 15.781 -135.625 -72.75 1 90.25 156 MET B N 1
ATOM 5726 C CA . MET B 1 156 ? 14.797 -135.375 -71.75 1 90.25 156 MET B CA 1
ATOM 5727 C C . MET B 1 156 ? 15.469 -134.875 -70.438 1 90.25 156 MET B C 1
ATOM 5729 O O . MET B 1 156 ? 15.023 -134 -69.812 1 90.25 156 MET B O 1
ATOM 5733 N N . GLN B 1 157 ? 16.469 -135.625 -70 1 88.94 157 GLN B N 1
ATOM 5734 C CA . GLN B 1 157 ? 17.203 -135.25 -68.812 1 88.94 157 GLN B CA 1
ATOM 5735 C C . GLN B 1 157 ? 17.766 -133.75 -68.938 1 88.94 157 GLN B C 1
ATOM 5737 O O . GLN B 1 157 ? 17.75 -133 -67.938 1 88.94 157 GLN B O 1
ATOM 5742 N N . LYS B 1 158 ? 18.188 -133.5 -70.125 1 91.75 158 LYS B N 1
ATOM 5743 C CA . LYS B 1 158 ? 18.719 -132.25 -70.375 1 91.75 158 LYS B CA 1
ATOM 5744 C C . LYS B 1 158 ? 17.625 -131.125 -70.25 1 91.75 158 LYS B C 1
ATOM 5746 O O . LYS B 1 158 ? 17.844 -130.125 -69.688 1 91.75 158 LYS B O 1
ATOM 5751 N N . THR B 1 159 ? 16.516 -131.375 -70.75 1 90.81 159 THR B N 1
ATOM 5752 C CA . THR B 1 159 ? 15.375 -130.5 -70.688 1 90.81 159 THR B CA 1
ATOM 5753 C C . THR B 1 159 ? 14.883 -130.25 -69.25 1 90.81 159 THR B C 1
ATOM 5755 O O . THR B 1 159 ? 14.602 -129.125 -68.812 1 90.81 159 THR B O 1
ATOM 5758 N N . ILE B 1 160 ? 14.867 -131.375 -68.5 1 88.75 160 ILE B N 1
ATOM 5759 C CA . ILE B 1 160 ? 14.461 -131.25 -67.125 1 88.75 160 ILE B CA 1
ATOM 5760 C C . ILE B 1 160 ? 15.422 -130.375 -66.312 1 88.75 160 ILE B C 1
ATOM 5762 O O . ILE B 1 160 ? 14.992 -129.625 -65.5 1 88.75 160 ILE B O 1
ATOM 5766 N N . GLN B 1 161 ? 16.562 -130.75 -66.5 1 90.81 161 GLN B N 1
ATOM 5767 C CA . GLN B 1 161 ? 17.578 -129.875 -65.812 1 90.81 161 GLN B CA 1
ATOM 5768 C C . GLN B 1 161 ? 17.453 -128.5 -66.125 1 90.81 161 GLN B C 1
ATOM 5770 O O . GLN B 1 161 ? 17.547 -127.625 -65.25 1 90.81 161 GLN B O 1
ATOM 5775 N N . SER B 1 162 ? 17.172 -128.125 -67.312 1 92.38 162 SER B N 1
ATOM 5776 C CA . SER B 1 162 ? 17.094 -126.688 -67.75 1 92.38 162 SER B CA 1
ATOM 5777 C C . SER B 1 162 ? 15.867 -126 -67.125 1 92.38 162 SER B C 1
ATOM 5779 O O . SER B 1 162 ? 15.938 -124.875 -66.688 1 92.38 162 SER B O 1
ATOM 5781 N N . ILE B 1 163 ? 14.789 -126.625 -67.062 1 91.25 163 ILE B N 1
ATOM 5782 C CA . ILE B 1 163 ? 13.578 -126 -66.562 1 91.25 163 ILE B CA 1
ATOM 5783 C C . ILE B 1 163 ? 13.711 -125.812 -65.062 1 91.25 163 ILE B C 1
ATOM 5785 O O . ILE B 1 163 ? 13.266 -124.812 -64.438 1 91.25 163 ILE B O 1
ATOM 5789 N N . ARG B 1 164 ? 14.25 -126.812 -64.375 1 88.94 164 ARG B N 1
ATOM 5790 C CA . ARG B 1 164 ? 14.453 -126.75 -62.938 1 88.94 164 ARG B CA 1
ATOM 5791 C C . ARG B 1 164 ? 15.383 -125.562 -62.562 1 88.94 164 ARG B C 1
ATOM 5793 O O . ARG B 1 164 ? 15.164 -124.875 -61.562 1 88.94 164 ARG B O 1
ATOM 5800 N N . GLU B 1 165 ? 16.375 -125.438 -63.406 1 92.12 165 GLU B N 1
ATOM 5801 C CA . GLU B 1 165 ? 17.266 -124.312 -63.188 1 92.12 165 GLU B CA 1
ATOM 5802 C C . GLU B 1 165 ? 16.516 -123 -63.312 1 92.12 165 GLU B C 1
ATOM 5804 O O . GLU B 1 165 ? 16.766 -122.062 -62.531 1 92.12 165 GLU B O 1
ATOM 5809 N N . LEU B 1 166 ? 15.656 -122.938 -64.25 1 91.25 166 LEU B N 1
ATOM 5810 C CA . LEU B 1 166 ? 14.852 -121.75 -64.438 1 91.25 166 LEU B CA 1
ATOM 5811 C C . LEU B 1 166 ? 13.93 -121.5 -63.25 1 91.25 166 LEU B C 1
ATOM 5813 O O . LEU B 1 166 ? 13.805 -120.375 -62.781 1 91.25 166 LEU B O 1
ATOM 5817 N N . ILE B 1 167 ? 13.297 -122.438 -62.719 1 89.69 167 ILE B N 1
ATOM 5818 C CA . ILE B 1 167 ? 12.398 -122.312 -61.594 1 89.69 167 ILE B CA 1
ATOM 5819 C C . ILE B 1 167 ? 13.18 -121.875 -60.344 1 89.69 167 ILE B C 1
ATOM 5821 O O . ILE B 1 167 ? 12.766 -121 -59.656 1 89.69 167 ILE B O 1
ATOM 5825 N N . ILE B 1 168 ? 14.312 -122.5 -60.125 1 89.94 168 ILE B N 1
ATOM 5826 C CA . ILE B 1 168 ? 15.141 -122.188 -58.969 1 89.94 168 ILE B CA 1
ATOM 5827 C C . ILE B 1 168 ? 15.609 -120.75 -59.031 1 89.94 168 ILE B C 1
ATOM 5829 O O . ILE B 1 168 ? 15.594 -120.062 -58.031 1 89.94 168 ILE B O 1
ATOM 5833 N N . TYR B 1 169 ? 15.938 -120.312 -60.219 1 91.44 169 TYR B N 1
ATOM 5834 C CA . TYR B 1 169 ? 16.391 -118.938 -60.406 1 91.44 169 TYR B CA 1
ATOM 5835 C C . TYR B 1 169 ? 15.273 -117.938 -60.094 1 91.44 169 TYR B C 1
ATOM 5837 O O . TYR B 1 169 ? 15.5 -117 -59.375 1 91.44 169 TYR B O 1
ATOM 5845 N N . ASN B 1 170 ? 14.125 -118.188 -60.531 1 90.81 170 ASN B N 1
ATOM 5846 C CA . ASN B 1 170 ? 13 -117.312 -60.281 1 90.81 170 ASN B CA 1
ATOM 5847 C C . ASN B 1 170 ? 12.602 -117.312 -58.812 1 90.81 170 ASN B C 1
ATOM 5849 O O . ASN B 1 170 ? 12.242 -116.312 -58.25 1 90.81 170 ASN B O 1
ATOM 5853 N N . SER B 1 171 ? 12.625 -118.438 -58.188 1 90.38 171 SER B N 1
ATOM 5854 C CA . SER B 1 171 ? 12.328 -118.562 -56.781 1 90.38 171 SER B CA 1
ATOM 5855 C C . SER B 1 171 ? 13.336 -117.812 -55.938 1 90.38 171 SER B C 1
ATOM 5857 O O . SER B 1 171 ? 12.961 -117.062 -55 1 90.38 171 SER B O 1
ATOM 5859 N N . ASN B 1 172 ? 14.617 -117.875 -56.25 1 91.19 172 ASN B N 1
ATOM 5860 C CA . ASN B 1 172 ? 15.664 -117.125 -55.531 1 91.19 172 ASN B CA 1
ATOM 5861 C C . ASN B 1 172 ? 15.523 -115.625 -55.75 1 91.19 172 ASN B C 1
ATOM 5863 O O . ASN B 1 172 ? 15.727 -114.812 -54.812 1 91.19 172 ASN B O 1
ATOM 5867 N N . ASN B 1 173 ? 15.148 -115.25 -56.906 1 90.5 173 ASN B N 1
ATOM 5868 C CA . ASN B 1 173 ? 14.93 -113.875 -57.188 1 90.5 173 ASN B CA 1
ATOM 5869 C C . ASN B 1 173 ? 13.773 -113.312 -56.375 1 90.5 173 ASN B C 1
ATOM 5871 O O . ASN B 1 173 ? 13.836 -112.125 -55.906 1 90.5 173 ASN B O 1
ATOM 5875 N N . ALA B 1 174 ? 12.75 -114 -56.281 1 90.12 174 ALA B N 1
ATOM 5876 C CA . ALA B 1 174 ? 11.609 -113.562 -55.469 1 90.12 174 ALA B CA 1
ATOM 5877 C C . ALA B 1 174 ? 12.008 -113.375 -54 1 90.12 174 ALA B C 1
ATOM 5879 O O . ALA B 1 174 ? 11.594 -112.438 -53.344 1 90.12 174 ALA B O 1
ATOM 5880 N N . ASN B 1 175 ? 12.773 -114.312 -53.469 1 90.56 175 ASN B N 1
ATOM 5881 C CA . ASN B 1 175 ? 13.273 -114.188 -52.094 1 90.56 175 ASN B CA 1
ATOM 5882 C C . ASN B 1 175 ? 14.141 -113 -51.875 1 90.56 175 ASN B C 1
ATOM 5884 O O . ASN B 1 175 ? 14.008 -112.25 -50.875 1 90.56 175 ASN B O 1
ATOM 5888 N N . GLN B 1 176 ? 14.984 -112.75 -52.875 1 90.56 176 GLN B N 1
ATOM 5889 C CA . GLN B 1 176 ? 15.836 -111.562 -52.781 1 90.56 176 GLN B CA 1
ATOM 5890 C C . GLN B 1 176 ? 15.016 -110.312 -52.875 1 90.56 176 GLN B C 1
ATOM 5892 O O . GLN B 1 176 ? 15.281 -109.312 -52.156 1 90.56 176 GLN B O 1
ATOM 5897 N N . LEU B 1 177 ? 14.016 -110.25 -53.688 1 89.12 177 LEU B N 1
ATOM 5898 C CA . LEU B 1 177 ? 13.133 -109.125 -53.812 1 89.12 177 LEU B CA 1
ATOM 5899 C C . LEU B 1 177 ? 12.398 -108.812 -52.5 1 89.12 177 LEU B C 1
ATOM 5901 O O . LEU B 1 177 ? 12.25 -107.688 -52.094 1 89.12 177 LEU B O 1
ATOM 5905 N N . GLN B 1 178 ? 11.969 -109.938 -51.906 1 89.88 178 GLN B N 1
ATOM 5906 C CA . GLN B 1 178 ? 11.305 -109.75 -50.625 1 89.88 178 GLN B CA 1
ATOM 5907 C C . GLN B 1 178 ? 12.234 -109.125 -49.594 1 89.88 178 GLN B C 1
ATOM 5909 O O . GLN B 1 178 ? 11.828 -108.25 -48.844 1 89.88 178 GLN B O 1
ATOM 5914 N N . LYS B 1 179 ? 13.477 -109.562 -49.531 1 90.38 179 LYS B N 1
ATOM 5915 C CA . LYS B 1 179 ? 14.453 -109 -48.562 1 90.38 179 LYS B CA 1
ATOM 5916 C C . LYS B 1 179 ? 14.734 -107.562 -48.875 1 90.38 179 LYS B C 1
ATOM 5918 O O . LYS B 1 179 ? 14.781 -106.75 -47.938 1 90.38 179 LYS B O 1
ATOM 5923 N N . VAL B 1 180 ? 14.805 -107.125 -50.062 1 89.25 180 VAL B N 1
ATOM 5924 C CA . VAL B 1 180 ? 15.055 -105.75 -50.5 1 89.25 180 VAL B CA 1
ATOM 5925 C C . VAL B 1 180 ? 13.859 -104.875 -50.125 1 89.25 180 VAL B C 1
ATOM 5927 O O . VAL B 1 180 ? 14.023 -103.812 -49.594 1 89.25 180 VAL B O 1
ATOM 5930 N N . ASN B 1 181 ? 12.664 -105.438 -50.406 1 87.19 181 ASN B N 1
ATOM 5931 C CA . ASN B 1 181 ? 11.453 -104.688 -50.125 1 87.19 181 ASN B CA 1
ATOM 5932 C C . ASN B 1 181 ? 11.297 -104.438 -48.625 1 87.19 181 ASN B C 1
ATOM 5934 O O . ASN B 1 181 ? 10.945 -103.375 -48.188 1 87.19 181 ASN B O 1
ATOM 5938 N N . ASN B 1 182 ? 11.578 -105.438 -47.812 1 88.94 182 ASN B N 1
ATOM 5939 C CA . ASN B 1 182 ? 11.477 -105.312 -46.375 1 88.94 182 ASN B CA 1
ATOM 5940 C C . ASN B 1 182 ? 12.492 -104.312 -45.812 1 88.94 182 ASN B C 1
ATOM 5942 O O . ASN B 1 182 ? 12.148 -103.5 -44.969 1 88.94 182 ASN B O 1
ATOM 5946 N N . ASN B 1 183 ? 13.695 -104.375 -46.312 1 90.56 183 ASN B N 1
ATOM 5947 C CA . ASN B 1 183 ? 14.727 -103.438 -45.875 1 90.56 183 ASN B CA 1
ATOM 5948 C C . ASN B 1 183 ? 14.414 -102 -46.281 1 90.56 183 ASN B C 1
ATOM 5950 O O . ASN B 1 183 ? 14.594 -101.062 -45.5 1 90.56 183 ASN B O 1
ATOM 5954 N N . SER B 1 184 ? 13.859 -101.812 -47.438 1 88.12 184 SER B N 1
ATOM 5955 C CA . SER B 1 184 ? 13.492 -100.5 -47.938 1 88.12 184 SER B CA 1
ATOM 5956 C C . SER B 1 184 ? 12.352 -99.875 -47.125 1 88.12 184 SER B C 1
ATOM 5958 O O . SER B 1 184 ? 12.383 -98.688 -46.75 1 88.12 184 SER B O 1
ATOM 5960 N N . ALA B 1 185 ? 11.414 -100.75 -46.812 1 87.19 185 ALA B N 1
ATOM 5961 C CA . ALA B 1 185 ? 10.281 -100.312 -46 1 87.19 185 ALA B CA 1
ATOM 5962 C C . ALA B 1 185 ? 10.734 -99.875 -44.594 1 87.19 185 ALA B C 1
ATOM 5964 O O . ALA B 1 185 ? 10.312 -98.875 -44.094 1 87.19 185 ALA B O 1
ATOM 5965 N N . GLN B 1 186 ? 11.609 -100.688 -44 1 90.12 186 GLN B N 1
ATOM 5966 C CA . GLN B 1 186 ? 12.117 -100.375 -42.656 1 90.12 186 GLN B CA 1
ATOM 5967 C C . GLN B 1 186 ? 12.922 -99.062 -42.656 1 90.12 186 GLN B C 1
ATOM 5969 O O . GLN B 1 186 ? 12.75 -98.25 -41.781 1 90.12 186 GLN B O 1
ATOM 5974 N N . ASN B 1 187 ? 13.688 -98.875 -43.688 1 90.56 187 ASN B N 1
ATOM 5975 C CA . ASN B 1 187 ? 14.477 -97.625 -43.812 1 90.56 187 ASN B CA 1
ATOM 5976 C C . ASN B 1 187 ? 13.594 -96.438 -43.969 1 90.56 187 ASN B C 1
ATOM 5978 O O . ASN B 1 187 ? 13.836 -95.375 -43.375 1 90.56 187 ASN B O 1
ATOM 5982 N N . THR B 1 188 ? 12.555 -96.562 -44.75 1 88.38 188 THR B N 1
ATOM 5983 C CA . THR B 1 188 ? 11.633 -95.438 -45 1 88.38 188 THR B CA 1
ATOM 5984 C C . THR B 1 188 ? 10.875 -95.125 -43.719 1 88.38 188 THR B C 1
ATOM 5986 O O . THR B 1 188 ? 10.688 -93.938 -43.406 1 88.38 188 THR B O 1
ATOM 5989 N N . MET B 1 189 ? 10.484 -96.062 -42.969 1 90.06 189 MET B N 1
ATOM 5990 C CA . MET B 1 189 ? 9.758 -95.875 -41.719 1 90.06 189 MET B CA 1
ATOM 5991 C C . MET B 1 189 ? 10.633 -95.125 -40.688 1 90.06 189 MET B C 1
ATOM 5993 O O . MET B 1 189 ? 10.195 -94.188 -40.031 1 90.06 189 MET B O 1
ATOM 5997 N N . ILE B 1 190 ? 11.906 -95.562 -40.531 1 91.25 190 ILE B N 1
ATOM 5998 C CA . ILE B 1 190 ? 12.82 -94.938 -39.562 1 91.25 190 ILE B CA 1
ATOM 5999 C C . ILE B 1 190 ? 13.086 -93.5 -39.969 1 91.25 190 ILE B C 1
ATOM 6001 O O . ILE B 1 190 ? 13.047 -92.625 -39.125 1 91.25 190 ILE B O 1
ATOM 6005 N N . MET B 1 191 ? 13.266 -93.312 -41.281 1 89.06 191 MET B N 1
ATOM 6006 C CA . MET B 1 191 ? 13.492 -91.938 -41.75 1 89.06 191 MET B CA 1
ATOM 6007 C C . MET B 1 191 ? 12.273 -91.062 -41.469 1 89.06 191 MET B C 1
ATOM 6009 O O . MET B 1 191 ? 12.414 -89.938 -41.031 1 89.06 191 MET B O 1
ATOM 6013 N N . PHE B 1 192 ? 11.094 -91.625 -41.719 1 90.19 192 PHE B N 1
ATOM 6014 C CA . PHE B 1 192 ? 9.859 -90.875 -41.5 1 90.19 192 PHE B CA 1
ATOM 6015 C C . PHE B 1 192 ? 9.695 -90.5 -40.031 1 90.19 192 PHE B C 1
ATOM 6017 O O . PHE B 1 192 ? 9.359 -89.375 -39.688 1 90.19 192 PHE B O 1
ATOM 6024 N N . VAL B 1 193 ? 10.008 -91.375 -39.094 1 90.06 193 VAL B N 1
ATOM 6025 C CA . VAL B 1 193 ? 9.844 -91.125 -37.656 1 90.06 193 VAL B CA 1
ATOM 6026 C C . VAL B 1 193 ? 10.859 -90.125 -37.188 1 90.06 193 VAL B C 1
ATOM 6028 O O . VAL B 1 193 ? 10.516 -89.188 -36.469 1 90.06 193 VAL B O 1
ATOM 6031 N N . VAL B 1 194 ? 12.086 -90.188 -37.688 1 91.19 194 VAL B N 1
ATOM 6032 C CA . VAL B 1 194 ? 13.141 -89.25 -37.281 1 91.19 194 VAL B CA 1
ATOM 6033 C C . VAL B 1 194 ? 12.812 -87.875 -37.75 1 91.19 194 VAL B C 1
ATOM 6035 O O . VAL B 1 194 ? 12.906 -86.875 -36.969 1 91.19 194 VAL B O 1
ATOM 6038 N N . ILE B 1 195 ? 12.25 -87.75 -38.938 1 90.31 195 ILE B N 1
ATOM 6039 C CA . ILE B 1 195 ? 11.945 -86.438 -39.469 1 90.31 195 ILE B CA 1
ATOM 6040 C C . ILE B 1 195 ? 10.711 -85.875 -38.781 1 90.31 195 ILE B C 1
ATOM 6042 O O . ILE B 1 195 ? 10.633 -84.625 -38.562 1 90.31 195 ILE B O 1
ATOM 6046 N N . SER B 1 196 ? 9.805 -86.75 -38.469 1 91.19 196 SER B N 1
ATOM 6047 C CA . SER B 1 196 ? 8.617 -86.312 -37.781 1 91.19 196 SER B CA 1
ATOM 6048 C C . SER B 1 196 ? 8.969 -85.688 -36.406 1 91.19 196 SER B C 1
ATOM 6050 O O . SER B 1 196 ? 8.5 -84.625 -36.031 1 91.19 196 SER B O 1
ATOM 6052 N N . ILE B 1 197 ? 9.844 -86.312 -35.656 1 91.69 197 ILE B N 1
ATOM 6053 C CA . ILE B 1 197 ? 10.25 -85.875 -34.312 1 91.69 197 ILE B CA 1
ATOM 6054 C C . ILE B 1 197 ? 11.023 -84.562 -34.438 1 91.69 197 ILE B C 1
ATOM 6056 O O . ILE B 1 197 ? 10.797 -83.625 -33.688 1 91.69 197 ILE B O 1
ATOM 6060 N N . LEU B 1 198 ? 11.852 -84.438 -35.469 1 91.25 198 LEU B N 1
ATOM 6061 C CA . LEU B 1 198 ? 12.641 -83.25 -35.688 1 91.25 198 LEU B CA 1
ATOM 6062 C C . LEU B 1 198 ? 11.734 -82.062 -36.031 1 91.25 198 LEU B C 1
ATOM 6064 O O . LEU B 1 198 ? 11.945 -80.938 -35.5 1 91.25 198 LEU B O 1
ATOM 6068 N N . ALA B 1 199 ? 10.734 -82.312 -36.812 1 90 199 ALA B N 1
ATOM 6069 C CA . ALA B 1 199 ? 9.797 -81.25 -37.188 1 90 199 ALA B CA 1
ATOM 6070 C C . ALA B 1 199 ? 9.039 -80.688 -35.969 1 90 199 ALA B C 1
ATOM 6072 O O . ALA B 1 199 ? 8.898 -79.5 -35.781 1 90 199 ALA B O 1
ATOM 6073 N N . ILE B 1 200 ? 8.602 -81.562 -35.094 1 90.81 200 ILE B N 1
ATOM 6074 C CA . ILE B 1 200 ? 7.863 -81.188 -33.906 1 90.81 200 ILE B CA 1
ATOM 6075 C C . ILE B 1 200 ? 8.766 -80.375 -32.969 1 90.81 200 ILE B C 1
ATOM 6077 O O . ILE B 1 200 ? 8.359 -79.375 -32.438 1 90.81 200 ILE B O 1
ATOM 6081 N N . VAL B 1 201 ? 10 -80.812 -32.781 1 91.94 201 VAL B N 1
ATOM 6082 C CA . VAL B 1 201 ? 10.945 -80.125 -31.875 1 91.94 201 VAL B CA 1
ATOM 6083 C C . VAL B 1 201 ? 11.266 -78.75 -32.406 1 91.94 201 VAL B C 1
ATOM 6085 O O . VAL B 1 201 ? 11.336 -77.75 -31.641 1 91.94 201 VAL B O 1
ATOM 6088 N N . ILE B 1 202 ? 11.352 -78.562 -33.719 1 91.19 202 ILE B N 1
ATOM 6089 C CA . ILE B 1 202 ? 11.672 -77.312 -34.344 1 91.19 202 ILE B CA 1
ATOM 6090 C C . ILE B 1 202 ? 10.516 -76.312 -34.125 1 91.19 202 ILE B C 1
ATOM 6092 O O . ILE B 1 202 ? 10.727 -75.188 -33.781 1 91.19 202 ILE B O 1
ATOM 6096 N N . VAL B 1 203 ? 9.32 -76.688 -34.281 1 89.5 203 VAL B N 1
ATOM 6097 C CA . VAL B 1 203 ? 8.141 -75.875 -34.125 1 89.5 203 VAL B CA 1
ATOM 6098 C C . VAL B 1 203 ? 8.008 -75.438 -32.688 1 89.5 203 VAL B C 1
ATOM 6100 O O . VAL B 1 203 ? 7.781 -74.25 -32.406 1 89.5 203 VAL B O 1
ATOM 6103 N N . ILE B 1 204 ? 8.227 -76.312 -31.766 1 90.12 204 ILE B N 1
ATOM 6104 C CA . ILE B 1 204 ? 8.109 -76 -30.344 1 90.12 204 ILE B CA 1
ATOM 6105 C C . ILE B 1 204 ? 9.234 -75.062 -29.922 1 90.12 204 ILE B C 1
ATOM 6107 O O . ILE B 1 204 ? 8.992 -74.062 -29.219 1 90.12 204 ILE B O 1
ATOM 6111 N N . PHE B 1 205 ? 10.445 -75.25 -30.453 1 90.56 205 PHE B N 1
ATOM 6112 C CA . PHE B 1 205 ? 11.602 -74.438 -30.094 1 90.56 205 PHE B CA 1
ATOM 6113 C C . PHE B 1 205 ? 11.453 -73 -30.609 1 90.56 205 PHE B C 1
ATOM 6115 O O . PHE B 1 205 ? 11.602 -72.062 -29.844 1 90.56 205 PHE B O 1
ATOM 6122 N N . ILE B 1 206 ? 11.016 -72.75 -31.828 1 87.38 206 ILE B N 1
ATOM 6123 C CA . ILE B 1 206 ? 10.852 -71.438 -32.406 1 87.38 206 ILE B CA 1
ATOM 6124 C C . ILE B 1 206 ? 9.648 -70.75 -31.781 1 87.38 206 ILE B C 1
ATOM 6126 O O . ILE B 1 206 ? 9.688 -69.562 -31.547 1 87.38 206 ILE B O 1
ATOM 6130 N N . GLY B 1 207 ? 8.641 -71.5 -31.531 1 87.81 207 GLY B N 1
ATOM 6131 C CA . GLY B 1 207 ? 7.48 -71 -30.859 1 87.81 207 GLY B CA 1
ATOM 6132 C C . GLY B 1 207 ? 7.805 -70.438 -29.484 1 87.81 207 GLY B C 1
ATOM 6133 O O . GLY B 1 207 ? 7.332 -69.312 -29.125 1 87.81 207 GLY B O 1
ATOM 6134 N N . TYR B 1 208 ? 8.656 -71.062 -28.719 1 88.06 208 TYR B N 1
ATOM 6135 C CA . TYR B 1 208 ? 9.055 -70.625 -27.391 1 88.06 208 TYR B CA 1
ATOM 6136 C C . TYR B 1 208 ? 9.883 -69.375 -27.453 1 88.06 208 TYR B C 1
ATOM 6138 O O . TYR B 1 208 ? 9.695 -68.438 -26.641 1 88.06 208 TYR B O 1
ATOM 6146 N N . ILE B 1 209 ? 10.703 -69.188 -28.406 1 87.81 209 ILE B N 1
ATOM 6147 C CA . ILE B 1 209 ? 11.539 -68 -28.562 1 87.81 209 ILE B CA 1
ATOM 6148 C C . ILE B 1 209 ? 10.672 -66.75 -28.922 1 87.81 209 ILE B C 1
ATOM 6150 O O . ILE B 1 209 ? 10.82 -65.688 -28.328 1 87.81 209 ILE B O 1
ATOM 6154 N N . ILE B 1 210 ? 9.734 -66.938 -29.766 1 87.56 210 ILE B N 1
ATOM 6155 C CA . ILE B 1 210 ? 8.844 -65.812 -30.188 1 87.56 210 ILE B CA 1
ATOM 6156 C C . ILE B 1 210 ? 7.961 -65.375 -29.031 1 87.56 210 ILE B C 1
ATOM 6158 O O . ILE B 1 210 ? 7.758 -64.188 -28.812 1 87.56 210 ILE B O 1
ATOM 6162 N N . ARG B 1 211 ? 7.492 -66.312 -28.266 1 86.19 211 ARG B N 1
ATOM 6163 C CA . ARG B 1 211 ? 6.691 -66.062 -27.078 1 86.19 211 ARG B CA 1
ATOM 6164 C C . ARG B 1 211 ? 7.465 -65.188 -26.094 1 86.19 211 ARG B C 1
ATOM 6166 O O . ARG B 1 211 ? 6.934 -64.188 -25.578 1 86.19 211 ARG B O 1
ATOM 6173 N N . PHE B 1 212 ? 8.664 -65.562 -25.922 1 86.38 212 PHE B N 1
ATOM 6174 C CA . PHE B 1 212 ? 9.5 -64.812 -24.953 1 86.38 212 PHE B CA 1
ATOM 6175 C C . PHE B 1 212 ? 9.805 -63.406 -25.453 1 86.38 212 PHE B C 1
ATOM 6177 O O . PHE B 1 212 ? 9.75 -62.469 -24.688 1 86.38 212 PHE B O 1
ATOM 6184 N N . THR B 1 213 ? 10 -63.188 -26.719 1 85.88 213 THR B N 1
ATOM 6185 C CA . THR B 1 213 ? 10.398 -61.906 -27.297 1 85.88 213 THR B CA 1
ATOM 6186 C C . THR B 1 213 ? 9.211 -60.938 -27.359 1 85.88 213 THR B C 1
ATOM 6188 O O . THR B 1 213 ? 9.391 -59.719 -27.359 1 85.88 213 THR B O 1
ATOM 6191 N N . ILE B 1 214 ? 8 -61.344 -27.297 1 85.38 214 ILE B N 1
ATOM 6192 C CA . ILE B 1 214 ? 6.812 -60.5 -27.359 1 85.38 214 ILE B CA 1
ATOM 6193 C C . ILE B 1 214 ? 6.305 -60.219 -25.938 1 85.38 214 ILE B C 1
ATOM 6195 O O . ILE B 1 214 ? 5.965 -59.094 -25.609 1 85.38 214 ILE B O 1
ATOM 6199 N N . ARG B 1 215 ? 6.352 -61.188 -25.094 1 85.44 215 ARG B N 1
ATOM 6200 C CA . ARG B 1 215 ? 5.773 -61.094 -23.75 1 85.44 215 ARG B CA 1
ATOM 6201 C C . ARG B 1 215 ? 6.645 -60.25 -22.828 1 85.44 215 ARG B C 1
ATOM 6203 O O . ARG B 1 215 ? 6.129 -59.469 -22.031 1 85.44 215 ARG B O 1
ATOM 6210 N N . LYS B 1 216 ? 7.934 -60.312 -22.875 1 86.75 216 LYS B N 1
ATOM 6211 C CA . LYS B 1 216 ? 8.828 -59.656 -21.938 1 86.75 216 LYS B CA 1
ATOM 6212 C C . LYS B 1 216 ? 8.664 -58.125 -22 1 86.75 216 LYS B C 1
ATOM 6214 O O . LYS B 1 216 ? 8.406 -57.469 -20.984 1 86.75 216 LYS B O 1
ATOM 6219 N N . PRO B 1 217 ? 8.766 -57.531 -23.172 1 86.44 217 PRO B N 1
ATOM 6220 C CA . PRO B 1 217 ? 8.602 -56.062 -23.25 1 86.44 217 PRO B CA 1
ATOM 6221 C C . PRO B 1 217 ? 7.203 -55.625 -22.844 1 86.44 217 PRO B C 1
ATOM 6223 O O . PRO B 1 217 ? 7.039 -54.531 -22.297 1 86.44 217 PRO B O 1
ATOM 6226 N N . LEU B 1 218 ? 6.219 -56.312 -23.094 1 86.81 218 LEU B N 1
ATOM 6227 C CA . LEU B 1 218 ? 4.852 -55.969 -22.719 1 86.81 218 LEU B CA 1
ATOM 6228 C C . LEU B 1 218 ? 4.688 -55.906 -21.203 1 86.81 218 LEU B C 1
ATOM 6230 O O . LEU B 1 218 ? 4.051 -54.969 -20.688 1 86.81 218 LEU B O 1
ATOM 6234 N N . ILE B 1 219 ? 5.281 -56.844 -20.562 1 86.44 219 ILE B N 1
ATOM 6235 C CA . ILE B 1 219 ? 5.199 -56.875 -19.094 1 86.44 219 ILE B CA 1
ATOM 6236 C C . ILE B 1 219 ? 5.977 -55.719 -18.516 1 86.44 219 ILE B C 1
ATOM 6238 O O . ILE B 1 219 ? 5.527 -55.094 -17.562 1 86.44 219 ILE B O 1
ATOM 6242 N N . LEU B 1 220 ? 7.113 -55.438 -19.094 1 89.12 220 LEU B N 1
ATOM 6243 C CA . LEU B 1 220 ? 7.91 -54.312 -18.641 1 89.12 220 LEU B CA 1
ATOM 6244 C C . LEU B 1 220 ? 7.137 -53 -18.797 1 89.12 220 LEU B C 1
ATOM 6246 O O . LEU B 1 220 ? 7.105 -52.188 -17.875 1 89.12 220 LEU B O 1
ATOM 6250 N N . LEU B 1 221 ? 6.551 -52.781 -19.891 1 88.19 221 LEU B N 1
ATOM 6251 C CA . LEU B 1 221 ? 5.758 -51.562 -20.172 1 88.19 221 LEU B CA 1
ATOM 6252 C C . LEU B 1 221 ? 4.57 -51.469 -19.219 1 88.19 221 LEU B C 1
ATOM 6254 O O . LEU B 1 221 ? 4.27 -50.406 -18.703 1 88.19 221 LEU B O 1
ATOM 6258 N N . GLN B 1 222 ? 3.893 -52.594 -19.062 1 86.94 222 GLN B N 1
ATOM 6259 C CA . GLN B 1 222 ? 2.758 -52.656 -18.156 1 86.94 222 GLN B CA 1
ATOM 6260 C C . GLN B 1 222 ? 3.172 -52.219 -16.75 1 86.94 222 GLN B C 1
ATOM 6262 O O . GLN B 1 222 ? 2.518 -51.375 -16.125 1 86.94 222 GLN B O 1
ATOM 6267 N N . ASN B 1 223 ? 4.258 -52.781 -16.203 1 89.12 223 ASN B N 1
ATOM 6268 C CA . ASN B 1 223 ? 4.762 -52.469 -14.875 1 89.12 223 ASN B CA 1
ATOM 6269 C C . ASN B 1 223 ? 5.148 -51 -14.766 1 89.12 223 ASN B C 1
ATOM 6271 O O . ASN B 1 223 ? 4.785 -50.312 -13.797 1 89.12 223 ASN B O 1
ATOM 6275 N N . ASP B 1 224 ? 5.812 -50.438 -15.75 1 90.06 224 ASP B N 1
ATOM 6276 C CA . ASP B 1 224 ? 6.258 -49.062 -15.742 1 90.06 224 ASP B CA 1
ATOM 6277 C C . ASP B 1 224 ? 5.07 -48.094 -15.844 1 90.06 224 ASP B C 1
ATOM 6279 O O . ASP B 1 224 ? 5.031 -47.062 -15.164 1 90.06 224 ASP B O 1
ATOM 6283 N N . MET B 1 225 ? 4.102 -48.406 -16.625 1 86.19 225 MET B N 1
ATOM 6284 C CA . MET B 1 225 ? 2.912 -47.562 -16.781 1 86.19 225 MET B CA 1
ATOM 6285 C C . MET B 1 225 ? 2.121 -47.5 -15.477 1 86.19 225 MET B C 1
ATOM 6287 O O . MET B 1 225 ? 1.548 -46.469 -15.141 1 86.19 225 MET B O 1
ATOM 6291 N N . GLU B 1 226 ? 2.104 -48.625 -14.758 1 85.81 226 GLU B N 1
ATOM 6292 C CA . GLU B 1 226 ? 1.424 -48.656 -13.469 1 85.81 226 GLU B CA 1
ATOM 6293 C C . GLU B 1 226 ? 2.107 -47.75 -12.469 1 85.81 226 GLU B C 1
ATOM 6295 O O . GLU B 1 226 ? 1.438 -47.031 -11.719 1 85.81 226 GLU B O 1
ATOM 6300 N N . LYS B 1 227 ? 3.393 -47.719 -12.469 1 88.06 227 LYS B N 1
ATOM 6301 C CA . LYS B 1 227 ? 4.148 -46.844 -11.586 1 88.06 227 LYS B CA 1
ATOM 6302 C C . LYS B 1 227 ? 3.934 -45.375 -11.953 1 88.06 227 LYS B C 1
ATOM 6304 O O . LYS B 1 227 ? 3.811 -44.531 -11.07 1 88.06 227 LYS B O 1
ATOM 6309 N N . VAL B 1 228 ? 3.918 -45.094 -13.211 1 87.25 228 VAL B N 1
ATOM 6310 C CA . VAL B 1 228 ? 3.695 -43.75 -13.68 1 87.25 228 VAL B CA 1
ATOM 6311 C C . VAL B 1 228 ? 2.277 -43.312 -13.328 1 87.25 228 VAL B C 1
ATOM 6313 O O . VAL B 1 228 ? 2.062 -42.156 -12.922 1 87.25 228 VAL B O 1
ATOM 6316 N N . ALA B 1 229 ? 1.31 -44.219 -13.531 1 82 229 ALA B N 1
ATOM 6317 C CA . ALA B 1 229 ? -0.069 -43.938 -13.156 1 82 229 ALA B CA 1
ATOM 6318 C C . ALA B 1 229 ? -0.171 -43.594 -11.672 1 82 229 ALA B C 1
ATOM 6320 O O . ALA B 1 229 ? -1.041 -42.812 -11.25 1 82 229 ALA B O 1
ATOM 6321 N N . ALA B 1 230 ? 0.782 -44.156 -10.836 1 82.81 230 ALA B N 1
ATOM 6322 C CA . ALA B 1 230 ? 0.814 -43.906 -9.398 1 82.81 230 ALA B CA 1
ATOM 6323 C C . ALA B 1 230 ? 1.541 -42.594 -9.078 1 82.81 230 ALA B C 1
ATOM 6325 O O . ALA B 1 230 ? 1.61 -42.188 -7.922 1 82.81 230 ALA B O 1
ATOM 6326 N N . GLY B 1 231 ? 2.182 -42.031 -10.102 1 85.69 231 GLY B N 1
ATOM 6327 C CA . GLY B 1 231 ? 2.727 -40.688 -9.891 1 85.69 231 GLY B CA 1
ATOM 6328 C C . GLY B 1 231 ? 4.227 -40.625 -10.086 1 85.69 231 GLY B C 1
ATOM 6329 O O . GLY B 1 231 ? 4.82 -39.531 -10.031 1 85.69 231 GLY B O 1
ATOM 6330 N N . ASP B 1 232 ? 4.934 -41.75 -10.367 1 89.5 232 ASP B N 1
ATOM 6331 C CA . ASP B 1 232 ? 6.383 -41.75 -10.562 1 89.5 232 ASP B CA 1
ATOM 6332 C C . ASP B 1 232 ? 6.746 -41.469 -12.016 1 89.5 232 ASP B C 1
ATOM 6334 O O . ASP B 1 232 ? 6.719 -42.375 -12.859 1 89.5 232 ASP B O 1
ATOM 6338 N N . LEU B 1 233 ? 7.18 -40.25 -12.242 1 88.88 233 LEU B N 1
ATOM 6339 C CA . LEU B 1 233 ? 7.492 -39.844 -13.609 1 88.88 233 LEU B CA 1
ATOM 6340 C C . LEU B 1 233 ? 8.969 -40.031 -13.914 1 88.88 233 LEU B C 1
ATOM 6342 O O . LEU B 1 233 ? 9.438 -39.719 -15.008 1 88.88 233 LEU B O 1
ATOM 6346 N N . THR B 1 234 ? 9.734 -40.656 -12.969 1 91.5 234 THR B N 1
ATOM 6347 C CA . THR B 1 234 ? 11.164 -40.875 -13.164 1 91.5 234 THR B CA 1
ATOM 6348 C C . THR B 1 234 ? 11.43 -42.188 -13.898 1 91.5 234 THR B C 1
ATOM 6350 O O . THR B 1 234 ? 12.547 -42.438 -14.359 1 91.5 234 THR B O 1
ATOM 6353 N N . ILE B 1 235 ? 10.398 -42.969 -14.023 1 90.5 235 ILE B N 1
ATOM 6354 C CA . ILE B 1 235 ? 10.523 -44.312 -14.609 1 90.5 235 ILE B CA 1
ATOM 6355 C C . ILE B 1 235 ? 10.773 -44.188 -16.109 1 90.5 235 ILE B C 1
ATOM 6357 O O . ILE B 1 235 ? 10.211 -43.312 -16.766 1 90.5 235 ILE B O 1
ATOM 6361 N N . ARG B 1 236 ? 11.656 -45.031 -16.641 1 92.06 236 ARG B N 1
ATOM 6362 C CA . ARG B 1 236 ? 11.875 -45.219 -18.078 1 92.06 236 ARG B CA 1
ATOM 6363 C C . ARG B 1 236 ? 11.961 -46.688 -18.438 1 92.06 236 ARG B C 1
ATOM 6365 O O . ARG B 1 236 ? 12.688 -47.438 -17.797 1 92.06 236 ARG B O 1
ATOM 6372 N N . THR B 1 237 ? 11.156 -47.062 -19.344 1 90.88 237 THR B N 1
ATOM 6373 C CA . THR B 1 237 ? 11.195 -48.438 -19.766 1 90.88 237 THR B CA 1
ATOM 6374 C C . THR B 1 237 ? 12.469 -48.75 -20.547 1 90.88 237 THR B C 1
ATOM 6376 O O . THR B 1 237 ? 12.789 -48.062 -21.516 1 90.88 237 THR B O 1
ATOM 6379 N N . SER B 1 238 ? 13.234 -49.719 -20.078 1 89.69 238 SER B N 1
ATOM 6380 C CA . SER B 1 238 ? 14.516 -50.094 -20.672 1 89.69 238 SER B CA 1
ATOM 6381 C C . SER B 1 238 ? 14.336 -51.156 -21.75 1 89.69 238 SER B C 1
ATOM 6383 O O . SER B 1 238 ? 14.703 -52.312 -21.562 1 89.69 238 SER B O 1
ATOM 6385 N N . TYR B 1 239 ? 13.664 -50.906 -22.812 1 89.19 239 TYR B N 1
ATOM 6386 C CA . TYR B 1 239 ? 13.516 -51.812 -23.969 1 89.19 239 TYR B CA 1
ATOM 6387 C C . TYR B 1 239 ? 13.781 -51.062 -25.266 1 89.19 239 TYR B C 1
ATOM 6389 O O . TYR B 1 239 ? 13.156 -50.031 -25.547 1 89.19 239 TYR B O 1
ATOM 6397 N N . LYS B 1 240 ? 14.844 -51.531 -26 1 90.06 240 LYS B N 1
ATOM 6398 C CA . LYS B 1 240 ? 15.188 -50.906 -27.266 1 90.06 240 LYS B CA 1
ATOM 6399 C C . LYS B 1 240 ? 15.055 -51.906 -28.422 1 90.06 240 LYS B C 1
ATOM 6401 O O . LYS B 1 240 ? 15.602 -53 -28.359 1 90.06 240 LYS B O 1
ATOM 6406 N N . ALA B 1 241 ? 14.141 -51.688 -29.25 1 87.56 241 ALA B N 1
ATOM 6407 C CA . ALA B 1 241 ? 13.945 -52.469 -30.453 1 87.56 241 ALA B CA 1
ATOM 6408 C C . ALA B 1 241 ? 13.352 -51.625 -31.578 1 87.56 241 ALA B C 1
ATOM 6410 O O . ALA B 1 241 ? 12.797 -50.562 -31.328 1 87.56 241 ALA B O 1
ATOM 6411 N N . ASN B 1 242 ? 13.57 -52.031 -32.844 1 84.69 242 ASN B N 1
ATOM 6412 C CA . ASN B 1 242 ? 13.078 -51.25 -33.969 1 84.69 242 ASN B CA 1
ATOM 6413 C C . ASN B 1 242 ? 11.68 -51.719 -34.406 1 84.69 242 ASN B C 1
ATOM 6415 O O . ASN B 1 242 ? 11.172 -51.281 -35.438 1 84.69 242 ASN B O 1
ATOM 6419 N N . ASN B 1 243 ? 10.945 -52.469 -33.625 1 83.62 243 ASN B N 1
ATOM 6420 C CA . ASN B 1 243 ? 9.609 -52.938 -33.969 1 83.62 243 ASN B CA 1
ATOM 6421 C C . ASN B 1 243 ? 8.523 -52.125 -33.281 1 83.62 243 ASN B C 1
ATOM 6423 O O . ASN B 1 243 ? 8.805 -51.062 -32.688 1 83.62 243 ASN B O 1
ATOM 6427 N N . GLU B 1 244 ? 7.207 -52.531 -33.344 1 84.56 244 GLU B N 1
ATOM 6428 C CA . GLU B 1 244 ? 6.062 -51.812 -32.781 1 84.56 244 GLU B CA 1
ATOM 6429 C C . GLU B 1 244 ? 6.215 -51.594 -31.281 1 84.56 244 GLU B C 1
ATOM 6431 O O . GLU B 1 244 ? 5.902 -50.531 -30.75 1 84.56 244 GLU B O 1
ATOM 6436 N N . LEU B 1 245 ? 6.789 -52.531 -30.641 1 85.88 245 LEU B N 1
ATOM 6437 C CA . LEU B 1 245 ? 6.953 -52.438 -29.188 1 85.88 245 LEU B CA 1
ATOM 6438 C C . LEU B 1 245 ? 8.039 -51.438 -28.828 1 85.88 245 LEU B C 1
ATOM 6440 O O . LEU B 1 245 ? 7.902 -50.688 -27.859 1 85.88 245 LEU B O 1
ATOM 6444 N N . GLY B 1 246 ? 9.102 -51.469 -29.562 1 87.44 246 GLY B N 1
ATOM 6445 C CA . GLY B 1 246 ? 10.141 -50.5 -29.359 1 87.44 246 GLY B CA 1
ATOM 6446 C C . GLY B 1 246 ? 9.664 -49.062 -29.578 1 87.44 246 GLY B C 1
ATOM 6447 O O . GLY B 1 246 ? 9.984 -48.188 -28.781 1 87.44 246 GLY B O 1
ATOM 6448 N N . ILE B 1 247 ? 8.883 -48.781 -30.594 1 86.56 247 ILE B N 1
ATOM 6449 C CA . ILE B 1 247 ? 8.344 -47.469 -30.891 1 86.56 247 ILE B CA 1
ATOM 6450 C C . ILE B 1 247 ? 7.391 -47 -29.781 1 86.56 247 ILE B C 1
ATOM 6452 O O . ILE B 1 247 ? 7.398 -45.844 -29.375 1 86.56 247 ILE B O 1
ATOM 6456 N N . ILE B 1 248 ? 6.648 -47.906 -29.297 1 87.12 248 ILE B N 1
ATOM 6457 C CA . ILE B 1 248 ? 5.727 -47.625 -28.203 1 87.12 248 ILE B CA 1
ATOM 6458 C C . ILE B 1 248 ? 6.508 -47.188 -26.953 1 87.12 248 ILE B C 1
ATOM 6460 O O . ILE B 1 248 ? 6.164 -46.219 -26.297 1 87.12 248 ILE B O 1
ATOM 6464 N N . VAL B 1 249 ? 7.547 -47.969 -26.625 1 89.88 249 VAL B N 1
ATOM 6465 C CA . VAL B 1 249 ? 8.383 -47.656 -25.453 1 89.88 249 VAL B CA 1
ATOM 6466 C C . VAL B 1 249 ? 9.039 -46.281 -25.641 1 89.88 249 VAL B C 1
ATOM 6468 O O . VAL B 1 249 ? 9.062 -45.469 -24.703 1 89.88 249 VAL B O 1
ATOM 6471 N N . GLN B 1 250 ? 9.516 -46 -26.844 1 88.5 250 GLN B N 1
ATOM 6472 C CA . GLN B 1 250 ? 10.148 -44.719 -27.125 1 88.5 250 GLN B CA 1
ATOM 6473 C C . GLN B 1 250 ? 9.148 -43.594 -26.969 1 88.5 250 GLN B C 1
ATOM 6475 O O . GLN B 1 250 ? 9.469 -42.531 -26.391 1 88.5 250 GLN B O 1
ATOM 6480 N N . SER B 1 251 ? 7.973 -43.781 -27.516 1 86.12 251 SER B N 1
ATOM 6481 C CA . SER B 1 251 ? 6.918 -42.781 -27.391 1 86.12 251 SER B CA 1
ATOM 6482 C C . SER B 1 251 ? 6.512 -42.594 -25.938 1 86.12 251 SER B C 1
ATOM 6484 O O . SER B 1 251 ? 6.285 -41.438 -25.5 1 86.12 251 SER B O 1
ATOM 6486 N N . PHE B 1 252 ? 6.438 -43.625 -25.219 1 89.81 252 PHE B N 1
ATOM 6487 C CA . PHE B 1 252 ? 6.117 -43.594 -23.797 1 89.81 252 PHE B CA 1
ATOM 6488 C C . PHE B 1 252 ? 7.184 -42.844 -23.016 1 89.81 252 PHE B C 1
ATOM 6490 O O . PHE B 1 252 ? 6.859 -41.906 -22.266 1 89.81 252 PHE B O 1
ATOM 6497 N N . ASN B 1 253 ? 8.422 -43.125 -23.234 1 91 253 ASN B N 1
ATOM 6498 C CA . ASN B 1 253 ? 9.516 -42.438 -22.562 1 91 253 ASN B CA 1
ATOM 6499 C C . ASN B 1 253 ? 9.555 -40.938 -22.922 1 91 253 ASN B C 1
ATOM 6501 O O . ASN B 1 253 ? 9.781 -40.094 -22.062 1 91 253 ASN B O 1
ATOM 6505 N N . SER B 1 254 ? 9.367 -40.594 -24.203 1 87.56 254 SER B N 1
ATOM 6506 C CA . SER B 1 254 ? 9.336 -39.219 -24.641 1 87.56 254 SER B CA 1
ATOM 6507 C C . SER B 1 254 ? 8.203 -38.438 -23.969 1 87.56 254 SER B C 1
ATOM 6509 O O . SER B 1 254 ? 8.383 -37.281 -23.562 1 87.56 254 SER B O 1
ATOM 6511 N N . MET B 1 255 ? 7.09 -39.062 -23.922 1 83.81 255 MET B N 1
ATOM 6512 C CA . MET B 1 255 ? 5.953 -38.469 -23.219 1 83.81 255 MET B CA 1
ATOM 6513 C C . MET B 1 255 ? 6.301 -38.188 -21.766 1 83.81 255 MET B C 1
ATOM 6515 O O . MET B 1 255 ? 5.996 -37.125 -21.234 1 83.81 255 MET B O 1
ATOM 6519 N N . LEU B 1 256 ? 6.918 -39.125 -21.094 1 88.25 256 LEU B N 1
ATOM 6520 C CA . LEU B 1 256 ? 7.297 -38.969 -19.688 1 88.25 256 LEU B CA 1
ATOM 6521 C C . LEU B 1 256 ? 8.32 -37.844 -19.531 1 88.25 256 LEU B C 1
ATOM 6523 O O . LEU B 1 256 ? 8.266 -37.094 -18.562 1 88.25 256 LEU B O 1
ATOM 6527 N N . ASP B 1 257 ? 9.219 -37.719 -20.5 1 89.19 257 ASP B N 1
ATOM 6528 C CA . ASP B 1 257 ? 10.188 -36.625 -20.469 1 89.19 257 ASP B CA 1
ATOM 6529 C C . ASP B 1 257 ? 9.5 -35.281 -20.531 1 89.19 257 ASP B C 1
ATOM 6531 O O . ASP B 1 257 ? 9.812 -34.375 -19.75 1 89.19 257 ASP B O 1
ATOM 6535 N N . ASN B 1 258 ? 8.562 -35.188 -21.391 1 83.81 258 ASN B N 1
ATOM 6536 C CA . ASN B 1 258 ? 7.828 -33.938 -21.547 1 83.81 258 ASN B CA 1
ATOM 6537 C C . ASN B 1 258 ? 7 -33.594 -20.297 1 83.81 258 ASN B C 1
ATOM 6539 O O . ASN B 1 258 ? 6.969 -32.438 -19.859 1 83.81 258 ASN B O 1
ATOM 6543 N N . LEU B 1 259 ? 6.453 -34.562 -19.75 1 83.44 259 LEU B N 1
ATOM 6544 C CA . LEU B 1 259 ? 5.633 -34.375 -18.562 1 83.44 259 LEU B CA 1
ATOM 6545 C C . LEU B 1 259 ? 6.5 -34.031 -17.359 1 83.44 259 LEU B C 1
ATOM 6547 O O . LEU B 1 259 ? 6.133 -33.156 -16.547 1 83.44 259 LEU B O 1
ATOM 6551 N N . GLN B 1 260 ? 7.547 -34.812 -17.234 1 89 260 GLN B N 1
ATOM 6552 C CA . GLN B 1 260 ? 8.477 -34.531 -16.141 1 89 260 GLN B CA 1
ATOM 6553 C C . GLN B 1 260 ? 8.984 -33.094 -16.219 1 89 260 GLN B C 1
ATOM 6555 O O . GLN B 1 260 ? 9.055 -32.375 -15.211 1 89 260 GLN B O 1
ATOM 6560 N N . GLN B 1 261 ? 9.312 -32.562 -17.406 1 86.94 261 GLN B N 1
ATOM 6561 C CA . GLN B 1 261 ? 9.773 -31.188 -17.609 1 86.94 261 GLN B CA 1
ATOM 6562 C C . GLN B 1 261 ? 8.68 -30.172 -17.297 1 86.94 261 GLN B C 1
ATOM 6564 O O . GLN B 1 261 ? 8.938 -29.141 -16.672 1 86.94 261 GLN B O 1
ATOM 6569 N N . LEU B 1 262 ? 7.539 -30.453 -17.688 1 82.62 262 LEU B N 1
ATOM 6570 C CA . LEU B 1 262 ? 6.406 -29.578 -17.406 1 82.62 262 LEU B CA 1
ATOM 6571 C C . LEU B 1 262 ? 6.172 -29.453 -15.906 1 82.62 262 LEU B C 1
ATOM 6573 O O . LEU B 1 262 ? 6.074 -28.344 -15.383 1 82.62 262 LEU B O 1
ATOM 6577 N N . ILE B 1 263 ? 6.094 -30.609 -15.227 1 85.81 263 ILE B N 1
ATOM 6578 C CA . ILE B 1 263 ? 5.824 -30.609 -13.789 1 85.81 263 ILE B CA 1
ATOM 6579 C C . ILE B 1 263 ? 6.973 -29.922 -13.055 1 85.81 263 ILE B C 1
ATOM 6581 O O . ILE B 1 263 ? 6.746 -29.203 -12.086 1 85.81 263 ILE B O 1
ATOM 6585 N N . ALA B 1 264 ? 8.156 -30.125 -13.547 1 88.94 264 ALA B N 1
ATOM 6586 C CA . ALA B 1 264 ? 9.312 -29.453 -12.953 1 88.94 264 ALA B CA 1
ATOM 6587 C C . ALA B 1 264 ? 9.188 -27.938 -13.078 1 88.94 264 ALA B C 1
ATOM 6589 O O . ALA B 1 264 ? 9.406 -27.203 -12.109 1 88.94 264 ALA B O 1
ATOM 6590 N N . ASN B 1 265 ? 8.812 -27.453 -14.211 1 86.94 265 ASN B N 1
ATOM 6591 C CA . ASN B 1 265 ? 8.633 -26.016 -14.445 1 86.94 265 ASN B CA 1
ATOM 6592 C C . ASN B 1 265 ? 7.492 -25.453 -13.602 1 86.94 265 ASN B C 1
ATOM 6594 O O . ASN B 1 265 ? 7.598 -24.344 -13.07 1 86.94 265 ASN B O 1
ATOM 6598 N N . VAL B 1 266 ? 6.449 -26.203 -13.492 1 85.5 266 VAL B N 1
ATOM 6599 C CA . VAL B 1 266 ? 5.32 -25.766 -12.68 1 85.5 266 VAL B CA 1
ATOM 6600 C C . VAL B 1 266 ? 5.738 -25.672 -11.211 1 85.5 266 VAL B C 1
ATOM 6602 O O . VAL B 1 266 ? 5.395 -24.719 -10.516 1 85.5 266 VAL B O 1
ATOM 6605 N N . LYS B 1 267 ? 6.473 -26.672 -10.781 1 87.56 267 LYS B N 1
ATOM 6606 C CA . LYS B 1 267 ? 6.941 -26.672 -9.398 1 87.56 267 LYS B CA 1
ATOM 6607 C C . LYS B 1 267 ? 7.836 -25.469 -9.117 1 87.56 267 LYS B C 1
ATOM 6609 O O . LYS B 1 267 ? 7.684 -24.797 -8.094 1 87.56 267 LYS B O 1
ATOM 6614 N N . VAL B 1 268 ? 8.734 -25.078 -10.008 1 87.5 268 VAL B N 1
ATOM 6615 C CA . VAL B 1 268 ? 9.633 -23.938 -9.859 1 87.5 268 VAL B CA 1
ATOM 6616 C C . VAL B 1 268 ? 8.82 -22.641 -9.852 1 87.5 268 VAL B C 1
ATOM 6618 O O . VAL B 1 268 ? 9.031 -21.781 -8.992 1 87.5 268 VAL B O 1
ATOM 6621 N N . THR B 1 269 ? 7.918 -22.531 -10.805 1 83.62 269 THR B N 1
ATOM 6622 C CA . THR B 1 269 ? 7.094 -21.328 -10.898 1 83.62 269 THR B CA 1
ATOM 6623 C C . THR B 1 269 ? 6.238 -21.156 -9.648 1 83.62 269 THR B C 1
ATOM 6625 O O . THR B 1 269 ? 6.102 -20.047 -9.133 1 83.62 269 THR B O 1
ATOM 6628 N N . THR B 1 270 ? 5.664 -22.25 -9.172 1 85.62 270 THR B N 1
ATOM 6629 C CA . THR B 1 270 ? 4.848 -22.203 -7.969 1 85.62 270 THR B CA 1
ATOM 6630 C C . THR B 1 270 ? 5.672 -21.734 -6.77 1 85.62 270 THR B C 1
ATOM 6632 O O . THR B 1 270 ? 5.203 -20.938 -5.965 1 85.62 270 THR B O 1
ATOM 6635 N N . GLN B 1 271 ? 6.906 -22.188 -6.691 1 86.62 271 GLN B N 1
ATOM 6636 C CA . GLN B 1 271 ? 7.773 -21.75 -5.602 1 86.62 271 GLN B CA 1
ATOM 6637 C C . GLN B 1 271 ? 8.102 -20.266 -5.707 1 86.62 271 GLN B C 1
ATOM 6639 O O . GLN B 1 271 ? 8.148 -19.562 -4.695 1 86.62 271 GLN B O 1
ATOM 6644 N N . GLU B 1 272 ? 8.305 -19.828 -6.84 1 85.19 272 GLU B N 1
ATOM 6645 C CA . GLU B 1 272 ? 8.602 -18.422 -7.059 1 85.19 272 GLU B CA 1
ATOM 6646 C C . GLU B 1 272 ? 7.395 -17.547 -6.727 1 85.19 272 GLU B C 1
ATOM 6648 O O . GLU B 1 272 ? 7.543 -16.469 -6.141 1 85.19 272 GLU B O 1
ATOM 6653 N N . VAL B 1 273 ? 6.211 -17.984 -7.09 1 83.88 273 VAL B N 1
ATOM 6654 C CA . VAL B 1 273 ? 4.988 -17.25 -6.781 1 83.88 273 VAL B CA 1
ATOM 6655 C C . VAL B 1 273 ? 4.781 -17.203 -5.27 1 83.88 273 VAL B C 1
ATOM 6657 O O . VAL B 1 273 ? 4.41 -16.172 -4.719 1 83.88 273 VAL B O 1
ATOM 6660 N N . ILE B 1 274 ? 5.07 -18.297 -4.582 1 86.25 274 ILE B N 1
ATOM 6661 C CA . ILE B 1 274 ? 4.957 -18.344 -3.129 1 86.25 274 ILE B CA 1
ATOM 6662 C C . ILE B 1 274 ? 5.914 -17.328 -2.508 1 86.25 274 ILE B C 1
ATOM 6664 O O . ILE B 1 274 ? 5.52 -16.531 -1.65 1 86.25 274 ILE B O 1
ATOM 6668 N N . SER B 1 275 ? 7.145 -17.297 -2.947 1 87.81 275 SER B N 1
ATOM 6669 C CA . SER B 1 275 ? 8.148 -16.375 -2.434 1 87.81 275 SER B CA 1
ATOM 6670 C C . SER B 1 275 ? 7.738 -14.93 -2.688 1 87.81 275 SER B C 1
ATOM 6672 O O . SER B 1 275 ? 7.844 -14.086 -1.796 1 87.81 275 SER B O 1
ATOM 6674 N N . SER B 1 276 ? 7.293 -14.664 -3.906 1 85.25 276 SER B N 1
ATOM 6675 C CA . SER B 1 276 ? 6.855 -13.32 -4.25 1 85.25 276 SER B CA 1
ATOM 6676 C C . SER B 1 276 ? 5.648 -12.898 -3.416 1 85.25 276 SER B C 1
ATOM 6678 O O . SER B 1 276 ? 5.566 -11.758 -2.965 1 85.25 276 SER B O 1
ATOM 6680 N N . THR B 1 277 ? 4.688 -13.781 -3.221 1 86.06 277 THR B N 1
ATOM 6681 C CA . THR B 1 277 ? 3.502 -13.5 -2.414 1 86.06 277 THR B CA 1
ATOM 6682 C C . THR B 1 277 ? 3.889 -13.203 -0.969 1 86.06 277 THR B C 1
ATOM 6684 O O . THR B 1 277 ? 3.332 -12.297 -0.346 1 86.06 277 THR B O 1
ATOM 6687 N N . GLU B 1 278 ? 4.883 -13.945 -0.458 1 87.44 278 GLU B N 1
ATOM 6688 C CA . GLU B 1 278 ? 5.379 -13.672 0.886 1 87.44 278 GLU B CA 1
ATOM 6689 C C . GLU B 1 278 ? 6.016 -12.289 0.966 1 87.44 278 GLU B C 1
ATOM 6691 O O . GLU B 1 278 ? 5.844 -11.578 1.958 1 87.44 278 GLU B O 1
ATOM 6696 N N . GLY B 1 279 ? 6.715 -11.969 -0.082 1 86 279 GLY B N 1
ATOM 6697 C CA . GLY B 1 279 ? 7.27 -10.625 -0.158 1 86 279 GLY B CA 1
ATOM 6698 C C . GLY B 1 279 ? 6.203 -9.547 -0.164 1 86 279 GLY B C 1
ATOM 6699 O O . GLY B 1 279 ? 6.316 -8.555 0.558 1 86 279 GLY B O 1
ATOM 6700 N N . VAL B 1 280 ? 5.156 -9.711 -0.912 1 87.06 280 VAL B N 1
ATOM 6701 C CA . VAL B 1 280 ? 4.043 -8.773 -0.971 1 87.06 280 VAL B CA 1
ATOM 6702 C C . VAL B 1 280 ? 3.4 -8.648 0.408 1 87.06 280 VAL B C 1
ATOM 6704 O O . VAL B 1 280 ? 3.119 -7.539 0.869 1 87.06 280 VAL B O 1
ATOM 6707 N N . LEU B 1 281 ? 3.203 -9.773 1.066 1 88.5 281 LEU B N 1
ATOM 6708 C CA . LEU B 1 281 ? 2.562 -9.773 2.377 1 88.5 281 LEU B CA 1
ATOM 6709 C C . LEU B 1 281 ? 3.414 -9.031 3.398 1 88.5 281 LEU B C 1
ATOM 6711 O O . LEU B 1 281 ? 2.889 -8.281 4.227 1 88.5 281 LEU B O 1
ATOM 6715 N N . GLN B 1 282 ? 4.723 -9.219 3.389 1 89.94 282 GLN B N 1
ATOM 6716 C CA . GLN B 1 282 ? 5.625 -8.508 4.289 1 89.94 282 GLN B CA 1
ATOM 6717 C C . GLN B 1 282 ? 5.586 -7 4.027 1 89.94 282 GLN B C 1
ATOM 6719 O O . GLN B 1 282 ? 5.508 -6.203 4.965 1 89.94 282 GLN B O 1
ATOM 6724 N N . ASP B 1 283 ? 5.602 -6.648 2.756 1 87.5 283 ASP B N 1
ATOM 6725 C CA . ASP B 1 283 ? 5.578 -5.238 2.387 1 87.5 283 ASP B CA 1
ATOM 6726 C C . ASP B 1 283 ? 4.23 -4.602 2.727 1 87.5 283 ASP B C 1
ATOM 6728 O O . ASP B 1 283 ? 4.172 -3.434 3.117 1 87.5 283 ASP B O 1
ATOM 6732 N N . THR B 1 284 ? 3.164 -5.301 2.564 1 87.62 284 THR B N 1
ATOM 6733 C CA . THR B 1 284 ? 1.836 -4.816 2.92 1 87.62 284 THR B CA 1
ATOM 6734 C C . THR B 1 284 ? 1.731 -4.582 4.426 1 87.62 284 THR B C 1
ATOM 6736 O O . THR B 1 284 ? 1.144 -3.592 4.863 1 87.62 284 THR B O 1
ATOM 6739 N N . LYS B 1 285 ? 2.336 -5.512 5.207 1 87.94 285 LYS B N 1
ATOM 6740 C CA . LYS B 1 285 ? 2.359 -5.328 6.656 1 87.94 285 LYS B CA 1
ATOM 6741 C C . LYS B 1 285 ? 3.125 -4.062 7.035 1 87.94 285 LYS B C 1
ATOM 6743 O O . LYS B 1 285 ? 2.674 -3.289 7.883 1 87.94 285 LYS B O 1
ATOM 6748 N N . ARG B 1 286 ? 4.211 -3.773 6.504 1 90.31 286 ARG B N 1
ATOM 6749 C CA . ARG B 1 286 ? 5 -2.568 6.73 1 90.31 286 ARG B CA 1
ATOM 6750 C C . ARG B 1 286 ? 4.215 -1.318 6.348 1 90.31 286 ARG B C 1
ATOM 6752 O O . ARG B 1 286 ? 4.164 -0.353 7.113 1 90.31 286 ARG B O 1
ATOM 6759 N N . ALA B 1 287 ? 3.592 -1.408 5.105 1 83.75 287 ALA B N 1
ATOM 6760 C CA . ALA B 1 287 ? 2.795 -0.274 4.645 1 83.75 287 ALA B CA 1
ATOM 6761 C C . ALA B 1 287 ? 1.64 0.011 5.598 1 83.75 287 ALA B C 1
ATOM 6763 O O . ALA B 1 287 ? 1.327 1.171 5.879 1 83.75 287 ALA B O 1
ATOM 6764 N N . SER B 1 288 ? 1.03 -1.03 6.094 1 87 288 SER B N 1
ATOM 6765 C CA . SER B 1 288 ? -0.064 -0.896 7.051 1 87 288 SER B CA 1
ATOM 6766 C C . SER B 1 288 ? 0.412 -0.255 8.352 1 87 288 SER B C 1
ATOM 6768 O O . SER B 1 288 ? -0.255 0.628 8.891 1 87 288 SER B O 1
ATOM 6770 N N . ASN B 1 289 ? 1.588 -0.643 8.898 1 90.06 289 ASN B N 1
ATOM 6771 C CA . ASN B 1 289 ? 2.156 -0.068 10.117 1 90.06 289 ASN B CA 1
ATOM 6772 C C . ASN B 1 289 ? 2.461 1.417 9.945 1 90.06 289 ASN B C 1
ATOM 6774 O O . ASN B 1 289 ? 2.189 2.219 10.844 1 90.06 289 ASN B O 1
ATOM 6778 N N . ILE B 1 290 ? 3 1.739 8.805 1 87.19 290 ILE B N 1
ATOM 6779 C CA . ILE B 1 290 ? 3.316 3.135 8.516 1 87.19 290 ILE B CA 1
ATOM 6780 C C . ILE B 1 290 ? 2.029 3.955 8.469 1 87.19 290 ILE B C 1
ATOM 6782 O O . ILE B 1 290 ? 1.979 5.074 8.984 1 87.19 290 ILE B O 1
ATOM 6786 N N . SER B 1 291 ? 0.958 3.402 7.848 1 85.38 291 SER B N 1
ATOM 6787 C CA . SER B 1 291 ? -0.337 4.07 7.797 1 85.38 291 SER B CA 1
ATOM 6788 C C . SER B 1 291 ? -0.868 4.359 9.195 1 85.38 291 SER B C 1
ATOM 6790 O O . SER B 1 291 ? -1.362 5.457 9.461 1 85.38 291 SER B O 1
ATOM 6792 N N . ASN B 1 292 ? -0.728 3.379 10.086 1 86.31 292 ASN B N 1
ATOM 6793 C CA . ASN B 1 292 ? -1.177 3.559 11.469 1 86.31 292 ASN B CA 1
ATOM 6794 C C . ASN B 1 292 ? -0.387 4.656 12.172 1 86.31 292 ASN B C 1
ATOM 6796 O O . ASN B 1 292 ? -0.954 5.441 12.938 1 86.31 292 ASN B O 1
ATOM 6800 N N . GLU B 1 293 ? 0.874 4.684 11.953 1 88 293 GLU B N 1
ATOM 6801 C CA . GLU B 1 293 ? 1.726 5.723 12.523 1 88 293 GLU B CA 1
ATOM 6802 C C . GLU B 1 293 ? 1.309 7.105 12.031 1 88 293 GLU B C 1
ATOM 6804 O O . GLU B 1 293 ? 1.243 8.055 12.812 1 88 293 GLU B O 1
ATOM 6809 N N . ILE B 1 294 ? 0.983 7.215 10.758 1 85.19 294 ILE B N 1
ATOM 6810 C CA . ILE B 1 294 ? 0.587 8.492 10.164 1 85.19 294 ILE B CA 1
ATOM 6811 C C . ILE B 1 294 ? -0.739 8.945 10.766 1 85.19 294 ILE B C 1
ATOM 6813 O O . ILE B 1 294 ? -0.913 10.125 11.07 1 85.19 294 ILE B O 1
ATOM 6817 N N . VAL B 1 295 ? -1.673 8.023 10.945 1 84.69 295 VAL B N 1
ATOM 6818 C CA . VAL B 1 295 ? -2.963 8.352 11.539 1 84.69 295 VAL B CA 1
ATOM 6819 C C . VAL B 1 295 ? -2.756 8.922 12.945 1 84.69 295 VAL B C 1
ATOM 6821 O O . VAL B 1 295 ? -3.4 9.906 13.32 1 84.69 295 VAL B O 1
ATOM 6824 N N . GLN B 1 296 ? -1.816 8.383 13.742 1 88.62 296 GLN B N 1
ATOM 6825 C CA . GLN B 1 296 ? -1.523 8.859 15.094 1 88.62 296 GLN B CA 1
ATOM 6826 C C . GLN B 1 296 ? -0.93 10.266 15.062 1 88.62 296 GLN B C 1
ATOM 6828 O O . GLN B 1 296 ? -1.348 11.141 15.82 1 88.62 296 GLN B O 1
ATOM 6833 N N . ILE B 1 297 ? 0.028 10.477 14.148 1 88 297 ILE B N 1
ATOM 6834 C CA . ILE B 1 297 ? 0.683 11.781 14.023 1 88 297 ILE B CA 1
ATOM 6835 C C . ILE B 1 297 ? -0.347 12.844 13.648 1 88 297 ILE B C 1
ATOM 6837 O O . ILE B 1 297 ? -0.384 13.914 14.25 1 88 297 ILE B O 1
ATOM 6841 N N . ILE B 1 298 ? -1.228 12.508 12.734 1 86.56 298 ILE B N 1
ATOM 6842 C CA . ILE B 1 298 ? -2.191 13.477 12.219 1 86.56 298 ILE B CA 1
ATOM 6843 C C . ILE B 1 298 ? -3.248 13.773 13.273 1 86.56 298 ILE B C 1
ATOM 6845 O O . ILE B 1 298 ? -3.727 14.906 13.383 1 86.56 298 ILE B O 1
ATOM 6849 N N . SER B 1 299 ? -3.602 12.758 14.086 1 87.25 299 SER B N 1
ATOM 6850 C CA . SER B 1 299 ? -4.52 12.984 15.195 1 87.25 299 SER B CA 1
ATOM 6851 C C . SER B 1 299 ? -3.939 13.969 16.203 1 87.25 299 SER B C 1
ATOM 6853 O O . SER B 1 299 ? -4.66 14.812 16.734 1 87.25 299 SER B O 1
ATOM 6855 N N . GLU B 1 300 ? -2.672 13.875 16.469 1 89.75 300 GLU B N 1
ATOM 6856 C CA . GLU B 1 300 ? -1.98 14.797 17.359 1 89.75 300 GLU B CA 1
ATOM 6857 C C . GLU B 1 300 ? -1.944 16.203 16.766 1 89.75 300 GLU B C 1
ATOM 6859 O O . GLU B 1 300 ? -2.158 17.188 17.484 1 89.75 300 GLU B O 1
ATOM 6864 N N . VAL B 1 301 ? -1.688 16.25 15.484 1 87.38 301 VAL B N 1
ATOM 6865 C CA . VAL B 1 301 ? -1.662 17.547 14.789 1 87.38 301 VAL B CA 1
ATOM 6866 C C . VAL B 1 301 ? -3.037 18.203 14.875 1 87.38 301 VAL B C 1
ATOM 6868 O O . VAL B 1 301 ? -3.139 19.406 15.125 1 87.38 301 VAL B O 1
ATOM 6871 N N . LYS B 1 302 ? -4.074 17.422 14.672 1 87.25 302 LYS B N 1
ATOM 6872 C CA . LYS B 1 302 ? -5.445 17.922 14.75 1 87.25 302 LYS B CA 1
ATOM 6873 C C . LYS B 1 302 ? -5.734 18.531 16.125 1 87.25 302 LYS B C 1
ATOM 6875 O O . LYS B 1 302 ? -6.309 19.609 16.219 1 87.25 302 LYS B O 1
ATOM 6880 N N . GLU B 1 303 ? -5.375 17.891 17.219 1 90.38 303 GLU B N 1
ATOM 6881 C CA . GLU B 1 303 ? -5.574 18.375 18.594 1 90.38 303 GLU B CA 1
ATOM 6882 C C . GLU B 1 303 ? -4.793 19.656 18.844 1 90.38 303 GLU B C 1
ATOM 6884 O O . GLU B 1 303 ? -5.309 20.594 19.453 1 90.38 303 GLU B O 1
ATOM 6889 N N . LYS B 1 304 ? -3.594 19.672 18.344 1 89.5 304 LYS B N 1
ATOM 6890 C CA . LYS B 1 304 ? -2.734 20.844 18.516 1 89.5 304 LYS B CA 1
ATOM 6891 C C . LYS B 1 304 ? -3.291 22.047 17.781 1 89.5 304 LYS B C 1
ATOM 6893 O O . LYS B 1 304 ? -3.293 23.156 18.297 1 89.5 304 LYS B O 1
ATOM 6898 N N . ILE B 1 305 ? -3.797 21.828 16.594 1 88.12 305 ILE B N 1
ATOM 6899 C CA . ILE B 1 305 ? -4.367 22.906 15.789 1 88.12 305 ILE B CA 1
ATOM 6900 C C . ILE B 1 305 ? -5.629 23.438 16.453 1 88.12 305 ILE B C 1
ATOM 6902 O O . ILE B 1 305 ? -5.871 24.656 16.469 1 88.12 305 ILE B O 1
ATOM 6906 N N . ALA B 1 306 ? -6.461 22.547 17.062 1 87.62 306 ALA B N 1
ATOM 6907 C CA . ALA B 1 306 ? -7.645 22.984 17.797 1 87.62 306 ALA B CA 1
ATOM 6908 C C . ALA B 1 306 ? -7.262 23.891 18.953 1 87.62 306 ALA B C 1
ATOM 6910 O O . ALA B 1 306 ? -7.906 24.922 19.188 1 87.62 306 ALA B O 1
ATOM 6911 N N . GLY B 1 307 ? -6.188 23.516 19.656 1 88.38 307 GLY B N 1
ATOM 6912 C CA . GLY B 1 307 ? -5.66 24.359 20.703 1 88.38 307 GLY B CA 1
ATOM 6913 C C . GLY B 1 307 ? -5.133 25.688 20.203 1 88.38 307 GLY B C 1
ATOM 6914 O O . GLY B 1 307 ? -5.344 26.719 20.828 1 88.38 307 GLY B O 1
ATOM 6915 N N . GLN B 1 308 ? -4.531 25.625 19.062 1 86.88 308 GLN B N 1
ATOM 6916 C CA . GLN B 1 308 ? -4.004 26.844 18.453 1 86.88 308 GLN B CA 1
ATOM 6917 C C . GLN B 1 308 ? -5.125 27.812 18.078 1 86.88 308 GLN B C 1
ATOM 6919 O O . GLN B 1 308 ? -5.012 29.016 18.297 1 86.88 308 GLN B O 1
ATOM 6924 N N . VAL B 1 309 ? -6.223 27.312 17.562 1 88.69 309 VAL B N 1
ATOM 6925 C CA . VAL B 1 309 ? -7.371 28.141 17.188 1 88.69 309 VAL B CA 1
ATOM 6926 C C . VAL B 1 309 ? -7.941 28.828 18.422 1 88.69 309 VAL B C 1
ATOM 6928 O O . VAL B 1 309 ? -8.25 30.016 18.391 1 88.69 309 VAL B O 1
ATOM 6931 N N . THR B 1 310 ? -8.023 28.125 19.547 1 90.38 310 THR B N 1
ATOM 6932 C CA . THR B 1 310 ? -8.516 28.688 20.797 1 90.38 310 THR B CA 1
ATOM 6933 C C . THR B 1 310 ? -7.598 29.797 21.297 1 90.38 310 THR B C 1
ATOM 6935 O O . THR B 1 310 ? -8.062 30.844 21.719 1 90.38 310 THR B O 1
ATOM 6938 N N . SER B 1 311 ? -6.297 29.5 21.219 1 90.5 311 SER B N 1
ATOM 6939 C CA . SER B 1 311 ? -5.312 30.469 21.672 1 90.5 311 SER B CA 1
ATOM 6940 C C . SER B 1 311 ? -5.363 31.734 20.828 1 90.5 311 SER B C 1
ATOM 6942 O O . SER B 1 311 ? -5.215 32.844 21.359 1 90.5 311 SER B O 1
ATOM 6944 N N . ILE B 1 312 ? -5.586 31.625 19.562 1 90.75 312 ILE B N 1
ATOM 6945 C CA . ILE B 1 312 ? -5.68 32.75 18.641 1 90.75 312 ILE B CA 1
ATOM 6946 C C . ILE B 1 312 ? -6.93 33.562 18.969 1 90.75 312 ILE B C 1
ATOM 6948 O O . ILE B 1 312 ? -6.895 34.812 18.953 1 90.75 312 ILE B O 1
ATOM 6952 N N . GLN B 1 313 ? -8.039 32.906 19.281 1 90.19 313 GLN B N 1
ATOM 6953 C CA . GLN B 1 313 ? -9.273 33.562 19.656 1 90.19 313 GLN B CA 1
ATOM 6954 C C . GLN B 1 313 ? -9.094 34.375 20.938 1 90.19 313 GLN B C 1
ATOM 6956 O O . GLN B 1 313 ? -9.555 35.531 21.031 1 90.19 313 GLN B O 1
ATOM 6961 N N . GLU B 1 314 ? -8.406 33.781 21.891 1 90.62 314 GLU B N 1
ATOM 6962 C CA . GLU B 1 314 ? -8.117 34.469 23.141 1 90.62 314 GLU B CA 1
ATOM 6963 C C . GLU B 1 314 ? -7.23 35.688 22.906 1 90.62 314 GLU B C 1
ATOM 6965 O O . GLU B 1 314 ? -7.473 36.75 23.484 1 90.62 314 GLU B O 1
ATOM 6970 N N . SER B 1 315 ? -6.254 35.531 22.078 1 91.69 315 SER B N 1
ATOM 6971 C CA . SER B 1 315 ? -5.363 36.625 21.734 1 91.69 315 SER B CA 1
ATOM 6972 C C . SER B 1 315 ? -6.117 37.75 21.047 1 91.69 315 SER B C 1
ATOM 6974 O O . SER B 1 315 ? -5.891 38.938 21.328 1 91.69 315 SER B O 1
ATOM 6976 N N . SER B 1 316 ? -7.012 37.375 20.125 1 93.06 316 SER B N 1
ATOM 6977 C CA . SER B 1 316 ? -7.812 38.375 19.406 1 93.06 316 SER B CA 1
ATOM 6978 C C . SER B 1 316 ? -8.695 39.156 20.359 1 93.06 316 SER B C 1
ATOM 6980 O O . SER B 1 316 ? -8.836 40.375 20.234 1 93.06 316 SER B O 1
ATOM 6982 N N . SER B 1 317 ? -9.312 38.5 21.359 1 93.5 317 SER B N 1
ATOM 6983 C CA . SER B 1 317 ? -10.141 39.156 22.375 1 93.5 317 SER B CA 1
ATOM 6984 C C . SER B 1 317 ? -9.32 40.125 23.219 1 93.5 317 SER B C 1
ATOM 6986 O O . SER B 1 317 ? -9.773 41.219 23.516 1 93.5 317 SER B O 1
ATOM 6988 N N . SER B 1 318 ? -8.133 39.625 23.609 1 93.56 318 SER B N 1
ATOM 6989 C CA . SER B 1 318 ? -7.25 40.469 24.406 1 93.56 318 SER B CA 1
ATOM 6990 C C . SER B 1 318 ? -6.785 41.688 23.609 1 93.56 318 SER B C 1
ATOM 6992 O O . SER B 1 318 ? -6.656 42.781 24.156 1 93.56 318 SER B O 1
ATOM 6994 N N . MET B 1 319 ? -6.566 41.5 22.344 1 92.69 319 MET B N 1
ATOM 6995 C CA . MET B 1 319 ? -6.137 42.625 21.469 1 92.69 319 MET B CA 1
ATOM 6996 C C . MET B 1 319 ? -7.25 43.656 21.312 1 92.69 319 MET B C 1
ATOM 6998 O O . MET B 1 319 ? -6.98 44.844 21.188 1 92.69 319 MET B O 1
ATOM 7002 N N . GLU B 1 320 ? -8.516 43.188 21.297 1 93.12 320 GLU B N 1
ATOM 7003 C CA . GLU B 1 320 ? -9.641 44.125 21.266 1 93.12 320 GLU B CA 1
ATOM 7004 C C . GLU B 1 320 ? -9.656 45 22.516 1 93.12 320 GLU B C 1
ATOM 7006 O O . GLU B 1 320 ? -9.914 46.219 22.406 1 93.12 320 GLU B O 1
ATOM 7011 N N . GLU B 1 321 ? -9.328 44.406 23.625 1 93.56 321 GLU B N 1
ATOM 7012 C CA . GLU B 1 321 ? -9.258 45.156 24.859 1 93.56 321 GLU B CA 1
ATOM 7013 C C . GLU B 1 321 ? -8.125 46.188 24.828 1 93.56 321 GLU B C 1
ATOM 7015 O O . GLU B 1 321 ? -8.289 47.312 25.297 1 93.56 321 GLU B O 1
ATOM 7020 N N . ILE B 1 322 ? -7.027 45.781 24.297 1 93.69 322 ILE B N 1
ATOM 7021 C CA . ILE B 1 322 ? -5.887 46.688 24.172 1 93.69 322 ILE B CA 1
ATOM 7022 C C . ILE B 1 322 ? -6.238 47.844 23.234 1 93.69 322 ILE B C 1
ATOM 7024 O O . ILE B 1 322 ? -5.895 48.969 23.5 1 93.69 322 ILE B O 1
ATOM 7028 N N . THR B 1 323 ? -6.953 47.531 22.125 1 94.75 323 THR B N 1
ATOM 7029 C CA . THR B 1 323 ? -7.375 48.531 21.172 1 94.75 323 THR B CA 1
ATOM 7030 C C . THR B 1 323 ? -8.266 49.594 21.859 1 94.75 323 THR B C 1
ATOM 7032 O O . THR B 1 323 ? -8.094 50.781 21.656 1 94.75 323 THR B O 1
ATOM 7035 N N . ILE B 1 324 ? -9.188 49.125 22.703 1 94.5 324 ILE B N 1
ATOM 7036 C CA . ILE B 1 324 ? -10.07 50 23.438 1 94.5 324 ILE B CA 1
ATOM 7037 C C . ILE B 1 324 ? -9.258 50.844 24.422 1 94.5 324 ILE B C 1
ATOM 7039 O O . ILE B 1 324 ? -9.5 52.062 24.578 1 94.5 324 ILE B O 1
ATOM 7043 N N . GLY B 1 325 ? -8.281 50.125 25.047 1 94.69 325 GLY B N 1
ATOM 7044 C CA . GLY B 1 325 ? -7.402 50.844 25.953 1 94.69 325 GLY B CA 1
ATOM 7045 C C . GLY B 1 325 ? -6.602 51.938 25.281 1 94.69 325 GLY B C 1
ATOM 7046 O O . GLY B 1 325 ? -6.496 53.062 25.812 1 94.69 325 GLY B O 1
ATOM 7047 N N . VAL B 1 326 ? -6.094 51.719 24.125 1 95.12 326 VAL B N 1
ATOM 7048 C CA . VAL B 1 326 ? -5.316 52.656 23.344 1 95.12 326 VAL B CA 1
ATOM 7049 C C . VAL B 1 326 ? -6.199 53.875 22.969 1 95.12 326 VAL B C 1
ATOM 7051 O O . VAL B 1 326 ? -5.762 55 23.047 1 95.12 326 VAL B O 1
ATOM 7054 N N . GLN B 1 327 ? -7.457 53.656 22.594 1 93.69 327 GLN B N 1
ATOM 7055 C CA . GLN B 1 327 ? -8.398 54.719 22.234 1 93.69 327 GLN B CA 1
ATOM 7056 C C . GLN B 1 327 ? -8.719 55.594 23.453 1 93.69 327 GLN B C 1
ATOM 7058 O O . GLN B 1 327 ? -8.781 56.812 23.344 1 93.69 327 GLN B O 1
ATOM 7063 N N . THR B 1 328 ? -8.883 54.938 24.578 1 95.12 328 THR B N 1
ATOM 7064 C CA . THR B 1 328 ? -9.172 55.656 25.812 1 95.12 328 THR B CA 1
ATOM 7065 C C . THR B 1 328 ? -8.016 56.594 26.188 1 95.12 328 THR B C 1
ATOM 7067 O O . THR B 1 328 ? -8.227 57.75 26.562 1 95.12 328 THR B O 1
ATOM 7070 N N . VAL B 1 329 ? -6.816 56.094 26.062 1 96.12 329 VAL B N 1
ATOM 7071 C CA . VAL B 1 329 ? -5.629 56.875 26.375 1 96.12 329 VAL B CA 1
ATOM 7072 C C . VAL B 1 329 ? -5.523 58.062 25.406 1 96.12 329 VAL B C 1
ATOM 7074 O O . VAL B 1 329 ? -5.203 59.188 25.812 1 96.12 329 VAL B O 1
ATOM 7077 N N . ALA B 1 330 ? -5.77 57.781 24.125 1 93.88 330 ALA B N 1
ATOM 7078 C CA . ALA B 1 330 ? -5.711 58.844 23.125 1 93.88 330 ALA B CA 1
ATOM 7079 C C . ALA B 1 330 ? -6.703 59.938 23.438 1 93.88 330 ALA B C 1
ATOM 7081 O O . ALA B 1 330 ? -6.355 61.125 23.375 1 93.88 330 ALA B O 1
ATOM 7082 N N . GLU B 1 331 ? -7.941 59.625 23.812 1 94.62 331 GLU B N 1
ATOM 7083 C CA . GLU B 1 331 ? -8.984 60.594 24.125 1 94.62 331 GLU B CA 1
ATOM 7084 C C . GLU B 1 331 ? -8.648 61.406 25.391 1 94.62 331 GLU B C 1
ATOM 7086 O O . GLU B 1 331 ? -8.766 62.625 25.406 1 94.62 331 GLU B O 1
ATOM 7091 N N . SER B 1 332 ? -8.188 60.625 26.359 1 95.38 332 SER B N 1
ATOM 7092 C CA . SER B 1 332 ? -7.832 61.25 27.625 1 95.38 332 SER B CA 1
ATOM 7093 C C . SER B 1 332 ? -6.641 62.188 27.453 1 95.38 332 SER B C 1
ATOM 7095 O O . SER B 1 332 ? -6.605 63.281 28.031 1 95.38 332 SER B O 1
ATOM 7097 N N . SER B 1 333 ? -5.707 61.781 26.672 1 94.75 333 SER B N 1
ATOM 7098 C CA . SER B 1 333 ? -4.531 62.594 26.391 1 94.75 333 SER B CA 1
ATOM 7099 C C . SER B 1 333 ? -4.914 63.875 25.656 1 94.75 333 SER B C 1
ATOM 7101 O O . SER B 1 333 ? -4.355 64.938 25.906 1 94.75 333 SER B O 1
ATOM 7103 N N . ALA B 1 334 ? -5.863 63.812 24.734 1 93.62 334 ALA B N 1
ATOM 7104 C CA . ALA B 1 334 ? -6.336 65 23.984 1 93.62 334 ALA B CA 1
ATOM 7105 C C . ALA B 1 334 ? -7.012 66 24.906 1 93.62 334 ALA B C 1
ATOM 7107 O O . ALA B 1 334 ? -6.801 67.188 24.781 1 93.62 334 ALA B O 1
ATOM 7108 N N . VAL B 1 335 ? -7.789 65.5 25.859 1 95.31 335 VAL B N 1
ATOM 7109 C CA . VAL B 1 335 ? -8.477 66.312 26.812 1 95.31 335 VAL B CA 1
ATOM 7110 C C . VAL B 1 335 ? -7.449 67.062 27.703 1 95.31 335 VAL B C 1
ATOM 7112 O O . VAL B 1 335 ? -7.543 68.25 27.938 1 95.31 335 VAL B O 1
ATOM 7115 N N . VAL B 1 336 ? -6.453 66.312 28.141 1 95.81 336 VAL B N 1
ATOM 7116 C CA . VAL B 1 336 ? -5.426 66.875 29.016 1 95.81 336 VAL B CA 1
ATOM 7117 C C . VAL B 1 336 ? -4.656 67.938 28.266 1 95.81 336 VAL B C 1
ATOM 7119 O O . VAL B 1 336 ? -4.352 69 28.828 1 95.81 336 VAL B O 1
ATOM 7122 N N . ALA B 1 337 ? -4.355 67.688 27 1 93.88 337 ALA B N 1
ATOM 7123 C CA . ALA B 1 337 ? -3.641 68.625 26.188 1 93.88 337 ALA B CA 1
ATOM 7124 C C . ALA B 1 337 ? -4.453 69.938 26.047 1 93.88 337 ALA B C 1
ATOM 7126 O O . ALA B 1 337 ? -3.91 71 26.172 1 93.88 337 ALA B O 1
ATOM 7127 N N . GLU B 1 338 ? -5.734 69.875 25.828 1 95.06 338 GLU B N 1
ATOM 7128 C CA . GLU B 1 338 ? -6.617 71 25.688 1 95.06 338 GLU B CA 1
ATOM 7129 C C . GLU B 1 338 ? -6.719 71.812 26.984 1 95.06 338 GLU B C 1
ATOM 7131 O O . GLU B 1 338 ? -6.633 73 26.969 1 95.06 338 GLU B O 1
ATOM 7136 N N . VAL B 1 339 ? -6.852 71.062 28.047 1 96.38 339 VAL B N 1
ATOM 7137 C CA . VAL B 1 339 ? -6.977 71.688 29.359 1 96.38 339 VAL B CA 1
ATOM 7138 C C . VAL B 1 339 ? -5.672 72.375 29.719 1 96.38 339 VAL B C 1
ATOM 7140 O O . VAL B 1 339 ? -5.684 73.438 30.312 1 96.38 339 VAL B O 1
ATOM 7143 N N . ALA B 1 340 ? -4.578 71.75 29.344 1 95.19 340 ALA B N 1
ATOM 7144 C CA . ALA B 1 340 ? -3.275 72.375 29.609 1 95.19 340 ALA B CA 1
ATOM 7145 C C . ALA B 1 340 ? -3.121 73.688 28.875 1 95.19 340 ALA B C 1
ATOM 7147 O O . ALA B 1 340 ? -2.611 74.688 29.453 1 95.19 340 ALA B O 1
ATOM 7148 N N . VAL B 1 341 ? -3.568 73.812 27.672 1 94 341 VAL B N 1
ATOM 7149 C CA . VAL B 1 341 ? -3.496 75.062 26.891 1 94 341 VAL B CA 1
ATOM 7150 C C . VAL B 1 341 ? -4.363 76.125 27.531 1 94 341 VAL B C 1
ATOM 7152 O O . VAL B 1 341 ? -3.924 77.25 27.688 1 94 341 VAL B O 1
ATOM 7155 N N . THR B 1 342 ? -5.582 75.75 27.891 1 95.56 342 THR B N 1
ATOM 7156 C CA . THR B 1 342 ? -6.5 76.688 28.531 1 95.56 342 THR B CA 1
ATOM 7157 C C . THR B 1 342 ? -5.934 77.188 29.875 1 95.56 342 THR B C 1
ATOM 7159 O O . THR B 1 342 ? -6.027 78.375 30.188 1 95.56 342 THR B O 1
ATOM 7162 N N . THR B 1 343 ? -5.34 76.25 30.562 1 95.81 343 THR B N 1
ATOM 7163 C CA . THR B 1 343 ? -4.758 76.562 31.859 1 95.81 343 THR B CA 1
ATOM 7164 C C . THR B 1 343 ? -3.596 77.562 31.688 1 95.81 343 THR B C 1
ATOM 7166 O O . THR B 1 343 ? -3.445 78.5 32.469 1 95.81 343 THR B O 1
ATOM 7169 N N . THR B 1 344 ? -2.795 77.312 30.688 1 94.62 344 THR B N 1
ATOM 7170 C CA . THR B 1 344 ? -1.678 78.188 30.391 1 94.62 344 THR B CA 1
ATOM 7171 C C . THR B 1 344 ? -2.172 79.625 30.141 1 94.62 344 THR B C 1
ATOM 7173 O O . THR B 1 344 ? -1.592 80.625 30.641 1 94.62 344 THR B O 1
ATOM 7176 N N . GLU B 1 345 ? -3.23 79.875 29.453 1 94.56 345 GLU B N 1
ATOM 7177 C CA . GLU B 1 345 ? -3.811 81.188 29.172 1 94.56 345 GLU B CA 1
ATOM 7178 C C . GLU B 1 345 ? -4.328 81.812 30.453 1 94.56 345 GLU B C 1
ATOM 7180 O O . GLU B 1 345 ? -4.137 83 30.656 1 94.56 345 GLU B O 1
ATOM 7185 N N . GLN B 1 346 ? -4.934 81 31.25 1 93.81 346 GLN B N 1
ATOM 7186 C CA . GLN B 1 346 ? -5.457 81.5 32.5 1 93.81 346 GLN B CA 1
ATOM 7187 C C . GLN B 1 346 ? -4.328 82 33.406 1 93.81 346 GLN B C 1
ATOM 7189 O O . GLN B 1 346 ? -4.449 83 34.094 1 93.81 346 GLN B O 1
ATOM 7194 N N . ILE B 1 347 ? -3.23 81.25 33.406 1 94.69 347 ILE B N 1
ATOM 7195 C CA . ILE B 1 347 ? -2.072 81.562 34.219 1 94.69 347 ILE B CA 1
ATOM 7196 C C . ILE B 1 347 ? -1.487 82.938 33.75 1 94.69 347 ILE B C 1
ATOM 7198 O O . ILE B 1 347 ? -1.146 83.75 34.562 1 94.69 347 ILE B O 1
ATOM 7202 N N . HIS B 1 348 ? -1.413 83.188 32.438 1 93.12 348 HIS B N 1
ATOM 7203 C CA . HIS B 1 348 ? -0.904 84.438 31.891 1 93.12 348 HIS B CA 1
ATOM 7204 C C . HIS B 1 348 ? -1.781 85.562 32.281 1 93.12 348 HIS B C 1
ATOM 7206 O O . HIS B 1 348 ? -1.272 86.625 32.719 1 93.12 348 HIS B O 1
ATOM 7212 N N . THR B 1 349 ? -3.029 85.375 32.219 1 92.44 349 THR B N 1
ATOM 7213 C CA . THR B 1 349 ? -3.973 86.438 32.625 1 92.44 349 THR B CA 1
ATOM 7214 C C . THR B 1 349 ? -3.869 86.75 34.125 1 92.44 349 THR B C 1
ATOM 7216 O O . THR B 1 349 ? -3.854 87.875 34.531 1 92.44 349 THR B O 1
ATOM 7219 N N . GLY B 1 350 ? -3.783 85.625 34.812 1 90.62 350 GLY B N 1
ATOM 7220 C CA . GLY B 1 350 ? -3.65 85.75 36.25 1 90.62 350 GLY B CA 1
ATOM 7221 C C . GLY B 1 350 ? -2.381 86.5 36.656 1 90.62 350 GLY B C 1
ATOM 7222 O O . GLY B 1 350 ? -2.41 87.375 37.531 1 90.62 350 GLY B O 1
ATOM 7223 N N . SER B 1 351 ? -1.312 86.188 36.062 1 91.81 351 SER B N 1
ATOM 7224 C CA . SER B 1 351 ? -0.027 86.812 36.312 1 91.81 351 SER B CA 1
ATOM 7225 C C . SER B 1 351 ? -0.063 88.312 35.969 1 91.81 351 SER B C 1
ATOM 7227 O O . SER B 1 351 ? 0.458 89.125 36.719 1 91.81 351 SER B O 1
ATOM 7229 N N . GLU B 1 352 ? -0.715 88.75 34.938 1 93.31 352 GLU B N 1
ATOM 7230 C CA . GLU B 1 352 ? -0.83 90.125 34.5 1 93.31 352 GLU B CA 1
ATOM 7231 C C . GLU B 1 352 ? -1.652 90.938 35.531 1 93.31 352 GLU B C 1
ATOM 7233 O O . GLU B 1 352 ? -1.279 92.062 35.875 1 93.31 352 GLU B O 1
ATOM 7238 N N . VAL B 1 353 ? -2.695 90.25 35.875 1 92 353 VAL B N 1
ATOM 7239 C CA . VAL B 1 353 ? -3.602 90.938 36.781 1 92 353 VAL B CA 1
ATOM 7240 C C . VAL B 1 353 ? -2.908 91.188 38.125 1 92 353 VAL B C 1
ATOM 7242 O O . VAL B 1 353 ? -3.053 92.25 38.75 1 92 353 VAL B O 1
ATOM 7245 N N . ILE B 1 354 ? -2.139 90.25 38.562 1 92.38 354 ILE B N 1
ATOM 7246 C CA . ILE B 1 354 ? -1.468 90.312 39.844 1 92.38 354 ILE B CA 1
ATOM 7247 C C . ILE B 1 354 ? -0.339 91.375 39.75 1 92.38 354 ILE B C 1
ATOM 7249 O O . ILE B 1 354 ? -0.061 92.062 40.719 1 92.38 354 ILE B O 1
ATOM 7253 N N . LYS B 1 355 ? 0.324 91.5 38.688 1 91.31 355 LYS B N 1
ATOM 7254 C CA . LYS B 1 355 ? 1.355 92.5 38.469 1 91.31 355 LYS B CA 1
ATOM 7255 C C . LYS B 1 355 ? 0.759 93.938 38.5 1 91.31 355 LYS B C 1
ATOM 7257 O O . LYS B 1 355 ? 1.366 94.875 39.031 1 91.31 355 LYS B O 1
ATOM 7262 N N . HIS B 1 356 ? -0.402 94 37.969 1 90.19 356 HIS B N 1
ATOM 7263 C CA . HIS B 1 356 ? -1.119 95.312 38.062 1 90.19 356 HIS B CA 1
ATOM 7264 C C . HIS B 1 356 ? -1.46 95.625 39.5 1 90.19 356 HIS B C 1
ATOM 7266 O O . HIS B 1 356 ? -1.371 96.812 39.906 1 90.19 356 HIS B O 1
ATOM 7272 N N . SER B 1 357 ? -1.817 94.625 40.219 1 89.06 357 SER B N 1
ATOM 7273 C CA . SER B 1 357 ? -2.115 94.812 41.656 1 89.06 357 SER B CA 1
ATOM 7274 C C . SER B 1 357 ? -0.884 95.312 42.406 1 89.06 357 SER B C 1
ATOM 7276 O O . SER B 1 357 ? -0.986 96.188 43.281 1 89.06 357 SER B O 1
ATOM 7278 N N . ILE B 1 358 ? 0.214 94.75 42.062 1 89 358 ILE B N 1
ATOM 7279 C CA . ILE B 1 358 ? 1.479 95.125 42.688 1 89 358 ILE B CA 1
ATOM 7280 C C . ILE B 1 358 ? 1.796 96.625 42.375 1 89 358 ILE B C 1
ATOM 7282 O O . ILE B 1 358 ? 2.193 97.375 43.25 1 89 358 ILE B O 1
ATOM 7286 N N . LEU B 1 359 ? 1.512 97.125 41.219 1 89.5 359 LEU B N 1
ATOM 7287 C CA . LEU B 1 359 ? 1.753 98.5 40.781 1 89.5 359 LEU B CA 1
ATOM 7288 C C . LEU B 1 359 ? 0.837 99.438 41.531 1 89.5 359 LEU B C 1
ATOM 7290 O O . LEU B 1 359 ? 1.266 100.562 41.938 1 89.5 359 LEU B O 1
ATOM 7294 N N . GLN B 1 360 ? -0.345 99 41.688 1 84.88 360 GLN B N 1
ATOM 7295 C CA . GLN B 1 360 ? -1.303 99.812 42.406 1 84.88 360 GLN B CA 1
ATOM 7296 C C . GLN B 1 360 ? -0.905 99.938 43.875 1 84.88 360 GLN B C 1
ATOM 7298 O O . GLN B 1 360 ? -1.03 101.062 44.438 1 84.88 360 GLN B O 1
ATOM 7303 N N . MET B 1 361 ? -0.334 99 44.438 1 83.62 361 MET B N 1
ATOM 7304 C CA . MET B 1 361 ? 0.113 99 45.844 1 83.62 361 MET B CA 1
ATOM 7305 C C . MET B 1 361 ? 1.335 99.938 46 1 83.62 361 MET B C 1
ATOM 7307 O O . MET B 1 361 ? 1.498 100.562 47 1 83.62 361 MET B O 1
ATOM 7311 N N . ASN B 1 362 ? 2.16 100 44.969 1 85.94 362 ASN B N 1
ATOM 7312 C CA . ASN B 1 362 ? 3.275 100.938 44.969 1 85.94 362 ASN B CA 1
ATOM 7313 C C . ASN B 1 362 ? 2.789 102.375 44.938 1 85.94 362 ASN B C 1
ATOM 7315 O O . ASN B 1 362 ? 3.367 103.25 45.594 1 85.94 362 ASN B O 1
ATOM 7319 N N . SER B 1 363 ? 1.761 102.562 44.25 1 84.81 363 SER B N 1
ATOM 7320 C CA . SER B 1 363 ? 1.191 103.875 44.188 1 84.81 363 SER B CA 1
ATOM 7321 C C . SER B 1 363 ? 0.605 104.312 45.531 1 84.81 363 SER B C 1
ATOM 7323 O O . SER B 1 363 ? 0.606 105.5 45.844 1 84.81 363 SER B O 1
ATOM 7325 N N . VAL B 1 364 ? 0.116 103.375 46.281 1 81.56 364 VAL B N 1
ATOM 7326 C CA . VAL B 1 364 ? -0.401 103.688 47.594 1 81.56 364 VAL B CA 1
ATOM 7327 C C . VAL B 1 364 ? 0.739 104.125 48.5 1 81.56 364 VAL B C 1
ATOM 7329 O O . VAL B 1 364 ? 0.577 105.062 49.312 1 81.56 364 VAL B O 1
ATOM 7332 N N . HIS B 1 365 ? 1.885 103.5 48.375 1 78.94 365 HIS B N 1
ATOM 7333 C CA . HIS B 1 365 ? 3.074 103.875 49.125 1 78.94 365 HIS B CA 1
ATOM 7334 C C . HIS B 1 365 ? 3.451 105.312 48.812 1 78.94 365 HIS B C 1
ATOM 7336 O O . HIS B 1 365 ? 3.752 106.125 49.719 1 78.94 365 HIS B O 1
ATOM 7342 N N . ASP B 1 366 ? 3.328 105.75 47.594 1 82.19 366 ASP B N 1
ATOM 7343 C CA . ASP B 1 366 ? 3.676 107.125 47.156 1 82.19 366 ASP B CA 1
ATOM 7344 C C . ASP B 1 366 ? 2.703 108.125 47.75 1 82.19 366 ASP B C 1
ATOM 7346 O O . ASP B 1 366 ? 3.109 109.188 48.188 1 82.19 366 ASP B O 1
ATOM 7350 N N . VAL B 1 367 ? 1.505 107.688 47.781 1 79.19 367 VAL B N 1
ATOM 7351 C CA . VAL B 1 367 ? 0.46 108.562 48.281 1 79.19 367 VAL B CA 1
ATOM 7352 C C . VAL B 1 367 ? 0.686 108.812 49.781 1 79.19 367 VAL B C 1
ATOM 7354 O O . VAL B 1 367 ? 0.538 109.938 50.281 1 79.19 367 VAL B O 1
ATOM 7357 N N . VAL B 1 368 ? 1.127 107.812 50.531 1 77.44 368 VAL B N 1
ATOM 7358 C CA . VAL B 1 368 ? 1.386 107.938 51.938 1 77.44 368 VAL B CA 1
ATOM 7359 C C . VAL B 1 368 ? 2.6 108.812 52.188 1 77.44 368 VAL B C 1
ATOM 7361 O O . VAL B 1 368 ? 2.596 109.625 53.094 1 77.44 368 VAL B O 1
ATOM 7364 N N . GLU B 1 369 ? 3.545 108.688 51.312 1 78.94 369 GLU B N 1
ATOM 7365 C CA . GLU B 1 369 ? 4.734 109.562 51.438 1 78.94 369 GLU B CA 1
ATOM 7366 C C . GLU B 1 369 ? 4.398 111 51.188 1 78.94 369 GLU B C 1
ATOM 7368 O O . GLU B 1 369 ? 4.859 111.875 51.906 1 78.94 369 GLU B O 1
ATOM 7373 N N . GLU B 1 370 ? 3.611 111.188 50.219 1 82.56 370 GLU B N 1
ATOM 7374 C CA . GLU B 1 370 ? 3.207 112.562 49.875 1 82.56 370 GLU B CA 1
ATOM 7375 C C . GLU B 1 370 ? 2.369 113.188 51 1 82.56 370 GLU B C 1
ATOM 7377 O O . GLU B 1 370 ? 2.531 114.375 51.344 1 82.56 370 GLU B O 1
ATOM 7382 N N . THR B 1 371 ? 1.556 112.375 51.531 1 78.19 371 THR B N 1
ATOM 7383 C CA . THR B 1 371 ? 0.724 112.812 52.625 1 78.19 371 THR B CA 1
ATOM 7384 C C . THR B 1 371 ? 1.583 113.188 53.844 1 78.19 371 THR B C 1
ATOM 7386 O O . THR B 1 371 ? 1.312 114.125 54.531 1 78.19 371 THR B O 1
ATOM 7389 N N . SER B 1 372 ? 2.652 112.438 54.062 1 78.19 372 SER B N 1
ATOM 7390 C CA . SER B 1 372 ? 3.58 112.688 55.188 1 78.19 372 SER B CA 1
ATOM 7391 C C . SER B 1 372 ? 4.258 114.062 55 1 78.19 372 SER B C 1
ATOM 7393 O O . SER B 1 372 ? 4.465 114.75 55.969 1 78.19 372 SER B O 1
ATOM 7395 N N . LYS B 1 373 ? 4.504 114.438 53.812 1 82.44 373 LYS B N 1
ATOM 7396 C CA . LYS B 1 373 ? 5.148 115.75 53.531 1 82.44 373 LYS B CA 1
ATOM 7397 C C . LYS B 1 373 ? 4.199 116.875 53.812 1 82.44 373 LYS B C 1
ATOM 7399 O O . LYS B 1 373 ? 4.605 117.938 54.375 1 82.44 373 LYS B O 1
ATOM 7404 N N . VAL B 1 374 ? 3.016 116.625 53.406 1 79.88 374 VAL B N 1
ATOM 7405 C CA . VAL B 1 374 ? 2.016 117.625 53.625 1 79.88 374 VAL B CA 1
ATOM 7406 C C . VAL B 1 374 ? 1.794 117.812 55.125 1 79.88 374 VAL B C 1
ATOM 7408 O O . VAL B 1 374 ? 1.686 118.938 55.625 1 79.88 374 VAL B O 1
ATOM 7411 N N . ILE B 1 375 ? 1.854 116.75 55.812 1 78.38 375 ILE B N 1
ATOM 7412 C CA . ILE B 1 375 ? 1.645 116.75 57.25 1 78.38 375 ILE B CA 1
ATOM 7413 C C . ILE B 1 375 ? 2.814 117.438 57.938 1 78.38 375 ILE B C 1
ATOM 7415 O O . ILE B 1 375 ? 2.619 118.25 58.875 1 78.38 375 ILE B O 1
ATOM 7419 N N . ASP B 1 376 ? 3.971 117.312 57.469 1 81.38 376 ASP B N 1
ATOM 7420 C CA . ASP B 1 376 ? 5.148 118 58 1 81.38 376 ASP B CA 1
ATOM 7421 C C . ASP B 1 376 ? 5.035 119.5 57.844 1 81.38 376 ASP B C 1
ATOM 7423 O O . ASP B 1 376 ? 5.383 120.25 58.75 1 81.38 376 ASP B O 1
ATOM 7427 N N . ARG B 1 377 ? 4.512 119.938 56.781 1 83.75 377 ARG B N 1
ATOM 7428 C CA . ARG B 1 377 ? 4.293 121.375 56.562 1 83.75 377 ARG B CA 1
ATOM 7429 C C . ARG B 1 377 ? 3.266 121.938 57.531 1 83.75 377 ARG B C 1
ATOM 7431 O O . ARG B 1 377 ? 3.439 123.062 58.062 1 83.75 377 ARG B O 1
ATOM 7438 N N . LEU B 1 378 ? 2.324 121.062 57.719 1 80.88 378 LEU B N 1
ATOM 7439 C CA . LEU B 1 378 ? 1.268 121.438 58.625 1 80.88 378 LEU B CA 1
ATOM 7440 C C . LEU B 1 378 ? 1.815 121.625 60.031 1 80.88 378 LEU B C 1
ATOM 7442 O O . LEU B 1 378 ? 1.462 122.625 60.75 1 80.88 378 LEU B O 1
ATOM 7446 N N . VAL B 1 379 ? 2.689 120.812 60.469 1 80.75 379 VAL B N 1
ATOM 7447 C CA . VAL B 1 379 ? 3.305 120.875 61.781 1 80.75 379 VAL B CA 1
ATOM 7448 C C . VAL B 1 379 ? 4.156 122.125 61.875 1 80.75 379 VAL B C 1
ATOM 7450 O O . VAL B 1 379 ? 4.086 122.812 62.906 1 80.75 379 VAL B O 1
ATOM 7453 N N . THR B 1 380 ? 4.84 122.5 60.906 1 87.31 380 THR B N 1
ATOM 7454 C CA . THR B 1 380 ? 5.699 123.688 60.906 1 87.31 380 THR B CA 1
ATOM 7455 C C . THR B 1 380 ? 4.871 124.938 60.969 1 87.31 380 THR B C 1
ATOM 7457 O O . THR B 1 380 ? 5.188 125.875 61.75 1 87.31 380 THR B O 1
ATOM 7460 N N . ARG B 1 381 ? 3.816 124.875 60.281 1 85.5 381 ARG B N 1
ATOM 7461 C CA . ARG B 1 381 ? 2.957 126.062 60.25 1 85.5 381 ARG B CA 1
ATOM 7462 C C . ARG B 1 381 ? 2.268 126.25 61.594 1 85.5 381 ARG B C 1
ATOM 7464 O O . ARG B 1 381 ? 2.125 127.438 62.031 1 85.5 381 ARG B O 1
ATOM 7471 N N . THR B 1 382 ? 1.897 125.188 62.156 1 84.75 382 THR B N 1
ATOM 7472 C CA . THR B 1 382 ? 1.242 125.312 63.469 1 84.75 382 THR B CA 1
ATOM 7473 C C . THR B 1 382 ? 2.217 125.812 64.5 1 84.75 382 THR B C 1
ATOM 7475 O O . THR B 1 382 ? 1.827 126.5 65.438 1 84.75 382 THR B O 1
ATOM 7478 N N . GLN B 1 383 ? 3.467 125.562 64.375 1 85.62 383 GLN B N 1
ATOM 7479 C CA . GLN B 1 383 ? 4.488 126.125 65.25 1 85.62 383 GLN B CA 1
ATOM 7480 C C . GLN B 1 383 ? 4.691 127.625 65.062 1 85.62 383 GLN B C 1
ATOM 7482 O O . GLN B 1 383 ? 4.914 128.375 66.062 1 85.62 383 GLN B O 1
ATOM 7487 N N . GLN B 1 384 ? 4.531 128 63.938 1 88.69 384 GLN B N 1
ATOM 7488 C CA . GLN B 1 384 ? 4.637 129.5 63.625 1 88.69 384 GLN B CA 1
ATOM 7489 C C . GLN B 1 384 ? 3.455 130.25 64.188 1 88.69 384 GLN B C 1
ATOM 7491 O O . GLN B 1 384 ? 3.617 131.375 64.688 1 88.69 384 GLN B O 1
ATOM 7496 N N . ILE B 1 385 ? 2.449 129.5 64.125 1 88.25 385 ILE B N 1
ATOM 7497 C CA . ILE B 1 385 ? 1.26 130.125 64.688 1 88.25 385 ILE B CA 1
ATOM 7498 C C . ILE B 1 385 ? 1.423 130.25 66.188 1 88.25 385 ILE B C 1
ATOM 7500 O O . ILE B 1 385 ? 1.039 131.25 66.812 1 88.25 385 ILE B O 1
ATOM 7504 N N . ASP B 1 386 ? 2.018 129.25 66.75 1 85.44 386 ASP B N 1
ATOM 7505 C CA . ASP B 1 386 ? 2.287 129.25 68.188 1 85.44 386 ASP B CA 1
ATOM 7506 C C . ASP B 1 386 ? 3.137 130.5 68.562 1 85.44 386 ASP B C 1
ATOM 7508 O O . ASP B 1 386 ? 2.832 131.25 69.5 1 85.44 386 ASP B O 1
ATOM 7512 N N . THR B 1 387 ? 4.027 130.875 67.812 1 88.94 387 THR B N 1
ATOM 7513 C CA . THR B 1 387 ? 4.926 132 68.062 1 88.94 387 THR B CA 1
ATOM 7514 C C . THR B 1 387 ? 4.199 133.375 67.875 1 88.94 387 THR B C 1
ATOM 7516 O O . THR B 1 387 ? 4.344 134.25 68.75 1 88.94 387 THR B O 1
ATOM 7519 N N . ALA B 1 388 ? 3.482 133.375 66.938 1 88.06 388 ALA B N 1
ATOM 7520 C CA . ALA B 1 388 ? 2.742 134.625 66.625 1 88.06 388 ALA B CA 1
ATOM 7521 C C . ALA B 1 388 ? 1.677 134.875 67.688 1 88.06 388 ALA B C 1
ATOM 7523 O O . ALA B 1 388 ? 1.418 136 68.062 1 88.06 388 ALA B O 1
ATOM 7524 N N . LEU B 1 389 ? 1.173 133.75 68.125 1 90.5 389 LEU B N 1
ATOM 7525 C CA . LEU B 1 389 ? 0.132 133.875 69.125 1 90.5 389 LEU B CA 1
ATOM 7526 C C . LEU B 1 389 ? 0.716 134.25 70.438 1 90.5 389 LEU B C 1
ATOM 7528 O O . LEU B 1 389 ? 0.08 135 71.25 1 90.5 389 LEU B O 1
ATOM 7532 N N . ASP B 1 390 ? 1.88 133.875 70.75 1 89.5 390 ASP B N 1
ATOM 7533 C CA . ASP B 1 390 ? 2.596 134.375 71.938 1 89.5 390 ASP B CA 1
ATOM 7534 C C . ASP B 1 390 ? 2.838 135.875 71.875 1 89.5 390 ASP B C 1
ATOM 7536 O O . ASP B 1 390 ? 2.719 136.625 72.938 1 89.5 390 ASP B O 1
ATOM 7540 N N . ALA B 1 391 ? 3.098 136.375 70.812 1 89.94 391 ALA B N 1
ATOM 7541 C CA . ALA B 1 391 ? 3.293 137.75 70.625 1 89.94 391 ALA B CA 1
ATOM 7542 C C . ALA B 1 391 ? 2 138.5 70.938 1 89.94 391 ALA B C 1
ATOM 7544 O O . ALA B 1 391 ? 2.01 139.625 71.625 1 89.94 391 ALA B O 1
ATOM 7545 N N . ILE B 1 392 ? 1.021 137.875 70.438 1 89.75 392 ILE B N 1
ATOM 7546 C CA . ILE B 1 392 ? -0.275 138.5 70.625 1 89.75 392 ILE B CA 1
ATOM 7547 C C . ILE B 1 392 ? -0.653 138.5 72.125 1 89.75 392 ILE B C 1
ATOM 7549 O O . ILE B 1 392 ? -1.146 139.5 72.625 1 89.75 392 ILE B O 1
ATOM 7553 N N . THR B 1 393 ? -0.435 137.5 72.75 1 90.62 393 THR B N 1
ATOM 7554 C CA . THR B 1 393 ? -0.731 137.375 74.188 1 90.62 393 THR B CA 1
ATOM 7555 C C . THR B 1 393 ? 0.108 138.375 75 1 90.62 393 THR B C 1
ATOM 7557 O O . THR B 1 393 ? -0.404 139 75.875 1 90.62 393 THR B O 1
ATOM 7560 N N . ASN B 1 394 ? 1.261 138.625 74.625 1 91.69 394 ASN B N 1
ATOM 7561 C CA . ASN B 1 394 ? 2.146 139.5 75.312 1 91.69 394 ASN B CA 1
ATOM 7562 C C . ASN B 1 394 ? 1.716 141 75.062 1 91.69 394 ASN B C 1
ATOM 7564 O O . ASN B 1 394 ? 1.763 141.75 76 1 91.69 394 ASN B O 1
ATOM 7568 N N . ILE B 1 395 ? 1.356 141.125 73.938 1 90.12 395 ILE B N 1
ATOM 7569 C CA . ILE B 1 395 ? 0.903 142.375 73.562 1 90.12 395 ILE B CA 1
ATOM 7570 C C . ILE B 1 395 ? -0.368 142.75 74.375 1 90.12 395 ILE B C 1
ATOM 7572 O O . ILE B 1 395 ? -0.525 143.875 74.812 1 90.12 395 ILE B O 1
ATOM 7576 N N . ALA B 1 396 ? -1.192 141.875 74.5 1 91.38 396 ALA B N 1
ATOM 7577 C CA . ALA B 1 396 ? -2.43 142 75.25 1 91.38 396 ALA B CA 1
ATOM 7578 C C . ALA B 1 396 ? -2.141 142.25 76.688 1 91.38 396 ALA B C 1
ATOM 7580 O O . ALA B 1 396 ? -2.764 143.125 77.312 1 91.38 396 ALA B O 1
ATOM 7581 N N . GLU B 1 397 ? -1.179 141.75 77.188 1 91.06 397 GLU B N 1
ATOM 7582 C CA . GLU B 1 397 ? -0.786 142 78.625 1 91.06 397 GLU B CA 1
ATOM 7583 C C . GLU B 1 397 ? -0.13 143.375 78.812 1 91.06 397 GLU B C 1
ATOM 7585 O O . GLU B 1 397 ? -0.398 144 79.812 1 91.06 397 GLU B O 1
ATOM 7590 N N . GLN B 1 398 ? 0.627 143.625 77.938 1 91.12 398 GLN B N 1
ATOM 7591 C CA . GLN B 1 398 ? 1.296 144.875 78 1 91.12 398 GLN B CA 1
ATOM 7592 C C . GLN B 1 398 ? 0.299 146 77.875 1 91.12 398 GLN B C 1
ATOM 7594 O O . GLN B 1 398 ? 0.397 147 78.562 1 91.12 398 GLN B O 1
ATOM 7599 N N . THR B 1 399 ? -0.579 145.75 76.938 1 89 399 THR B N 1
ATOM 7600 C CA . THR B 1 399 ? -1.626 146.75 76.75 1 89 399 THR B CA 1
ATOM 7601 C C . THR B 1 399 ? -2.506 146.875 78 1 89 399 THR B C 1
ATOM 7603 O O . THR B 1 399 ? -2.887 148 78.375 1 89 399 THR B O 1
ATOM 7606 N N . ASN B 1 400 ? -2.793 145.875 78.562 1 89.94 400 ASN B N 1
ATOM 7607 C CA . ASN B 1 400 ? -3.557 145.75 79.812 1 89.94 400 ASN B CA 1
ATOM 7608 C C . ASN B 1 400 ? -2.82 146.5 80.938 1 89.94 400 ASN B C 1
ATOM 7610 O O . ASN B 1 400 ? -3.428 147.25 81.688 1 89.94 400 ASN B O 1
ATOM 7614 N N . LEU B 1 401 ? -1.613 146.5 81 1 90.25 401 LEU B N 1
ATOM 7615 C CA . LEU B 1 401 ? -0.792 147.125 82.062 1 90.25 401 LEU B CA 1
ATOM 7616 C C . LEU B 1 401 ? -0.704 148.625 81.812 1 90.25 401 LEU B C 1
ATOM 7618 O O . LEU B 1 401 ? -0.765 149.375 82.75 1 90.25 401 LEU B O 1
ATOM 7622 N N . LEU B 1 402 ? -0.542 148.875 80.625 1 88.5 402 LEU B N 1
ATOM 7623 C CA . LEU B 1 402 ? -0.48 150.25 80.25 1 88.5 402 LEU B CA 1
ATOM 7624 C C . LEU B 1 402 ? -1.81 151 80.562 1 88.5 402 LEU B C 1
ATOM 7626 O O . LEU B 1 402 ? -1.834 152.125 81 1 88.5 402 LEU B O 1
ATOM 7630 N N . ALA B 1 403 ? -2.85 150.25 80.312 1 87.38 403 ALA B N 1
ATOM 7631 C CA . ALA B 1 403 ? -4.188 150.75 80.625 1 87.38 403 ALA B CA 1
ATOM 7632 C C . ALA B 1 403 ? -4.434 150.875 82.125 1 87.38 403 ALA B C 1
ATOM 7634 O O . ALA B 1 403 ? -5.066 151.875 82.562 1 87.38 403 ALA B O 1
ATOM 7635 N N . LEU B 1 404 ? -3.896 150.125 82.875 1 87.19 404 LEU B N 1
ATOM 7636 C CA . LEU B 1 404 ? -3.998 150.25 84.312 1 87.19 404 LEU B CA 1
ATOM 7637 C C . LEU B 1 404 ? -3.223 151.375 84.875 1 87.19 404 LEU B C 1
ATOM 7639 O O . LEU B 1 404 ? -3.721 152.125 85.75 1 87.19 404 LEU B O 1
ATOM 7643 N N . ASN B 1 405 ? -2.184 151.625 84.375 1 84.44 405 ASN B N 1
ATOM 7644 C CA . ASN B 1 405 ? -1.369 152.75 84.812 1 84.44 405 ASN B CA 1
ATOM 7645 C C . ASN B 1 405 ? -2.025 154.125 84.375 1 84.44 405 ASN B C 1
ATOM 7647 O O . ASN B 1 405 ? -1.961 155 85.125 1 84.44 405 ASN B O 1
ATOM 7651 N N . ALA B 1 406 ? -2.566 153.875 83.25 1 83.69 406 ALA B N 1
ATOM 7652 C CA . ALA B 1 406 ? -3.277 155.125 82.75 1 83.69 406 ALA B CA 1
ATOM 7653 C C . ALA B 1 406 ? -4.512 155.375 83.625 1 83.69 406 ALA B C 1
ATOM 7655 O O . ALA B 1 406 ? -4.852 156.5 83.875 1 83.69 406 ALA B O 1
ATOM 7656 N N . ALA B 1 407 ? -5.117 154.5 84.125 1 85.31 407 ALA B N 1
ATOM 7657 C CA . ALA B 1 407 ? -6.273 154.625 85 1 85.31 407 ALA B CA 1
ATOM 7658 C C . ALA B 1 407 ? -5.863 155.125 86.375 1 85.31 407 ALA B C 1
ATOM 7660 O O . ALA B 1 407 ? -6.574 156 86.938 1 85.31 407 ALA B O 1
ATOM 7661 N N . ILE B 1 408 ? -4.797 154.875 86.75 1 82.56 408 ILE B N 1
ATOM 7662 C CA . ILE B 1 408 ? -4.266 155.375 88.062 1 82.56 408 ILE B CA 1
ATOM 7663 C C . ILE B 1 408 ? -3.898 156.75 87.938 1 82.56 408 ILE B C 1
ATOM 7665 O O . ILE B 1 408 ? -4.211 157.625 88.875 1 82.56 408 ILE B O 1
ATOM 7669 N N . GLU B 1 409 ? -3.289 157.125 87 1 77.62 409 GLU B N 1
ATOM 7670 C CA . GLU B 1 409 ? -2.879 158.5 86.75 1 77.62 409 GLU B CA 1
ATOM 7671 C C . GLU B 1 409 ? -4.086 159.375 86.562 1 77.62 409 GLU B C 1
ATOM 7673 O O . GLU B 1 409 ? -4.09 160.5 87 1 77.62 409 GLU B O 1
ATOM 7678 N N . ALA B 1 410 ? -5.047 158.75 85.812 1 82.19 410 ALA B N 1
ATOM 7679 C CA . ALA B 1 410 ? -6.285 159.5 85.625 1 82.19 410 ALA B CA 1
ATOM 7680 C C . ALA B 1 410 ? -7.004 159.75 86.938 1 82.19 410 ALA B C 1
ATOM 7682 O O . ALA B 1 410 ? -7.594 160.875 87.188 1 82.19 410 ALA B O 1
ATOM 7683 N N . ALA B 1 411 ? -6.961 159 87.875 1 80.25 411 ALA B N 1
ATOM 7684 C CA . ALA B 1 411 ? -7.555 159.125 89.188 1 80.25 411 ALA B CA 1
ATOM 7685 C C . ALA B 1 411 ? -6.805 160.25 90.062 1 80.25 411 ALA B C 1
ATOM 7687 O O . ALA B 1 411 ? -7.418 161 90.812 1 80.25 411 ALA B O 1
ATOM 7688 N N . ARG B 1 412 ? -5.57 160.375 89.875 1 78.94 412 ARG B N 1
ATOM 7689 C CA . ARG B 1 412 ? -4.695 161.25 90.625 1 78.94 412 ARG B CA 1
ATOM 7690 C C . ARG B 1 412 ? -4.906 162.625 90.188 1 78.94 412 ARG B C 1
ATOM 7692 O O . ARG B 1 412 ? -4.711 163.625 90.938 1 78.94 412 ARG B O 1
ATOM 7699 N N . ALA B 1 413 ? -5.328 162.75 88.875 1 79.44 413 ALA B N 1
ATOM 7700 C CA . ALA B 1 413 ? -5.504 164.125 88.312 1 79.44 413 ALA B CA 1
ATOM 7701 C C . ALA B 1 413 ? -6.863 164.625 88.625 1 79.44 413 ALA B C 1
ATOM 7703 O O . ALA B 1 413 ? -7.176 165.75 88.25 1 79.44 413 ALA B O 1
ATOM 7704 N N . GLY B 1 414 ? -7.785 164 89.438 1 77.44 414 GLY B N 1
ATOM 7705 C CA . GLY B 1 414 ? -9.039 164.5 90 1 77.44 414 GLY B CA 1
ATOM 7706 C C . GLY B 1 414 ? -10.102 164.75 88.938 1 77.44 414 GLY B C 1
ATOM 7707 O O . GLY B 1 414 ? -10.391 163.875 88.062 1 77.44 414 GLY B O 1
ATOM 7708 N N . GLU B 1 415 ? -10.578 166.125 88.812 1 76.06 415 GLU B N 1
ATOM 7709 C CA . GLU B 1 415 ? -11.672 166.5 87.938 1 76.06 415 GLU B CA 1
ATOM 7710 C C . GLU B 1 415 ? -11.195 166.625 86.5 1 76.06 415 GLU B C 1
ATOM 7712 O O . GLU B 1 415 ? -11.977 166.375 85.562 1 76.06 415 GLU B O 1
ATOM 7717 N N . ASN B 1 416 ? -9.969 166.875 86.25 1 75.75 416 ASN B N 1
ATOM 7718 C CA . ASN B 1 416 ? -9.391 167 84.938 1 75.75 416 ASN B CA 1
ATOM 7719 C C . ASN B 1 416 ? -9.062 165.625 84.25 1 75.75 416 ASN B C 1
ATOM 7721 O O . ASN B 1 416 ? -8.805 165.625 83.062 1 75.75 416 ASN B O 1
ATOM 7725 N N . GLY B 1 417 ? -9.297 164.5 85.062 1 77.38 417 GLY B N 1
ATOM 7726 C CA . GLY B 1 417 ? -8.891 163.25 84.562 1 77.38 417 GLY B CA 1
ATOM 7727 C C . GLY B 1 417 ? -10.07 162.375 84.25 1 77.38 417 GLY B C 1
ATOM 7728 O O . GLY B 1 417 ? -9.883 161.125 83.875 1 77.38 417 GLY B O 1
ATOM 7729 N N . LYS B 1 418 ? -11.203 162.75 84.375 1 83.19 418 LYS B N 1
ATOM 7730 C CA . LYS B 1 418 ? -12.398 161.875 84.25 1 83.19 418 LYS B CA 1
ATOM 7731 C C . LYS B 1 418 ? -12.539 161.375 82.812 1 83.19 418 LYS B C 1
ATOM 7733 O O . LYS B 1 418 ? -12.883 160.25 82.625 1 83.19 418 LYS B O 1
ATOM 7738 N N . GLY B 1 419 ? -12.211 162.125 81.812 1 80.75 419 GLY B N 1
ATOM 7739 C CA . GLY B 1 419 ? -12.266 161.625 80.438 1 80.75 419 GLY B CA 1
ATOM 7740 C C . GLY B 1 419 ? -11.227 160.625 80.125 1 80.75 419 GLY B C 1
ATOM 7741 O O . GLY B 1 419 ? -11.523 159.625 79.438 1 80.75 419 GLY B O 1
ATOM 7742 N N . PHE B 1 420 ? -10.023 160.625 80.75 1 82.38 420 PHE B N 1
ATOM 7743 C CA . PHE B 1 420 ? -8.922 159.75 80.5 1 82.38 420 PHE B CA 1
ATOM 7744 C C . PHE B 1 420 ? -9.156 158.5 81.25 1 82.38 420 PHE B C 1
ATOM 7746 O O . PHE B 1 420 ? -8.758 157.375 80.812 1 82.38 420 PHE B O 1
ATOM 7753 N N . ALA B 1 421 ? -9.906 158.5 82.312 1 84.56 421 ALA B N 1
ATOM 7754 C CA . ALA B 1 421 ? -10.25 157.375 83.125 1 84.56 421 ALA B CA 1
ATOM 7755 C C . ALA B 1 421 ? -11.188 156.5 82.312 1 84.56 421 ALA B C 1
ATOM 7757 O O . ALA B 1 421 ? -11.047 155.25 82.375 1 84.56 421 ALA B O 1
ATOM 7758 N N . VAL B 1 422 ? -11.969 157 81.438 1 87.62 422 VAL B N 1
ATOM 7759 C CA . VAL B 1 422 ? -12.914 156.25 80.625 1 87.62 422 VAL B CA 1
ATOM 7760 C C . VAL B 1 422 ? -12.164 155.625 79.5 1 87.62 422 VAL B C 1
ATOM 7762 O O . VAL B 1 422 ? -12.398 154.375 79.188 1 87.62 422 VAL B O 1
ATOM 7765 N N . VAL B 1 423 ? -11.273 156.25 79 1 86.44 423 VAL B N 1
ATOM 7766 C CA . VAL B 1 423 ? -10.477 155.75 77.875 1 86.44 423 VAL B CA 1
ATOM 7767 C C . VAL B 1 423 ? -9.586 154.625 78.375 1 86.44 423 VAL B C 1
ATOM 7769 O O . VAL B 1 423 ? -9.469 153.5 77.75 1 86.44 423 VAL B O 1
ATOM 7772 N N . ALA B 1 424 ? -8.969 154.75 79.5 1 85.06 424 ALA B N 1
ATOM 7773 C CA . ALA B 1 424 ? -8.094 153.75 80.125 1 85.06 424 ALA B CA 1
ATOM 7774 C C . ALA B 1 424 ? -8.875 152.5 80.5 1 85.06 424 ALA B C 1
ATOM 7776 O O . ALA B 1 424 ? -8.383 151.375 80.25 1 85.06 424 ALA B O 1
ATOM 7777 N N . ALA B 1 425 ? -10.148 152.625 80.875 1 86.94 425 ALA B N 1
ATOM 7778 C CA . ALA B 1 425 ? -10.992 151.5 81.188 1 86.94 425 ALA B CA 1
ATOM 7779 C C . ALA B 1 425 ? -11.406 150.75 79.938 1 86.94 425 ALA B C 1
ATOM 7781 O O . ALA B 1 425 ? -11.453 149.5 79.938 1 86.94 425 ALA B O 1
ATOM 7782 N N . GLU B 1 426 ? -11.578 151.5 78.938 1 91.5 426 GLU B N 1
ATOM 7783 C CA . GLU B 1 426 ? -11.984 150.75 77.75 1 91.5 426 GLU B CA 1
ATOM 7784 C C . GLU B 1 426 ? -10.812 150.125 77.062 1 91.5 426 GLU B C 1
ATOM 7786 O O . GLU B 1 426 ? -10.984 149 76.562 1 91.5 426 GLU B O 1
ATOM 7791 N N . VAL B 1 427 ? -9.641 150.625 77.062 1 88.81 427 VAL B N 1
ATOM 7792 C CA . VAL B 1 427 ? -8.445 150 76.562 1 88.81 427 VAL B CA 1
ATOM 7793 C C . VAL B 1 427 ? -8.117 148.75 77.375 1 88.81 427 VAL B C 1
ATOM 7795 O O . VAL B 1 427 ? -7.68 147.75 76.812 1 88.81 427 VAL B O 1
ATOM 7798 N N . ARG B 1 428 ? -8.367 148.875 78.625 1 91.44 428 ARG B N 1
ATOM 7799 C CA . ARG B 1 428 ? -8.156 147.625 79.5 1 91.44 428 ARG B CA 1
ATOM 7800 C C . ARG B 1 428 ? -9.109 146.5 79.125 1 91.44 428 ARG B C 1
ATOM 7802 O O . ARG B 1 428 ? -8.695 145.375 79.062 1 91.44 428 ARG B O 1
ATOM 7809 N N . ASP B 1 429 ? -10.344 146.875 78.875 1 90.88 429 ASP B N 1
ATOM 7810 C CA . ASP B 1 429 ? -11.344 145.875 78.5 1 90.88 429 ASP B CA 1
ATOM 7811 C C . ASP B 1 429 ? -11.008 145.25 77.188 1 90.88 429 ASP B C 1
ATOM 7813 O O . ASP B 1 429 ? -11.148 144 77 1 90.88 429 ASP B O 1
ATOM 7817 N N . LEU B 1 430 ? -10.453 145.875 76.312 1 90.25 430 LEU B N 1
ATOM 7818 C CA . LEU B 1 430 ? -10.078 145.375 75 1 90.25 430 LEU B CA 1
ATOM 7819 C C . LEU B 1 430 ? -8.844 144.5 75.062 1 90.25 430 LEU B C 1
ATOM 7821 O O . LEU B 1 430 ? -8.75 143.5 74.375 1 90.25 430 LEU B O 1
ATOM 7825 N N . ALA B 1 431 ? -7.93 144.875 75.875 1 90.69 431 ALA B N 1
ATOM 7826 C CA . ALA B 1 431 ? -6.75 144 76.062 1 90.69 431 ALA B CA 1
ATOM 7827 C C . ALA B 1 431 ? -7.133 142.75 76.688 1 90.69 431 ALA B C 1
ATOM 7829 O O . ALA B 1 431 ? -6.574 141.625 76.312 1 90.69 431 ALA B O 1
ATOM 7830 N N . GLU B 1 432 ? -8.141 142.75 77.562 1 90.31 432 GLU B N 1
ATOM 7831 C CA . GLU B 1 432 ? -8.609 141.5 78.188 1 90.31 432 GLU B CA 1
ATOM 7832 C C . GLU B 1 432 ? -9.336 140.625 77.125 1 90.31 432 GLU B C 1
ATOM 7834 O O . GLU B 1 432 ? -9.188 139.375 77.188 1 90.31 432 GLU B O 1
ATOM 7839 N N . LYS B 1 433 ? -10.023 141.25 76.312 1 91.38 433 LYS B N 1
ATOM 7840 C CA . LYS B 1 433 ? -10.711 140.5 75.25 1 91.38 433 LYS B CA 1
ATOM 7841 C C . LYS B 1 433 ? -9.711 139.875 74.25 1 91.38 433 LYS B C 1
ATOM 7843 O O . LYS B 1 433 ? -9.906 138.875 73.75 1 91.38 433 LYS B O 1
ATOM 7848 N N . SER B 1 434 ? -8.68 140.625 73.938 1 89.69 434 SER B N 1
ATOM 7849 C CA . SER B 1 434 ? -7.637 140.125 73.062 1 89.69 434 SER B CA 1
ATOM 7850 C C . SER B 1 434 ? -6.906 138.875 73.625 1 89.69 434 SER B C 1
ATOM 7852 O O . SER B 1 434 ? -6.617 138 72.938 1 89.69 434 SER B O 1
ATOM 7854 N N . LYS B 1 435 ? -6.68 139 74.875 1 90.12 435 LYS B N 1
ATOM 7855 C CA . LYS B 1 435 ? -6.039 137.875 75.562 1 90.12 435 LYS B CA 1
ATOM 7856 C C . LYS B 1 435 ? -6.918 136.625 75.562 1 90.12 435 LYS B C 1
ATOM 7858 O O . LYS B 1 435 ? -6.43 135.5 75.375 1 90.12 435 LYS B O 1
ATOM 7863 N N . GLU B 1 436 ? -8.211 136.875 75.75 1 91.5 436 GLU B N 1
ATOM 7864 C CA . GLU B 1 436 ? -9.156 135.75 75.688 1 91.5 436 GLU B CA 1
ATOM 7865 C C . GLU B 1 436 ? -9.219 135.125 74.312 1 91.5 436 GLU B C 1
ATOM 7867 O O . GLU B 1 436 ? -9.234 133.875 74.188 1 91.5 436 GLU B O 1
ATOM 7872 N N . SER B 1 437 ? -9.133 135.875 73.375 1 90 437 SER B N 1
ATOM 7873 C CA . SER B 1 437 ? -9.148 135.375 72 1 90 437 SER B CA 1
ATOM 7874 C C . SER B 1 437 ? -7.852 134.625 71.688 1 90 437 SER B C 1
ATOM 7876 O O . SER B 1 437 ? -7.867 133.625 71 1 90 437 SER B O 1
ATOM 7878 N N . ALA B 1 438 ? -6.758 135.125 72.062 1 88.06 438 ALA B N 1
ATOM 7879 C CA . ALA B 1 438 ? -5.465 134.5 71.875 1 88.06 438 ALA B CA 1
ATOM 7880 C C . ALA B 1 438 ? -5.426 133.125 72.562 1 88.06 438 ALA B C 1
ATOM 7882 O O . ALA B 1 438 ? -4.895 132.125 72.062 1 88.06 438 ALA B O 1
ATOM 7883 N N . ASN B 1 439 ? -6.07 133.125 73.75 1 91.19 439 ASN B N 1
ATOM 7884 C CA . ASN B 1 439 ? -6.141 131.875 74.5 1 91.19 439 ASN B CA 1
ATOM 7885 C C . ASN B 1 439 ? -7.012 130.875 73.75 1 91.19 439 ASN B C 1
ATOM 7887 O O . ASN B 1 439 ? -6.707 129.75 73.75 1 91.19 439 ASN B O 1
ATOM 7891 N N . GLU B 1 440 ? -7.988 131.375 73.125 1 91.44 440 GLU B N 1
ATOM 7892 C CA . GLU B 1 440 ? -8.844 130.5 72.312 1 91.44 440 GLU B CA 1
ATOM 7893 C C . GLU B 1 440 ? -8.102 130 71.125 1 91.44 440 GLU B C 1
ATOM 7895 O O . GLU B 1 440 ? -8.195 128.75 70.812 1 91.44 440 GLU B O 1
ATOM 7900 N N . ILE B 1 441 ? -7.336 130.625 70.5 1 90.44 441 ILE B N 1
ATOM 7901 C CA . ILE B 1 441 ? -6.562 130.125 69.375 1 90.44 441 ILE B CA 1
ATOM 7902 C C . ILE B 1 441 ? -5.484 129.125 69.812 1 90.44 441 ILE B C 1
ATOM 7904 O O . ILE B 1 441 ? -5.211 128.25 69.125 1 90.44 441 ILE B O 1
ATOM 7908 N N . ASN B 1 442 ? -4.957 129.625 70.938 1 89.44 442 ASN B N 1
ATOM 7909 C CA . ASN B 1 442 ? -3.943 128.625 71.5 1 89.44 442 ASN B CA 1
ATOM 7910 C C . ASN B 1 442 ? -4.5 127.25 71.688 1 89.44 442 ASN B C 1
ATOM 7912 O O . ASN B 1 442 ? -3.84 126.25 71.375 1 89.44 442 ASN B O 1
ATOM 7916 N N . HIS B 1 443 ? -5.754 127.188 72.188 1 91.94 443 HIS B N 1
ATOM 7917 C CA . HIS B 1 443 ? -6.398 125.875 72.375 1 91.94 443 HIS B CA 1
ATOM 7918 C C . HIS B 1 443 ? -6.676 125.188 71.062 1 91.94 443 HIS B C 1
ATOM 7920 O O . HIS B 1 443 ? -6.469 124 70.938 1 91.94 443 HIS B O 1
ATOM 7926 N N . LEU B 1 444 ? -6.965 125.875 70.125 1 89.06 444 LEU B N 1
ATOM 7927 C CA . LEU B 1 444 ? -7.277 125.312 68.812 1 89.06 444 LEU B CA 1
ATOM 7928 C C . LEU B 1 444 ? -6.012 124.875 68.125 1 89.06 444 LEU B C 1
ATOM 7930 O O . LEU B 1 444 ? -6.02 123.812 67.438 1 89.06 444 LEU B O 1
ATOM 7934 N N . ILE B 1 445 ? -4.965 125.5 68.312 1 87.69 445 ILE B N 1
ATOM 7935 C CA . ILE B 1 445 ? -3.699 125.125 67.688 1 87.69 445 ILE B CA 1
ATOM 7936 C C . ILE B 1 445 ? -3.186 123.875 68.312 1 87.69 445 ILE B C 1
ATOM 7938 O O . ILE B 1 445 ? -2.654 123 67.625 1 87.69 445 ILE B O 1
ATOM 7942 N N . LYS B 1 446 ? -3.41 123.812 69.625 1 88.75 446 LYS B N 1
ATOM 7943 C CA . LYS B 1 446 ? -3.008 122.562 70.25 1 88.75 446 LYS B CA 1
ATOM 7944 C C . LYS B 1 446 ? -3.822 121.375 69.75 1 88.75 446 LYS B C 1
ATOM 7946 O O . LYS B 1 446 ? -3.285 120.312 69.562 1 88.75 446 LYS B O 1
ATOM 7951 N N . SER B 1 447 ? -5.02 121.625 69.438 1 87.44 447 SER B N 1
ATOM 7952 C CA . SER B 1 447 ? -5.883 120.625 68.938 1 87.44 447 SER B CA 1
ATOM 7953 C C . SER B 1 447 ? -5.48 120.25 67.5 1 87.44 447 SER B C 1
ATOM 7955 O O . SER B 1 447 ? -5.492 119.062 67.125 1 87.44 447 SER B O 1
ATOM 7957 N N . ILE B 1 448 ? -5.023 121.062 66.75 1 84.31 448 ILE B N 1
ATOM 7958 C CA . ILE B 1 448 ? -4.586 120.875 65.375 1 84.31 448 ILE B CA 1
ATOM 7959 C C . ILE B 1 448 ? -3.295 120.062 65.375 1 84.31 448 ILE B C 1
ATOM 7961 O O . ILE B 1 448 ? -3.125 119.125 64.562 1 84.31 448 ILE B O 1
ATOM 7965 N N . GLN B 1 449 ? -2.422 120.5 66.312 1 83.5 449 GLN B N 1
ATOM 7966 C CA . GLN B 1 449 ? -1.175 119.75 66.438 1 83.5 449 GLN B CA 1
ATOM 7967 C C . GLN B 1 449 ? -1.441 118.25 66.812 1 83.5 449 GLN B C 1
ATOM 7969 O O . GLN B 1 449 ? -0.807 117.375 66.25 1 83.5 449 GLN B O 1
ATOM 7974 N N . GLN B 1 450 ? -2.527 118.062 67.625 1 86.56 450 GLN B N 1
ATOM 7975 C CA . GLN B 1 450 ? -2.881 116.688 68 1 86.56 450 GLN B CA 1
ATOM 7976 C C . GLN B 1 450 ? -3.523 115.938 66.812 1 86.56 450 GLN B C 1
ATOM 7978 O O . GLN B 1 450 ? -3.199 114.75 66.562 1 86.56 450 GLN B O 1
ATOM 7983 N N . ASP B 1 451 ? -4.309 116.562 66.125 1 81.06 451 ASP B N 1
ATOM 7984 C CA . ASP B 1 451 ? -4.961 115.938 64.938 1 81.06 451 ASP B CA 1
ATOM 7985 C C . ASP B 1 451 ? -3.949 115.625 63.875 1 81.06 451 ASP B C 1
ATOM 7987 O O . ASP B 1 451 ? -4.074 114.562 63.188 1 81.06 451 ASP B O 1
ATOM 7991 N N . THR B 1 452 ? -2.961 116.438 63.688 1 79.38 452 THR B N 1
ATOM 7992 C CA . THR B 1 452 ? -1.91 116.188 62.719 1 79.38 452 THR B CA 1
ATOM 7993 C C . THR B 1 452 ? -1.086 114.938 63.094 1 79.38 452 THR B C 1
ATOM 7995 O O . THR B 1 452 ? -0.758 114.125 62.219 1 79.38 452 THR B O 1
ATOM 7998 N N . GLN B 1 453 ? -0.885 114.875 64.438 1 81.44 453 GLN B N 1
ATOM 7999 C CA . GLN B 1 453 ? -0.137 113.688 64.875 1 81.44 453 GLN B CA 1
ATOM 8000 C C . GLN B 1 453 ? -0.939 112.438 64.688 1 81.44 453 GLN B C 1
ATOM 8002 O O . GLN B 1 453 ? -0.384 111.375 64.312 1 81.44 453 GLN B O 1
ATOM 8007 N N . ASP B 1 454 ? -2.23 112.5 64.812 1 82.38 454 ASP B N 1
ATOM 8008 C CA . ASP B 1 454 ? -3.109 111.375 64.625 1 82.38 454 ASP B CA 1
ATOM 8009 C C . ASP B 1 454 ? -3.148 110.938 63.156 1 82.38 454 ASP B C 1
ATOM 8011 O O . ASP B 1 454 ? -3.162 109.75 62.844 1 82.38 454 ASP B O 1
ATOM 8015 N N . THR B 1 455 ? -3.047 111.812 62.25 1 80.12 455 THR B N 1
ATOM 8016 C CA . THR B 1 455 ? -3.062 111.562 60.844 1 80.12 455 THR B CA 1
ATOM 8017 C C . THR B 1 455 ? -1.792 110.812 60.406 1 80.12 455 THR B C 1
ATOM 8019 O O . THR B 1 455 ? -1.846 109.875 59.594 1 80.12 455 THR B O 1
ATOM 8022 N N . VAL B 1 456 ? -0.724 111.312 60.969 1 76.38 456 VAL B N 1
ATOM 8023 C CA . VAL B 1 456 ? 0.552 110.688 60.656 1 76.38 456 VAL B CA 1
ATOM 8024 C C . VAL B 1 456 ? 0.53 109.188 61.094 1 76.38 456 VAL B C 1
ATOM 8026 O O . VAL B 1 456 ? 0.988 108.312 60.344 1 76.38 456 VAL B O 1
ATOM 8029 N N . GLN B 1 457 ? -0.068 108.938 62.281 1 81.94 457 GLN B N 1
ATOM 8030 C CA . GLN B 1 457 ? -0.103 107.562 62.812 1 81.94 457 GLN B CA 1
ATOM 8031 C C . GLN B 1 457 ? -0.991 106.688 61.938 1 81.94 457 GLN B C 1
ATOM 8033 O O . GLN B 1 457 ? -0.635 105.5 61.688 1 81.94 457 GLN B O 1
ATOM 8038 N N . VAL B 1 458 ? -2.029 107.188 61.469 1 79.94 458 VAL B N 1
ATOM 8039 C CA . VAL B 1 458 ? -2.965 106.438 60.656 1 79.94 458 VAL B CA 1
ATOM 8040 C C . VAL B 1 458 ? -2.352 106.125 59.281 1 79.94 458 VAL B C 1
ATOM 8042 O O . VAL B 1 458 ? -2.486 105 58.75 1 79.94 458 VAL B O 1
ATOM 8045 N N . MET B 1 459 ? -1.597 107 58.781 1 76.44 459 MET B N 1
ATOM 8046 C CA . MET B 1 459 ? -0.969 106.875 57.469 1 76.44 459 MET B CA 1
ATOM 8047 C C . MET B 1 459 ? 0.162 105.812 57.531 1 76.44 459 MET B C 1
ATOM 8049 O O . MET B 1 459 ? 0.382 105.062 56.562 1 76.44 459 MET B O 1
ATOM 8053 N N . GLN B 1 460 ? 0.814 105.938 58.656 1 81.25 460 GLN B N 1
ATOM 8054 C CA . GLN B 1 460 ? 1.881 104.938 58.844 1 81.25 460 GLN B CA 1
ATOM 8055 C C . GLN B 1 460 ? 1.321 103.5 58.906 1 81.25 460 GLN B C 1
ATOM 8057 O O . GLN B 1 460 ? 1.92 102.625 58.344 1 81.25 460 GLN B O 1
ATOM 8062 N N . LYS B 1 461 ? 0.16 103.438 59.438 1 82.62 461 LYS B N 1
ATOM 8063 C CA . LYS B 1 461 ? -0.506 102.125 59.469 1 82.62 461 LYS B CA 1
ATOM 8064 C C . LYS B 1 461 ? -0.948 101.75 58.062 1 82.62 461 LYS B C 1
ATOM 8066 O O . LYS B 1 461 ? -0.825 100.562 57.688 1 82.62 461 LYS B O 1
ATOM 8071 N N . GLY B 1 462 ? -1.402 102.625 57.344 1 76.31 462 GLY B N 1
ATOM 8072 C CA . GLY B 1 462 ? -1.8 102.312 55.969 1 76.31 462 GLY B CA 1
ATOM 8073 C C . GLY B 1 462 ? -0.641 101.938 55.062 1 76.31 462 GLY B C 1
ATOM 8074 O O . GLY B 1 462 ? -0.773 101 54.25 1 76.31 462 GLY B O 1
ATOM 8075 N N . GLU B 1 463 ? 0.434 102.625 55.281 1 81.44 463 GLU B N 1
ATOM 8076 C CA . GLU B 1 463 ? 1.636 102.25 54.531 1 81.44 463 GLU B CA 1
ATOM 8077 C C . GLU B 1 463 ? 2.104 100.875 54.844 1 81.44 463 GLU B C 1
ATOM 8079 O O . GLU B 1 463 ? 2.518 100.125 53.969 1 81.44 463 GLU B O 1
ATOM 8084 N N . GLN B 1 464 ? 1.996 100.5 56.094 1 87.12 464 GLN B N 1
ATOM 8085 C CA . GLN B 1 464 ? 2.4 99.125 56.5 1 87.12 464 GLN B CA 1
ATOM 8086 C C . GLN B 1 464 ? 1.485 98.062 55.906 1 87.12 464 GLN B C 1
ATOM 8088 O O . GLN B 1 464 ? 1.955 97.062 55.438 1 87.12 464 GLN B O 1
ATOM 8093 N N . LYS B 1 465 ? 0.279 98.375 55.812 1 83.44 465 LYS B N 1
ATOM 8094 C CA . LYS B 1 465 ? -0.682 97.438 55.25 1 83.44 465 LYS B CA 1
ATOM 8095 C C . LYS B 1 465 ? -0.493 97.312 53.75 1 83.44 465 LYS B C 1
ATOM 8097 O O . LYS B 1 465 ? -0.588 96.188 53.188 1 83.44 465 LYS B O 1
ATOM 8102 N N . ALA B 1 466 ? -0.232 98.375 53.031 1 82.44 466 ALA B N 1
ATOM 8103 C CA . ALA B 1 466 ? 0.037 98.312 51.594 1 82.44 466 ALA B CA 1
ATOM 8104 C C . ALA B 1 466 ? 1.3 97.5 51.312 1 82.44 466 ALA B C 1
ATOM 8106 O O . ALA B 1 466 ? 1.354 96.75 50.312 1 82.44 466 ALA B O 1
ATOM 8107 N N . ALA B 1 467 ? 2.27 97.688 52.219 1 87.5 467 ALA B N 1
ATOM 8108 C CA . ALA B 1 467 ? 3.516 96.938 52.062 1 87.5 467 ALA B CA 1
ATOM 8109 C C . ALA B 1 467 ? 3.289 95.438 52.25 1 87.5 467 ALA B C 1
ATOM 8111 O O . ALA B 1 467 ? 3.84 94.625 51.5 1 87.5 467 ALA B O 1
ATOM 8112 N N . GLU B 1 468 ? 2.412 95.125 53.156 1 88.44 468 GLU B N 1
ATOM 8113 C CA . GLU B 1 468 ? 2.068 93.688 53.375 1 88.44 468 GLU B CA 1
ATOM 8114 C C . GLU B 1 468 ? 1.257 93.125 52.188 1 88.44 468 GLU B C 1
ATOM 8116 O O . GLU B 1 468 ? 1.466 92 51.781 1 88.44 468 GLU B O 1
ATOM 8121 N N . GLY B 1 469 ? 0.434 93.938 51.688 1 84 469 GLY B N 1
ATOM 8122 C CA . GLY B 1 469 ? -0.335 93.5 50.531 1 84 469 GLY B CA 1
ATOM 8123 C C . GLY B 1 469 ? 0.519 93.312 49.281 1 84 469 GLY B C 1
ATOM 8124 O O . GLY B 1 469 ? 0.306 92.375 48.5 1 84 469 GLY B O 1
ATOM 8125 N N . LYS B 1 470 ? 1.445 94.188 49.125 1 87.38 470 LYS B N 1
ATOM 8126 C CA . LYS B 1 470 ? 2.381 94.062 48.031 1 87.38 470 LYS B CA 1
ATOM 8127 C C . LYS B 1 470 ? 3.197 92.75 48.125 1 87.38 470 LYS B C 1
ATOM 8129 O O . LYS B 1 470 ? 3.395 92.062 47.125 1 87.38 470 LYS B O 1
ATOM 8134 N N . GLU B 1 471 ? 3.594 92.438 49.344 1 91.81 471 GLU B N 1
ATOM 8135 C CA . GLU B 1 471 ? 4.355 91.188 49.531 1 91.81 471 GLU B CA 1
ATOM 8136 C C . GLU B 1 471 ? 3.51 90 49.219 1 91.81 471 GLU B C 1
ATOM 8138 O O . GLU B 1 471 ? 3.996 89 48.625 1 91.81 471 GLU B O 1
ATOM 8143 N N . ALA B 1 472 ? 2.291 90.062 49.594 1 89.62 472 ALA B N 1
ATOM 8144 C CA . ALA B 1 472 ? 1.374 88.938 49.281 1 89.62 472 ALA B CA 1
ATOM 8145 C C . ALA B 1 472 ? 1.14 88.812 47.781 1 89.62 472 ALA B C 1
ATOM 8147 O O . ALA B 1 472 ? 1.104 87.688 47.25 1 89.62 472 ALA B O 1
ATOM 8148 N N . ALA B 1 473 ? 1.018 89.812 47.062 1 89.38 473 ALA B N 1
ATOM 8149 C CA . ALA B 1 473 ? 0.823 89.812 45.625 1 89.38 473 ALA B CA 1
ATOM 8150 C C . ALA B 1 473 ? 2.059 89.312 44.906 1 89.38 473 ALA B C 1
ATOM 8152 O O . ALA B 1 473 ? 1.941 88.562 43.906 1 89.38 473 ALA B O 1
ATOM 8153 N N . HIS B 1 474 ? 3.219 89.625 45.531 1 91.56 474 HIS B N 1
ATOM 8154 C CA . HIS B 1 474 ? 4.453 89.125 44.938 1 91.56 474 HIS B CA 1
ATOM 8155 C C . HIS B 1 474 ? 4.527 87.625 45.094 1 91.56 474 HIS B C 1
ATOM 8157 O O . HIS B 1 474 ? 4.953 86.875 44.188 1 91.56 474 HIS B O 1
ATOM 8163 N N . LYS B 1 475 ? 4.09 87.125 46.188 1 93.06 475 LYS B N 1
ATOM 8164 C CA . LYS B 1 475 ? 4.074 85.688 46.406 1 93.06 475 LYS B CA 1
ATOM 8165 C C . LYS B 1 475 ? 3.074 85 45.469 1 93.06 475 LYS B C 1
ATOM 8167 O O . LYS B 1 475 ? 3.328 83.875 45 1 93.06 475 LYS B O 1
ATOM 8172 N N . ALA B 1 476 ? 1.998 85.562 45.219 1 91.75 476 ALA B N 1
ATOM 8173 C CA . ALA B 1 476 ? 1.016 85.062 44.281 1 91.75 476 ALA B CA 1
ATOM 8174 C C . ALA B 1 476 ? 1.582 85 42.875 1 91.75 476 ALA B C 1
ATOM 8176 O O . ALA B 1 476 ? 1.335 84 42.125 1 91.75 476 ALA B O 1
ATOM 8177 N N . ASP B 1 477 ? 2.225 86 42.562 1 91.81 477 ASP B N 1
ATOM 8178 C CA . ASP B 1 477 ? 2.859 86.062 41.25 1 91.81 477 ASP B CA 1
ATOM 8179 C C . ASP B 1 477 ? 3.865 84.938 41.094 1 91.81 477 ASP B C 1
ATOM 8181 O O . ASP B 1 477 ? 3.934 84.25 40.031 1 91.81 477 ASP B O 1
ATOM 8185 N N . GLN B 1 478 ? 4.637 84.625 42.156 1 93.94 478 GLN B N 1
ATOM 8186 C CA . GLN B 1 478 ? 5.578 83.5 42.156 1 93.94 478 GLN B CA 1
ATOM 8187 C C . GLN B 1 478 ? 4.852 82.188 42.062 1 93.94 478 GLN B C 1
ATOM 8189 O O . GLN B 1 478 ? 5.336 81.25 41.406 1 93.94 478 GLN B O 1
ATOM 8194 N N . THR B 1 479 ? 3.764 82.125 42.625 1 94.44 479 THR B N 1
ATOM 8195 C CA . THR B 1 479 ? 2.963 80.875 42.562 1 94.44 479 THR B CA 1
ATOM 8196 C C . THR B 1 479 ? 2.467 80.625 41.156 1 94.44 479 THR B C 1
ATOM 8198 O O . THR B 1 479 ? 2.502 79.5 40.656 1 94.44 479 THR B O 1
ATOM 8201 N N . PHE B 1 480 ? 1.999 81.688 40.438 1 93.88 480 PHE B N 1
ATOM 8202 C CA . PHE B 1 480 ? 1.584 81.562 39.062 1 93.88 480 PHE B CA 1
ATOM 8203 C C . PHE B 1 480 ? 2.736 81.062 38.188 1 93.88 480 PHE B C 1
ATOM 8205 O O . PHE B 1 480 ? 2.545 80.25 37.312 1 93.88 480 PHE B O 1
ATOM 8212 N N . SER B 1 481 ? 3.916 81.562 38.531 1 94.44 481 SER B N 1
ATOM 8213 C CA . SER B 1 481 ? 5.09 81.125 37.781 1 94.44 481 SER B CA 1
ATOM 8214 C C . SER B 1 481 ? 5.387 79.688 38 1 94.44 481 SER B C 1
ATOM 8216 O O . SER B 1 481 ? 5.77 78.938 37.094 1 94.44 481 SER B O 1
ATOM 8218 N N . SER B 1 482 ? 5.227 79.25 39.25 1 94.94 482 SER B N 1
ATOM 8219 C CA . SER B 1 482 ? 5.445 77.812 39.562 1 94.94 482 SER B CA 1
ATOM 8220 C C . SER B 1 482 ? 4.41 76.938 38.906 1 94.94 482 SER B C 1
ATOM 8222 O O . SER B 1 482 ? 4.75 75.875 38.375 1 94.94 482 SER B O 1
ATOM 8224 N N . ILE B 1 483 ? 3.232 77.312 38.844 1 94.62 483 ILE B N 1
ATOM 8225 C CA . ILE B 1 483 ? 2.16 76.562 38.219 1 94.62 483 ILE B CA 1
ATOM 8226 C C . ILE B 1 483 ? 2.402 76.5 36.719 1 94.62 483 ILE B C 1
ATOM 8228 O O . ILE B 1 483 ? 2.125 75.438 36.094 1 94.62 483 ILE B O 1
ATOM 8232 N N . MET B 1 484 ? 2.885 77.562 36.156 1 95 484 MET B N 1
ATOM 8233 C CA . MET B 1 484 ? 3.207 77.625 34.75 1 95 484 MET B CA 1
ATOM 8234 C C . MET B 1 484 ? 4.23 76.5 34.406 1 95 484 MET B C 1
ATOM 8236 O O . MET B 1 484 ? 4.09 75.812 33.406 1 95 484 MET B O 1
ATOM 8240 N N . ARG B 1 485 ? 5.262 76.25 35.219 1 95.81 485 ARG B N 1
ATOM 8241 C CA . ARG B 1 485 ? 6.277 75.188 35.031 1 95.81 485 ARG B CA 1
ATOM 8242 C C . ARG B 1 485 ? 5.668 73.812 35.125 1 95.81 485 ARG B C 1
ATOM 8244 O O . ARG B 1 485 ? 6.051 72.875 34.375 1 95.81 485 ARG B O 1
ATOM 8251 N N . ASP B 1 486 ? 4.773 73.75 36.094 1 95.75 486 ASP B N 1
ATOM 8252 C CA . ASP B 1 486 ? 4.109 72.438 36.281 1 95.75 486 ASP B CA 1
ATOM 8253 C C . ASP B 1 486 ? 3.26 72.062 35.062 1 95.75 486 ASP B C 1
ATOM 8255 O O . ASP B 1 486 ? 3.273 70.938 34.594 1 95.75 486 ASP B O 1
ATOM 8259 N N . ILE B 1 487 ? 2.527 73 34.5 1 96 487 ILE B N 1
ATOM 8260 C CA . ILE B 1 487 ? 1.674 72.75 33.344 1 96 487 ILE B CA 1
ATOM 8261 C C . ILE B 1 487 ? 2.537 72.5 32.125 1 96 487 ILE B C 1
ATOM 8263 O O . ILE B 1 487 ? 2.166 71.688 31.281 1 96 487 ILE B O 1
ATOM 8267 N N . ASP B 1 488 ? 3.684 73.188 32.094 1 95.62 488 ASP B N 1
ATOM 8268 C CA . ASP B 1 488 ? 4.625 72.875 31.031 1 95.62 488 ASP B CA 1
ATOM 8269 C C . ASP B 1 488 ? 5.098 71.375 31.109 1 95.62 488 ASP B C 1
ATOM 8271 O O . ASP B 1 488 ? 5.223 70.75 30.078 1 95.62 488 ASP B O 1
ATOM 8275 N N . LYS B 1 489 ? 5.352 70.938 32.281 1 96.31 489 LYS B N 1
ATOM 8276 C CA . LYS B 1 489 ? 5.75 69.562 32.469 1 96.31 489 LYS B CA 1
ATOM 8277 C C . LYS B 1 489 ? 4.625 68.625 32.094 1 96.31 489 LYS B C 1
ATOM 8279 O O . LYS B 1 489 ? 4.867 67.562 31.453 1 96.31 489 LYS B O 1
ATOM 8284 N N . ILE B 1 490 ? 3.41 68.875 32.438 1 95.5 490 ILE B N 1
ATOM 8285 C CA . ILE B 1 490 ? 2.25 68.125 32.094 1 95.5 490 ILE B CA 1
ATOM 8286 C C . ILE B 1 490 ? 2.104 68.062 30.562 1 95.5 490 ILE B C 1
ATOM 8288 O O . ILE B 1 490 ? 1.885 67 30 1 95.5 490 ILE B O 1
ATOM 8292 N N . THR B 1 491 ? 2.229 69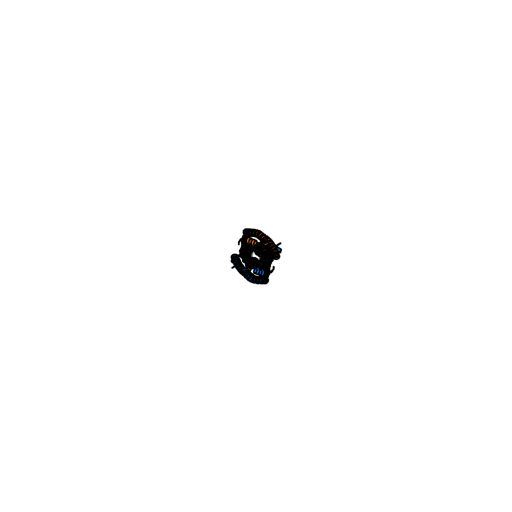.188 29.953 1 95.19 491 THR B N 1
ATOM 8293 C CA . THR B 1 491 ? 2.111 69.312 28.5 1 95.19 491 THR B CA 1
ATOM 8294 C C . THR B 1 491 ? 3.156 68.438 27.812 1 95.19 491 THR B C 1
ATOM 8296 O O . THR B 1 491 ? 2.846 67.688 26.859 1 95.19 491 THR B O 1
ATOM 8299 N N . SER B 1 492 ? 4.383 68.438 28.344 1 95 492 SER B N 1
ATOM 8300 C CA . SER B 1 492 ? 5.457 67.625 27.781 1 95 492 SER B CA 1
ATOM 8301 C C . SER B 1 492 ? 5.164 66.125 27.953 1 95 492 SER B C 1
ATOM 8303 O O . SER B 1 492 ? 5.348 65.375 27.016 1 95 492 SER B O 1
ATOM 8305 N N . GLN B 1 493 ? 4.707 65.75 29.094 1 93.38 493 GLN B N 1
ATOM 8306 C CA . GLN B 1 493 ? 4.41 64.375 29.359 1 93.38 493 GLN B CA 1
ATOM 8307 C C . GLN B 1 493 ? 3.238 63.844 28.516 1 93.38 493 GLN B C 1
ATOM 8309 O O . GLN B 1 493 ? 3.244 62.719 28.047 1 93.38 493 GLN B O 1
ATOM 8314 N N . ILE B 1 494 ? 2.258 64.625 28.344 1 93.62 494 ILE B N 1
ATOM 8315 C CA . ILE B 1 494 ? 1.076 64.25 27.594 1 93.62 494 ILE B CA 1
ATOM 8316 C C . ILE B 1 494 ? 1.425 64.125 26.109 1 93.62 494 ILE B C 1
ATOM 8318 O O . ILE B 1 494 ? 0.836 63.312 25.391 1 93.62 494 ILE B O 1
ATOM 8322 N N . GLN B 1 495 ? 2.393 64.938 25.656 1 92.5 495 GLN B N 1
ATOM 8323 C CA . GLN B 1 495 ? 2.879 64.812 24.281 1 92.5 495 GLN B CA 1
ATOM 8324 C C . GLN B 1 495 ? 3.561 63.438 24.094 1 92.5 495 GLN B C 1
ATOM 8326 O O . GLN B 1 495 ? 3.402 62.781 23.047 1 92.5 495 GLN B O 1
ATOM 8331 N N . GLU B 1 496 ? 4.254 63.031 25.109 1 93.38 496 GLU B N 1
ATOM 8332 C CA . GLU B 1 496 ? 4.879 61.688 25.078 1 93.38 496 GLU B CA 1
ATOM 8333 C C . GLU B 1 496 ? 3.828 60.594 25.062 1 93.38 496 GLU B C 1
ATOM 8335 O O . GLU B 1 496 ? 3.971 59.594 24.344 1 93.38 496 GLU B O 1
ATOM 8340 N N . VAL B 1 497 ? 2.811 60.719 25.844 1 94.44 497 VAL B N 1
ATOM 8341 C CA . VAL B 1 497 ? 1.714 59.75 25.891 1 94.44 497 VAL B CA 1
ATOM 8342 C C . VAL B 1 497 ? 1.033 59.688 24.531 1 94.44 497 VAL B C 1
ATOM 8344 O O . VAL B 1 497 ? 0.725 58.594 24.047 1 94.44 497 VAL B O 1
ATOM 8347 N N . SER B 1 498 ? 0.789 60.844 23.938 1 94.12 498 SER B N 1
ATOM 8348 C CA . SER B 1 498 ? 0.146 60.906 22.625 1 94.12 498 SER B CA 1
ATOM 8349 C C . SER B 1 498 ? 0.981 60.188 21.578 1 94.12 498 SER B C 1
ATOM 8351 O O . SER B 1 498 ? 0.446 59.438 20.75 1 94.12 498 SER B O 1
ATOM 8353 N N . ALA B 1 499 ? 2.301 60.375 21.578 1 92.69 499 ALA B N 1
ATOM 8354 C CA . ALA B 1 499 ? 3.197 59.719 20.625 1 92.69 499 ALA B CA 1
ATOM 8355 C C . ALA B 1 499 ? 3.213 58.219 20.844 1 92.69 499 ALA B C 1
ATOM 8357 O O . ALA B 1 499 ? 3.152 57.438 19.875 1 92.69 499 ALA B O 1
ATOM 8358 N N . ALA B 1 500 ? 3.32 57.781 22.078 1 94.19 500 ALA B N 1
ATOM 8359 C CA . ALA B 1 500 ? 3.303 56.375 22.406 1 94.19 500 ALA B CA 1
ATOM 8360 C C . ALA B 1 500 ? 1.979 55.719 22 1 94.19 500 ALA B C 1
ATOM 8362 O O . ALA B 1 500 ? 1.955 54.594 21.516 1 94.19 500 ALA B O 1
ATOM 8363 N N . THR B 1 501 ? 0.929 56.406 22.188 1 95.19 501 THR B N 1
ATOM 8364 C CA . THR B 1 501 ? -0.402 55.906 21.859 1 95.19 501 THR B CA 1
ATOM 8365 C C . THR B 1 501 ? -0.55 55.719 20.344 1 95.19 501 THR B C 1
ATOM 8367 O O . THR B 1 501 ? -1.179 54.781 19.891 1 95.19 501 THR B O 1
ATOM 8370 N N . GLU B 1 502 ? 0.011 56.688 19.547 1 93.31 502 GLU B N 1
ATOM 8371 C CA . GLU B 1 502 ? -0.006 56.531 18.094 1 93.31 502 GLU B CA 1
ATOM 8372 C C . GLU B 1 502 ? 0.762 55.281 17.656 1 93.31 502 GLU B C 1
ATOM 8374 O O . GLU B 1 502 ? 0.304 54.562 16.781 1 93.31 502 GLU B O 1
ATOM 8379 N N . GLU B 1 503 ? 1.865 55.125 18.266 1 93.06 503 GLU B N 1
ATOM 8380 C CA . GLU B 1 503 ? 2.66 53.938 17.969 1 93.06 503 GLU B CA 1
ATOM 8381 C C . GLU B 1 503 ? 1.924 52.656 18.359 1 93.06 503 GLU B C 1
ATOM 8383 O O . GLU B 1 503 ? 1.933 51.656 17.625 1 93.06 503 GLU B O 1
ATOM 8388 N N . MET B 1 504 ? 1.296 52.656 19.5 1 93.25 504 MET B N 1
ATOM 8389 C CA . MET B 1 504 ? 0.535 51.531 19.984 1 93.25 504 MET B CA 1
ATOM 8390 C C . MET B 1 504 ? -0.649 51.219 19.062 1 93.25 504 MET B C 1
ATOM 8392 O O . MET B 1 504 ? -0.975 50.062 18.797 1 93.25 504 MET B O 1
ATOM 8396 N N . SER B 1 505 ? -1.296 52.312 18.594 1 94.94 505 SER B N 1
ATOM 8397 C CA . SER B 1 505 ? -2.406 52.125 17.656 1 94.94 505 SER B CA 1
ATOM 8398 C C . SER B 1 505 ? -1.954 51.438 16.391 1 94.94 505 SER B C 1
ATOM 8400 O O . SER B 1 505 ? -2.621 50.5 15.922 1 94.94 505 SER B O 1
ATOM 8402 N N . ALA B 1 506 ? -0.814 51.844 15.82 1 92.75 506 ALA B N 1
ATOM 8403 C CA . ALA B 1 506 ? -0.246 51.156 14.648 1 92.75 506 ALA B CA 1
ATOM 8404 C C . ALA B 1 506 ? 0.129 49.719 14.961 1 92.75 506 ALA B C 1
ATOM 8406 O O . ALA B 1 506 ? -0.093 48.812 14.141 1 92.75 506 ALA B O 1
ATOM 8407 N N . GLY B 1 507 ? 0.692 49.562 16.125 1 92.94 507 GLY B N 1
ATOM 8408 C CA . GLY B 1 507 ? 1.047 48.219 16.562 1 92.94 507 GLY B CA 1
ATOM 8409 C C . GLY B 1 507 ? -0.153 47.312 16.703 1 92.94 507 GLY B C 1
ATOM 8410 O O . GLY B 1 507 ? -0.102 46.156 16.312 1 92.94 507 GLY B O 1
ATOM 8411 N N . THR B 1 508 ? -1.225 47.781 17.266 1 94.31 508 THR B N 1
ATOM 8412 C CA . THR B 1 508 ? -2.439 47 17.438 1 94.31 508 THR B CA 1
ATOM 8413 C C . THR B 1 508 ? -3.021 46.594 16.094 1 94.31 508 THR B C 1
ATOM 8415 O O . THR B 1 508 ? -3.529 45.469 15.938 1 94.31 508 THR B O 1
ATOM 8418 N N . GLU B 1 509 ? -2.949 47.5 15.094 1 93 509 GLU B N 1
ATOM 8419 C CA . GLU B 1 509 ? -3.418 47.156 13.75 1 93 509 GLU B CA 1
ATOM 8420 C C . GLU B 1 509 ? -2.584 46.031 13.125 1 93 509 GLU B C 1
ATOM 8422 O O . GLU B 1 509 ? -3.127 45.125 12.492 1 93 509 GLU B O 1
ATOM 8427 N N . GLU B 1 510 ? -1.317 46.094 13.328 1 92.81 510 GLU B N 1
ATOM 8428 C CA . GLU B 1 510 ? -0.413 45.094 12.789 1 92.81 510 GLU B CA 1
ATOM 8429 C C . GLU B 1 510 ? -0.65 43.719 13.438 1 92.81 510 GLU B C 1
ATOM 8431 O O . GLU B 1 510 ? -0.708 42.688 12.758 1 92.81 510 GLU B O 1
ATOM 8436 N N . VAL B 1 511 ? -0.784 43.688 14.75 1 92.62 511 VAL B N 1
ATOM 8437 C CA . VAL B 1 511 ? -0.997 42.406 15.469 1 92.62 511 VAL B CA 1
ATOM 8438 C C . VAL B 1 511 ? -2.346 41.812 15.07 1 92.62 511 VAL B C 1
ATOM 8440 O O . VAL B 1 511 ? -2.457 40.625 14.867 1 92.62 511 VAL B O 1
ATOM 8443 N N . ASN B 1 512 ? -3.346 42.688 14.984 1 93.56 512 ASN B N 1
ATOM 8444 C CA . ASN B 1 512 ? -4.664 42.188 14.57 1 93.56 512 ASN B CA 1
ATOM 8445 C C . ASN B 1 512 ? -4.629 41.562 13.18 1 93.56 512 ASN B C 1
ATOM 8447 O O . ASN B 1 512 ? -5.25 40.531 12.945 1 93.56 512 ASN B O 1
ATOM 8451 N N . ALA B 1 513 ? -3.947 42.219 12.234 1 92 513 ALA B N 1
ATOM 8452 C CA . ALA B 1 513 ? -3.801 41.688 10.883 1 92 513 ALA B CA 1
ATOM 8453 C C . ALA B 1 513 ? -3.074 40.344 10.906 1 92 513 ALA B C 1
ATOM 8455 O O . ALA B 1 513 ? -3.479 39.406 10.219 1 92 513 ALA B O 1
ATOM 8456 N N . SER B 1 514 ? -2.037 40.281 11.672 1 91.19 514 SER B N 1
ATOM 8457 C CA . SER B 1 514 ? -1.253 39.062 11.789 1 91.19 514 SER B CA 1
ATOM 8458 C C . SER B 1 514 ? -2.07 37.938 12.422 1 91.19 514 SER B C 1
ATOM 8460 O O . SER B 1 514 ? -2.02 36.781 11.961 1 91.19 514 SER B O 1
ATOM 8462 N N . LEU B 1 515 ? -2.797 38.25 13.484 1 90.5 515 LEU B N 1
ATOM 8463 C CA . LEU B 1 515 ? -3.629 37.25 14.156 1 90.5 515 LEU B CA 1
ATOM 8464 C C . LEU B 1 515 ? -4.723 36.75 13.227 1 90.5 515 LEU B C 1
ATOM 8466 O O . LEU B 1 515 ? -5.07 35.562 13.266 1 90.5 515 LEU B O 1
ATOM 8470 N N . SER B 1 516 ? -5.27 37.625 12.406 1 92.06 516 SER B N 1
ATOM 8471 C CA . SER B 1 516 ? -6.258 37.219 11.414 1 92.06 516 SER B CA 1
ATOM 8472 C C . SER B 1 516 ? -5.668 36.219 10.422 1 92.06 516 SER B C 1
ATOM 8474 O O . SER B 1 516 ? -6.297 35.219 10.094 1 92.06 516 SER B O 1
ATOM 8476 N N . LEU B 1 517 ? -4.48 36.469 9.93 1 90.56 517 LEU B N 1
ATOM 8477 C CA . LEU B 1 517 ? -3.789 35.562 9 1 90.56 517 LEU B CA 1
ATOM 8478 C C . LEU B 1 517 ? -3.498 34.219 9.664 1 90.56 517 LEU B C 1
ATOM 8480 O O . LEU B 1 517 ? -3.68 33.188 9.039 1 90.56 517 LEU B O 1
ATOM 8484 N N . VAL B 1 518 ? -3.016 34.25 10.883 1 89.88 518 VAL B N 1
ATOM 8485 C CA . VAL B 1 518 ? -2.701 33.062 11.625 1 89.88 518 VAL B CA 1
ATOM 8486 C C . VAL B 1 518 ? -3.969 32.219 11.828 1 89.88 518 VAL B C 1
ATOM 8488 O O . VAL B 1 518 ? -3.949 31 11.695 1 89.88 518 VAL B O 1
ATOM 8491 N N . SER B 1 519 ? -5.047 32.906 12.195 1 91.06 519 SER B N 1
ATOM 8492 C CA . SER B 1 519 ? -6.332 32.219 12.367 1 91.06 519 SER B CA 1
ATOM 8493 C C . SER B 1 519 ? -6.781 31.562 11.078 1 91.06 519 SER B C 1
ATOM 8495 O O . SER B 1 519 ? -7.191 30.391 11.086 1 91.06 519 SER B O 1
ATOM 8497 N N . ASP B 1 520 ? -6.723 32.219 9.93 1 92.06 520 ASP B N 1
ATOM 8498 C CA . ASP B 1 520 ? -7.082 31.688 8.625 1 92.06 520 ASP B CA 1
ATOM 8499 C C . ASP B 1 520 ? -6.215 30.469 8.281 1 92.06 520 ASP B C 1
ATOM 8501 O O . ASP B 1 520 ? -6.723 29.453 7.812 1 92.06 520 ASP B O 1
ATOM 8505 N N . THR B 1 521 ? -4.957 30.641 8.477 1 89.38 521 THR B N 1
ATOM 8506 C CA . THR B 1 521 ? -4.023 29.562 8.188 1 89.38 521 THR B CA 1
ATOM 8507 C C . THR B 1 521 ? -4.32 28.344 9.062 1 89.38 521 THR B C 1
ATOM 8509 O O . THR B 1 521 ? -4.301 27.219 8.578 1 89.38 521 THR B O 1
ATOM 8512 N N . ALA B 1 522 ? -4.547 28.562 10.367 1 87.81 522 ALA B N 1
ATOM 8513 C CA . ALA B 1 522 ? -4.883 27.469 11.273 1 87.81 522 ALA B CA 1
ATOM 8514 C C . ALA B 1 522 ? -6.133 26.734 10.805 1 87.81 522 ALA B C 1
ATOM 8516 O O . ALA B 1 522 ? -6.176 25.5 10.836 1 87.81 522 ALA B O 1
ATOM 8517 N N . THR B 1 523 ? -7.156 27.469 10.352 1 88.94 523 THR B N 1
ATOM 8518 C CA . THR B 1 523 ? -8.383 26.875 9.836 1 88.94 523 THR B CA 1
ATOM 8519 C C . THR B 1 523 ? -8.102 26.047 8.586 1 88.94 523 THR B C 1
ATOM 8521 O O . THR B 1 523 ? -8.641 24.953 8.43 1 88.94 523 THR B O 1
ATOM 8524 N N . GLN B 1 524 ? -7.285 26.547 7.688 1 90.25 524 GLN B N 1
ATOM 8525 C CA . GLN B 1 524 ? -6.914 25.828 6.473 1 90.25 524 GLN B CA 1
ATOM 8526 C C . GLN B 1 524 ? -6.141 24.562 6.805 1 90.25 524 GLN B C 1
ATOM 8528 O O . GLN B 1 524 ? -6.395 23.5 6.227 1 90.25 524 GLN B O 1
ATOM 8533 N N . VAL B 1 525 ? -5.199 24.625 7.699 1 88.62 525 VAL B N 1
ATOM 8534 C CA . VAL B 1 525 ? -4.402 23.469 8.109 1 88.62 525 VAL B CA 1
ATOM 8535 C C . VAL B 1 525 ? -5.309 22.422 8.75 1 88.62 525 VAL B C 1
ATOM 8537 O O . VAL B 1 525 ? -5.129 21.219 8.523 1 88.62 525 VAL B O 1
ATOM 8540 N N . GLU B 1 526 ? -6.242 22.875 9.555 1 88.06 526 GLU B N 1
ATOM 8541 C CA . GLU B 1 526 ? -7.219 21.953 10.133 1 88.06 526 GLU B CA 1
ATOM 8542 C C . GLU B 1 526 ? -7.961 21.188 9.047 1 88.06 526 GLU B C 1
ATOM 8544 O O . GLU B 1 526 ? -8.086 19.969 9.117 1 88.06 526 GLU B O 1
ATOM 8549 N N . ARG B 1 527 ? -8.484 21.875 8 1 89.88 527 ARG B N 1
ATOM 8550 C CA . ARG B 1 527 ? -9.203 21.25 6.898 1 89.88 527 ARG B CA 1
ATOM 8551 C C . ARG B 1 527 ? -8.312 20.266 6.148 1 89.88 527 ARG B C 1
ATOM 8553 O O . ARG B 1 527 ? -8.75 19.156 5.812 1 89.88 527 ARG B O 1
ATOM 8560 N N . GLU B 1 528 ? -7.125 20.688 5.891 1 89.31 528 GLU B N 1
ATOM 8561 C CA . GLU B 1 528 ? -6.188 19.844 5.16 1 89.31 528 GLU B CA 1
ATOM 8562 C C . GLU B 1 528 ? -5.805 18.609 5.98 1 89.31 528 GLU B C 1
ATOM 8564 O O . GLU B 1 528 ? -5.613 17.531 5.434 1 89.31 528 GLU B O 1
ATOM 8569 N N . THR B 1 529 ? -5.664 18.75 7.273 1 86.06 529 THR B N 1
ATOM 8570 C CA . THR B 1 529 ? -5.387 17.625 8.172 1 86.06 529 THR B CA 1
ATOM 8571 C C . THR B 1 529 ? -6.531 16.625 8.148 1 86.06 529 THR B C 1
ATOM 8573 O O . THR B 1 529 ? -6.297 15.406 8.078 1 86.06 529 THR B O 1
ATOM 8576 N N . ILE B 1 530 ? -7.773 17.125 8.156 1 87.31 530 ILE B N 1
ATOM 8577 C CA . ILE B 1 530 ? -8.938 16.25 8.07 1 87.31 530 ILE B CA 1
ATOM 8578 C C . ILE B 1 530 ? -8.922 15.492 6.746 1 87.31 530 ILE B C 1
ATOM 8580 O O . ILE B 1 530 ? -9.148 14.281 6.719 1 87.31 530 ILE B O 1
ATOM 8584 N N . GLN B 1 531 ? -8.633 16.156 5.68 1 89.19 531 GLN B N 1
ATOM 8585 C CA . GLN B 1 531 ? -8.539 15.531 4.363 1 89.19 531 GLN B CA 1
ATOM 8586 C C . GLN B 1 531 ? -7.438 14.477 4.34 1 89.19 531 GLN B C 1
ATOM 8588 O O . GLN B 1 531 ? -7.609 13.406 3.744 1 89.19 531 GLN B O 1
ATOM 8593 N N . THR B 1 532 ? -6.301 14.758 4.922 1 85.94 532 THR B N 1
ATOM 8594 C CA . THR B 1 532 ? -5.188 13.82 4.988 1 85.94 532 THR B CA 1
ATOM 8595 C C . THR B 1 532 ? -5.598 12.555 5.734 1 85.94 532 THR B C 1
ATOM 8597 O O . THR B 1 532 ? -5.305 11.438 5.285 1 85.94 532 THR B O 1
ATOM 8600 N N . VAL B 1 533 ? -6.305 12.719 6.906 1 84.69 533 VAL B N 1
ATOM 8601 C CA . VAL B 1 533 ? -6.785 11.578 7.676 1 84.69 533 VAL B CA 1
ATOM 8602 C C . VAL B 1 533 ? -7.68 10.703 6.797 1 84.69 533 VAL B C 1
ATOM 8604 O O . VAL B 1 533 ? -7.527 9.477 6.773 1 84.69 533 VAL B O 1
ATOM 8607 N N . GLN B 1 534 ? -8.586 11.312 6.043 1 88.88 534 GLN B N 1
ATOM 8608 C CA . GLN B 1 534 ? -9.484 10.578 5.16 1 88.88 534 GLN B CA 1
ATOM 8609 C C . GLN B 1 534 ? -8.711 9.82 4.082 1 88.88 534 GLN B C 1
ATOM 8611 O O . GLN B 1 534 ? -9.008 8.664 3.793 1 88.88 534 GLN B O 1
ATOM 8616 N N . SER B 1 535 ? -7.734 10.477 3.504 1 88.06 535 SER B N 1
ATOM 8617 C CA . SER B 1 535 ? -6.914 9.867 2.465 1 88.06 535 SER B CA 1
ATOM 8618 C C . SER B 1 535 ? -6.117 8.688 3.014 1 88.06 535 SER B C 1
ATOM 8620 O O . SER B 1 535 ? -6.023 7.641 2.371 1 88.06 535 SER B O 1
ATOM 8622 N N . ILE B 1 536 ? -5.586 8.781 4.199 1 85.56 536 ILE B N 1
ATOM 8623 C CA . ILE B 1 536 ? -4.805 7.727 4.828 1 85.56 536 ILE B CA 1
ATOM 8624 C C . ILE B 1 536 ? -5.707 6.543 5.16 1 85.56 536 ILE B C 1
ATOM 8626 O O . ILE B 1 536 ? -5.301 5.387 5.023 1 85.56 536 ILE B O 1
ATOM 8630 N N . GLN B 1 537 ? -6.93 6.84 5.641 1 85.69 537 GLN B N 1
ATOM 8631 C CA . GLN B 1 537 ? -7.887 5.773 5.91 1 85.69 537 GLN B CA 1
ATOM 8632 C C . GLN B 1 537 ? -8.227 5.004 4.637 1 85.69 537 GLN B C 1
ATOM 8634 O O . GLN B 1 537 ? -8.281 3.773 4.645 1 85.69 537 GLN B O 1
ATOM 8639 N N . SER B 1 538 ? -8.477 5.699 3.561 1 88.44 538 SER B N 1
ATOM 8640 C CA . SER B 1 538 ? -8.719 5.07 2.266 1 88.44 538 SER B CA 1
ATOM 8641 C C . SER B 1 538 ? -7.523 4.23 1.826 1 88.44 538 SER B C 1
ATOM 8643 O O . SER B 1 538 ? -7.691 3.123 1.309 1 88.44 538 SER B O 1
ATOM 8645 N N . GLN B 1 539 ? -6.332 4.746 2.037 1 84.25 539 GLN B N 1
ATOM 8646 C CA . GLN B 1 539 ? -5.102 4.031 1.708 1 84.25 539 GLN B CA 1
ATOM 8647 C C . GLN B 1 539 ? -4.977 2.752 2.533 1 84.25 539 GLN B C 1
ATOM 8649 O O . GLN B 1 539 ? -4.59 1.705 2.008 1 84.25 539 GLN B O 1
ATOM 8654 N N . ALA B 1 540 ? -5.293 2.859 3.83 1 84.94 540 ALA B N 1
ATOM 8655 C CA . ALA B 1 540 ? -5.254 1.698 4.715 1 84.94 540 ALA B CA 1
ATOM 8656 C C . ALA B 1 540 ? -6.195 0.603 4.227 1 84.94 540 ALA B C 1
ATOM 8658 O O . ALA B 1 540 ? -5.859 -0.582 4.273 1 84.94 540 ALA B O 1
ATOM 8659 N N . VAL B 1 541 ? -7.387 0.917 3.727 1 88.38 541 VAL B N 1
ATOM 8660 C CA . VAL B 1 541 ? -8.344 -0.036 3.172 1 88.38 541 VAL B CA 1
ATOM 8661 C C . VAL B 1 541 ? -7.746 -0.708 1.937 1 88.38 541 VAL B C 1
ATOM 8663 O O . VAL B 1 541 ? -7.836 -1.928 1.78 1 88.38 541 VAL B O 1
ATOM 8666 N N . SER B 1 542 ? -7.109 0.126 1.042 1 86.75 542 SER B N 1
ATOM 8667 C CA . SER B 1 542 ? -6.465 -0.411 -0.153 1 86.75 542 SER B CA 1
ATOM 8668 C C . SER B 1 542 ? -5.363 -1.402 0.21 1 86.75 542 SER B C 1
ATOM 8670 O O . SER B 1 542 ? -5.258 -2.469 -0.397 1 86.75 542 SER B O 1
ATOM 8672 N N . ILE B 1 543 ? -4.543 -1.142 1.19 1 86.94 543 ILE B N 1
ATOM 8673 C CA . ILE B 1 543 ? -3.455 -1.993 1.653 1 86.94 543 ILE B CA 1
ATOM 8674 C C . ILE B 1 543 ? -4.02 -3.287 2.234 1 86.94 543 ILE B C 1
ATOM 8676 O O . ILE B 1 543 ? -3.48 -4.371 1.997 1 86.94 543 ILE B O 1
ATOM 8680 N N . LYS B 1 544 ? -5.117 -3.191 2.99 1 87.81 544 LYS B N 1
ATOM 8681 C CA . LYS B 1 544 ? -5.785 -4.375 3.521 1 87.81 544 LYS B CA 1
ATOM 8682 C C . LYS B 1 544 ? -6.285 -5.273 2.393 1 87.81 544 LYS B C 1
ATOM 8684 O O . LYS B 1 544 ? -6.156 -6.5 2.463 1 87.81 544 LYS B O 1
ATOM 8689 N N . GLU B 1 545 ? -6.836 -4.68 1.349 1 89.12 545 GLU B N 1
ATOM 8690 C CA . GLU B 1 545 ? -7.301 -5.441 0.193 1 89.12 545 GLU B CA 1
ATOM 8691 C C . GLU B 1 545 ? -6.145 -6.152 -0.503 1 89.12 545 GLU B C 1
ATOM 8693 O O . GLU B 1 545 ? -6.281 -7.301 -0.928 1 89.12 545 GLU B O 1
ATOM 8698 N N . ILE B 1 546 ? -5.016 -5.492 -0.641 1 86.38 546 ILE B N 1
ATOM 8699 C CA . ILE B 1 546 ? -3.812 -6.105 -1.193 1 86.38 546 ILE B CA 1
ATOM 8700 C C . ILE B 1 546 ? -3.428 -7.328 -0.363 1 86.38 546 ILE B C 1
ATOM 8702 O O . ILE B 1 546 ? -3.123 -8.391 -0.914 1 86.38 546 ILE B O 1
ATOM 8706 N N . SER B 1 547 ? -3.471 -7.172 0.974 1 87.62 547 SER B N 1
ATOM 8707 C CA . SER B 1 547 ? -3.148 -8.266 1.887 1 87.62 547 SER B CA 1
ATOM 8708 C C . SER B 1 547 ? -4.105 -9.438 1.705 1 87.62 547 SER B C 1
ATOM 8710 O O . SER B 1 547 ? -3.678 -10.586 1.635 1 87.62 547 SER B O 1
ATOM 8712 N N . ILE B 1 548 ? -5.395 -9.227 1.59 1 87.69 548 ILE B N 1
ATOM 8713 C CA . ILE B 1 548 ? -6.414 -10.258 1.427 1 87.69 548 ILE B CA 1
ATOM 8714 C C . ILE B 1 548 ? -6.191 -11 0.111 1 87.69 548 ILE B C 1
ATOM 8716 O O . ILE B 1 548 ? -6.176 -12.234 0.081 1 87.69 548 ILE B O 1
ATOM 8720 N N . GLN B 1 549 ? -5.969 -10.211 -0.944 1 85.44 549 GLN B N 1
ATOM 8721 C CA . GLN B 1 549 ? -5.73 -10.805 -2.254 1 85.44 549 GLN B CA 1
ATOM 8722 C C . GLN B 1 549 ? -4.453 -11.641 -2.254 1 85.44 549 GLN B C 1
ATOM 8724 O O . GLN B 1 549 ? -4.41 -12.719 -2.852 1 85.44 549 GLN B O 1
ATOM 8729 N N . SER B 1 550 ? -3.42 -11.195 -1.616 1 86.25 550 SER B N 1
ATOM 8730 C CA . SER B 1 550 ? -2.15 -11.906 -1.519 1 86.25 550 SER B CA 1
ATOM 8731 C C . SER B 1 550 ? -2.305 -13.203 -0.737 1 86.25 550 SER B C 1
ATOM 8733 O O . SER B 1 550 ? -1.743 -14.234 -1.115 1 86.25 550 SER B O 1
ATOM 8735 N N . ASN B 1 551 ? -3.068 -13.195 0.363 1 86.5 551 ASN B N 1
ATOM 8736 C CA . ASN B 1 551 ? -3.332 -14.406 1.132 1 86.5 551 ASN B CA 1
ATOM 8737 C C . ASN B 1 551 ? -4.121 -15.43 0.318 1 86.5 551 ASN B C 1
ATOM 8739 O O . ASN B 1 551 ? -3.842 -16.625 0.375 1 86.5 551 ASN B O 1
ATOM 8743 N N . ARG B 1 552 ? -5.086 -14.969 -0.421 1 84.06 552 ARG B N 1
ATOM 8744 C CA . ARG B 1 552 ? -5.844 -15.852 -1.309 1 84.06 552 ARG B CA 1
ATOM 8745 C C . ARG B 1 552 ? -4.934 -16.5 -2.348 1 84.06 552 ARG B C 1
ATOM 8747 O O . ARG B 1 552 ? -5.051 -17.688 -2.621 1 84.06 552 ARG B O 1
ATOM 8754 N N . MET B 1 553 ? -4.031 -15.711 -2.918 1 83.12 553 MET B N 1
ATOM 8755 C CA . MET B 1 553 ? -3.047 -16.219 -3.867 1 83.12 553 MET B CA 1
ATOM 8756 C C . MET B 1 553 ? -2.166 -17.281 -3.221 1 83.12 553 MET B C 1
ATOM 8758 O O . MET B 1 553 ? -1.94 -18.344 -3.803 1 83.12 553 MET B O 1
ATOM 8762 N N . LYS B 1 554 ? -1.721 -17.047 -2.025 1 85 554 LYS B N 1
ATOM 8763 C CA . LYS B 1 554 ? -0.877 -17.984 -1.285 1 85 554 LYS B CA 1
ATOM 8764 C C . LYS B 1 554 ? -1.595 -19.312 -1.057 1 85 554 LYS B C 1
ATOM 8766 O O . LYS B 1 554 ? -1.023 -20.375 -1.288 1 85 554 LYS B O 1
ATOM 8771 N N . GLU B 1 555 ? -2.84 -19.234 -0.676 1 87.38 555 GLU B N 1
ATOM 8772 C CA . GLU B 1 555 ? -3.633 -20.438 -0.441 1 87.38 555 GLU B CA 1
ATOM 8773 C C . GLU B 1 555 ? -3.781 -21.266 -1.719 1 87.38 555 GLU B C 1
ATOM 8775 O O . GLU B 1 555 ? -3.65 -22.484 -1.692 1 87.38 555 GLU B O 1
ATOM 8780 N N . LYS B 1 556 ? -4.027 -20.578 -2.793 1 83.69 556 LYS B N 1
ATOM 8781 C CA . LYS B 1 556 ? -4.215 -21.25 -4.07 1 83.69 556 LYS B CA 1
ATOM 8782 C C . LYS B 1 556 ? -2.916 -21.906 -4.547 1 83.69 556 LYS B C 1
ATOM 8784 O O . LYS B 1 556 ? -2.922 -23.031 -5.051 1 83.69 556 LYS B O 1
ATOM 8789 N N . VAL B 1 557 ? -1.83 -21.234 -4.355 1 85.56 557 VAL B N 1
ATOM 8790 C CA . VAL B 1 557 ? -0.535 -21.75 -4.801 1 85.56 557 VAL B CA 1
ATOM 8791 C C . VAL B 1 557 ? -0.101 -22.906 -3.904 1 85.56 557 VAL B C 1
ATOM 8793 O O . VAL B 1 557 ? 0.492 -23.875 -4.379 1 85.56 557 VAL B O 1
ATOM 8796 N N . GLU B 1 558 ? -0.389 -22.844 -2.613 1 86.19 558 GLU B N 1
ATOM 8797 C CA . GLU B 1 558 ? -0.096 -23.938 -1.7 1 86.19 558 GLU B CA 1
ATOM 8798 C C . GLU B 1 558 ? -0.911 -25.188 -2.053 1 86.19 558 GLU B C 1
ATOM 8800 O O . GLU B 1 558 ? -0.391 -26.297 -2.025 1 86.19 558 GLU B O 1
ATOM 8805 N N . ALA B 1 559 ? -2.18 -24.938 -2.434 1 83.56 559 ALA B N 1
ATOM 8806 C CA . ALA B 1 559 ? -3.012 -26.047 -2.883 1 83.56 559 ALA B CA 1
ATOM 8807 C C . ALA B 1 559 ? -2.443 -26.688 -4.145 1 83.56 559 ALA B C 1
ATOM 8809 O O . ALA B 1 559 ? -2.445 -27.922 -4.285 1 83.56 559 ALA B O 1
ATOM 8810 N N . LEU B 1 560 ? -1.928 -25.875 -5.02 1 82.94 560 LEU B N 1
ATOM 8811 C CA . LEU B 1 560 ? -1.289 -26.375 -6.238 1 82.94 560 LEU B CA 1
ATOM 8812 C C . LEU B 1 560 ? -0.026 -27.156 -5.91 1 82.94 560 LEU B C 1
ATOM 8814 O O . LEU B 1 560 ? 0.219 -28.219 -6.492 1 82.94 560 LEU B O 1
ATOM 8818 N N . THR B 1 561 ? 0.765 -26.672 -4.934 1 86.62 561 THR B N 1
ATOM 8819 C CA . THR B 1 561 ? 1.981 -27.344 -4.5 1 86.62 561 THR B CA 1
ATOM 8820 C C . THR B 1 561 ? 1.659 -28.734 -3.947 1 86.62 561 THR B C 1
ATOM 8822 O O . THR B 1 561 ? 2.379 -29.703 -4.215 1 86.62 561 THR B O 1
ATOM 8825 N N . GLU B 1 562 ? 0.585 -28.875 -3.256 1 86.19 562 GLU B N 1
ATOM 8826 C CA . GLU B 1 562 ? 0.159 -30.156 -2.703 1 86.19 562 GLU B CA 1
ATOM 8827 C C . GLU B 1 562 ? -0.218 -31.125 -3.811 1 86.19 562 GLU B C 1
ATOM 8829 O O . GLU B 1 562 ? 0.169 -32.312 -3.77 1 86.19 562 GLU B O 1
ATOM 8834 N N . LEU B 1 563 ? -0.883 -30.609 -4.824 1 81.31 563 LEU B N 1
ATOM 8835 C CA . LEU B 1 563 ? -1.272 -31.453 -5.953 1 81.31 563 LEU B CA 1
ATOM 8836 C C . LEU B 1 563 ? -0.046 -31.922 -6.727 1 81.31 563 LEU B C 1
ATOM 8838 O O . LEU B 1 563 ? 0.018 -33.094 -7.145 1 81.31 563 LEU B O 1
ATOM 8842 N N . LEU B 1 564 ? 0.954 -31.047 -6.84 1 85.69 564 LEU B N 1
ATOM 8843 C CA . LEU B 1 564 ? 2.174 -31.359 -7.578 1 85.69 564 LEU B CA 1
ATOM 8844 C C . LEU B 1 564 ? 3.051 -32.344 -6.797 1 85.69 564 LEU B C 1
ATOM 8846 O O . LEU B 1 564 ? 3.832 -33.094 -7.387 1 85.69 564 LEU B O 1
ATOM 8850 N N . SER B 1 565 ? 2.947 -32.375 -5.449 1 87.31 565 SER B N 1
ATOM 8851 C CA . SER B 1 565 ? 3.773 -33.219 -4.598 1 87.31 565 SER B CA 1
ATOM 8852 C C . SER B 1 565 ? 3.451 -34.688 -4.805 1 87.31 565 SER B C 1
ATOM 8854 O O . SER B 1 565 ? 4.254 -35.562 -4.465 1 87.31 565 SER B O 1
ATOM 8856 N N . ARG B 1 566 ? 2.297 -35 -5.438 1 83.19 566 ARG B N 1
ATOM 8857 C CA . ARG B 1 566 ? 1.901 -36.375 -5.727 1 83.19 566 ARG B CA 1
ATOM 8858 C C . ARG B 1 566 ? 2.73 -36.969 -6.863 1 83.19 566 ARG B C 1
ATOM 8860 O O . ARG B 1 566 ? 2.783 -38.188 -7.043 1 83.19 566 ARG B O 1
ATOM 8867 N N . PHE B 1 567 ? 3.406 -36.062 -7.609 1 85.31 567 PHE B N 1
ATOM 8868 C CA . PHE B 1 567 ? 4.207 -36.5 -8.75 1 85.31 567 PHE B CA 1
ATOM 8869 C C . PHE B 1 567 ? 5.691 -36.469 -8.406 1 85.31 567 PHE B C 1
ATOM 8871 O O . PHE B 1 567 ? 6.215 -35.469 -7.957 1 85.31 567 PHE B O 1
ATOM 8878 N N . ILE B 1 568 ? 6.34 -37.531 -8.523 1 88.62 568 ILE B N 1
ATOM 8879 C CA . ILE B 1 568 ? 7.773 -37.656 -8.281 1 88.62 568 ILE B CA 1
ATOM 8880 C C . ILE B 1 568 ? 8.539 -37.406 -9.578 1 88.62 568 ILE B C 1
ATOM 8882 O O . ILE B 1 568 ? 8.406 -38.156 -10.547 1 88.62 568 ILE B O 1
ATOM 8886 N N . ILE B 1 569 ? 9.359 -36.375 -9.586 1 88.94 569 ILE B N 1
ATOM 8887 C CA . ILE B 1 569 ? 10.039 -36.062 -10.828 1 88.94 569 ILE B CA 1
ATOM 8888 C C . ILE B 1 569 ? 11.547 -36.219 -10.664 1 88.94 569 ILE B C 1
ATOM 8890 O O . ILE B 1 569 ? 12.297 -36.156 -11.633 1 88.94 569 ILE B O 1
ATOM 8894 N N . THR B 1 570 ? 12.062 -36.375 -9.438 1 87.25 570 THR B N 1
ATOM 8895 C CA . THR B 1 570 ? 13.469 -36.656 -9.18 1 87.25 570 THR B CA 1
ATOM 8896 C C . THR B 1 570 ? 13.625 -37.938 -8.328 1 87.25 570 THR B C 1
ATOM 8898 O O . THR B 1 570 ? 12.711 -38.281 -7.59 1 87.25 570 THR B O 1
ATOM 8901 N N . GLU B 1 571 ? 14.742 -38.625 -8.531 1 84.88 571 GLU B N 1
ATOM 8902 C CA . GLU B 1 571 ? 15.023 -39.844 -7.781 1 84.88 571 GLU B CA 1
ATOM 8903 C C . GLU B 1 571 ? 15.055 -39.594 -6.281 1 84.88 571 GLU B C 1
ATOM 8905 O O . GLU B 1 571 ? 14.703 -40.469 -5.48 1 84.88 571 GLU B O 1
ATOM 8910 N N . GLN B 1 572 ? 15.305 -38.469 -5.898 1 79.31 572 GLN B N 1
ATOM 8911 C CA . GLN B 1 572 ? 15.406 -38.094 -4.492 1 79.31 572 GLN B CA 1
ATOM 8912 C C . GLN B 1 572 ? 14.031 -38 -3.838 1 79.31 572 GLN B C 1
ATOM 8914 O O . GLN B 1 572 ? 13.906 -38.219 -2.629 1 79.31 572 GLN B O 1
ATOM 8919 N N . GLU B 1 573 ? 13.062 -37.781 -4.617 1 75.56 573 GLU B N 1
ATOM 8920 C CA . GLU B 1 573 ? 11.703 -37.656 -4.09 1 75.56 573 GLU B CA 1
ATOM 8921 C C . GLU B 1 573 ? 11.078 -39 -3.805 1 75.56 573 GLU B C 1
ATOM 8923 O O . GLU B 1 573 ? 9.984 -39.094 -3.242 1 75.56 573 GLU B O 1
ATOM 8928 N N . LYS B 1 574 ? 11.734 -40.125 -4.219 1 71.5 574 LYS B N 1
ATOM 8929 C CA . LYS B 1 574 ? 11.227 -41.469 -4.031 1 71.5 574 LYS B CA 1
ATOM 8930 C C . LYS B 1 574 ? 11.352 -41.906 -2.572 1 71.5 574 LYS B C 1
ATOM 8932 O O . LYS B 1 574 ? 10.555 -42.719 -2.092 1 71.5 574 LYS B O 1
ATOM 8937 N N . ASN B 1 575 ? 12.344 -41.406 -2.008 1 60.34 575 ASN B N 1
ATOM 8938 C CA . ASN B 1 575 ? 12.594 -41.75 -0.614 1 60.34 575 ASN B CA 1
ATOM 8939 C C . ASN B 1 575 ? 11.711 -40.969 0.334 1 60.34 575 ASN B C 1
ATOM 8941 O O . ASN B 1 575 ? 11.555 -39.75 0.17 1 60.34 575 ASN B O 1
#

Radius of gyration: 108.62 Å; Cα contacts (8 Å, |Δi|>4): 1403; chains: 2; bounding box: 34×332×177 Å

Foldseek 3Di:
DQVLLQDALVVLVVVLVVLLVVLVVVLVVLVVVLVVLLVVLVVCLVQQFVLLLVLLVLLLVLLVVLVVLLVVLLVDPDPVSNVVSVVVSVVSVVSNVVSLVVSVVSQDDPVLVVLSVQLVVLVVVLVVLSVVLSVVSVPPSVVSVVSCVVPNVVSSVSNNVSSVVSSVVSVVVSVVSVVVSVVSSVVSVVVSVVSNVVSVVVSVVSVVVSVVSPPVLVVQVVVQVVVVVQFELQDARPDDHNYPSNVVSVVVNVVSVVVLVVLVVLLVVLVVLLVVLVVLLVVLVVLLVVLVVLLVVLVVVLVVLVVVLVVLVVVLVVLVVLLVVLVVLLVVLVVLLVVLVVLLVVLVVLLVVLVVVLVVLVVLLVVLVVLVVVLVVLLVVLVVVVVVLVVQLVVLVVQLVVLVVQLVVLVVVPPVSPVSNVVSVVSNVVSVVSNVVSVVVVVVSVVSNVVSVVVNVVSVVVNVVSVVVSVVSVVVSVVSVVVSVVSVVSNVVSVVSNVVSVVVNVVSVVVSVVSVVSSVVSVVVSVVSVVVSVVSVVVSVVSVVSNVVSVVSSVVSVVVSVVSLSHHSDPVSVD/DQVLLQDALVVLVVVLVVLLVVLVVVLVVLVVVLVVLLVVLVVCLVQQFVLLLVLLVLLLVLLVLLVVLLVVLLVDPDPVSNVVSVVVNVVSVVSNVVSLVVSVVSQDDPVLVVLSVQLVVLVVVLVVLSVVLSVVSVVDSVVSVVSCVVPNVVSSVSNNVSSVVSSVVSVVVSVVSVVVSVVSSVVSVVVSVVSNVVSVVVSVVSVVVSVCSPPVLVVQVVVQVVVVVQFELQDARPDDHNYPSNVVSVVVNVVSVVVLVVLVVLLVVLVVLLVVLVVLLVVLVVLLVVLVVLLVVLVVVLVVLVVVLVVLVVVLVVLVVVLVVLVVLLVVLVVLLVVLVVLLVVLVVQLVVLVVLLVVLVVLLVVLVVVVVVLVVLLVVLVVLVVVLVVQLVVLVVQLVVLVVQLVVLVVVPPVRPVSNVVSVVSNVVSVVSNVVSVVVVVVSVVSNVVSVVVNVVSVVVNVVSVVVSVVSVVVSVVSVVVSVVSVVSNVVSVVSNVVSVVSNVVSVVVSVVSVVSSVVSVVVSVVSVVVSVVSVVVSVVSVVSNVVSVVSSVVSVVVSVVSLSHHSDPVSVD

Solvent-accessible surface area (backbone atoms only — not comparable to full-atom values): 55131 Å² total; per-residue (Å²): 107,69,68,68,53,40,39,37,68,61,53,52,47,48,48,49,36,47,52,39,39,50,41,41,48,53,50,41,52,54,34,49,53,41,36,51,52,21,44,50,45,31,51,45,49,46,64,68,30,34,48,48,46,46,40,55,27,48,40,50,20,47,51,27,44,41,53,26,42,52,41,42,48,59,62,56,88,47,68,68,59,42,54,53,41,52,52,50,38,54,53,48,51,50,50,38,54,52,41,51,54,55,40,59,75,63,56,73,51,70,67,55,44,50,36,48,49,54,22,53,50,37,45,51,53,41,54,53,51,48,53,52,37,55,60,39,37,76,80,39,46,68,62,18,51,55,44,36,67,70,58,41,51,60,39,47,54,52,26,50,52,30,48,49,53,42,49,53,49,47,54,51,49,39,53,51,49,50,55,52,47,53,53,49,42,52,52,46,51,52,51,51,51,55,51,39,54,51,41,40,52,52,41,49,54,54,41,52,53,54,42,52,68,55,50,52,59,51,52,49,47,37,55,50,39,47,43,36,50,69,24,38,42,65,68,66,70,91,58,88,40,80,19,68,66,20,50,34,42,50,31,50,40,52,29,34,52,52,48,36,53,49,52,50,51,48,53,52,45,45,51,50,42,48,54,37,36,50,48,36,43,54,35,33,51,52,37,47,52,49,45,52,52,44,51,53,53,50,53,52,44,51,55,48,44,54,51,38,50,52,36,49,51,51,28,53,53,31,49,50,51,32,50,52,25,42,50,49,37,46,54,33,34,52,51,38,50,51,44,42,55,54,40,52,52,44,38,55,52,25,40,52,32,25,51,50,20,37,52,23,29,51,48,32,46,50,30,41,53,52,41,52,53,44,49,52,52,46,55,54,45,53,50,51,39,52,54,38,41,50,52,39,37,49,41,20,50,51,39,29,49,53,17,52,53,41,31,51,52,17,59,73,51,49,86,82,12,56,71,48,32,53,51,18,51,50,43,26,53,44,18,51,50,38,33,53,36,38,50,51,41,51,54,45,50,56,50,44,56,50,44,52,53,51,41,53,56,40,40,52,51,24,40,51,29,33,52,52,20,34,53,22,31,51,51,27,40,50,34,38,54,51,43,51,53,43,44,51,50,39,47,54,34,40,53,51,34,46,53,32,34,53,52,29,50,54,24,50,52,52,31,51,53,28,50,50,51,41,47,52,48,46,53,50,45,46,53,51,50,52,51,44,51,53,48,46,53,54,37,46,52,35,42,48,50,37,41,53,41,37,51,52,42,43,53,49,45,51,53,49,50,58,63,52,64,59,46,30,66,47,81,73,62,75,108,109,68,68,66,54,39,38,37,68,62,55,53,48,47,49,50,37,48,52,39,38,49,41,41,47,52,51,42,52,54,34,49,53,42,36,52,52,22,44,51,44,30,52,45,48,46,64,68,30,33,48,49,43,46,40,53,27,49,41,50,21,48,51,26,44,40,54,25,44,52,42,43,49,58,62,58,92,48,70,69,60,44,53,52,41,52,51,51,36,53,52,48,53,50,51,39,55,51,38,50,54,54,40,59,74,63,56,73,52,69,66,54,46,50,37,48,49,55,20,53,51,37,45,51,53,39,52,54,50,50,54,53,37,55,60,38,37,76,78,40,46,69,60,21,51,54,45,35,65,70,57,42,50,60,40,47,56,52,26,50,53,30,46,51,53,40,49,52,50,46,54,52,48,40,55,49,48,51,55,51,46,52,53,51,44,52,51,46,50,53,51,50,52,55,50,41,53,50,42,38,52,51,42,50,53,54,42,52,52,54,41,51,66,55,49,53,60,51,51,49,48,37,55,48,39,47,42,37,50,69,23,39,42,65,69,65,69,91,58,88,41,80,19,67,66,19,51,34,41,50,32,49,41,52,29,35,51,53,48,34,51,49,53,50,50,49,54,53,47,45,50,49,42,47,53,38,36,51,49,37,44,54,35,35,50,51,38,47,53,48,44,54,51,45,52,54,54,50,52,51,43,50,54,48,44,54,50,37,51,53,36,48,52,51,28,52,53,32,47,52,51,31,51,52,25,40,51,50,36,45,52,33,35,51,52,40,50,53,43,41,53,54,41,52,54,45,41,55,53,25,40,53,33,26,54,49,20,37,52,24,30,53,49,32,46,51,30,42,53,52,40,51,53,45,48,52,52,46,54,54,46,52,51,50,39,52,53,38,41,50,50,40,37,50,43,19,51,50,41,30,49,52,17,49,52,41,31,52,52,16,60,72,51,51,86,84,13,56,70,49,32,53,52,19,51,50,45,27,52,44,19,53,51,38,33,52,34,39,51,50,40,52,54,45,49,54,50,43,56,50,41,52,54,52,40,53,54,40,39,52,50,24,40,52,29,33,53,52,19,32,53,22,31,51,50,28,41,52,35,39,53,52,43,51,54,42,45,50,50,38,48,53,34,39,52,50,34,45,53,31,34,54,52,28,50,55,25,49,53,52,30,53,54,29,50,50,52,41,47,52,48,47,53,50,45,49,54,51,50,53,51,44,50,53,49,46,53,54,36,46,53,36,42,52,50,37,40,53,42,38,50,52,41,43,54,49,45,52,53,50,49,57,62,51,65,56,46,30,64,49,80,72,62,74,107

Sequence (1150 aa):
MELLRNSRVGTKLNILIAISSIACIVLSLIGFSGLEKGKNASSNMYGDSLLPIEWIGIVESNFYHVNMNFMEIMVSKDEKRMNDLIKEMDGIRKENNQLLKQFETKVISNKEKELYSKFHEAFNELRTLMKKAQELGKSNNEEAYAYYLKEIEPNMQKTIQSIRELIIYNSNNANQLQKVNNNSAQNTMIMFVVISILAIVIVIFIGYIIRFTIRKPLILLQNDMEKVAAGDLTIRTSYKANNELGIIVQSFNSMLDNLQQLIANVKVTTQEVISSTEGVLQDTKRASNISNEIVQIISEVKEKIAGQVTSIQESSSSMEEITIGVQTVAESSAVVAEVAVTTTEQIHTGSEVIKHSILQMNSVHDVVEETSKVIDRLVTRTQQIDTALDAITNIAEQTNLLALNAAIEAARAGENGKGFAVVAAEVRDLAEKSKESANEINHLIKSIQQDTQDTVQVMQKGEQKAAEGKEAAHKADQTFSSIMRDIDKITSQIQEVSAATEEMSAGTEEVNASLSLVSDTATQVERETIQTVQSIQSQAVSIKEISIQSNRMKEKVEALTELLSRFIITEQEKNMELLRNSRVGTKLNILIAISSIACIVLSLIGFSGLEKGKNASSNMYGDSLLPIEWIGIVESNFYHVNMNFMEIMVSKDEKRMNDLIKEMDGIRKENNQLLKQFETKVISNKEKELYSKFHEAFNELRTLMKKAQELGKSNNEEAYAYYLKEIEPNMQKTIQSIRELIIYNSNNANQLQKVNNNSAQNTMIMFVVISILAIVIVIFIGYIIRFTIRKPLILLQNDMEKVAAGDLTIRTSYKANNELGIIVQSFNSMLDNLQQLIANVKVTTQEVISSTEGVLQDTKRASNISNEIVQIISEVKEKIAGQVTSIQESSSSMEEITIGVQTVAESSAVVAEVAVTTTEQIHTGSEVIKHSILQMNSVHDVVEETSKVIDRLVTRTQQIDTALDAITNIAEQTNLLALNAAIEAARAGENGKGFAVVAAEVRDLAEKSKESANEINHLIKSIQQDTQDTVQVMQKGEQKAAEGKEAAHKADQTFSSIMRDIDKITSQIQEVSAATEEMSAGTEEVNASLSLVSDTATQVERETIQTVQSIQSQAVSIKEISIQSNRMKEKVEALTELLSRFIITEQEKN